Protein AF-A0A6H1ZRU1-F1 (afdb_monomer)

Foldseek 3Di:
DDDDDDDDDDDDDDDDDPPPDDDDDDDDPDPDDDPCLDLVNLLPPLVPDDPVSLVVSLVSLVVCCPPVPDDNVSSLVSNLSSVVSCVVVVHDDDDDDVSSVSSVVVDDDDDDDDDDPDDPDQFAAADADDDELQFEDQDLVSCCVRQCCPPPVPFWKKKFFAFQAFKWKWWAAQLDTFTAGNPPRDTQCQQEVLLSVLLNPWPANTWIWIFGKFFDDPNATDGHVVNCCSVPNDHHDDHQMATATEFTQDGHSDGCQAFFRLVRVVVVVNGHDPDRRHYHHTDMDIDDDPVVSVVVQVVSCPPHRGQTMKMATRGDGNDSVNYDSRIHTHGHKDFWKWFFADKDFDADPPPRDGDPQKIKTFTWAAAPVRHTATAGIAHIDSADDDGGWIFGWIFSAKAFDADPVRPGTNHIYGHHTYTDHTDPPDPHTDHPVRCVVGYDDPPVNPPFWWKKWWQAFAAPAPFADPFHDAFGWIWTDTDHAIEIEFDAQVSQVVCVVVVHQEYEFFKQDRSGHNSQQAHDEHEYEYAPLRCVSCVNGHYNHYDHDDAQDWDDDDQKIWHWAWAQADPNMTGTWIFIDGDPATETEEQGHPDGPDLVSLARHAEYEYHAAALPQFPWDDDPPGIHHGDHPLVVLVVNVVSVHQEYEYGRHHDVCRVPVVVSVVVSVVSHDQRHHYHYHTNRDMDISVVVVVPPPVRQWKWFWKWKFAFFDIWIKIWTDDPFWIKIKTWQFFPPPTHPGTDADQVSVVVLLPDCNGTQAPQQARFGDADPVRHGDWIFMDIDDTHGPVVVVDADWADAPDDSYHVVGIIGMDTDKMDGKDWADDDPFKTWIADDIPRNGAIKMKGWDWPPPDDDDPPDDDDDGDTTITIGDDPDRPGPLLAVVCLVVLNDDAQQDQSDDPVVQVVQDPCLRLNHDDDSVSSSVSSVVSSVVVVVVVVVVVVVVVVVVVVVVVVVD

Solvent-accessible surface area (backbone atoms only — not comparable to full-atom values): 52661 Å² total; per-residue (Å²): 134,88,80,88,85,90,87,87,84,86,80,90,84,90,84,85,81,95,76,86,82,85,84,86,88,78,94,70,88,78,78,84,76,61,88,85,77,42,77,75,62,67,66,52,64,64,96,77,57,54,75,67,58,51,50,50,51,51,53,48,52,63,71,44,62,87,42,91,83,60,64,61,66,62,52,37,56,47,46,42,56,51,50,49,54,34,52,79,67,71,50,93,79,79,85,80,55,70,62,47,60,62,41,48,79,78,69,86,84,84,88,86,80,85,92,68,79,75,81,83,71,77,74,56,72,70,36,48,39,87,40,81,74,57,28,37,22,67,43,69,68,57,38,44,61,58,31,39,57,68,76,35,68,92,46,43,31,35,39,29,48,26,65,48,43,45,55,32,37,40,36,36,52,60,86,49,60,42,33,27,34,66,91,80,63,45,72,42,35,83,32,34,58,64,37,45,61,34,56,62,67,34,63,56,57,25,35,33,38,35,25,35,37,39,43,38,56,98,87,40,50,47,52,52,80,75,44,42,51,76,81,70,50,88,60,65,65,81,78,54,46,34,32,34,32,75,49,39,42,34,49,64,95,39,79,36,34,84,40,31,38,60,58,30,50,55,53,45,58,62,28,50,64,96,82,47,85,12,47,37,74,50,68,71,46,80,37,79,48,72,71,57,42,54,55,47,48,56,60,31,27,69,38,84,46,28,47,11,30,33,38,33,44,42,65,46,53,60,52,72,87,21,60,38,82,58,27,34,36,34,39,49,52,45,81,41,41,31,28,26,65,39,74,40,72,36,61,37,87,87,78,69,41,70,44,86,72,34,34,25,34,38,28,27,40,34,44,95,88,63,51,80,29,47,33,42,66,40,47,77,34,71,74,87,74,52,62,75,40,34,31,34,30,36,21,56,46,38,38,62,38,60,38,97,84,66,81,47,75,60,30,41,40,54,40,75,30,38,73,76,46,77,41,86,86,57,92,70,48,52,49,44,70,61,50,58,75,64,29,50,67,61,73,95,71,50,79,67,53,47,33,42,31,25,65,10,20,16,35,93,52,90,70,62,41,100,52,33,69,27,18,23,20,38,37,39,34,44,80,95,46,32,41,27,40,30,34,1,46,78,28,44,72,59,50,65,71,65,59,56,60,30,38,40,39,47,32,58,44,59,29,27,39,44,29,41,60,85,37,46,75,48,46,35,37,28,36,66,70,33,46,66,76,44,66,89,32,56,55,73,34,71,42,77,47,51,73,75,46,71,47,77,56,91,74,35,40,38,29,34,37,59,35,42,22,40,87,91,38,64,31,37,26,41,31,36,37,43,90,98,44,26,38,33,42,37,54,69,33,53,42,63,81,62,62,74,66,52,58,85,36,57,37,37,34,32,26,30,52,25,66,78,55,64,51,73,45,74,63,86,94,47,67,30,42,34,30,7,37,54,59,49,52,57,53,34,53,77,58,69,36,42,34,37,36,33,30,22,36,18,56,70,44,64,77,40,46,68,65,48,50,54,60,48,60,73,72,57,62,89,74,55,47,81,45,74,61,33,44,70,36,72,47,43,63,64,54,60,72,62,55,74,64,74,69,64,34,40,34,38,32,30,40,44,26,43,24,35,45,58,34,34,36,42,37,35,52,51,98,84,36,24,46,35,34,41,30,54,35,54,59,55,95,54,47,96,59,66,31,64,45,68,67,55,45,52,55,57,69,65,43,67,80,43,41,37,50,38,69,88,77,42,32,39,42,68,39,99,84,77,44,67,45,68,26,49,42,44,80,46,73,82,35,66,62,65,66,79,75,62,64,49,72,37,58,49,68,38,96,74,26,36,82,86,27,23,12,24,35,44,80,78,40,48,36,31,48,46,64,33,47,77,52,104,49,33,44,30,38,35,34,55,33,84,45,49,66,47,43,35,37,38,37,52,44,67,62,84,77,75,75,62,65,93,93,53,77,81,76,74,85,47,76,45,36,30,40,48,43,56,90,73,62,70,48,63,66,58,32,72,65,22,57,76,68,70,60,72,70,59,79,76,37,74,33,51,55,66,81,60,53,74,72,49,56,80,91,39,49,38,22,52,86,68,57,70,66,62,24,49,51,23,41,52,54,46,29,51,52,56,47,53,53,50,51,53,54,48,53,51,47,53,52,52,51,52,51,52,51,60,75,75,105

Organism: NCBI:txid1070528

Secondary structure (DSSP, 8-state):
-----------------S-SSS--S---------GGG-HHHHTTTGGGS-HHHHHHHHHHHHHHTTSTTS-HHHHHHHHHHHHHHHHHTT------SHHHHHHHTT---PPPPS-SS------PPPEEPP-BTTTEESSHHHHIIIIIHHH-SSS-EEEEEEESSEEEEEEEETTEEEEEETTT--B-GGG-HHHHHHHHTSS-SEEEEEEEEEEEETTEEPPTTTTHHHHH-SSPPPSEEEEEEEEEEEETTEE-TTS-HHHHHHHHHHHS-TT-SSEEEPP-EEE-SHHHHHHHHHHHHSSTTEEEEEEEETT----TTSEESSEEEEEP-EEEEEEEEEEEEEEPTTT-SEEEEEEEEEEEEE-TT--EEEEEEPPPBS----TT-EEEEEESEEEEEE-TTSSSEEEEEEES-EEEEEESS-SSPPPHHHHHHHEE--GGGS----EEEEEE-B-S-S--BTTB-SBSEEEEEETTEEEEE---GGGHHHHHHH--SEEE---S-HHHHGGGGG-EEEEEEEEHHHHHHTTTS-EEEEEEE-TT--EEETTEEEEEEEEBS-SSS-EEEEEEEETTEEEEEESS-SB-S-GGGGTT-SEEEEE-S-SSS-EEEEETTEEEEE--HHHHHHHHHHTT--EEEEESB-HHHHHSHHHHHHHHHTTPPTT-EEEE--TT-EEEHHHHTT-------EEEEEEEEEBTEEEEEEEEE-SSSEEEEEEE-B-SSS-SS-B-SHHHHHHHHH-GGGBSEETTTTEEPBPTTSSB-PEEEEEPPPB-GGGGT--EEEPTTSBTB-SSS-EEEEEEEEEEEEEEEEETTEEEEEEEESS-EEEEEEEEEE-TT-PPPTTSPPPP--EEEEEE--S--S-GGGSHHHHHTT--PPTT---S-HHHHTTS-GGG-TTSS--HHHHHHHHHHHHHHHHHHHHHHHHHHHHHHHHHHHHH-

pLDDT: mean 82.7, std 15.83, range [25.5, 97.94]

Nearest PDB structures (foldseek):
  7kr3-assembly1_A  TM=7.336E-01  e=1.449E-17  Homo sapiens
  7l35-assembly1_A  TM=7.286E-01  e=9.911E-18  Homo sapiens
  3l2p-assembly1_A  TM=5.658E-01  e=3.940E-18  Homo sapiens
  3w5o-assembly1_A  TM=4.422E-01  e=9.975E-16  Homo sapiens
  3w5o-assembly2_B  TM=4.416E-01  e=3.581E-14  Homo sapiens

Mean predicted aligned error: 22.1 Å

InterPro domains:
  IPR001279 Metallo-beta-lactamase [PF12706] (481-649)
  IPR001279 Metallo-beta-lactamase [SM00849] (470-626)
  IPR012310 DNA ligase, ATP-dependent, central [PF01068] (153-331)
  IPR012310 DNA ligase, ATP-dependent, central [PS50160] (243-334)
  IPR036866 Ribonuclease Z/Hydroxyacylglutathione hydrolase-like [G3DSA:3.60.15.10] (449-684)
  IPR036866 Ribonuclease Z/Hydroxyacylglutathione hydrolase-like [SSF56281] (451-660)
  IPR050191 ATP-dependent DNA ligase [PTHR45674] (150-334)

Sequence (953 aa):
QWLYDDEYLGPFTDYIPLYDRLYEKQDFQVIEMSEEDKLESIIKNLGKISNEELKKRHGWLHSIYDVKVYPKDDIVDAHIKIWGEMQDRNLPHPMKDDLDKKSRFTIQEYPPPPEMFAEIKVPIFLKPRQGYEKFEFADPHTLWKNWKLKYAPQHSIYIEPKWDGFAFGLSKDGNKIKLITEDRRRDRAHILPQVVASAKKLDANQCILFGEMLWFENTRAKEREEGMAIIAGKSPIPGDVRLYVFDITYYNGKSLVELPFSERLKYLKRVLPKDLKSVKTTPMKLVSESKEFLNTYKKFSEVEGSEGIMCKREDFKYELDGRTFLMSKVKKSYDIEVEVEKRNPKIATETKKPIPGQYLYDVIVRDLKGKPIPIGRTFSTAIKANPGEILTVRTARIRGFYTPDKKAIARFSMMWPKVLKKRTDVKKPISYKEIMKIAWVPEELQQAEVKIKFLGTRGEVEEHNPRHFFHSGVLLTYKNRKLLLDCGENLVNKFRKADPDAIAITHSHSDHLHGLAQGFSRPVFMTAHTARKAENYPLEDLRIINEGKTFGWEDFEITPFRMVHSIKAPAVALKIKVGNKVILYAPDMISIPNKVAYKDVDVYIGDGSSPVKDLIRRKGEQIFGHSSMITQIKACEKQGINHIIFTHFGKQLIEDEESMKKRILTEVPAGMVIEFANDDSVFSLEEIENIEFEKKLGFIWQYHFRGKSCHGDLRFERNDHLEGWTLDDLIKEEIPEAVTTIEQAKKEVADPTNWKIDWNTGKTKMLPTGKPQKILTQEKARQPKHWLTFRGVIPPGRVGATRFYPGVIVEKDRGWYETGTRKPYMYEYFLHGGKLKGRYIFRKLPTAGFRPRPGKEPFKLQMVWFFWRPDEQLPYILTRRAVKTGTLPPVRESWIPKEIEQKIPENLQYWKPGKRLDRFDKLKETVELFRKKKLEENYLKEKIEFLKEMDNA

Radius of gyration: 41.94 Å; Cα contacts (8 Å, |Δi|>4): 1905; chains: 1; bounding box: 101×112×131 Å

Structure (mmCIF, N/CA/C/O backbone):
data_AF-A0A6H1ZRU1-F1
#
_entry.id   AF-A0A6H1ZRU1-F1
#
loop_
_atom_site.group_PDB
_atom_site.id
_atom_site.type_symbol
_atom_site.label_atom_id
_atom_site.label_alt_id
_atom_site.label_comp_id
_atom_site.label_asym_id
_atom_site.label_entity_id
_atom_site.label_seq_id
_atom_site.pdbx_PDB_ins_code
_atom_site.Cartn_x
_atom_site.Cartn_y
_atom_site.Cartn_z
_atom_site.occupancy
_atom_site.B_iso_or_equiv
_atom_site.auth_seq_id
_atom_site.auth_comp_id
_atom_site.auth_asym_id
_atom_site.auth_atom_id
_atom_site.pdbx_PDB_model_num
ATOM 1 N N . GLN A 1 1 ? 9.598 -35.900 31.941 1.00 28.38 1 GLN A N 1
ATOM 2 C CA . GLN A 1 1 ? 9.818 -34.477 32.274 1.00 28.38 1 GLN A CA 1
ATOM 3 C C . GLN A 1 1 ? 11.302 -34.185 32.127 1.00 28.38 1 GLN A C 1
ATOM 5 O O . GLN A 1 1 ? 12.097 -35.093 32.303 1.00 28.38 1 GLN A O 1
ATOM 10 N N . TRP A 1 2 ? 11.611 -32.969 31.684 1.00 34.25 2 TRP A N 1
ATOM 11 C CA . TRP A 1 2 ? 12.932 -32.397 31.402 1.00 34.25 2 TRP A CA 1
ATOM 12 C C . TRP A 1 2 ? 13.923 -32.516 32.574 1.00 34.25 2 TRP A C 1
ATOM 14 O O . TRP A 1 2 ? 13.454 -32.667 33.698 1.00 34.25 2 TRP A O 1
ATOM 24 N N . LEU A 1 3 ? 15.226 -32.275 32.344 1.00 25.50 3 LEU A N 1
ATOM 25 C CA . LEU A 1 3 ? 15.904 -31.060 32.849 1.00 25.50 3 LEU A CA 1
ATOM 26 C C . LEU A 1 3 ? 17.411 -30.993 32.528 1.00 25.50 3 LEU A C 1
ATOM 28 O O . LEU A 1 3 ? 18.107 -31.999 32.470 1.00 25.50 3 LEU A O 1
ATOM 32 N N . TYR A 1 4 ? 17.841 -29.747 32.316 1.00 31.66 4 TYR A N 1
ATOM 33 C CA . TYR A 1 4 ? 19.147 -29.172 32.652 1.00 31.66 4 TYR A CA 1
ATOM 34 C C . TYR A 1 4 ? 19.787 -29.768 33.917 1.00 31.66 4 TYR A C 1
ATOM 36 O O . TYR A 1 4 ? 19.067 -30.016 34.881 1.00 31.66 4 TYR A O 1
ATOM 44 N N . ASP A 1 5 ? 21.122 -29.784 33.969 1.00 27.92 5 ASP A N 1
ATOM 45 C CA . ASP A 1 5 ? 21.826 -29.185 35.110 1.00 27.92 5 ASP A CA 1
ATOM 46 C C . ASP A 1 5 ? 23.197 -28.625 34.687 1.00 27.92 5 ASP A C 1
ATOM 48 O O . ASP A 1 5 ? 23.929 -29.254 33.919 1.00 27.92 5 ASP A O 1
ATOM 52 N N . ASP A 1 6 ? 23.486 -27.417 35.168 1.00 29.95 6 ASP A N 1
ATOM 53 C CA . ASP A 1 6 ? 24.727 -26.657 35.027 1.00 29.95 6 ASP A CA 1
ATOM 54 C C . ASP A 1 6 ? 25.452 -26.759 36.373 1.00 29.95 6 ASP A C 1
ATOM 56 O O . ASP A 1 6 ? 25.013 -26.110 37.311 1.00 29.95 6 ASP A O 1
ATOM 60 N N . GLU A 1 7 ? 26.536 -27.537 36.472 1.00 29.02 7 GLU A N 1
ATOM 61 C CA . GLU A 1 7 ? 27.686 -27.313 37.375 1.00 29.02 7 GLU A CA 1
ATOM 62 C C . GLU A 1 7 ? 28.553 -28.585 37.447 1.00 29.02 7 GLU A C 1
ATOM 64 O O . GLU A 1 7 ? 28.167 -29.578 38.051 1.00 29.02 7 GLU A O 1
ATOM 69 N N . TYR A 1 8 ? 29.725 -28.572 36.798 1.00 30.69 8 TYR A N 1
ATOM 70 C CA . TYR A 1 8 ? 31.049 -28.814 37.407 1.00 30.69 8 TYR A CA 1
ATOM 71 C C . TYR A 1 8 ? 32.134 -29.092 36.345 1.00 30.69 8 TYR A C 1
ATOM 73 O O . TYR A 1 8 ? 31.948 -29.804 35.362 1.00 30.69 8 TYR A O 1
ATOM 81 N N . LEU A 1 9 ? 33.281 -28.449 36.568 1.00 32.81 9 LEU A N 1
ATOM 82 C CA . LEU A 1 9 ? 34.463 -28.317 35.714 1.00 32.81 9 LEU A CA 1
ATOM 83 C C . LEU A 1 9 ? 35.474 -29.485 35.858 1.00 32.81 9 LEU A C 1
ATOM 85 O O . LEU A 1 9 ? 35.960 -29.693 36.962 1.00 32.81 9 LEU A O 1
ATOM 89 N N . GLY A 1 10 ? 35.890 -30.092 34.727 1.00 27.23 10 GLY A N 1
ATOM 90 C CA . GLY A 1 10 ? 37.205 -30.742 34.430 1.00 27.23 10 GLY A CA 1
ATOM 91 C C . GLY A 1 10 ? 37.663 -31.985 35.239 1.00 27.23 10 GLY A C 1
ATOM 92 O O . GLY A 1 10 ? 37.033 -32.296 36.243 1.00 27.23 10 GLY A O 1
ATOM 93 N N . PRO A 1 11 ? 38.785 -32.682 34.881 1.00 33.03 11 PRO A N 1
ATOM 94 C CA . PRO A 1 11 ? 39.707 -32.541 33.733 1.00 33.03 11 PRO A CA 1
ATOM 95 C C . PRO A 1 11 ? 39.954 -33.843 32.894 1.00 33.03 11 PRO A C 1
ATOM 97 O O . PRO A 1 11 ? 39.440 -34.913 33.191 1.00 33.03 11 PRO A O 1
ATOM 100 N N . PHE A 1 12 ? 40.752 -33.700 31.823 1.00 31.08 12 PHE A N 1
ATOM 101 C CA . PHE A 1 12 ? 41.232 -34.666 30.804 1.00 31.08 12 PHE A CA 1
ATOM 102 C C . PHE A 1 12 ? 41.620 -36.095 31.264 1.00 31.08 12 PHE A C 1
ATOM 104 O O . PHE A 1 12 ? 42.279 -36.230 32.290 1.00 31.08 12 PHE A O 1
ATOM 111 N N . THR A 1 13 ? 41.384 -37.126 30.422 1.00 27.75 13 THR A N 1
ATOM 112 C CA . THR A 1 13 ? 42.421 -37.908 29.670 1.00 27.75 13 THR A CA 1
ATOM 113 C C . THR A 1 13 ? 41.865 -39.143 28.908 1.00 27.75 13 THR A C 1
ATOM 115 O O . THR A 1 13 ? 41.029 -39.878 29.415 1.00 27.75 13 THR A O 1
ATOM 118 N N . ASP A 1 14 ? 42.359 -39.302 27.670 1.00 28.25 14 ASP A N 1
ATOM 119 C CA . ASP A 1 14 ? 42.680 -40.503 26.863 1.00 28.25 14 ASP A CA 1
ATOM 120 C C . ASP A 1 14 ? 41.667 -41.649 26.578 1.00 28.25 14 ASP A C 1
ATOM 122 O O . ASP A 1 14 ? 41.363 -42.458 27.444 1.00 28.25 14 ASP A O 1
ATOM 126 N N . TYR A 1 15 ? 41.257 -41.841 25.307 1.00 28.98 15 TYR A N 1
ATOM 127 C CA . TYR A 1 15 ? 41.850 -42.834 24.371 1.00 28.98 15 TYR A CA 1
ATOM 128 C C . TYR A 1 15 ? 41.081 -42.982 23.027 1.00 28.98 15 TYR A C 1
ATOM 130 O O . TYR A 1 15 ? 39.858 -43.057 22.958 1.00 28.98 15 TYR A O 1
ATOM 138 N N . ILE A 1 16 ? 41.917 -43.017 21.988 1.00 29.78 16 ILE A N 1
ATOM 139 C CA . ILE A 1 16 ? 41.891 -43.373 20.552 1.00 29.78 16 ILE A CA 1
ATOM 140 C C . ILE A 1 16 ? 40.670 -44.147 19.959 1.00 29.78 16 ILE A C 1
ATOM 142 O O . ILE A 1 16 ? 40.102 -45.012 20.624 1.00 29.78 16 ILE A O 1
ATOM 146 N N . PRO A 1 17 ? 40.291 -43.894 18.675 1.00 34.59 17 PRO A N 1
ATOM 147 C CA . PRO A 1 17 ? 39.064 -44.393 18.043 1.00 34.59 17 PRO A CA 1
ATOM 148 C C . PRO A 1 17 ? 39.073 -45.875 17.645 1.00 34.59 17 PRO A C 1
ATOM 150 O O . PRO A 1 17 ? 40.062 -46.426 17.172 1.00 34.59 17 PRO A O 1
ATOM 153 N N . LEU A 1 18 ? 37.877 -46.458 17.722 1.00 30.95 18 LEU A N 1
ATOM 154 C CA . LEU A 1 18 ? 37.468 -47.811 17.343 1.00 30.95 18 LEU A CA 1
ATOM 155 C C . LEU A 1 18 ? 37.489 -48.050 15.810 1.00 30.95 18 LEU A C 1
ATOM 157 O O . LEU A 1 18 ? 36.480 -48.457 15.239 1.00 30.95 18 LEU A O 1
ATOM 161 N N . TYR A 1 19 ? 38.603 -47.752 15.132 1.00 33.72 19 TYR A N 1
ATOM 162 C CA . TYR A 1 19 ? 38.769 -47.993 13.688 1.00 33.72 19 TYR A CA 1
ATOM 163 C C . TYR A 1 19 ? 39.476 -49.332 13.369 1.00 33.72 19 TYR A C 1
ATOM 165 O O . TYR A 1 19 ? 39.404 -49.803 12.240 1.00 33.72 19 TYR A O 1
ATOM 173 N N . ASP A 1 20 ? 40.041 -50.019 14.374 1.00 36.34 20 ASP A N 1
ATOM 174 C CA . ASP A 1 20 ? 40.938 -51.178 14.182 1.00 36.34 20 ASP A CA 1
ATOM 175 C C . ASP A 1 20 ? 40.348 -52.556 14.564 1.00 36.34 20 ASP A C 1
ATOM 177 O O . ASP A 1 20 ? 41.067 -53.436 15.030 1.00 36.34 20 ASP A O 1
ATOM 181 N N . ARG A 1 21 ? 39.037 -52.804 14.406 1.00 36.31 21 ARG A N 1
ATOM 182 C CA . ARG A 1 21 ? 38.459 -54.141 14.717 1.00 36.31 21 ARG A CA 1
ATOM 183 C C . ARG A 1 21 ? 37.527 -54.769 13.685 1.00 36.31 21 ARG A C 1
ATOM 185 O O . ARG A 1 21 ? 36.882 -55.763 14.003 1.00 36.31 21 ARG A O 1
ATOM 192 N N . LEU A 1 22 ? 37.447 -54.251 12.461 1.00 34.34 22 LEU A N 1
ATOM 193 C CA . LEU A 1 22 ? 36.490 -54.782 11.476 1.00 34.34 22 LEU A CA 1
ATOM 194 C C . LEU A 1 22 ? 37.061 -55.191 10.111 1.00 34.34 22 LEU A C 1
ATOM 196 O O . LEU A 1 22 ? 36.276 -55.426 9.201 1.00 34.34 22 LEU A O 1
ATOM 200 N N . TYR A 1 23 ? 38.377 -55.373 9.965 1.00 33.88 23 TYR A N 1
ATOM 201 C CA . TYR A 1 23 ? 38.954 -55.882 8.708 1.00 33.88 23 TYR A CA 1
ATOM 202 C C . TYR A 1 23 ? 40.101 -56.887 8.899 1.00 33.88 23 TYR A C 1
ATOM 204 O O . TYR A 1 23 ? 41.160 -56.762 8.297 1.00 33.88 23 TYR A O 1
ATOM 212 N N . GLU A 1 24 ? 39.873 -57.943 9.682 1.00 38.91 24 GLU A N 1
ATOM 213 C CA . GLU A 1 24 ? 40.652 -59.178 9.533 1.00 38.91 24 GLU A CA 1
ATOM 214 C C . GLU A 1 24 ? 39.784 -60.276 8.909 1.00 38.91 24 GLU A C 1
ATOM 216 O O . GLU A 1 24 ? 38.745 -60.650 9.453 1.00 38.91 24 GLU A O 1
ATOM 221 N N . LYS A 1 25 ? 40.289 -60.812 7.789 1.00 42.19 25 LYS A N 1
ATOM 222 C CA . LYS A 1 25 ? 39.828 -61.973 7.004 1.00 42.19 25 LYS A CA 1
ATOM 223 C C . LYS A 1 25 ? 38.785 -61.731 5.913 1.00 42.19 25 LYS A C 1
ATOM 225 O O . LYS A 1 25 ? 37.700 -62.299 5.958 1.00 42.19 25 LYS A O 1
ATOM 230 N N . GLN A 1 26 ? 39.204 -61.050 4.847 1.00 35.91 26 GLN A N 1
ATOM 231 C CA . GLN A 1 26 ? 39.015 -61.574 3.488 1.00 35.91 26 GLN A CA 1
ATOM 232 C C . GLN A 1 26 ? 40.268 -61.252 2.666 1.00 35.91 26 GLN A C 1
ATOM 234 O O . GLN A 1 26 ? 40.547 -60.088 2.389 1.00 35.91 26 GLN A O 1
ATOM 239 N N . ASP A 1 27 ? 41.037 -62.284 2.315 1.00 34.94 27 ASP A N 1
ATOM 240 C CA . ASP A 1 27 ? 42.131 -62.182 1.351 1.00 34.94 27 ASP A CA 1
ATOM 241 C C . ASP A 1 27 ? 41.546 -61.861 -0.029 1.00 34.94 27 ASP A C 1
ATOM 243 O O . ASP A 1 27 ? 40.996 -62.731 -0.705 1.00 34.94 27 ASP A O 1
ATOM 247 N N . PHE A 1 28 ? 41.667 -60.607 -0.459 1.00 33.94 28 PHE A N 1
ATOM 248 C CA . PHE A 1 28 ? 41.523 -60.240 -1.862 1.00 33.94 28 PHE A CA 1
ATOM 249 C C . PHE A 1 28 ? 42.913 -59.961 -2.421 1.00 33.94 28 PHE A C 1
ATOM 251 O O . PHE A 1 28 ? 43.614 -59.064 -1.954 1.00 33.94 28 PHE A O 1
ATOM 258 N N . GLN A 1 29 ? 43.309 -60.718 -3.445 1.00 32.41 29 GLN A N 1
ATOM 259 C CA . GLN A 1 29 ? 44.411 -60.313 -4.309 1.00 32.41 29 GLN A CA 1
ATOM 260 C C . GLN A 1 29 ? 44.026 -58.996 -4.986 1.00 32.41 29 GLN A C 1
ATOM 262 O O . GLN A 1 29 ? 43.203 -58.970 -5.902 1.00 32.41 29 GLN A O 1
ATOM 267 N N . VAL A 1 30 ? 44.613 -57.895 -4.524 1.00 32.59 30 VAL A N 1
ATOM 268 C CA . VAL A 1 30 ? 44.586 -56.626 -5.246 1.00 32.59 30 VAL A CA 1
ATOM 269 C C . VAL A 1 30 ? 45.606 -56.744 -6.370 1.00 32.59 30 VAL A C 1
ATOM 271 O O . VAL A 1 30 ? 46.811 -56.743 -6.135 1.00 32.59 30 VAL A O 1
ATOM 274 N N . ILE A 1 31 ? 45.117 -56.879 -7.599 1.00 38.34 31 ILE A N 1
ATOM 275 C CA . ILE A 1 31 ? 45.930 -56.600 -8.779 1.00 38.34 31 ILE A CA 1
ATOM 276 C C . ILE A 1 31 ? 45.984 -55.073 -8.874 1.00 38.34 31 ILE A C 1
ATOM 278 O O . ILE A 1 31 ? 44.981 -54.441 -9.205 1.00 38.34 31 ILE A O 1
ATOM 282 N N . GLU A 1 32 ? 47.115 -54.465 -8.519 1.00 34.75 32 GLU A N 1
ATOM 283 C CA . GLU A 1 32 ? 47.329 -53.038 -8.773 1.00 34.75 32 GLU A CA 1
ATOM 284 C C . GLU A 1 32 ? 47.309 -52.791 -10.287 1.00 34.75 32 GLU A C 1
ATOM 286 O O . GLU A 1 32 ? 48.152 -53.299 -11.026 1.00 34.75 32 GLU A O 1
ATOM 291 N N . MET A 1 33 ? 46.32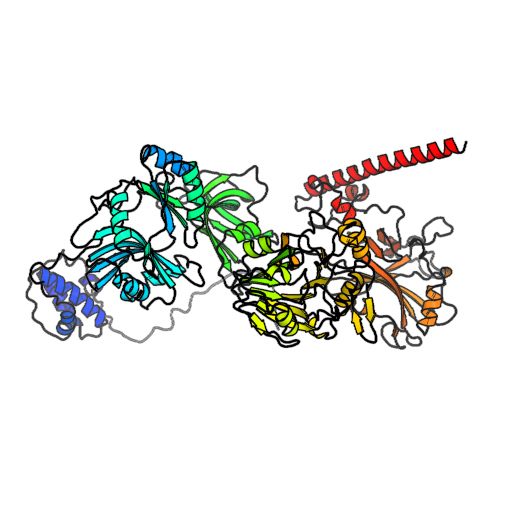7 -52.019 -10.759 1.00 41.22 33 MET A N 1
ATOM 292 C CA . MET A 1 33 ? 46.310 -51.505 -12.128 1.00 41.22 33 MET A CA 1
ATOM 293 C C . MET A 1 33 ? 47.111 -50.203 -12.186 1.00 41.22 33 MET A C 1
ATOM 295 O O . MET A 1 33 ? 46.955 -49.330 -11.329 1.00 41.22 33 MET A O 1
ATOM 299 N N . SER A 1 34 ? 47.966 -50.075 -13.198 1.00 50.88 34 SER A N 1
ATOM 300 C CA . SER A 1 34 ? 48.808 -48.895 -13.405 1.00 50.88 34 SER A CA 1
ATOM 301 C C . SER A 1 34 ? 47.964 -47.630 -13.659 1.00 50.88 34 SER A C 1
ATOM 303 O O . SER A 1 34 ? 46.829 -47.715 -14.131 1.00 50.88 34 SER A O 1
ATOM 305 N N . GLU A 1 35 ? 48.490 -46.426 -13.377 1.00 51.78 35 GLU A N 1
ATOM 306 C CA . GLU A 1 35 ? 47.781 -45.149 -13.638 1.00 51.78 35 GLU A CA 1
ATOM 307 C C . GLU A 1 35 ? 47.362 -44.951 -15.111 1.00 51.78 35 GLU A C 1
ATOM 309 O O . GLU A 1 35 ? 46.497 -44.119 -15.404 1.00 51.78 35 GLU A O 1
ATOM 314 N N . GLU A 1 36 ? 47.936 -45.722 -16.032 1.00 51.28 36 GLU A N 1
ATOM 315 C CA . GLU A 1 36 ? 47.665 -45.662 -17.468 1.00 51.28 36 GLU A CA 1
ATOM 316 C C . GLU A 1 36 ? 46.342 -46.348 -17.868 1.00 51.28 36 GLU A C 1
ATOM 318 O O . GLU A 1 36 ? 45.856 -46.119 -18.974 1.00 51.28 36 GLU A O 1
ATOM 323 N N . ASP A 1 37 ? 45.685 -47.069 -16.951 1.00 52.66 37 ASP A N 1
ATOM 324 C CA . ASP A 1 37 ? 44.484 -47.876 -17.226 1.00 52.66 37 ASP A CA 1
ATOM 325 C C . ASP A 1 37 ? 43.152 -47.244 -16.749 1.00 52.66 37 ASP A C 1
ATOM 327 O O . ASP A 1 37 ? 42.139 -47.931 -16.597 1.00 52.66 37 ASP A O 1
ATOM 331 N N . LYS A 1 38 ? 43.110 -45.924 -16.508 1.00 66.12 38 LYS A N 1
ATOM 332 C CA . LYS A 1 38 ? 41.876 -45.193 -16.136 1.00 66.12 38 LYS A CA 1
ATOM 333 C C . LYS A 1 38 ? 41.179 -44.583 -17.362 1.00 66.12 38 LYS A C 1
ATOM 335 O O . LYS A 1 38 ? 41.797 -43.838 -18.125 1.00 66.12 38 LYS A O 1
ATOM 340 N N . LEU A 1 39 ? 39.861 -44.789 -17.484 1.00 68.19 39 LEU A N 1
ATOM 341 C CA . LEU A 1 39 ? 39.017 -44.331 -18.610 1.00 68.19 39 LEU A CA 1
ATOM 342 C C . LEU A 1 39 ? 39.189 -42.829 -18.951 1.00 68.19 39 LEU A C 1
ATOM 344 O O . LEU A 1 39 ? 39.255 -42.444 -20.119 1.00 68.19 39 LEU A O 1
ATOM 348 N N . GLU A 1 40 ? 39.325 -41.973 -17.934 1.00 70.38 40 GLU A N 1
ATOM 349 C CA . GLU A 1 40 ? 39.498 -40.518 -18.091 1.00 70.38 40 GLU A CA 1
ATOM 350 C C . GLU A 1 40 ? 40.854 -40.118 -18.698 1.00 70.38 40 GLU A C 1
ATOM 352 O O . GLU A 1 40 ? 40.954 -39.102 -19.391 1.00 70.38 40 GLU A O 1
ATOM 357 N N . SER A 1 41 ? 41.902 -40.913 -18.461 1.00 70.94 41 SER A N 1
ATOM 358 C CA . SER A 1 41 ? 43.246 -40.670 -19.003 1.00 70.94 41 SER A CA 1
ATOM 359 C C . SER A 1 41 ? 43.277 -40.898 -20.518 1.00 70.94 41 SER A C 1
ATOM 361 O O . SER A 1 41 ? 43.892 -40.146 -21.280 1.00 70.94 41 SER A O 1
ATOM 363 N N . ILE A 1 42 ? 42.515 -41.891 -20.973 1.00 71.94 42 ILE A N 1
ATOM 364 C CA . ILE A 1 42 ? 42.522 -42.383 -22.350 1.00 71.94 42 ILE A CA 1
ATOM 365 C C . ILE A 1 42 ? 41.852 -41.409 -23.330 1.00 71.94 42 ILE A C 1
ATOM 367 O O . ILE A 1 42 ? 42.317 -41.263 -24.461 1.00 71.94 42 ILE A O 1
ATOM 371 N N . ILE A 1 43 ? 40.854 -40.639 -22.890 1.00 76.94 43 ILE A N 1
ATOM 372 C CA . ILE A 1 43 ? 40.192 -39.608 -23.715 1.00 76.94 43 ILE A CA 1
ATOM 373 C C . ILE A 1 43 ? 40.891 -38.238 -23.686 1.00 76.94 43 ILE A C 1
ATOM 375 O O . ILE A 1 43 ? 40.417 -37.275 -24.296 1.00 76.94 43 ILE A O 1
ATOM 379 N N . LYS A 1 44 ? 42.009 -38.105 -22.963 1.00 77.44 44 LYS A N 1
ATOM 380 C CA . LYS A 1 44 ? 42.707 -36.828 -22.790 1.00 77.44 44 LYS A CA 1
ATOM 381 C C . LYS A 1 44 ? 43.716 -36.591 -23.914 1.00 77.44 44 LYS A C 1
ATOM 383 O O . LYS A 1 44 ? 44.493 -37.475 -24.268 1.00 77.44 44 LYS A O 1
ATOM 388 N N . ASN A 1 45 ? 43.750 -35.354 -24.418 1.00 76.81 45 ASN A N 1
ATOM 389 C CA . ASN A 1 45 ? 44.699 -34.875 -25.432 1.00 76.81 45 ASN A CA 1
ATOM 390 C C . ASN A 1 45 ? 44.684 -35.657 -26.766 1.00 76.81 45 ASN A C 1
ATOM 392 O O . ASN A 1 45 ? 45.727 -35.760 -27.409 1.00 76.81 45 ASN A O 1
ATOM 396 N N . LEU A 1 46 ? 43.522 -36.163 -27.207 1.00 78.62 46 LEU A N 1
ATOM 397 C CA . LEU A 1 46 ? 43.397 -36.981 -28.426 1.00 78.62 46 LEU A CA 1
ATOM 398 C C . LEU A 1 46 ? 44.025 -36.324 -29.669 1.00 78.62 46 LEU A C 1
ATOM 400 O O . LEU A 1 46 ? 44.818 -36.960 -30.354 1.00 78.62 46 LEU A O 1
ATOM 404 N N . GLY A 1 47 ? 43.826 -35.020 -29.874 1.00 74.69 47 GLY A N 1
ATOM 405 C CA . GLY A 1 47 ? 44.441 -34.260 -30.975 1.00 74.69 47 GLY A CA 1
ATOM 406 C C . GLY A 1 47 ? 45.977 -34.140 -30.952 1.00 74.69 47 GLY A C 1
ATOM 407 O O . GLY A 1 47 ? 46.555 -33.588 -31.882 1.00 74.69 47 GLY A O 1
ATOM 408 N N . LYS A 1 48 ? 46.659 -34.608 -29.893 1.00 76.38 48 LYS A N 1
ATOM 409 C CA . LYS A 1 48 ? 48.124 -34.499 -29.716 1.00 76.38 48 LYS A CA 1
ATOM 410 C C . LYS A 1 48 ? 48.854 -35.844 -29.642 1.00 76.38 48 LYS A C 1
ATOM 412 O O . LYS A 1 48 ? 50.079 -35.847 -29.566 1.00 76.38 48 LYS A O 1
ATOM 417 N N . ILE A 1 49 ? 48.134 -36.966 -29.628 1.00 82.12 49 ILE A N 1
ATOM 418 C CA . ILE A 1 49 ? 48.733 -38.312 -29.584 1.00 82.12 49 ILE A CA 1
ATOM 419 C C . ILE A 1 49 ? 48.974 -38.866 -30.993 1.00 82.12 49 ILE A C 1
ATOM 421 O O . ILE A 1 49 ? 48.366 -38.401 -31.957 1.00 82.12 49 ILE A O 1
ATOM 425 N N . SER A 1 50 ? 49.866 -39.852 -31.128 1.00 87.12 50 SER A N 1
ATOM 426 C CA . SER A 1 50 ? 50.158 -40.496 -32.415 1.00 87.12 50 SER A CA 1
ATOM 427 C C . SER A 1 50 ? 48.997 -41.382 -32.886 1.00 87.12 50 SER A C 1
ATOM 429 O O . SER A 1 50 ? 48.150 -41.803 -32.098 1.00 87.12 50 SER A O 1
ATOM 431 N N . ASN A 1 51 ? 48.962 -41.700 -34.183 1.00 86.56 51 ASN A N 1
ATOM 432 C CA . ASN A 1 51 ? 47.939 -42.591 -34.745 1.00 86.56 51 ASN A CA 1
ATOM 433 C C . ASN A 1 51 ? 48.027 -44.019 -34.179 1.00 86.56 51 ASN A C 1
ATOM 435 O O . ASN A 1 51 ? 47.004 -44.692 -34.073 1.00 86.56 51 ASN A O 1
ATOM 439 N N . GLU A 1 52 ? 49.224 -44.482 -33.807 1.00 83.62 52 GLU A N 1
ATOM 440 C CA . GLU A 1 52 ? 49.418 -45.783 -33.152 1.00 83.62 52 GLU A CA 1
ATOM 441 C C . GLU A 1 52 ? 48.841 -45.792 -31.736 1.00 83.62 52 GLU A C 1
ATOM 443 O O . GLU A 1 52 ? 48.098 -46.704 -31.378 1.00 83.62 52 GLU A O 1
ATOM 448 N N . GLU A 1 53 ? 49.103 -44.741 -30.959 1.00 81.88 53 GLU A N 1
ATOM 449 C CA . GLU A 1 53 ? 48.584 -44.606 -29.598 1.00 81.88 53 GLU A CA 1
ATOM 450 C C . GLU A 1 53 ? 47.056 -44.443 -29.592 1.00 81.88 53 GLU A C 1
ATOM 452 O O . GLU A 1 53 ? 46.360 -45.041 -28.772 1.00 81.88 53 GLU A O 1
ATOM 457 N N . LEU A 1 54 ? 46.508 -43.707 -30.563 1.00 84.12 54 LEU A N 1
ATOM 458 C CA . LEU A 1 54 ? 45.063 -43.568 -30.747 1.00 84.12 54 LEU A CA 1
ATOM 459 C C . LEU A 1 54 ? 44.400 -44.925 -31.047 1.00 84.12 54 LEU A C 1
ATOM 461 O O . LEU A 1 54 ? 43.387 -45.254 -30.434 1.00 84.12 54 LEU A O 1
ATOM 465 N N . LYS A 1 55 ? 45.007 -45.754 -31.911 1.00 84.62 55 LYS A N 1
ATOM 466 C CA . LYS A 1 55 ? 44.543 -47.127 -32.194 1.00 84.62 55 LYS A CA 1
ATOM 467 C C . LYS A 1 55 ? 44.669 -48.057 -30.985 1.00 84.62 55 LYS A C 1
ATOM 469 O O . LYS A 1 55 ? 43.799 -48.903 -30.782 1.00 84.62 55 LYS A O 1
ATOM 474 N N . LYS A 1 56 ? 45.724 -47.908 -30.178 1.00 84.12 56 LYS A N 1
ATOM 475 C CA . LYS A 1 56 ? 45.931 -48.691 -28.950 1.00 84.12 56 LYS A CA 1
ATOM 476 C C . LYS A 1 56 ? 44.832 -48.404 -27.924 1.00 84.12 56 LYS A C 1
ATOM 478 O O . LYS A 1 56 ? 44.197 -49.330 -27.429 1.00 84.12 56 LYS A O 1
ATOM 483 N N . ARG A 1 57 ? 44.551 -47.123 -27.678 1.00 88.12 57 ARG A N 1
ATOM 484 C CA . ARG A 1 57 ? 43.467 -46.648 -26.800 1.00 88.12 57 ARG A CA 1
ATOM 485 C C . ARG A 1 57 ? 42.093 -47.095 -27.271 1.00 88.12 57 ARG A C 1
ATOM 487 O O . ARG A 1 57 ? 41.282 -47.570 -26.483 1.00 88.12 57 ARG A O 1
ATOM 494 N N . HIS A 1 58 ? 41.867 -46.979 -28.572 1.00 85.81 58 HIS A N 1
ATOM 495 C CA . HIS A 1 58 ? 40.671 -47.467 -29.228 1.00 85.81 58 HIS A CA 1
ATOM 496 C C . HIS A 1 58 ? 40.479 -48.981 -29.002 1.00 85.81 58 HIS A C 1
ATOM 498 O O . HIS A 1 58 ? 39.441 -49.413 -28.511 1.00 85.81 58 HIS A O 1
ATOM 504 N N . GLY A 1 59 ? 41.510 -49.795 -29.264 1.00 82.62 59 GLY A N 1
ATOM 505 C CA . GLY A 1 59 ? 41.475 -51.244 -29.036 1.00 82.62 59 GLY A CA 1
ATOM 506 C C . GLY A 1 59 ? 41.280 -51.643 -27.568 1.00 82.62 59 GLY A C 1
ATOM 507 O O . GLY A 1 59 ? 40.595 -52.627 -27.289 1.00 82.62 59 GLY A O 1
ATOM 508 N N . TRP A 1 60 ? 41.829 -50.865 -26.634 1.00 84.19 60 TRP A N 1
ATOM 509 C CA . TRP A 1 60 ? 41.644 -51.083 -25.201 1.00 84.19 60 TRP A CA 1
ATOM 510 C C . TRP A 1 60 ? 40.177 -50.928 -24.777 1.00 84.19 60 TRP A C 1
ATOM 512 O O . TRP A 1 60 ? 39.678 -51.793 -24.059 1.00 84.19 60 TRP A O 1
ATOM 522 N N . LEU A 1 61 ? 39.451 -49.921 -25.289 1.00 83.94 61 LEU A N 1
ATOM 523 C CA . LEU A 1 61 ? 38.024 -49.726 -24.986 1.00 83.94 61 LEU A CA 1
ATOM 524 C C . LEU A 1 61 ? 37.171 -50.931 -25.402 1.00 83.94 61 LEU A C 1
ATOM 526 O O . LEU A 1 61 ? 36.294 -51.345 -24.647 1.00 83.94 61 LEU A O 1
ATOM 530 N N . HIS A 1 62 ? 37.474 -51.548 -26.547 1.00 84.44 62 HIS A N 1
ATOM 531 C CA . HIS A 1 62 ? 36.831 -52.805 -26.943 1.00 84.44 62 HIS A CA 1
ATOM 532 C C . HIS A 1 62 ? 37.164 -53.950 -25.986 1.00 84.44 62 HIS A C 1
ATOM 534 O O . HIS A 1 62 ? 36.291 -54.741 -25.642 1.00 84.44 62 HIS A O 1
ATOM 540 N N . SER A 1 63 ? 38.415 -54.040 -25.524 1.00 81.88 63 SER A N 1
ATOM 541 C CA . SER A 1 63 ? 38.836 -55.121 -24.625 1.00 81.88 63 SER A CA 1
ATOM 542 C C . SER A 1 63 ? 38.149 -55.072 -23.257 1.00 81.88 63 SER A C 1
ATOM 544 O O . SER A 1 63 ? 37.950 -56.116 -22.641 1.00 81.88 63 SER A O 1
ATOM 546 N N . ILE A 1 64 ? 37.745 -53.879 -22.805 1.00 80.38 64 ILE A N 1
ATOM 547 C CA . ILE A 1 64 ? 37.077 -53.688 -21.512 1.00 80.38 64 ILE A CA 1
ATOM 548 C C . ILE A 1 64 ? 35.550 -53.591 -21.617 1.00 80.38 64 ILE A C 1
ATOM 550 O O . ILE A 1 64 ? 34.885 -53.595 -20.588 1.00 80.38 64 ILE A O 1
ATOM 554 N N . TYR A 1 65 ? 34.969 -53.523 -22.822 1.00 78.06 65 TYR A N 1
ATOM 555 C CA . TYR A 1 65 ? 33.533 -53.265 -23.003 1.00 78.06 65 TYR A CA 1
ATOM 556 C C . TYR A 1 65 ? 32.619 -54.335 -22.381 1.00 78.06 65 TYR A C 1
ATOM 558 O O . TYR A 1 65 ? 31.538 -54.028 -21.866 1.00 78.06 65 TYR A O 1
ATOM 566 N N . ASP A 1 66 ? 33.058 -55.594 -22.402 1.00 69.88 66 ASP A N 1
ATOM 567 C CA . ASP A 1 66 ? 32.321 -56.724 -21.824 1.00 69.88 66 ASP A CA 1
ATOM 568 C C . ASP A 1 66 ? 32.845 -57.171 -20.456 1.00 69.88 66 ASP A C 1
ATOM 570 O O . ASP A 1 66 ? 32.241 -58.024 -19.801 1.00 69.88 66 ASP A O 1
ATOM 574 N N . VAL A 1 67 ? 33.915 -56.542 -19.970 1.00 67.06 67 VAL A N 1
ATOM 575 C CA . VAL A 1 67 ? 34.441 -56.766 -18.626 1.00 67.06 67 VAL A CA 1
ATOM 576 C C . VAL A 1 67 ? 33.780 -55.733 -17.708 1.00 67.06 67 VAL A C 1
ATOM 578 O O . VAL A 1 67 ? 33.830 -54.540 -17.984 1.00 67.06 67 VAL A O 1
ATOM 581 N N . LYS A 1 68 ? 33.118 -56.152 -16.617 1.00 56.84 68 LYS A N 1
ATOM 582 C CA . LYS A 1 68 ? 32.357 -55.263 -15.700 1.00 56.84 68 LYS A CA 1
ATOM 583 C C . LYS A 1 68 ? 33.247 -54.331 -14.845 1.00 56.84 68 LYS A C 1
ATOM 585 O O . LYS A 1 68 ? 33.003 -54.171 -13.654 1.00 56.84 68 LYS A O 1
ATOM 590 N N . VAL A 1 69 ? 34.288 -53.744 -15.429 1.00 63.41 69 VAL A N 1
ATOM 591 C CA . VAL A 1 69 ? 35.210 -52.816 -14.759 1.00 63.41 69 VAL A CA 1
ATOM 592 C C . VAL A 1 69 ? 34.639 -51.395 -14.751 1.00 63.41 69 VAL A C 1
ATOM 594 O O . VAL A 1 69 ? 34.755 -50.703 -13.745 1.00 63.41 69 VAL A O 1
ATOM 597 N N . TYR A 1 70 ? 33.959 -50.982 -15.830 1.00 66.19 70 TYR A N 1
ATOM 598 C CA . TYR A 1 70 ? 33.350 -49.653 -15.969 1.00 66.19 70 TYR A CA 1
ATOM 599 C C . TYR A 1 70 ? 31.896 -49.727 -16.478 1.00 66.19 70 TYR A C 1
ATOM 601 O O . TYR A 1 70 ? 31.529 -50.702 -17.143 1.00 66.19 70 TYR A O 1
ATOM 609 N N . PRO A 1 71 ? 31.044 -48.720 -16.188 1.00 74.81 71 PRO A N 1
ATOM 610 C CA . PRO A 1 71 ? 29.711 -48.622 -16.779 1.00 74.81 71 PRO A CA 1
ATOM 611 C C . PRO A 1 71 ? 29.780 -48.585 -18.312 1.00 74.81 71 PRO A C 1
ATOM 613 O O . PRO A 1 71 ? 30.574 -47.845 -18.889 1.00 74.81 71 PRO A O 1
ATOM 616 N N . LYS A 1 72 ? 28.926 -49.368 -18.988 1.00 76.19 72 LYS A N 1
ATOM 617 C CA . LYS A 1 72 ? 28.967 -49.507 -20.457 1.00 76.19 72 LYS A CA 1
ATOM 618 C C . LYS A 1 72 ? 28.754 -48.183 -21.199 1.00 76.19 72 LYS A C 1
ATOM 620 O O . LYS A 1 72 ? 29.350 -48.003 -22.256 1.00 76.19 72 LYS A O 1
ATOM 625 N N . ASP A 1 73 ? 27.951 -47.274 -20.651 1.00 68.88 73 ASP A N 1
ATOM 626 C CA . ASP A 1 73 ? 27.669 -45.972 -21.271 1.00 68.88 73 ASP A CA 1
ATOM 627 C C . ASP A 1 73 ? 28.907 -45.060 -21.278 1.00 68.88 73 ASP A C 1
ATOM 629 O O . ASP A 1 73 ? 29.189 -44.417 -22.288 1.00 68.88 73 ASP A O 1
ATOM 633 N N . ASP A 1 74 ? 29.721 -45.091 -20.219 1.00 74.19 74 ASP A N 1
ATOM 634 C CA . ASP A 1 74 ? 30.959 -44.303 -20.151 1.00 74.19 74 ASP A CA 1
ATOM 635 C C . ASP A 1 74 ? 31.994 -44.800 -21.177 1.00 74.19 74 ASP A C 1
ATOM 637 O O . ASP A 1 74 ? 32.715 -44.008 -21.791 1.00 74.19 74 ASP A O 1
ATOM 641 N N . ILE A 1 75 ? 32.038 -46.118 -21.416 1.00 79.19 75 ILE A N 1
ATOM 642 C CA . ILE A 1 75 ? 32.882 -46.726 -22.455 1.00 79.19 75 ILE A CA 1
ATOM 643 C C . ILE A 1 75 ? 32.385 -46.319 -23.855 1.00 79.19 75 ILE A C 1
ATOM 645 O O . ILE A 1 75 ? 33.205 -45.992 -24.713 1.00 79.19 75 ILE A O 1
ATOM 649 N N . VAL A 1 76 ? 31.063 -46.273 -24.085 1.00 76.25 76 VAL A N 1
ATOM 650 C CA . VAL A 1 76 ? 30.451 -45.824 -25.356 1.00 76.25 76 VAL A CA 1
ATOM 651 C C . VAL A 1 76 ? 30.787 -44.363 -25.654 1.00 76.25 76 VAL A C 1
ATOM 653 O O . VAL A 1 76 ? 31.178 -44.043 -26.778 1.00 76.25 76 VAL A O 1
ATOM 656 N N . ASP A 1 77 ? 30.708 -43.485 -24.657 1.00 69.75 77 ASP A N 1
ATOM 657 C CA . ASP A 1 77 ? 31.028 -42.065 -24.814 1.00 69.75 77 ASP A CA 1
ATOM 658 C C . ASP A 1 77 ? 32.524 -41.824 -25.062 1.00 69.75 77 ASP A C 1
ATOM 660 O O . ASP A 1 77 ? 32.903 -40.978 -25.883 1.00 69.75 77 ASP A O 1
ATOM 664 N N . ALA A 1 78 ? 33.394 -42.577 -24.382 1.00 79.75 78 ALA A N 1
ATOM 665 C CA . ALA A 1 78 ? 34.832 -42.548 -24.637 1.00 79.75 78 ALA A CA 1
ATOM 666 C C . ALA A 1 78 ? 35.165 -43.047 -26.053 1.00 79.75 78 ALA A C 1
ATOM 668 O O . ALA A 1 78 ? 35.979 -42.436 -26.754 1.00 79.75 78 ALA A O 1
ATOM 669 N N . HIS A 1 79 ? 34.482 -44.105 -26.494 1.00 87.31 79 HIS A N 1
ATOM 670 C CA . HIS A 1 79 ? 34.634 -44.696 -27.818 1.00 87.31 79 HIS A CA 1
ATOM 671 C C . HIS A 1 79 ? 34.192 -43.740 -28.936 1.00 87.31 79 HIS A C 1
ATOM 673 O O . HIS A 1 79 ? 34.935 -43.569 -29.897 1.00 87.31 79 HIS A O 1
ATOM 679 N N . ILE A 1 80 ? 33.074 -43.012 -28.783 1.00 75.88 80 ILE A N 1
ATOM 680 C CA . ILE A 1 80 ? 32.623 -41.996 -29.760 1.00 75.88 80 ILE A CA 1
ATOM 681 C C . ILE A 1 80 ? 33.690 -40.913 -29.979 1.00 75.88 80 ILE A C 1
ATOM 683 O O . ILE A 1 80 ? 33.943 -40.514 -31.115 1.00 75.88 80 ILE A O 1
ATOM 687 N N . LYS A 1 81 ? 34.342 -40.441 -28.909 1.00 79.69 81 LYS A N 1
ATOM 688 C CA . LYS A 1 81 ? 35.364 -39.383 -29.005 1.00 79.69 81 LYS A CA 1
ATOM 689 C C . LYS A 1 81 ? 36.628 -39.856 -29.716 1.00 79.69 81 LYS A C 1
ATOM 691 O O . LYS A 1 81 ? 37.178 -39.120 -30.531 1.00 79.69 81 LYS A O 1
ATOM 696 N N . ILE A 1 82 ? 37.084 -41.070 -29.412 1.00 82.75 82 ILE A N 1
ATOM 697 C CA . ILE A 1 82 ? 38.258 -41.654 -30.068 1.00 82.75 82 ILE A CA 1
ATOM 698 C C . ILE A 1 82 ? 37.941 -42.014 -31.522 1.00 82.75 82 ILE A C 1
ATOM 700 O O . ILE A 1 82 ? 38.757 -41.739 -32.398 1.00 82.75 82 ILE A O 1
ATOM 704 N N . TRP A 1 83 ? 36.748 -42.547 -31.799 1.00 81.69 83 TRP A N 1
ATOM 705 C CA . TRP A 1 83 ? 36.308 -42.866 -33.155 1.00 81.69 83 TRP A CA 1
ATOM 706 C C . TRP A 1 83 ? 36.172 -41.602 -34.020 1.00 81.69 83 TRP A C 1
ATOM 708 O O . TRP A 1 83 ? 36.659 -41.593 -35.148 1.00 81.69 83 TRP A O 1
ATOM 718 N N . GLY A 1 84 ? 35.625 -40.505 -33.483 1.00 74.25 84 GLY A N 1
ATOM 719 C CA . GLY A 1 84 ? 35.595 -39.209 -34.172 1.00 74.25 84 GLY A CA 1
ATOM 720 C C . GLY A 1 84 ? 36.993 -38.704 -34.547 1.00 74.25 84 GLY A C 1
ATOM 721 O O . GLY A 1 84 ? 37.239 -38.377 -35.702 1.00 74.25 84 GLY A O 1
ATOM 722 N N . GLU A 1 85 ? 37.953 -38.753 -33.617 1.00 81.88 85 GLU A N 1
ATOM 723 C CA . GLU A 1 85 ? 39.346 -38.374 -33.906 1.00 81.88 85 GLU A CA 1
ATOM 724 C C . GLU A 1 85 ? 40.004 -39.314 -34.939 1.00 81.88 85 GLU A C 1
ATOM 726 O O . GLU A 1 85 ? 40.778 -38.874 -35.787 1.00 81.88 85 GLU A O 1
ATOM 731 N N . MET A 1 86 ? 39.700 -40.617 -34.909 1.00 82.44 86 MET A N 1
ATOM 732 C CA . MET A 1 86 ? 40.180 -41.559 -35.926 1.00 82.44 86 MET A CA 1
ATOM 733 C C . MET A 1 86 ? 39.589 -41.259 -37.312 1.00 82.44 86 MET A C 1
ATOM 735 O O . MET A 1 86 ? 40.316 -41.370 -38.301 1.00 82.44 86 MET A O 1
ATOM 739 N N . GLN A 1 87 ? 38.319 -40.845 -37.389 1.00 74.06 87 GLN A N 1
ATOM 740 C CA . GLN A 1 87 ? 37.666 -40.414 -38.631 1.00 74.06 87 GLN A CA 1
ATOM 741 C C . GLN A 1 87 ? 38.271 -39.116 -39.171 1.00 74.06 87 GLN A C 1
ATOM 743 O O . GLN A 1 87 ? 38.613 -39.064 -40.351 1.00 74.06 87 GLN A O 1
ATOM 748 N N . ASP A 1 88 ? 38.495 -38.119 -38.313 1.00 75.44 88 ASP A N 1
ATOM 749 C CA . ASP A 1 88 ? 39.136 -36.851 -38.691 1.00 75.44 88 ASP A CA 1
ATOM 750 C C . ASP A 1 88 ? 40.552 -37.069 -39.252 1.00 75.44 88 ASP A C 1
ATOM 752 O O . ASP A 1 88 ? 41.019 -36.330 -40.120 1.00 75.44 88 ASP A O 1
ATOM 756 N N . ARG A 1 89 ? 41.232 -38.131 -38.802 1.00 80.50 89 ARG A N 1
ATOM 757 C CA . ARG A 1 89 ? 42.556 -38.554 -39.291 1.00 80.50 89 ARG A CA 1
ATOM 758 C C . ARG A 1 89 ? 42.516 -39.577 -40.423 1.00 80.50 89 ARG A C 1
ATOM 760 O O . ARG A 1 89 ? 43.568 -40.083 -40.818 1.00 80.50 89 ARG A O 1
ATOM 767 N N . ASN A 1 90 ? 41.329 -39.886 -40.938 1.00 79.06 90 ASN A N 1
ATOM 768 C CA . ASN A 1 90 ? 41.105 -40.833 -42.026 1.00 79.06 90 ASN A CA 1
ATOM 769 C C . ASN A 1 90 ? 41.680 -42.242 -41.746 1.00 79.06 90 ASN A C 1
ATOM 771 O O . ASN A 1 90 ? 42.178 -42.926 -42.643 1.00 79.06 90 ASN A O 1
ATOM 775 N N . LEU A 1 91 ? 41.653 -42.676 -40.481 1.00 77.75 91 LEU A N 1
ATOM 776 C CA . LEU A 1 91 ? 42.131 -43.992 -40.062 1.00 77.75 91 LEU A CA 1
ATOM 777 C C . LEU A 1 91 ? 41.044 -45.060 -40.275 1.00 77.75 91 LEU A C 1
ATOM 779 O O . LEU A 1 91 ? 39.879 -44.824 -39.954 1.00 77.75 91 LEU A O 1
ATOM 783 N N . PRO A 1 92 ? 41.402 -46.260 -40.773 1.00 73.25 92 PRO A N 1
ATOM 784 C CA . PRO A 1 92 ? 40.436 -47.329 -40.988 1.00 73.25 92 PRO A CA 1
ATOM 785 C C . PRO A 1 92 ? 39.920 -47.865 -39.651 1.00 73.25 92 PRO A C 1
ATOM 787 O O . PRO A 1 92 ? 40.709 -48.201 -38.765 1.00 73.25 92 PRO A O 1
ATOM 790 N N . HIS A 1 93 ? 38.599 -47.985 -39.543 1.00 71.50 93 HIS A N 1
ATOM 791 C CA . HIS A 1 93 ? 37.916 -48.510 -38.365 1.00 71.50 93 HIS A CA 1
ATOM 792 C C . HIS A 1 93 ? 36.794 -49.480 -38.773 1.00 71.50 93 HIS A C 1
ATOM 794 O O . HIS A 1 93 ? 35.687 -49.048 -39.109 1.00 71.50 93 HIS A O 1
ATOM 800 N N . PRO A 1 94 ? 37.080 -50.790 -38.842 1.00 71.44 94 PRO A N 1
ATOM 801 C CA . PRO A 1 94 ? 36.072 -51.796 -39.149 1.00 71.44 94 PRO A CA 1
ATOM 802 C C . PRO A 1 94 ? 35.182 -52.055 -37.925 1.00 71.44 94 PRO A C 1
ATOM 804 O O . PRO A 1 94 ? 35.691 -52.229 -36.823 1.00 71.44 94 PRO A O 1
ATOM 807 N N . MET A 1 95 ? 33.860 -52.139 -38.122 1.00 73.50 95 MET A N 1
ATOM 808 C CA . MET A 1 95 ? 32.934 -52.491 -37.036 1.00 73.50 95 MET A CA 1
ATOM 809 C C . MET A 1 95 ? 33.221 -53.908 -36.533 1.00 73.50 95 MET A C 1
ATOM 811 O O . MET A 1 95 ? 33.126 -54.871 -37.296 1.00 73.50 95 MET A O 1
ATOM 815 N N . LYS A 1 96 ? 33.550 -54.024 -35.252 1.00 74.12 96 LYS A N 1
ATOM 816 C CA . LYS A 1 96 ? 34.040 -55.232 -34.599 1.00 74.12 96 LYS A CA 1
ATOM 817 C C . LYS A 1 96 ? 33.021 -55.833 -33.631 1.00 74.12 96 LYS A C 1
ATOM 819 O O . LYS A 1 96 ? 32.875 -57.053 -33.616 1.00 74.12 96 LYS A O 1
ATOM 824 N N . ASP A 1 97 ? 32.299 -55.021 -32.858 1.00 78.25 97 ASP A N 1
ATOM 825 C CA . ASP A 1 97 ? 31.408 -55.515 -31.792 1.00 78.25 97 ASP A CA 1
ATOM 826 C C . ASP A 1 97 ? 30.182 -54.606 -31.507 1.00 78.25 97 ASP A C 1
ATOM 828 O O . ASP A 1 97 ? 29.784 -53.771 -32.324 1.00 78.25 97 ASP A O 1
ATOM 832 N N . ASP A 1 98 ? 29.489 -54.840 -30.385 1.00 77.25 98 ASP A N 1
ATOM 833 C CA . ASP A 1 98 ? 28.283 -54.092 -29.991 1.00 77.25 98 ASP A CA 1
ATOM 834 C C . ASP A 1 98 ? 28.584 -52.640 -29.565 1.00 77.25 98 ASP A C 1
ATOM 836 O O . ASP A 1 98 ? 27.714 -51.774 -29.691 1.00 77.25 98 ASP A O 1
ATOM 840 N N . LEU A 1 99 ? 29.821 -52.348 -29.138 1.00 81.00 99 LEU A N 1
ATOM 841 C CA . LEU A 1 99 ? 30.279 -50.988 -28.847 1.00 81.00 99 LEU A CA 1
ATOM 842 C C . LEU A 1 99 ? 30.287 -50.151 -30.133 1.00 81.00 99 LEU A C 1
ATOM 844 O O . LEU A 1 99 ? 29.715 -49.060 -30.160 1.00 81.00 99 LEU A O 1
ATOM 848 N N . ASP A 1 100 ? 30.796 -50.704 -31.237 1.00 79.56 100 ASP A N 1
ATOM 849 C CA . ASP A 1 100 ? 30.747 -50.052 -32.553 1.00 79.56 100 ASP A CA 1
ATOM 850 C C . ASP A 1 100 ? 29.326 -49.806 -33.042 1.00 79.56 100 ASP A C 1
ATOM 852 O O . ASP A 1 100 ? 29.008 -48.746 -33.588 1.00 79.56 100 ASP A O 1
ATOM 856 N N . LYS A 1 101 ? 28.440 -50.788 -32.856 1.00 75.12 101 LYS A N 1
ATOM 857 C CA . LYS A 1 101 ? 27.037 -50.651 -33.261 1.00 75.12 101 LYS A CA 1
ATOM 858 C C . LYS A 1 101 ? 26.366 -49.510 -32.512 1.00 75.12 101 LYS A C 1
ATOM 860 O O . LYS A 1 101 ? 25.670 -48.716 -33.141 1.00 75.12 101 LYS A O 1
ATOM 865 N N . LYS A 1 102 ? 26.603 -49.398 -31.204 1.00 70.19 102 LYS A N 1
ATOM 866 C CA . LYS A 1 102 ? 26.021 -48.346 -30.363 1.00 70.19 102 LYS A CA 1
ATOM 867 C C . LYS A 1 102 ? 26.604 -46.970 -30.653 1.00 70.19 102 LYS A C 1
ATOM 869 O O . LYS A 1 102 ? 25.840 -46.017 -30.777 1.00 70.19 102 LYS A O 1
ATOM 874 N N . SER A 1 103 ? 27.916 -46.861 -30.843 1.00 71.62 103 SER A N 1
ATOM 875 C CA . SER A 1 103 ? 28.558 -45.579 -31.156 1.00 71.62 103 SER A CA 1
ATOM 876 C C . SER A 1 103 ? 28.230 -45.063 -32.569 1.00 71.62 103 SER A C 1
ATOM 878 O O . SER A 1 103 ? 28.239 -43.853 -32.789 1.00 71.62 103 SER A O 1
ATOM 880 N N . ARG A 1 104 ? 27.873 -45.944 -33.518 1.00 54.19 104 ARG A N 1
ATOM 881 C CA . ARG A 1 104 ? 27.550 -45.583 -34.914 1.00 54.19 104 ARG A CA 1
ATOM 882 C C . ARG A 1 104 ? 26.258 -44.775 -35.087 1.00 54.19 104 ARG A C 1
ATOM 884 O O . ARG A 1 104 ? 26.190 -43.957 -36.000 1.00 54.19 104 ARG A O 1
ATOM 891 N N . PHE A 1 105 ? 25.233 -44.975 -34.254 1.00 43.31 105 PHE A N 1
ATOM 892 C CA . PHE A 1 105 ? 23.931 -44.299 -34.424 1.00 43.31 105 PHE A CA 1
ATOM 893 C C . PHE A 1 105 ? 23.966 -42.786 -34.149 1.00 43.31 105 PHE A C 1
ATOM 895 O O . PHE A 1 105 ? 23.000 -42.088 -34.453 1.00 43.31 105 PHE A O 1
ATOM 902 N N . THR A 1 106 ? 25.077 -42.270 -33.625 1.00 40.91 106 THR A N 1
ATOM 903 C CA . THR A 1 106 ? 25.260 -40.846 -33.314 1.00 40.91 106 THR A CA 1
ATOM 904 C C . THR A 1 106 ? 25.902 -40.061 -34.474 1.00 40.91 106 THR A C 1
ATOM 906 O O . THR A 1 106 ? 25.917 -38.835 -34.433 1.00 40.91 106 THR A O 1
ATOM 909 N N . ILE A 1 107 ? 26.399 -40.728 -35.530 1.00 39.75 107 ILE A N 1
ATOM 910 C CA . ILE A 1 107 ? 27.132 -40.097 -36.646 1.00 39.75 107 ILE A CA 1
ATOM 911 C C . ILE A 1 107 ? 26.468 -40.441 -37.993 1.00 39.75 107 ILE A C 1
ATOM 913 O O . ILE A 1 107 ? 26.872 -41.382 -38.674 1.00 39.75 107 ILE A O 1
ATOM 917 N N . GLN A 1 108 ? 25.448 -39.678 -38.406 1.00 31.86 108 GLN A N 1
ATOM 918 C CA . GLN A 1 108 ? 25.034 -39.609 -39.817 1.00 31.86 108 GLN A CA 1
ATOM 919 C C . GLN A 1 108 ? 24.255 -38.308 -40.118 1.00 31.86 108 GLN A C 1
ATOM 921 O O . GLN A 1 108 ? 23.055 -38.228 -39.872 1.00 31.86 108 GLN A O 1
ATOM 926 N N . GLU A 1 109 ? 24.917 -37.296 -40.693 1.00 31.53 109 GLU A N 1
ATOM 927 C CA . GLU A 1 109 ? 24.280 -36.150 -41.376 1.00 31.53 109 GLU A CA 1
ATOM 928 C C . GLU A 1 109 ? 24.741 -36.110 -42.853 1.00 31.53 109 GLU A C 1
ATOM 930 O O . GLU A 1 109 ? 25.925 -36.269 -43.142 1.00 31.53 109 GLU A O 1
ATOM 935 N N . TYR A 1 110 ? 23.796 -35.943 -43.792 1.00 28.16 110 TYR A N 1
ATOM 936 C CA . TYR A 1 110 ? 24.005 -35.821 -45.253 1.00 28.16 110 TYR A CA 1
ATOM 937 C C . TYR A 1 110 ? 24.223 -34.346 -45.687 1.00 28.16 110 TYR A C 1
ATOM 939 O O . TYR A 1 110 ? 23.746 -33.445 -44.994 1.00 28.16 110 TYR A O 1
ATOM 947 N N . PRO A 1 111 ? 24.855 -34.064 -46.852 1.00 33.22 111 PRO A N 1
ATOM 948 C CA . PRO A 1 111 ? 25.045 -32.700 -47.369 1.00 33.22 111 PRO A CA 1
ATOM 949 C C . PRO A 1 111 ? 23.797 -32.134 -48.101 1.00 33.22 111 PRO A C 1
ATOM 951 O O . PRO A 1 111 ? 22.936 -32.909 -48.526 1.00 33.22 111 PRO A O 1
ATOM 954 N N . PRO A 1 112 ? 23.672 -30.795 -48.270 1.00 29.50 112 PRO A N 1
ATOM 955 C CA . PRO A 1 112 ? 22.459 -30.136 -48.780 1.00 29.50 112 PRO A CA 1
ATOM 956 C C . PRO A 1 112 ? 22.374 -30.003 -50.325 1.00 29.50 112 PRO A C 1
ATOM 958 O O . PRO A 1 112 ? 23.407 -30.028 -50.996 1.00 29.50 112 PRO A O 1
ATOM 961 N N . PRO A 1 113 ? 21.157 -29.804 -50.893 1.00 28.81 113 PRO A N 1
ATOM 962 C CA . PRO A 1 113 ? 20.912 -29.534 -52.319 1.00 28.81 113 PRO A CA 1
ATOM 963 C C . PRO A 1 113 ? 21.094 -28.040 -52.704 1.00 28.81 113 PRO A C 1
ATOM 965 O O . PRO A 1 113 ? 21.238 -27.198 -51.814 1.00 28.81 113 PRO A O 1
ATOM 968 N N . PRO A 1 114 ? 21.092 -27.694 -54.014 1.00 35.94 114 PRO A N 1
ATOM 969 C CA . PRO A 1 114 ? 21.537 -26.396 -54.536 1.00 35.94 114 PRO A CA 1
ATOM 970 C C . PRO A 1 114 ? 20.633 -25.224 -54.128 1.00 35.94 114 PRO A C 1
ATOM 972 O O . PRO A 1 114 ? 19.413 -25.361 -54.085 1.00 35.94 114 PRO A O 1
ATOM 975 N N . GLU A 1 115 ? 21.278 -24.085 -53.852 1.00 47.00 115 GLU A N 1
ATOM 976 C CA . GLU A 1 115 ? 20.773 -22.743 -53.507 1.00 47.00 115 GLU A CA 1
ATOM 977 C C . GLU A 1 115 ? 19.242 -22.547 -53.457 1.00 47.00 115 GLU A C 1
ATOM 979 O O . GLU A 1 115 ? 18.624 -21.950 -54.336 1.00 47.00 115 GLU A O 1
ATOM 984 N N . MET A 1 116 ? 18.632 -22.942 -52.336 1.00 41.56 116 MET A N 1
ATOM 985 C CA . MET A 1 116 ? 17.420 -22.296 -51.827 1.00 41.56 116 MET A CA 1
ATOM 986 C C . MET A 1 116 ? 17.832 -21.351 -50.703 1.00 41.56 116 MET A C 1
ATOM 988 O O . MET A 1 116 ? 18.450 -21.810 -49.748 1.00 41.56 116 MET A O 1
ATOM 992 N N . PHE A 1 117 ? 17.523 -20.056 -50.864 1.00 46.50 117 PHE A N 1
ATOM 993 C CA . PHE A 1 117 ? 17.708 -18.941 -49.920 1.00 46.50 117 PHE A CA 1
ATOM 994 C C . PHE A 1 117 ? 18.559 -19.290 -48.693 1.00 46.50 117 PHE A C 1
ATOM 996 O O . PHE A 1 117 ? 18.053 -19.901 -47.752 1.00 46.50 117 PHE A O 1
ATOM 1003 N N . ALA A 1 118 ? 19.842 -18.901 -48.725 1.00 49.47 118 ALA A N 1
ATOM 1004 C CA . ALA A 1 118 ? 20.801 -19.124 -47.645 1.00 49.47 118 ALA A CA 1
ATOM 1005 C C . ALA A 1 118 ? 20.127 -18.998 -46.271 1.00 49.47 118 ALA A C 1
ATOM 1007 O O . ALA A 1 118 ? 19.440 -18.004 -46.017 1.00 49.47 118 ALA A O 1
ATOM 1008 N N . GLU A 1 119 ? 20.300 -20.014 -45.414 1.00 55.28 119 GLU A N 1
ATOM 1009 C CA . GLU A 1 119 ? 19.626 -20.080 -44.118 1.00 55.28 119 GLU A CA 1
ATOM 1010 C C . GLU A 1 119 ? 19.744 -18.729 -43.402 1.00 55.28 119 GLU A C 1
ATOM 1012 O O . GLU A 1 119 ? 20.847 -18.244 -43.128 1.00 55.28 119 GLU A O 1
ATOM 1017 N N . ILE A 1 120 ? 18.597 -18.097 -43.137 1.00 66.06 120 ILE A N 1
ATOM 1018 C CA . ILE A 1 120 ? 18.532 -16.751 -42.574 1.00 66.06 120 ILE A CA 1
ATOM 1019 C C . ILE A 1 120 ? 19.047 -16.805 -41.130 1.00 66.06 120 ILE A C 1
ATOM 1021 O O . ILE A 1 120 ? 18.309 -17.070 -40.173 1.00 66.06 120 ILE A O 1
ATOM 1025 N N . LYS A 1 121 ? 20.351 -16.569 -40.966 1.00 78.06 121 LYS A N 1
ATOM 1026 C CA . LYS A 1 121 ? 21.007 -16.497 -39.662 1.00 78.06 121 LYS A CA 1
ATOM 1027 C C . LYS A 1 121 ? 20.624 -15.187 -38.987 1.00 78.06 121 LYS A C 1
ATOM 1029 O O . LYS A 1 121 ? 20.946 -14.103 -39.465 1.00 78.06 121 LYS A O 1
ATOM 1034 N N . VAL A 1 122 ? 19.970 -15.290 -37.832 1.00 85.94 122 VAL A N 1
ATOM 1035 C CA . VAL A 1 122 ? 19.746 -14.142 -36.941 1.00 85.94 122 VAL A CA 1
ATOM 1036 C C . VAL A 1 122 ? 21.115 -13.515 -36.626 1.00 85.94 122 VAL A C 1
ATOM 1038 O O . VAL A 1 122 ? 21.999 -14.252 -36.189 1.00 85.94 122 VAL A O 1
ATOM 1041 N N . PRO A 1 123 ? 21.354 -12.210 -36.827 1.00 89.00 123 PRO A N 1
ATOM 1042 C CA . PRO A 1 123 ? 22.646 -11.613 -36.493 1.00 89.00 123 PRO A CA 1
ATOM 1043 C C . PRO A 1 123 ? 22.908 -11.609 -34.974 1.00 89.00 123 PRO A C 1
ATOM 1045 O O . PRO A 1 123 ? 22.109 -12.101 -34.168 1.00 89.00 123 PRO A O 1
ATOM 1048 N N . ILE A 1 124 ? 24.078 -11.130 -34.556 1.00 89.62 124 ILE A N 1
ATOM 1049 C CA . ILE A 1 124 ? 24.357 -10.891 -33.133 1.00 89.62 124 ILE A CA 1
ATOM 1050 C C . ILE A 1 124 ? 23.464 -9.743 -32.654 1.00 89.62 124 ILE A C 1
ATOM 1052 O O . ILE A 1 124 ? 23.237 -8.787 -33.387 1.00 89.62 124 ILE A O 1
ATOM 1056 N N . PHE A 1 125 ? 22.947 -9.846 -31.431 1.00 91.62 125 PHE A N 1
ATOM 1057 C CA . PHE A 1 125 ? 22.113 -8.806 -30.842 1.00 91.62 125 PHE A CA 1
ATOM 1058 C C . PHE A 1 125 ? 22.928 -7.535 -30.629 1.00 91.62 125 PHE A C 1
ATOM 1060 O O . PHE A 1 125 ? 23.939 -7.547 -29.923 1.00 91.62 125 PHE A O 1
ATOM 1067 N N . LEU A 1 126 ? 22.455 -6.432 -31.200 1.00 92.94 126 LEU A N 1
ATOM 1068 C CA . LEU A 1 126 ? 23.078 -5.133 -31.018 1.00 92.94 126 LEU A CA 1
ATOM 1069 C C . LEU A 1 126 ? 22.717 -4.525 -29.658 1.00 92.94 126 LEU A C 1
ATOM 1071 O O . LEU A 1 126 ? 21.551 -4.291 -29.337 1.00 92.94 126 LEU A O 1
ATOM 1075 N N . LYS A 1 127 ? 23.745 -4.237 -28.859 1.00 91.31 127 LYS A N 1
ATOM 1076 C CA . LYS A 1 127 ? 23.635 -3.626 -27.531 1.00 91.31 127 LYS A CA 1
ATOM 1077 C C . LYS A 1 127 ? 24.377 -2.294 -27.468 1.00 91.31 127 LYS A C 1
ATOM 1079 O O . LYS A 1 127 ? 25.350 -2.097 -28.193 1.00 91.31 127 LYS A O 1
ATOM 1084 N N . PRO A 1 128 ? 24.026 -1.414 -26.515 1.00 91.75 128 PRO A N 1
ATOM 1085 C CA . PRO A 1 128 ? 24.919 -0.327 -26.140 1.00 91.75 128 PRO A CA 1
ATOM 1086 C C . PRO A 1 128 ? 26.267 -0.880 -25.651 1.00 91.75 128 PRO A C 1
ATOM 1088 O O . PRO A 1 128 ? 26.332 -1.944 -25.013 1.00 91.75 128 PRO A O 1
ATOM 1091 N N . ARG A 1 129 ? 27.353 -0.145 -25.906 1.00 90.00 129 ARG A N 1
ATOM 1092 C CA . ARG A 1 129 ? 28.657 -0.392 -25.272 1.00 90.00 129 ARG A CA 1
ATOM 1093 C C . ARG A 1 129 ? 28.540 -0.355 -23.745 1.00 90.00 129 ARG A C 1
ATOM 1095 O O . ARG A 1 129 ? 27.623 0.237 -23.186 1.00 90.00 129 ARG A O 1
ATOM 1102 N N . GLN A 1 130 ? 29.458 -1.026 -23.055 1.00 82.62 130 GLN A N 1
ATOM 1103 C CA . GLN A 1 130 ? 29.489 -1.011 -21.591 1.00 82.62 130 GLN A CA 1
ATOM 1104 C C . GLN A 1 130 ? 30.195 0.245 -21.073 1.00 82.62 130 GLN A C 1
ATOM 1106 O O . GLN A 1 130 ? 31.121 0.766 -21.696 1.00 82.62 130 GLN A O 1
ATOM 1111 N N . GLY A 1 131 ? 29.752 0.730 -19.917 1.00 75.06 131 GLY A N 1
ATOM 1112 C CA . GLY A 1 131 ? 30.346 1.881 -19.246 1.00 75.06 131 GLY A CA 1
ATOM 1113 C C . GLY A 1 131 ? 29.322 2.580 -18.368 1.00 75.06 131 GLY A C 1
ATOM 1114 O O . GLY A 1 131 ? 28.421 3.255 -18.873 1.00 75.06 131 GLY A O 1
ATOM 1115 N N . TYR A 1 132 ? 29.462 2.416 -17.055 1.00 71.88 132 TYR A N 1
ATOM 1116 C CA . TYR A 1 132 ? 28.617 3.104 -16.084 1.00 71.88 132 TYR A CA 1
ATOM 1117 C C . TYR A 1 132 ? 28.802 4.625 -16.212 1.00 71.88 132 TYR A C 1
ATOM 1119 O O . TYR A 1 132 ? 29.927 5.099 -16.346 1.00 71.88 132 TYR A O 1
ATOM 1127 N N . GLU A 1 133 ? 27.693 5.365 -16.241 1.00 75.31 133 GLU A N 1
ATOM 1128 C CA . GLU A 1 133 ? 27.610 6.811 -16.515 1.00 75.31 133 GLU A CA 1
ATOM 1129 C C . GLU A 1 133 ? 28.197 7.257 -17.869 1.00 75.31 133 GLU A C 1
ATOM 1131 O O . GLU A 1 133 ? 28.423 8.447 -18.104 1.00 75.31 133 GLU A O 1
ATOM 1136 N N . LYS A 1 134 ? 28.389 6.305 -18.791 1.00 82.31 134 LYS A N 1
ATOM 1137 C CA . LYS A 1 134 ? 28.858 6.548 -20.164 1.00 82.31 134 LYS A CA 1
ATOM 1138 C C . LYS A 1 134 ? 27.856 6.059 -21.214 1.00 82.31 134 LYS A C 1
ATOM 1140 O O . LYS A 1 134 ? 27.553 6.787 -22.153 1.00 82.31 134 LYS A O 1
ATOM 1145 N N . PHE A 1 135 ? 27.321 4.855 -21.013 1.00 89.06 135 PHE A N 1
ATOM 1146 C CA . PHE A 1 135 ? 26.282 4.214 -21.836 1.00 89.06 135 PHE A CA 1
ATOM 1147 C C . PHE A 1 135 ? 25.214 3.503 -20.983 1.00 89.06 135 PHE A C 1
ATOM 1149 O O . PHE A 1 135 ? 24.175 3.085 -21.492 1.00 89.06 135 PHE A O 1
ATOM 1156 N N . GLU A 1 136 ? 25.462 3.357 -19.676 1.00 88.31 136 GLU A N 1
ATOM 1157 C CA . GLU A 1 136 ? 24.497 2.854 -18.699 1.00 88.31 136 GLU A CA 1
ATOM 1158 C C . GLU A 1 136 ? 24.324 3.880 -17.582 1.00 88.31 136 GLU A C 1
ATOM 1160 O O . GLU A 1 136 ? 25.279 4.198 -16.876 1.00 88.31 136 GLU A O 1
ATOM 1165 N N . PHE A 1 137 ? 23.113 4.394 -17.415 1.00 86.50 137 PHE A N 1
ATOM 1166 C CA . PHE A 1 137 ? 22.821 5.493 -16.507 1.00 86.50 137 PHE A CA 1
ATOM 1167 C C . PHE A 1 137 ? 21.785 5.088 -15.462 1.00 86.50 137 PHE A C 1
ATOM 1169 O O . PHE A 1 137 ? 20.931 4.235 -15.695 1.00 86.50 137 PHE A O 1
ATOM 1176 N N . ALA A 1 138 ? 21.879 5.722 -14.303 1.00 78.56 138 ALA A N 1
ATOM 1177 C CA . ALA A 1 138 ? 20.916 5.609 -13.210 1.00 78.56 138 ALA A CA 1
ATOM 1178 C C . ALA A 1 138 ? 19.982 6.827 -13.124 1.00 78.56 138 ALA A C 1
ATOM 1180 O O . ALA A 1 138 ? 18.970 6.788 -12.436 1.00 78.56 138 ALA A O 1
ATOM 1181 N N . ASP A 1 139 ? 20.350 7.908 -13.812 1.00 79.81 139 ASP A N 1
ATOM 1182 C CA . ASP A 1 139 ? 19.669 9.192 -13.780 1.00 79.81 139 ASP A CA 1
ATOM 1183 C C . ASP A 1 139 ? 19.488 9.711 -15.221 1.00 79.81 139 ASP A C 1
ATOM 1185 O O . ASP A 1 139 ? 20.462 9.740 -15.990 1.00 79.81 139 ASP A O 1
ATOM 1189 N N . PRO A 1 140 ? 18.264 10.110 -15.613 1.00 87.94 140 PRO A N 1
ATOM 1190 C CA . PRO A 1 140 ? 17.984 10.606 -16.957 1.00 87.94 140 PRO A CA 1
ATOM 1191 C C . PRO A 1 140 ? 18.716 11.919 -17.273 1.00 87.94 140 PRO A C 1
ATOM 1193 O O . PRO A 1 140 ? 19.143 12.106 -18.413 1.00 87.94 140 PRO A O 1
ATOM 1196 N N . HIS A 1 141 ? 18.929 12.809 -16.296 1.00 86.44 141 HIS A N 1
ATOM 1197 C CA . HIS A 1 141 ? 19.640 14.073 -16.535 1.00 86.44 141 HIS A CA 1
ATOM 1198 C C . HIS A 1 141 ? 21.103 13.832 -16.922 1.00 86.44 141 HIS A C 1
ATOM 1200 O O . HIS A 1 141 ? 21.626 14.445 -17.857 1.00 86.44 141 HIS A O 1
ATOM 1206 N N . THR A 1 142 ? 21.749 12.884 -16.248 1.00 85.75 142 THR A N 1
ATOM 1207 C CA . THR A 1 142 ? 23.122 12.465 -16.520 1.00 85.75 142 THR A CA 1
ATOM 1208 C C . THR A 1 142 ? 23.228 11.802 -17.890 1.00 85.75 142 THR A C 1
ATOM 1210 O O . THR A 1 142 ? 24.168 12.104 -18.624 1.00 85.75 142 THR A O 1
ATOM 1213 N N . LEU A 1 143 ? 22.255 10.969 -18.290 1.00 92.38 143 LEU A N 1
ATOM 1214 C CA . LEU A 1 143 ? 22.214 10.423 -19.655 1.00 92.38 143 LEU A CA 1
ATOM 1215 C C . LEU A 1 143 ? 22.122 11.546 -20.688 1.00 92.38 143 LEU A C 1
ATOM 1217 O O . LEU A 1 143 ? 22.890 11.556 -21.653 1.00 92.38 143 LEU A O 1
ATOM 1221 N N . TRP A 1 144 ? 21.211 12.500 -20.488 1.00 91.44 144 TRP A N 1
ATOM 1222 C CA . TRP A 1 144 ? 21.042 13.618 -21.413 1.00 91.44 144 TRP A CA 1
ATOM 1223 C C . TRP A 1 144 ? 22.352 14.391 -21.596 1.00 91.44 144 TRP A C 1
ATOM 1225 O O . TRP A 1 144 ? 22.820 14.587 -22.719 1.00 91.44 144 TRP A O 1
ATOM 1235 N N . LYS A 1 145 ? 22.991 14.761 -20.482 1.00 90.94 145 LYS A N 1
ATOM 1236 C CA . LYS A 1 145 ? 24.237 15.531 -20.482 1.00 90.94 145 LYS A CA 1
ATOM 1237 C C . LYS A 1 145 ? 25.415 14.756 -21.077 1.00 90.94 145 LYS A C 1
ATOM 1239 O O . LYS A 1 145 ? 26.126 15.284 -21.926 1.00 90.94 145 LYS A O 1
ATOM 1244 N N . ASN A 1 146 ? 25.636 13.521 -20.631 1.00 90.25 146 ASN A N 1
ATOM 1245 C CA . ASN A 1 146 ? 26.880 12.797 -20.908 1.00 90.25 146 ASN A CA 1
ATOM 1246 C C . ASN A 1 146 ? 26.804 11.918 -22.159 1.00 90.25 146 ASN A C 1
ATOM 1248 O O . ASN A 1 146 ? 27.847 11.583 -22.726 1.00 90.25 146 ASN A O 1
ATOM 1252 N N . TRP A 1 147 ? 25.597 11.534 -22.584 1.00 94.62 147 TRP A N 1
ATOM 1253 C CA . TRP A 1 147 ? 25.390 10.709 -23.768 1.00 94.62 147 TRP A CA 1
ATOM 1254 C C . TRP A 1 147 ? 24.670 11.455 -24.895 1.00 94.62 147 TRP A C 1
ATOM 1256 O O . TRP A 1 147 ? 25.258 11.586 -25.967 1.00 94.62 147 TRP A O 1
ATOM 1266 N N . LYS A 1 148 ? 23.461 12.004 -24.677 1.00 93.69 148 LYS A N 1
ATOM 1267 C CA . LYS A 1 148 ? 22.702 12.662 -25.766 1.00 93.69 148 LYS A CA 1
ATOM 1268 C C . LYS A 1 148 ? 23.488 13.829 -26.351 1.00 93.69 148 LYS A C 1
ATOM 1270 O O . LYS A 1 148 ? 23.745 13.836 -27.548 1.00 93.69 148 LYS A O 1
ATOM 1275 N N . LEU A 1 149 ? 23.916 14.788 -25.527 1.00 91.88 149 LEU A N 1
ATOM 1276 C CA . LEU A 1 149 ? 24.641 15.970 -26.019 1.00 91.88 149 LEU A CA 1
ATOM 1277 C C . LEU A 1 149 ? 25.991 15.630 -26.665 1.00 91.88 149 LEU A C 1
ATOM 1279 O O . LEU A 1 149 ? 26.480 16.397 -27.485 1.00 91.88 149 LEU A O 1
ATOM 1283 N N . LYS A 1 150 ? 26.590 14.487 -26.318 1.00 92.19 150 LYS A N 1
ATOM 1284 C CA . LYS A 1 150 ? 27.901 14.079 -26.829 1.00 92.19 150 LYS A CA 1
ATOM 1285 C C . LYS A 1 150 ? 27.821 13.261 -28.119 1.00 92.19 150 LYS A C 1
ATOM 1287 O O . LYS A 1 150 ? 28.607 13.495 -29.028 1.00 92.19 150 LYS A O 1
ATOM 1292 N N . TYR A 1 151 ? 26.911 12.292 -28.190 1.00 90.69 151 TYR A N 1
ATOM 1293 C CA . TYR A 1 151 ? 26.845 11.315 -29.288 1.00 90.69 151 TYR A CA 1
ATOM 1294 C C . TYR A 1 151 ? 25.641 11.526 -30.226 1.00 90.69 151 TYR A C 1
ATOM 1296 O O . TYR A 1 151 ? 25.598 10.947 -31.313 1.00 90.69 151 TYR A O 1
ATOM 1304 N N . ALA A 1 152 ? 24.685 12.372 -29.831 1.00 89.75 152 ALA A N 1
ATOM 1305 C CA . ALA A 1 152 ? 23.523 12.785 -30.620 1.00 89.75 152 ALA A CA 1
ATOM 1306 C C . ALA A 1 152 ? 23.208 14.297 -30.456 1.00 89.75 152 ALA A C 1
ATOM 1308 O O . ALA A 1 152 ? 22.065 14.656 -30.159 1.00 89.75 152 ALA A O 1
ATOM 1309 N N . PRO A 1 153 ? 24.189 15.217 -30.603 1.00 87.88 153 PRO A N 1
ATOM 1310 C CA . PRO A 1 153 ? 23.955 16.649 -30.390 1.00 87.88 153 PRO A CA 1
ATOM 1311 C C . PRO A 1 153 ? 22.887 17.217 -31.334 1.00 87.88 153 PRO A C 1
ATOM 1313 O O . PRO A 1 153 ? 21.991 17.923 -30.872 1.00 87.88 153 PRO A O 1
ATOM 1316 N N . GLN A 1 154 ? 22.963 16.850 -32.618 1.00 89.12 154 GLN A N 1
ATOM 1317 C CA . GLN A 1 154 ? 22.093 17.329 -33.702 1.00 89.12 154 GLN A CA 1
ATOM 1318 C C . GLN A 1 154 ? 21.034 16.305 -34.141 1.00 89.12 154 GLN A C 1
ATOM 1320 O O . GLN A 1 154 ? 20.241 16.589 -35.028 1.00 89.12 154 GLN A O 1
ATOM 1325 N N . HIS A 1 155 ? 21.024 15.117 -33.534 1.00 91.50 155 HIS A N 1
ATOM 1326 C CA . HIS A 1 155 ? 20.105 14.041 -33.899 1.00 91.50 155 HIS A CA 1
ATOM 1327 C C . HIS A 1 155 ? 19.005 13.889 -32.859 1.00 91.50 155 HIS A C 1
ATOM 1329 O O . HIS A 1 155 ? 19.234 14.041 -31.652 1.00 91.50 155 HIS A O 1
ATOM 1335 N N . SER A 1 156 ? 17.825 13.514 -33.334 1.00 94.50 156 SER A N 1
ATOM 1336 C CA . SER A 1 156 ? 16.748 13.059 -32.469 1.00 94.50 156 SER A CA 1
ATOM 1337 C C . SER A 1 156 ? 17.041 11.641 -31.976 1.00 94.50 156 SER A C 1
ATOM 1339 O O . SER A 1 156 ? 17.795 10.871 -32.585 1.00 94.50 156 SER A O 1
ATOM 1341 N N . ILE A 1 157 ? 16.461 11.289 -30.833 1.00 96.69 157 ILE A N 1
ATOM 1342 C CA . ILE A 1 157 ? 16.613 9.966 -30.230 1.00 96.69 157 ILE A CA 1
ATOM 1343 C C . ILE A 1 157 ? 15.246 9.327 -30.021 1.00 96.69 157 ILE A C 1
ATOM 1345 O O . ILE A 1 157 ? 14.299 9.973 -29.578 1.00 96.69 157 ILE A O 1
ATOM 1349 N N . TYR A 1 158 ? 15.147 8.039 -30.318 1.00 97.44 158 TYR A N 1
ATOM 1350 C CA . TYR A 1 158 ? 14.014 7.224 -29.918 1.00 97.44 158 TYR A CA 1
ATOM 1351 C C . TYR A 1 158 ? 14.198 6.785 -28.471 1.00 97.44 158 TYR A C 1
ATOM 1353 O O . TYR A 1 158 ? 15.250 6.259 -28.096 1.00 97.44 158 TYR A O 1
ATOM 1361 N N . ILE A 1 159 ? 13.159 6.992 -27.670 1.00 97.31 159 ILE A N 1
ATOM 1362 C CA . ILE A 1 159 ? 13.032 6.427 -26.332 1.00 97.31 159 ILE A CA 1
ATOM 1363 C C . ILE A 1 159 ? 12.054 5.263 -26.401 1.00 97.31 159 ILE A C 1
ATOM 1365 O O . ILE A 1 159 ? 10.987 5.379 -27.004 1.00 97.31 159 ILE A O 1
ATOM 1369 N N . GLU A 1 160 ? 12.406 4.168 -25.742 1.00 96.75 160 GLU A N 1
ATOM 1370 C CA . GLU A 1 160 ? 11.588 2.966 -25.583 1.00 96.75 160 GLU A CA 1
ATOM 1371 C C . GLU A 1 160 ? 11.599 2.539 -24.111 1.00 96.75 160 GLU A C 1
ATOM 1373 O O . GLU A 1 160 ? 12.598 2.791 -23.424 1.00 96.75 160 GLU A O 1
ATOM 1378 N N . PRO A 1 161 ? 10.555 1.858 -23.606 1.00 96.19 161 PRO A N 1
ATOM 1379 C CA . PRO A 1 161 ? 10.660 1.131 -22.350 1.00 96.19 161 PRO A CA 1
ATOM 1380 C C . PRO A 1 161 ? 11.830 0.150 -22.409 1.00 96.19 161 PRO A C 1
ATOM 1382 O O . PRO A 1 161 ? 12.012 -0.569 -23.395 1.00 96.19 161 PRO A O 1
ATOM 1385 N N . LYS A 1 162 ? 12.629 0.107 -21.345 1.00 94.44 162 LYS A N 1
ATOM 1386 C CA . LYS A 1 162 ? 13.613 -0.957 -21.175 1.00 94.44 162 LYS A CA 1
ATOM 1387 C C . LYS A 1 162 ? 12.898 -2.129 -20.531 1.00 94.44 162 LYS A C 1
ATOM 1389 O O . LYS A 1 162 ? 12.781 -2.173 -19.315 1.00 94.44 162 LYS A O 1
ATOM 1394 N N . TRP A 1 163 ? 12.387 -3.031 -21.350 1.00 94.12 163 TRP A N 1
ATOM 1395 C CA . TRP A 1 163 ? 11.699 -4.223 -20.874 1.00 94.12 163 TRP A CA 1
ATOM 1396 C C . TRP A 1 163 ? 12.620 -5.113 -20.025 1.00 94.12 163 TRP A C 1
ATOM 1398 O O . TRP A 1 163 ? 13.760 -5.367 -20.411 1.00 94.12 163 TRP A O 1
ATOM 1408 N N . ASP A 1 164 ? 12.113 -5.584 -18.886 1.00 89.25 164 ASP A N 1
ATOM 1409 C CA . ASP A 1 164 ? 12.789 -6.490 -17.945 1.00 89.25 164 ASP A CA 1
ATOM 1410 C C . ASP A 1 164 ? 12.458 -7.952 -18.283 1.00 89.25 164 ASP A C 1
ATOM 1412 O O . ASP A 1 164 ? 11.813 -8.676 -17.525 1.00 89.25 164 ASP A O 1
ATOM 1416 N N . GLY A 1 165 ? 12.800 -8.350 -19.506 1.00 91.31 165 GLY A N 1
ATOM 1417 C CA . GLY A 1 165 ? 12.424 -9.639 -20.078 1.00 91.31 165 GLY A CA 1
ATOM 1418 C C . GLY A 1 165 ? 13.636 -10.455 -20.488 1.00 91.31 165 GLY A C 1
ATOM 1419 O O . GLY A 1 165 ? 14.678 -10.406 -19.838 1.00 91.31 165 GLY A O 1
ATOM 1420 N N . PHE A 1 166 ? 13.498 -11.226 -21.564 1.00 93.50 166 PHE A N 1
ATOM 1421 C CA . PHE A 1 166 ? 14.615 -11.898 -22.223 1.00 93.50 166 PHE A CA 1
ATOM 1422 C C . PHE A 1 166 ? 14.694 -11.505 -23.694 1.00 93.50 166 PHE A C 1
ATOM 1424 O O . PHE A 1 166 ? 13.700 -11.612 -24.408 1.00 93.50 166 PHE A O 1
ATOM 1431 N N . ALA A 1 167 ? 15.873 -11.124 -24.173 1.00 94.19 167 ALA A N 1
ATOM 1432 C CA . ALA A 1 167 ? 16.079 -10.777 -25.572 1.00 94.19 167 ALA A CA 1
ATOM 1433 C C . ALA A 1 167 ? 15.953 -12.007 -26.493 1.00 94.19 167 ALA A C 1
ATOM 1435 O O . ALA A 1 167 ? 16.613 -13.037 -26.298 1.00 94.19 167 ALA A O 1
ATOM 1436 N N . PHE A 1 168 ? 15.116 -11.872 -27.524 1.00 96.56 168 PHE A N 1
ATOM 1437 C CA . PHE A 1 168 ? 14.859 -12.881 -28.546 1.00 96.56 168 PHE A CA 1
ATOM 1438 C C . PHE A 1 168 ? 14.961 -12.308 -29.959 1.00 96.56 168 PHE A C 1
ATOM 1440 O O . PHE A 1 168 ? 14.501 -11.205 -30.255 1.00 96.56 168 PHE A O 1
ATOM 1447 N N . GLY A 1 169 ? 15.541 -13.116 -30.841 1.00 96.50 169 GLY A N 1
ATOM 1448 C CA . GLY A 1 169 ? 15.544 -12.922 -32.277 1.00 96.50 169 GLY A CA 1
ATOM 1449 C C . GLY A 1 169 ? 14.515 -13.865 -32.874 1.00 96.50 169 GLY A C 1
ATOM 1450 O O . GLY A 1 169 ? 14.662 -15.084 -32.782 1.00 96.50 169 GLY A O 1
ATOM 1451 N N . LEU A 1 170 ? 13.460 -13.312 -33.453 1.00 96.94 170 LEU A N 1
ATOM 1452 C CA . LEU A 1 170 ? 12.435 -14.066 -34.158 1.00 96.94 170 LEU A CA 1
ATOM 1453 C C . LEU A 1 170 ? 12.839 -14.143 -35.625 1.00 96.94 170 LEU A C 1
ATOM 1455 O O . LEU A 1 170 ? 12.889 -13.118 -36.300 1.00 96.94 170 LEU A O 1
ATOM 1459 N N . SER A 1 171 ? 13.112 -15.352 -36.109 1.00 95.56 171 SER A N 1
ATOM 1460 C CA . SER A 1 171 ? 13.301 -15.628 -37.534 1.00 95.56 171 SER A CA 1
ATOM 1461 C C . SER A 1 171 ? 12.052 -16.309 -38.076 1.00 95.56 171 SER A C 1
ATOM 1463 O O . SER A 1 171 ? 11.627 -17.342 -37.550 1.00 95.56 171 SER A O 1
ATOM 1465 N N . LYS A 1 172 ? 11.448 -15.706 -39.099 1.00 94.00 172 LYS A N 1
ATOM 1466 C CA . LYS A 1 172 ? 10.343 -16.275 -39.869 1.00 94.00 172 LYS A CA 1
ATOM 1467 C C . LYS A 1 172 ? 10.857 -16.618 -41.259 1.00 94.00 172 LYS A C 1
ATOM 1469 O O . LYS A 1 172 ? 11.414 -15.746 -41.922 1.00 94.00 172 LYS A O 1
ATOM 1474 N N . ASP A 1 173 ? 10.611 -17.850 -41.686 1.00 91.38 173 ASP A N 1
ATOM 1475 C CA . ASP A 1 173 ? 10.810 -18.323 -43.054 1.00 91.38 173 ASP A CA 1
ATOM 1476 C C . ASP A 1 173 ? 9.605 -19.183 -43.467 1.00 91.38 173 ASP A C 1
ATOM 1478 O O . ASP A 1 173 ? 9.445 -20.338 -43.057 1.00 91.38 173 ASP A O 1
ATOM 1482 N N . GLY A 1 174 ? 8.661 -18.557 -44.171 1.00 88.38 174 GLY A N 1
ATOM 1483 C CA . GLY A 1 174 ? 7.333 -19.105 -44.423 1.00 88.38 174 GLY A CA 1
ATOM 1484 C C . GLY A 1 174 ? 6.610 -19.443 -43.114 1.00 88.38 174 GLY A C 1
ATOM 1485 O O . GLY A 1 174 ? 6.339 -18.574 -42.283 1.00 88.38 174 GLY A O 1
ATOM 1486 N N . ASN A 1 175 ? 6.309 -20.729 -42.921 1.00 87.25 175 ASN A N 1
ATOM 1487 C CA . ASN A 1 175 ? 5.664 -21.249 -41.709 1.00 87.25 175 ASN A CA 1
ATOM 1488 C C . ASN A 1 175 ? 6.652 -21.701 -40.621 1.00 87.25 175 ASN A C 1
ATOM 1490 O O . ASN A 1 175 ? 6.215 -22.067 -39.522 1.00 87.25 175 ASN A O 1
ATOM 1494 N N . LYS A 1 176 ? 7.961 -21.692 -40.907 1.00 91.88 176 LYS A N 1
ATOM 1495 C CA . LYS A 1 176 ? 9.008 -22.040 -39.944 1.00 91.88 176 LYS A CA 1
ATOM 1496 C C . LYS A 1 176 ? 9.334 -20.807 -39.106 1.00 91.88 176 LYS A C 1
ATOM 1498 O O . LYS A 1 176 ? 9.776 -19.788 -39.631 1.00 91.88 176 LYS A O 1
ATOM 1503 N N . ILE A 1 177 ? 9.101 -20.908 -37.799 1.00 95.62 177 ILE A N 1
ATOM 1504 C CA . ILE A 1 177 ? 9.403 -19.853 -36.829 1.00 95.62 177 ILE A CA 1
ATOM 1505 C C . ILE A 1 177 ? 10.487 -20.368 -35.892 1.00 95.62 177 ILE A C 1
ATOM 1507 O O . ILE A 1 177 ? 10.283 -21.390 -35.239 1.00 95.62 177 ILE A O 1
ATOM 1511 N N . LYS A 1 178 ? 11.598 -19.638 -35.796 1.00 95.50 178 LYS A N 1
ATOM 1512 C CA . LYS A 1 178 ? 12.635 -19.853 -34.780 1.00 95.50 178 LYS A CA 1
ATOM 1513 C C . LYS A 1 178 ? 12.631 -18.677 -33.805 1.00 95.50 178 LYS A C 1
ATOM 1515 O O . LYS A 1 178 ? 12.554 -17.522 -34.225 1.00 95.50 178 LYS A O 1
ATOM 1520 N N . LEU A 1 179 ? 12.735 -18.962 -32.510 1.00 95.31 179 LEU A N 1
ATOM 1521 C CA . LEU A 1 179 ? 12.871 -17.956 -31.451 1.00 95.31 179 LEU A CA 1
ATOM 1522 C C . LEU A 1 179 ? 14.230 -18.142 -30.785 1.00 95.31 179 LEU A C 1
ATOM 1524 O O . LEU A 1 179 ? 14.387 -18.965 -29.886 1.00 95.31 179 LEU A O 1
ATOM 1528 N N . ILE A 1 180 ? 15.216 -17.382 -31.249 1.00 95.00 180 ILE A N 1
ATOM 1529 C CA . ILE A 1 180 ? 16.618 -17.528 -30.868 1.00 95.00 180 ILE A CA 1
ATOM 1530 C C . ILE A 1 180 ? 16.921 -16.663 -29.647 1.00 95.00 180 ILE A C 1
ATOM 1532 O O . ILE A 1 180 ? 16.783 -15.442 -29.700 1.00 95.00 180 ILE A O 1
ATOM 1536 N N . THR A 1 181 ? 17.365 -17.283 -28.553 1.00 93.25 181 THR A N 1
ATOM 1537 C CA . THR A 1 181 ? 17.824 -16.558 -27.357 1.00 93.25 181 THR A CA 1
ATOM 1538 C C . THR A 1 181 ? 19.106 -15.790 -27.643 1.00 93.25 181 THR A C 1
ATOM 1540 O O . THR A 1 181 ? 19.994 -16.319 -28.310 1.00 93.25 181 THR A O 1
ATOM 1543 N N . GLU A 1 182 ? 19.282 -14.640 -27.013 1.00 90.38 182 GLU A N 1
ATOM 1544 C CA . GLU A 1 182 ? 20.522 -13.871 -27.084 1.00 90.38 182 GLU A CA 1
ATOM 1545 C C . GLU A 1 182 ? 21.787 -14.625 -26.634 1.00 90.38 182 GLU A C 1
ATOM 1547 O O . GLU A 1 182 ? 22.746 -14.716 -27.397 1.00 90.38 182 GLU A O 1
ATOM 1552 N N . ASP A 1 183 ? 21.793 -15.183 -25.419 1.00 78.62 183 ASP A N 1
ATOM 1553 C CA . ASP A 1 183 ? 23.038 -15.623 -24.770 1.00 78.62 183 ASP A CA 1
ATOM 1554 C C . ASP A 1 183 ? 23.634 -16.890 -25.396 1.00 78.62 183 ASP A C 1
ATOM 1556 O O . ASP A 1 183 ? 24.811 -16.947 -25.739 1.00 78.62 183 ASP A O 1
ATOM 1560 N N . ARG A 1 184 ? 22.812 -17.941 -25.514 1.00 85.25 184 ARG A N 1
ATOM 1561 C CA . ARG A 1 184 ? 23.243 -19.274 -25.975 1.00 85.25 184 ARG A CA 1
ATOM 1562 C C . ARG A 1 184 ? 22.777 -19.601 -27.390 1.00 85.25 184 ARG A C 1
ATOM 1564 O O . ARG A 1 184 ? 22.943 -20.736 -27.820 1.00 85.25 184 ARG A O 1
ATOM 1571 N N . ARG A 1 185 ? 22.133 -18.648 -28.075 1.00 89.19 185 ARG A N 1
ATOM 1572 C CA . ARG A 1 185 ? 21.601 -18.816 -29.439 1.00 89.19 185 ARG A CA 1
ATOM 1573 C C . ARG A 1 185 ? 20.737 -20.073 -29.631 1.00 89.19 185 ARG A C 1
ATOM 1575 O O . ARG A 1 185 ? 20.734 -20.674 -30.698 1.00 89.19 185 ARG A O 1
ATOM 1582 N N . ARG A 1 186 ? 19.989 -20.460 -28.591 1.00 90.69 186 ARG A N 1
ATOM 1583 C CA . ARG A 1 186 ? 19.101 -21.630 -28.591 1.00 90.69 186 ARG A CA 1
ATOM 1584 C C . ARG A 1 186 ? 17.742 -21.267 -29.169 1.00 90.69 186 ARG A C 1
ATOM 1586 O O . ARG A 1 186 ? 17.212 -20.210 -28.832 1.00 90.69 186 ARG A O 1
ATOM 1593 N N . ASP A 1 187 ? 17.167 -22.165 -29.962 1.00 93.50 187 ASP A N 1
ATOM 1594 C CA . ASP A 1 187 ? 15.783 -22.045 -30.415 1.00 93.50 187 ASP A CA 1
ATOM 1595 C C . ASP A 1 187 ? 14.804 -22.502 -29.324 1.00 93.50 187 ASP A C 1
ATOM 1597 O O . ASP A 1 187 ? 14.930 -23.584 -28.741 1.00 93.50 187 ASP A O 1
ATOM 1601 N N . ARG A 1 188 ? 13.824 -21.650 -29.030 1.00 94.56 188 ARG A N 1
ATOM 1602 C CA . ARG A 1 188 ? 12.800 -21.847 -28.000 1.00 94.56 188 ARG A CA 1
ATOM 1603 C C . ARG A 1 188 ? 11.385 -21.843 -28.571 1.00 94.56 188 ARG A C 1
ATOM 1605 O O . ARG A 1 188 ? 10.437 -21.774 -27.801 1.00 94.56 188 ARG A O 1
ATOM 1612 N N . ALA A 1 189 ? 11.211 -21.948 -29.889 1.00 94.12 189 ALA A N 1
ATOM 1613 C CA . ALA A 1 189 ? 9.886 -21.956 -30.511 1.00 94.12 189 ALA A CA 1
ATOM 1614 C C . ALA A 1 189 ? 8.938 -23.019 -29.911 1.00 94.12 189 ALA A C 1
ATOM 1616 O O . ALA A 1 189 ? 7.773 -22.728 -29.650 1.00 94.12 189 ALA A O 1
ATOM 1617 N N . HIS A 1 190 ? 9.452 -24.217 -29.609 1.00 92.12 190 HIS A N 1
ATOM 1618 C CA . HIS A 1 190 ? 8.679 -25.347 -29.072 1.00 92.12 190 HIS A CA 1
ATOM 1619 C C . HIS A 1 190 ? 8.019 -25.086 -27.707 1.00 92.12 190 HIS A C 1
ATOM 1621 O O . HIS A 1 190 ? 6.941 -25.614 -27.447 1.00 92.12 190 HIS A O 1
ATOM 1627 N N . ILE A 1 191 ? 8.622 -24.262 -26.841 1.00 92.94 191 ILE A N 1
ATOM 1628 C CA . ILE A 1 191 ? 8.035 -23.924 -25.533 1.00 92.94 191 ILE A CA 1
ATOM 1629 C C . ILE A 1 191 ? 7.157 -22.661 -25.564 1.00 92.94 191 ILE A C 1
ATOM 1631 O O . ILE A 1 191 ? 6.565 -22.308 -24.547 1.00 92.94 191 ILE A O 1
ATOM 1635 N N . LEU A 1 192 ? 7.074 -21.966 -26.704 1.00 94.44 192 LEU A N 1
ATOM 1636 C CA . LEU A 1 192 ? 6.374 -20.684 -26.860 1.00 94.44 192 LEU A CA 1
ATOM 1637 C C . LEU A 1 192 ? 5.327 -20.725 -27.996 1.00 94.44 192 LEU A C 1
ATOM 1639 O O . LEU A 1 192 ? 5.354 -19.875 -28.899 1.00 94.44 192 LEU A O 1
ATOM 1643 N N . PRO A 1 193 ? 4.389 -21.693 -27.988 1.00 93.44 193 PRO A N 1
ATOM 1644 C CA . PRO A 1 193 ? 3.433 -21.891 -29.080 1.00 93.44 193 PRO A CA 1
ATOM 1645 C C . PRO A 1 193 ? 2.555 -20.661 -29.369 1.00 93.44 193 PRO A C 1
ATOM 1647 O O . PRO A 1 193 ? 2.232 -20.393 -30.525 1.00 93.44 193 PRO A O 1
ATOM 1650 N N . GLN A 1 194 ? 2.213 -19.864 -28.353 1.00 93.62 194 GLN A N 1
ATOM 1651 C CA . GLN A 1 194 ? 1.432 -18.629 -28.480 1.00 93.62 194 GLN A CA 1
ATOM 1652 C C . GLN A 1 194 ? 2.168 -17.533 -29.270 1.00 93.62 194 GLN A C 1
ATOM 1654 O O . GLN A 1 194 ? 1.567 -16.834 -30.098 1.00 93.62 194 GLN A O 1
ATOM 1659 N N . VAL A 1 195 ? 3.487 -17.420 -29.074 1.00 95.31 195 VAL A N 1
ATOM 1660 C CA . VAL A 1 195 ? 4.331 -16.475 -29.817 1.00 95.31 195 VAL A CA 1
ATOM 1661 C C . VAL A 1 195 ? 4.502 -16.965 -31.249 1.00 95.31 195 VAL A C 1
ATOM 1663 O O . VAL A 1 195 ? 4.334 -16.177 -32.174 1.00 95.31 195 VAL A O 1
ATOM 1666 N N . VAL A 1 196 ? 4.736 -18.267 -31.446 1.00 95.69 196 VAL A N 1
ATOM 1667 C CA . VAL A 1 196 ? 4.815 -18.890 -32.779 1.00 95.69 196 VAL A CA 1
ATOM 1668 C C . VAL A 1 196 ? 3.522 -18.671 -33.570 1.00 95.69 196 VAL A C 1
ATOM 1670 O O . VAL A 1 196 ? 3.572 -18.281 -34.735 1.00 95.69 196 VAL A O 1
ATOM 1673 N N . ALA A 1 197 ? 2.359 -18.855 -32.942 1.00 93.62 197 ALA A N 1
ATOM 1674 C CA . ALA A 1 197 ? 1.063 -18.627 -33.578 1.00 93.62 197 ALA A CA 1
ATOM 1675 C C . ALA A 1 197 ? 0.868 -17.163 -34.007 1.00 93.62 197 ALA A C 1
ATOM 1677 O O . ALA A 1 197 ? 0.338 -16.907 -35.088 1.00 93.62 197 ALA A O 1
ATOM 1678 N N . SER A 1 198 ? 1.322 -16.201 -33.196 1.00 94.81 198 SER A N 1
ATOM 1679 C CA . SER A 1 198 ? 1.300 -14.778 -33.566 1.00 94.81 198 SER A CA 1
ATOM 1680 C C . SER A 1 198 ? 2.322 -14.455 -34.664 1.00 94.81 198 SER A C 1
ATOM 1682 O O . SER A 1 198 ? 2.001 -13.728 -35.598 1.00 94.81 198 SER A O 1
ATOM 1684 N N . ALA A 1 199 ? 3.520 -15.041 -34.606 1.00 94.75 199 ALA A N 1
ATOM 1685 C CA . ALA A 1 199 ? 4.592 -14.846 -35.581 1.00 94.75 199 ALA A CA 1
ATOM 1686 C C . ALA A 1 199 ? 4.218 -15.338 -36.990 1.00 94.75 199 ALA A C 1
ATOM 1688 O O . ALA A 1 199 ? 4.572 -14.713 -37.987 1.00 94.75 199 ALA A O 1
ATOM 1689 N N . LYS A 1 200 ? 3.447 -16.429 -37.092 1.00 93.94 200 LYS A N 1
ATOM 1690 C CA . LYS A 1 200 ? 2.936 -16.929 -38.381 1.00 93.94 200 LYS A CA 1
ATOM 1691 C C . LYS A 1 200 ? 2.050 -15.908 -39.106 1.00 93.94 200 LYS A C 1
ATOM 1693 O O . LYS A 1 200 ? 2.042 -15.889 -40.332 1.00 93.94 200 LYS A O 1
ATOM 1698 N N . LYS A 1 201 ? 1.368 -15.030 -38.361 1.00 93.88 201 LYS A N 1
ATOM 1699 C CA . LYS A 1 201 ? 0.465 -13.989 -38.884 1.00 93.88 201 LYS A CA 1
ATOM 1700 C C . LYS A 1 201 ? 1.170 -12.685 -39.286 1.00 93.88 201 LYS A C 1
ATOM 1702 O O . LYS A 1 201 ? 0.492 -11.739 -39.666 1.00 93.88 201 LYS A O 1
ATOM 1707 N N . LEU A 1 202 ? 2.499 -12.603 -39.167 1.00 93.44 202 LEU A N 1
ATOM 1708 C CA . LEU A 1 202 ? 3.264 -11.434 -39.615 1.00 93.44 202 LEU A CA 1
ATOM 1709 C C . LEU A 1 202 ? 3.186 -11.281 -41.138 1.00 93.44 202 LEU A C 1
ATOM 1711 O O . LEU A 1 202 ? 3.290 -12.283 -41.852 1.00 93.44 202 LEU A O 1
ATOM 1715 N N . ASP A 1 203 ? 3.087 -10.042 -41.617 1.00 91.31 203 ASP A N 1
ATOM 1716 C CA . ASP A 1 203 ? 2.972 -9.697 -43.041 1.00 91.31 203 ASP A CA 1
ATOM 1717 C C . ASP A 1 203 ? 4.351 -9.664 -43.734 1.00 91.31 203 ASP A C 1
ATOM 1719 O O . ASP A 1 203 ? 4.887 -8.629 -44.138 1.00 91.31 203 ASP A O 1
ATOM 1723 N N . ALA A 1 204 ? 4.999 -10.830 -43.760 1.00 88.94 204 ALA A N 1
ATOM 1724 C CA . ALA A 1 204 ? 6.277 -11.087 -44.421 1.00 88.94 204 ALA A CA 1
ATOM 1725 C C . ALA A 1 204 ? 6.434 -12.589 -44.681 1.00 88.94 204 ALA A C 1
ATOM 1727 O O . ALA A 1 204 ? 6.158 -13.387 -43.787 1.00 88.94 204 ALA A O 1
ATOM 1728 N N . ASN A 1 205 ? 6.938 -12.997 -45.844 1.00 85.81 205 ASN A N 1
ATOM 1729 C CA . ASN A 1 205 ? 7.325 -14.393 -46.071 1.00 85.81 205 ASN A CA 1
ATOM 1730 C C . ASN A 1 205 ? 8.607 -14.727 -45.306 1.00 85.81 205 ASN A C 1
ATOM 1732 O O . ASN A 1 205 ? 8.698 -15.791 -44.700 1.00 85.81 205 ASN A O 1
ATOM 1736 N N . GLN A 1 206 ? 9.561 -13.795 -45.281 1.00 90.44 206 GLN A N 1
ATOM 1737 C CA . GLN A 1 206 ? 10.807 -13.925 -44.536 1.00 90.44 206 GLN A CA 1
ATOM 1738 C C . GLN A 1 206 ? 11.092 -12.656 -43.735 1.00 90.44 206 GLN A C 1
ATOM 1740 O O . GLN A 1 206 ? 11.076 -11.559 -44.290 1.00 90.44 206 GLN A O 1
ATOM 1745 N N . CYS A 1 207 ? 11.384 -12.769 -42.441 1.00 94.56 207 CYS A N 1
ATOM 1746 C CA . CYS A 1 207 ? 11.842 -11.620 -41.657 1.00 94.56 207 CYS A CA 1
ATOM 1747 C C . CYS A 1 207 ? 12.655 -12.022 -40.425 1.00 94.56 207 CYS A C 1
ATOM 1749 O O . CYS A 1 207 ? 12.426 -13.083 -39.844 1.00 94.56 207 CYS A O 1
ATOM 1751 N N . ILE A 1 208 ? 13.544 -11.125 -39.986 1.00 96.31 208 ILE A N 1
ATOM 1752 C CA . ILE A 1 208 ? 14.219 -11.223 -38.685 1.00 96.31 208 ILE A CA 1
ATOM 1753 C C . ILE A 1 208 ? 13.838 -10.020 -37.828 1.00 96.31 208 ILE A C 1
ATOM 1755 O O . ILE A 1 208 ? 14.194 -8.888 -38.160 1.00 96.31 208 ILE A O 1
ATOM 1759 N N . LEU A 1 209 ? 13.155 -10.279 -36.715 1.00 97.00 209 LEU A N 1
ATOM 1760 C CA . LEU A 1 209 ? 12.765 -9.277 -35.726 1.00 97.00 209 LEU A CA 1
ATOM 1761 C C . LEU A 1 209 ? 13.568 -9.455 -34.439 1.00 97.00 209 LEU A C 1
ATOM 1763 O O . LEU A 1 209 ? 13.837 -10.580 -34.020 1.00 97.00 209 LEU A O 1
ATOM 1767 N N . PHE A 1 210 ? 13.879 -8.348 -33.775 1.00 96.94 210 PHE A N 1
ATOM 1768 C CA . PHE A 1 210 ? 14.487 -8.341 -32.447 1.00 96.94 210 PHE A CA 1
ATOM 1769 C C . PHE A 1 210 ? 13.504 -7.781 -31.435 1.00 96.94 210 PHE A C 1
ATOM 1771 O O . PHE A 1 210 ? 12.891 -6.742 -31.683 1.00 96.94 210 PHE A O 1
ATOM 1778 N N . GLY A 1 211 ? 13.349 -8.460 -30.303 1.00 96.38 211 GLY A N 1
ATOM 1779 C CA . GLY A 1 211 ? 12.425 -8.048 -29.257 1.00 96.38 211 GLY A CA 1
ATOM 1780 C C . GLY A 1 211 ? 12.785 -8.579 -27.881 1.00 96.38 211 GLY A C 1
ATOM 1781 O O . GLY A 1 211 ? 13.623 -9.468 -27.745 1.00 96.38 211 GLY A O 1
ATOM 1782 N N . GLU A 1 212 ? 12.105 -8.049 -26.869 1.00 96.38 212 GLU A N 1
ATOM 1783 C CA . GLU A 1 212 ? 12.194 -8.546 -25.498 1.00 96.38 212 GLU A CA 1
ATOM 1784 C C . GLU A 1 212 ? 10.943 -9.366 -25.160 1.00 96.38 212 GLU A C 1
ATOM 1786 O O . GLU A 1 212 ? 9.813 -8.921 -25.372 1.00 96.38 212 GLU A O 1
ATOM 1791 N N . MET A 1 213 ? 11.140 -10.580 -24.657 1.00 95.56 213 MET A N 1
ATOM 1792 C CA . MET A 1 213 ? 10.081 -11.494 -24.248 1.00 95.56 213 MET A CA 1
ATOM 1793 C C . MET A 1 213 ? 9.716 -11.273 -22.783 1.00 95.56 213 MET A C 1
ATOM 1795 O O . MET A 1 213 ? 10.584 -11.363 -21.916 1.00 95.56 213 MET A O 1
ATOM 1799 N N . LEU A 1 214 ? 8.431 -11.066 -22.511 1.00 93.75 214 LEU A N 1
ATOM 1800 C CA . LEU A 1 214 ? 7.870 -10.921 -21.171 1.00 93.75 214 LEU A CA 1
ATOM 1801 C C . LEU A 1 214 ? 6.750 -11.936 -20.961 1.00 93.75 214 LEU A C 1
ATOM 1803 O O . LEU A 1 214 ? 5.975 -12.230 -21.874 1.00 93.75 214 LEU A O 1
ATOM 1807 N N . TRP A 1 215 ? 6.651 -12.443 -19.738 1.00 92.12 215 TRP A N 1
ATOM 1808 C CA . TRP A 1 215 ? 5.571 -13.320 -19.302 1.00 92.12 215 TRP A CA 1
ATOM 1809 C C . TRP A 1 215 ? 4.671 -12.553 -18.344 1.00 92.12 215 TRP A C 1
ATOM 1811 O O . TRP A 1 215 ? 5.173 -11.982 -17.385 1.00 92.12 215 TRP A O 1
ATOM 1821 N N . PHE A 1 216 ? 3.370 -12.520 -18.606 1.00 87.62 216 PHE A N 1
ATOM 1822 C CA . PHE A 1 216 ? 2.381 -11.826 -17.796 1.00 87.62 216 PHE A CA 1
ATOM 1823 C C . PHE A 1 216 ? 1.487 -12.796 -17.020 1.00 87.62 216 PHE A C 1
ATOM 1825 O O . PHE A 1 216 ? 1.076 -13.840 -17.529 1.00 87.62 216 PHE A O 1
ATOM 1832 N N . GLU A 1 217 ? 1.131 -12.383 -15.808 1.00 80.88 217 GLU A N 1
ATOM 1833 C CA . GLU A 1 217 ? 0.134 -13.003 -14.937 1.00 80.88 217 GLU A CA 1
ATOM 1834 C C . GLU A 1 217 ? -0.765 -11.884 -14.398 1.00 80.88 217 GLU A C 1
ATOM 1836 O O . GLU A 1 217 ? -0.264 -10.876 -13.908 1.00 80.88 217 GLU A O 1
ATOM 1841 N N . ASN A 1 218 ? -2.085 -11.987 -14.592 1.00 71.56 218 ASN A N 1
ATOM 1842 C CA . ASN A 1 218 ? -3.066 -10.979 -14.150 1.00 71.56 218 ASN A CA 1
ATOM 1843 C C . ASN A 1 218 ? -2.684 -9.521 -14.478 1.00 71.56 218 ASN A C 1
ATOM 1845 O O . ASN A 1 218 ? -2.859 -8.627 -13.658 1.00 71.56 218 ASN A O 1
ATOM 1849 N N . THR A 1 219 ? -2.178 -9.273 -15.694 1.00 72.94 219 THR A N 1
ATOM 1850 C CA . THR A 1 219 ? -1.682 -7.976 -16.217 1.00 72.94 219 THR A CA 1
ATOM 1851 C C . THR A 1 219 ? -0.308 -7.503 -15.728 1.00 72.94 219 THR A C 1
ATOM 1853 O O . THR A 1 219 ? 0.223 -6.560 -16.315 1.00 72.94 219 THR A O 1
ATOM 1856 N N . ARG A 1 220 ? 0.320 -8.189 -14.768 1.00 79.19 220 ARG A N 1
ATOM 1857 C CA . ARG A 1 220 ? 1.664 -7.884 -14.258 1.00 79.19 220 ARG A CA 1
ATOM 1858 C C . ARG A 1 220 ? 2.735 -8.707 -14.964 1.00 79.19 220 ARG A C 1
ATOM 1860 O O . ARG A 1 220 ? 2.516 -9.884 -15.241 1.00 79.19 220 ARG A O 1
ATOM 1867 N N . ALA A 1 221 ? 3.888 -8.114 -15.261 1.00 84.31 221 ALA A N 1
ATOM 1868 C CA . ALA A 1 221 ? 5.005 -8.862 -15.830 1.00 84.31 221 ALA A CA 1
ATOM 1869 C C . ALA A 1 221 ? 5.725 -9.659 -14.728 1.00 84.31 221 ALA A C 1
ATOM 1871 O O . ALA A 1 221 ? 6.099 -9.101 -13.695 1.00 84.31 221 ALA A O 1
ATOM 1872 N N . LYS A 1 222 ? 5.945 -10.957 -14.956 1.00 83.25 222 LYS A N 1
ATOM 1873 C CA . LYS A 1 222 ? 6.812 -11.784 -14.113 1.00 83.25 222 LYS A CA 1
ATOM 1874 C C . LYS A 1 222 ? 8.238 -11.268 -14.190 1.00 83.25 222 LYS A C 1
ATOM 1876 O O . LYS A 1 222 ? 8.723 -10.917 -15.268 1.00 83.25 222 LYS A O 1
ATOM 1881 N N . GLU A 1 223 ? 8.915 -11.264 -13.048 1.00 73.81 223 GLU A N 1
ATOM 1882 C CA . GLU A 1 223 ? 10.323 -10.888 -13.006 1.00 73.81 223 GLU A CA 1
ATOM 1883 C C . GLU A 1 223 ? 11.180 -11.909 -13.761 1.00 73.81 223 GLU A C 1
ATOM 1885 O O . GLU A 1 223 ? 10.834 -13.089 -13.888 1.00 73.81 223 GLU A O 1
ATOM 1890 N N . ARG A 1 224 ? 12.349 -11.460 -14.224 1.00 75.75 224 ARG A N 1
ATOM 1891 C CA . ARG A 1 224 ? 13.296 -12.281 -14.983 1.00 75.75 224 ARG A CA 1
ATOM 1892 C C . ARG A 1 224 ? 13.617 -13.617 -14.297 1.00 75.75 224 ARG A C 1
ATOM 1894 O O . ARG A 1 224 ? 13.707 -14.635 -14.975 1.00 75.75 224 ARG A O 1
ATOM 1901 N N . GLU A 1 225 ? 13.751 -13.651 -12.972 1.00 72.38 225 GLU A N 1
ATOM 1902 C CA . GLU A 1 225 ? 14.014 -14.874 -12.203 1.00 72.38 225 GLU A CA 1
ATOM 1903 C C . GLU A 1 225 ? 12.883 -15.909 -12.308 1.00 72.38 225 GLU A C 1
ATOM 1905 O O . GLU A 1 225 ? 13.144 -17.099 -12.485 1.00 72.38 225 GLU A O 1
ATOM 1910 N N . GLU A 1 226 ? 11.631 -15.465 -12.235 1.00 74.19 226 GLU A N 1
ATOM 1911 C CA . GLU A 1 226 ? 10.443 -16.321 -12.360 1.00 74.19 226 GLU A CA 1
ATOM 1912 C C . GLU A 1 226 ? 10.208 -16.726 -13.820 1.00 74.19 226 GLU A C 1
ATOM 1914 O O . GLU A 1 226 ? 9.755 -17.832 -14.119 1.00 74.19 226 GLU A O 1
ATOM 1919 N N . GLY A 1 227 ? 10.612 -15.857 -14.749 1.00 79.56 227 GLY A N 1
ATOM 1920 C CA . GLY A 1 227 ? 10.611 -16.103 -16.183 1.00 79.56 227 GLY A CA 1
ATOM 1921 C C . GLY A 1 227 ? 11.713 -17.041 -16.682 1.00 79.56 227 GLY A C 1
ATOM 1922 O O . GLY A 1 227 ? 11.726 -17.360 -17.870 1.00 79.56 227 GLY A O 1
ATOM 1923 N N . MET A 1 228 ? 12.621 -17.533 -15.825 1.00 84.00 228 MET A N 1
ATOM 1924 C CA . MET A 1 228 ? 13.742 -18.398 -16.235 1.00 84.00 228 MET A CA 1
ATOM 1925 C C . MET A 1 228 ? 13.308 -19.669 -16.977 1.00 84.00 228 MET A C 1
ATOM 1927 O O . MET A 1 228 ? 14.073 -20.204 -17.787 1.00 84.00 228 MET A O 1
ATOM 1931 N N . ALA A 1 229 ? 12.070 -20.124 -16.769 1.00 84.69 229 ALA A N 1
ATOM 1932 C CA . ALA A 1 229 ? 11.471 -21.213 -17.534 1.00 84.69 229 ALA A CA 1
ATOM 1933 C C . ALA A 1 229 ? 11.462 -20.941 -19.056 1.00 84.69 229 ALA A C 1
ATOM 1935 O O . ALA A 1 229 ? 11.658 -21.868 -19.841 1.00 84.69 229 ALA A O 1
ATOM 1936 N N . ILE A 1 230 ? 11.362 -19.680 -19.494 1.00 86.00 230 ILE A N 1
ATOM 1937 C CA . ILE A 1 230 ? 11.463 -19.297 -20.913 1.00 86.00 230 ILE A CA 1
ATOM 1938 C C . ILE A 1 230 ? 12.839 -19.670 -21.486 1.00 86.00 230 ILE A C 1
ATOM 1940 O O . ILE A 1 230 ? 12.948 -20.147 -22.615 1.00 86.00 230 ILE A O 1
ATOM 1944 N N . ILE A 1 231 ? 13.913 -19.534 -20.711 1.00 86.06 231 ILE A N 1
ATOM 1945 C CA . ILE A 1 231 ? 15.274 -19.820 -21.189 1.00 86.06 231 ILE A CA 1
ATOM 1946 C C . ILE A 1 231 ? 15.690 -21.276 -20.961 1.00 86.06 231 ILE A C 1
ATOM 1948 O O . ILE A 1 231 ? 16.390 -21.850 -21.798 1.00 86.06 231 ILE A O 1
ATOM 1952 N N . ALA A 1 232 ? 15.297 -21.872 -19.834 1.00 83.75 232 ALA A N 1
ATOM 1953 C CA . ALA A 1 232 ? 15.804 -23.173 -19.392 1.00 83.75 232 ALA A CA 1
ATOM 1954 C C . ALA A 1 232 ? 14.758 -24.300 -19.377 1.00 83.75 232 ALA A C 1
ATOM 1956 O O . ALA A 1 232 ? 15.135 -25.469 -19.339 1.00 83.75 232 ALA A O 1
ATOM 1957 N N . GLY A 1 233 ? 13.465 -23.973 -19.419 1.00 83.12 233 GLY A N 1
ATOM 1958 C CA . GLY A 1 233 ? 12.377 -24.947 -19.357 1.00 83.12 233 GLY A CA 1
ATOM 1959 C C . GLY A 1 233 ? 12.339 -25.897 -20.555 1.00 83.12 233 GLY A C 1
ATOM 1960 O O . GLY A 1 233 ? 12.871 -25.605 -21.627 1.00 83.12 233 GLY A O 1
ATOM 1961 N N . LYS A 1 234 ? 11.698 -27.049 -20.377 1.00 82.06 234 LYS A N 1
ATOM 1962 C CA . LYS A 1 234 ? 11.482 -28.030 -21.453 1.00 82.06 234 LYS A CA 1
ATOM 1963 C C . LYS A 1 234 ? 10.017 -28.121 -21.890 1.00 82.06 234 LYS A C 1
ATOM 1965 O O . LYS A 1 234 ? 9.745 -28.615 -22.976 1.00 82.06 234 LYS A O 1
ATOM 1970 N N . SER A 1 235 ? 9.097 -27.612 -21.073 1.00 87.00 235 SER A N 1
ATOM 1971 C CA . SER A 1 235 ? 7.654 -27.670 -21.319 1.00 87.00 235 SER A CA 1
ATOM 1972 C C . SER A 1 235 ? 7.115 -26.342 -21.862 1.00 87.00 235 SER A C 1
ATOM 1974 O O . SER A 1 235 ? 7.691 -25.292 -21.554 1.00 87.00 235 SER A O 1
ATOM 1976 N N . PRO A 1 236 ? 6.009 -26.363 -22.632 1.00 88.56 236 PRO A N 1
ATOM 1977 C CA . PRO A 1 236 ? 5.324 -25.152 -23.069 1.00 88.56 236 PRO A CA 1
ATOM 1978 C C . PRO A 1 236 ? 4.952 -24.233 -21.906 1.00 88.56 236 PRO A C 1
ATOM 1980 O O . PRO A 1 236 ? 4.437 -24.689 -20.885 1.00 88.56 236 PRO A O 1
ATOM 1983 N N . ILE A 1 237 ? 5.207 -22.935 -22.070 1.00 87.06 237 ILE A N 1
ATOM 1984 C CA . ILE A 1 237 ? 4.910 -21.925 -21.054 1.00 87.06 237 ILE A CA 1
ATOM 1985 C C . ILE A 1 237 ? 3.417 -21.567 -21.116 1.00 87.06 237 ILE A C 1
ATOM 1987 O O . ILE A 1 237 ? 2.963 -21.084 -22.161 1.00 87.06 237 ILE A O 1
ATOM 1991 N N . PRO A 1 238 ? 2.649 -21.774 -20.029 1.00 79.38 238 PRO A N 1
ATOM 1992 C CA . PRO A 1 238 ? 1.239 -21.409 -19.981 1.00 79.38 238 PRO A CA 1
ATOM 1993 C C . PRO A 1 238 ? 1.054 -19.895 -19.791 1.00 79.38 238 PRO A C 1
ATOM 1995 O O . PRO A 1 238 ? 1.916 -19.200 -19.254 1.00 79.38 238 PRO A O 1
ATOM 1998 N N . GLY A 1 239 ? -0.112 -19.383 -20.185 1.00 80.44 239 GLY A N 1
ATOM 1999 C CA . GLY A 1 239 ? -0.496 -17.990 -19.948 1.00 80.44 239 GLY A CA 1
ATOM 2000 C C . GLY A 1 239 ? -0.013 -16.996 -21.010 1.00 80.44 239 GLY A C 1
ATOM 2001 O O . GLY A 1 239 ? 0.308 -17.350 -22.149 1.00 80.44 239 GLY A O 1
ATOM 2002 N N . ASP A 1 240 ? -0.027 -15.717 -20.639 1.00 90.06 240 ASP A N 1
ATOM 2003 C CA . ASP A 1 240 ? 0.161 -14.593 -21.555 1.00 90.06 240 ASP A CA 1
ATOM 2004 C C . ASP A 1 240 ? 1.646 -14.256 -21.725 1.00 90.06 240 ASP A C 1
ATOM 2006 O O . ASP A 1 240 ? 2.256 -13.597 -20.888 1.00 90.06 240 ASP A O 1
ATOM 2010 N N . VAL A 1 241 ? 2.242 -14.722 -22.820 1.00 93.44 241 VAL A N 1
ATOM 2011 C CA . VAL A 1 241 ? 3.631 -14.417 -23.174 1.00 93.44 241 VAL A CA 1
ATOM 2012 C C . VAL A 1 241 ? 3.651 -13.498 -24.387 1.00 93.44 241 VAL A C 1
ATOM 2014 O O . VAL A 1 241 ? 2.988 -13.768 -25.397 1.00 93.44 241 VAL A O 1
ATOM 2017 N N . ARG A 1 242 ? 4.416 -12.407 -24.285 1.00 94.50 242 ARG A N 1
ATOM 2018 C CA . ARG A 1 242 ? 4.475 -11.338 -25.284 1.00 94.50 242 ARG A CA 1
ATOM 2019 C C . ARG A 1 242 ? 5.923 -11.010 -25.640 1.00 94.50 242 ARG A C 1
ATOM 2021 O O . ARG A 1 242 ? 6.727 -10.715 -24.763 1.00 94.50 242 ARG A O 1
ATOM 2028 N N . LEU A 1 243 ? 6.229 -11.004 -26.931 1.00 96.62 243 LEU A N 1
ATOM 2029 C CA . LEU A 1 243 ? 7.467 -10.504 -27.514 1.00 96.62 243 LEU A CA 1
ATOM 2030 C C . LEU A 1 243 ? 7.254 -9.055 -27.966 1.00 96.62 243 LEU A C 1
ATOM 2032 O O . LEU A 1 243 ? 6.548 -8.817 -28.949 1.00 96.62 243 LEU A O 1
ATOM 2036 N N . TYR A 1 244 ? 7.869 -8.100 -27.271 1.00 96.56 244 TYR A N 1
ATOM 2037 C CA . TYR A 1 244 ? 7.876 -6.695 -27.675 1.00 96.56 244 TYR A CA 1
ATOM 2038 C C . TYR A 1 244 ? 9.041 -6.428 -28.627 1.00 96.56 244 TYR A C 1
ATOM 2040 O O . TYR A 1 244 ? 10.181 -6.249 -28.199 1.00 96.56 244 TYR A O 1
ATOM 2048 N N . VAL A 1 245 ? 8.758 -6.423 -29.928 1.00 96.88 245 VAL A N 1
ATOM 2049 C CA . VAL A 1 245 ? 9.749 -6.194 -30.981 1.00 96.88 245 VAL A CA 1
ATOM 2050 C C . VAL A 1 245 ? 10.108 -4.716 -31.102 1.00 96.88 245 VAL A C 1
ATOM 2052 O O . VAL A 1 245 ? 9.242 -3.841 -31.084 1.00 96.88 245 VAL A O 1
ATOM 2055 N N . PHE A 1 246 ? 11.403 -4.444 -31.216 1.00 95.88 246 PHE A N 1
ATOM 2056 C CA . PHE A 1 246 ? 11.986 -3.105 -31.207 1.00 95.88 246 PHE A CA 1
ATOM 2057 C C . PHE A 1 246 ? 12.913 -2.818 -32.396 1.00 95.88 246 PHE A C 1
ATOM 2059 O O . PHE A 1 246 ? 13.372 -1.686 -32.534 1.00 95.88 246 PHE A O 1
ATOM 2066 N N . ASP A 1 247 ? 13.227 -3.815 -33.232 1.00 96.44 247 ASP A N 1
ATOM 2067 C CA . ASP A 1 247 ? 14.015 -3.643 -34.461 1.00 96.44 247 ASP A CA 1
ATOM 2068 C C . ASP A 1 247 ? 13.737 -4.771 -35.476 1.00 96.44 247 ASP A C 1
ATOM 2070 O O . ASP A 1 247 ? 13.192 -5.822 -35.123 1.00 96.44 247 ASP A O 1
ATOM 2074 N N . ILE A 1 248 ? 14.140 -4.560 -36.730 1.00 96.62 248 ILE A N 1
ATOM 2075 C CA . ILE A 1 248 ? 14.063 -5.516 -37.845 1.00 96.62 248 ILE A CA 1
ATOM 2076 C C . ILE A 1 248 ? 15.335 -5.422 -38.691 1.00 96.62 248 ILE A C 1
ATOM 2078 O O . ILE A 1 248 ? 15.742 -4.331 -39.078 1.00 96.62 248 ILE A O 1
ATOM 2082 N N . THR A 1 249 ? 15.957 -6.555 -39.019 1.00 95.94 249 THR A N 1
ATOM 2083 C CA . THR A 1 249 ? 17.211 -6.575 -39.804 1.00 95.94 249 THR A CA 1
ATOM 2084 C C . THR A 1 249 ? 17.088 -7.257 -41.158 1.00 95.94 249 THR A C 1
ATOM 2086 O O . THR A 1 249 ? 18.003 -7.154 -41.972 1.00 95.94 249 THR A O 1
ATOM 2089 N N . TYR A 1 250 ? 15.974 -7.936 -41.420 1.00 94.31 250 TYR A N 1
ATOM 2090 C CA . TYR A 1 250 ? 15.750 -8.656 -42.667 1.00 94.31 250 TYR A CA 1
ATOM 2091 C C . TYR A 1 250 ? 14.265 -8.677 -43.014 1.00 94.31 250 TYR A C 1
ATOM 2093 O O . TYR A 1 250 ? 13.434 -8.874 -42.124 1.00 94.31 250 TYR A O 1
ATOM 2101 N N . TYR A 1 251 ? 13.942 -8.497 -44.293 1.00 92.75 251 TYR A N 1
ATOM 2102 C CA . TYR A 1 251 ? 12.577 -8.539 -44.814 1.00 92.75 251 TYR A CA 1
ATOM 2103 C C . TYR A 1 251 ? 12.573 -9.040 -46.267 1.00 92.75 251 TYR A C 1
ATOM 2105 O O . TYR A 1 251 ? 13.160 -8.392 -47.128 1.00 92.75 251 TYR A O 1
ATOM 2113 N N . ASN A 1 252 ? 11.909 -10.170 -46.532 1.00 86.12 252 ASN A N 1
ATOM 2114 C CA . ASN A 1 252 ? 11.653 -10.768 -47.851 1.00 86.12 252 ASN A CA 1
ATOM 2115 C C . ASN A 1 252 ? 12.853 -10.700 -48.814 1.00 86.12 252 ASN A C 1
ATOM 2117 O O . ASN A 1 252 ? 12.828 -9.950 -49.787 1.00 86.12 252 ASN A O 1
ATOM 2121 N N . GLY A 1 253 ? 13.928 -11.442 -48.538 1.00 78.94 253 GLY A N 1
ATOM 2122 C CA . GLY A 1 253 ? 15.122 -11.436 -49.393 1.00 78.94 253 GLY A CA 1
ATOM 2123 C C . GLY A 1 253 ? 16.106 -10.291 -49.119 1.00 78.94 253 GLY A C 1
ATOM 2124 O O . GLY A 1 253 ? 17.274 -10.386 -49.489 1.00 78.94 253 GLY A O 1
ATOM 2125 N N . LYS A 1 254 ? 15.674 -9.209 -48.455 1.00 85.75 254 LYS A N 1
ATOM 2126 C CA . LYS A 1 254 ? 16.458 -7.976 -48.299 1.00 85.75 254 LYS A CA 1
ATOM 2127 C C . LYS A 1 254 ? 17.034 -7.819 -46.893 1.00 85.75 254 LYS A C 1
ATOM 2129 O O . LYS A 1 254 ? 16.298 -7.745 -45.906 1.00 85.75 254 LYS A O 1
ATOM 2134 N N . SER A 1 255 ? 18.355 -7.657 -46.819 1.00 90.69 255 SER A N 1
ATOM 2135 C CA . SER A 1 255 ? 19.039 -7.205 -45.603 1.00 90.69 255 SER A CA 1
ATOM 2136 C C . SER A 1 255 ? 18.773 -5.718 -45.349 1.00 90.69 255 SER A C 1
ATOM 2138 O O . SER A 1 255 ? 18.872 -4.891 -46.257 1.00 90.69 255 SER A O 1
ATOM 2140 N N . LEU A 1 256 ? 18.435 -5.376 -44.107 1.00 94.00 256 LEU A N 1
ATOM 2141 C CA . LEU A 1 256 ? 18.152 -4.009 -43.658 1.00 94.00 256 LEU A CA 1
ATOM 2142 C C . LEU A 1 256 ? 19.241 -3.461 -42.722 1.00 94.00 256 LEU A C 1
ATOM 2144 O O . LEU A 1 256 ? 19.095 -2.349 -42.227 1.00 94.00 256 LEU A O 1
ATOM 2148 N N . VAL A 1 257 ? 20.317 -4.215 -42.463 1.00 93.62 257 VAL A N 1
ATOM 2149 C CA . VAL A 1 257 ? 21.347 -3.861 -41.462 1.00 93.62 257 VAL A CA 1
ATOM 2150 C C . VAL A 1 257 ? 22.050 -2.532 -41.759 1.00 93.62 257 VAL A C 1
ATOM 2152 O O . VAL A 1 257 ? 22.352 -1.775 -40.839 1.00 93.62 257 VAL A O 1
ATOM 2155 N N . GLU A 1 258 ? 22.217 -2.207 -43.042 1.00 93.50 258 GLU A N 1
ATOM 2156 C CA . GLU A 1 258 ? 22.832 -0.958 -43.504 1.00 93.50 258 GLU A CA 1
ATOM 2157 C C . GLU A 1 258 ? 21.885 0.248 -43.470 1.00 93.50 258 GLU A C 1
ATOM 2159 O O . GLU A 1 258 ? 22.335 1.386 -43.623 1.00 93.50 258 GLU A O 1
ATOM 2164 N N . LEU A 1 259 ? 20.579 0.027 -43.278 1.00 95.44 259 LEU A N 1
ATOM 2165 C CA . LEU A 1 259 ? 19.610 1.116 -43.215 1.00 95.44 259 LEU A CA 1
ATOM 2166 C C . LEU A 1 259 ? 19.667 1.825 -41.854 1.00 95.44 259 LEU A C 1
ATOM 2168 O O . LEU A 1 259 ? 19.815 1.157 -40.824 1.00 95.44 259 LEU A O 1
ATOM 2172 N N . PRO A 1 260 ? 19.455 3.154 -41.822 1.00 95.75 260 PRO A N 1
ATOM 2173 C CA . PRO A 1 260 ? 19.242 3.897 -40.585 1.00 95.75 260 PRO A CA 1
ATOM 2174 C C . PRO A 1 260 ? 18.080 3.318 -39.768 1.00 95.75 260 PRO A C 1
ATOM 2176 O O . PRO A 1 260 ? 17.099 2.823 -40.330 1.00 95.75 260 PRO A O 1
ATOM 2179 N N . PHE A 1 261 ? 18.156 3.403 -38.439 1.00 96.44 261 PHE A N 1
ATOM 2180 C CA . PHE A 1 261 ? 17.127 2.855 -37.550 1.00 96.44 261 PHE A CA 1
ATOM 2181 C C . PHE A 1 261 ? 15.718 3.375 -37.857 1.00 96.44 261 PHE A C 1
ATOM 2183 O O . PHE A 1 261 ? 14.776 2.588 -37.929 1.00 96.44 261 PHE A O 1
ATOM 2190 N N . SER A 1 262 ? 15.577 4.673 -38.124 1.00 95.19 262 SER A N 1
ATOM 2191 C CA . SER A 1 262 ? 14.317 5.300 -38.537 1.00 95.19 262 SER A CA 1
ATOM 2192 C C . SER A 1 262 ? 13.685 4.639 -39.771 1.00 95.19 262 SER A C 1
ATOM 2194 O O . SER A 1 262 ? 12.465 4.465 -39.813 1.00 95.19 262 SER A O 1
ATOM 2196 N N . GLU A 1 263 ? 14.492 4.203 -40.743 1.00 96.06 263 GLU A N 1
ATOM 2197 C CA . GLU A 1 263 ? 14.023 3.473 -41.924 1.00 96.06 263 GLU A CA 1
ATOM 2198 C C . GLU A 1 263 ? 13.647 2.030 -41.583 1.00 96.06 263 GLU A C 1
ATOM 2200 O O . GLU A 1 263 ? 12.599 1.554 -42.027 1.00 96.06 263 GLU A O 1
ATOM 2205 N N . ARG A 1 264 ? 14.429 1.342 -40.737 1.00 96.50 264 ARG A N 1
ATOM 2206 C CA . ARG A 1 264 ? 14.095 -0.020 -40.273 1.00 96.50 264 ARG A CA 1
ATOM 2207 C C . ARG A 1 264 ? 12.749 -0.048 -39.546 1.00 96.50 264 ARG A C 1
ATOM 2209 O O . ARG A 1 264 ? 11.933 -0.933 -39.798 1.00 96.50 264 ARG A O 1
ATOM 2216 N N . LEU A 1 265 ? 12.433 0.977 -38.752 1.00 95.19 265 LEU A N 1
ATOM 2217 C CA . LEU A 1 265 ? 11.129 1.100 -38.090 1.00 95.19 265 LEU A CA 1
ATOM 2218 C C . LEU A 1 265 ? 9.946 1.189 -39.066 1.00 95.19 265 LEU A C 1
ATOM 2220 O O . LEU A 1 265 ? 8.848 0.741 -38.728 1.00 95.19 265 LEU A O 1
ATOM 2224 N N . LYS A 1 266 ? 10.136 1.720 -40.281 1.00 94.44 266 LYS A N 1
ATOM 2225 C CA . LYS A 1 266 ? 9.082 1.712 -41.311 1.00 94.44 266 LYS A CA 1
ATOM 2226 C C . LYS A 1 266 ? 8.787 0.291 -41.786 1.00 94.44 266 LYS A C 1
ATOM 2228 O O . LYS A 1 266 ? 7.619 -0.049 -41.951 1.00 94.44 266 LYS A O 1
ATOM 2233 N N . TYR A 1 267 ? 9.812 -0.549 -41.952 1.00 94.88 267 TYR A N 1
ATOM 2234 C CA . TYR A 1 267 ? 9.622 -1.971 -42.258 1.00 94.88 267 TYR A CA 1
ATOM 2235 C C . TYR A 1 267 ? 8.971 -2.707 -41.087 1.00 94.88 267 TYR A C 1
ATOM 2237 O O . TYR A 1 267 ? 8.024 -3.455 -41.302 1.00 94.88 267 TYR A O 1
ATOM 2245 N N . LEU A 1 268 ? 9.390 -2.431 -39.847 1.00 94.56 268 LEU A N 1
ATOM 2246 C CA . LEU A 1 268 ? 8.790 -3.045 -38.659 1.00 94.56 268 LEU A CA 1
ATOM 2247 C C . LEU A 1 268 ? 7.279 -2.770 -38.586 1.00 94.56 268 LEU A C 1
ATOM 2249 O O . LEU A 1 268 ? 6.493 -3.686 -38.366 1.00 94.56 268 LEU A O 1
ATOM 2253 N N . LYS A 1 269 ? 6.859 -1.525 -38.849 1.00 91.38 269 LYS A N 1
ATOM 2254 C CA . LYS A 1 269 ? 5.438 -1.142 -38.904 1.00 91.38 269 LYS A CA 1
ATOM 2255 C C . LYS A 1 269 ? 4.655 -1.834 -40.024 1.00 91.38 269 LYS A C 1
ATOM 2257 O O . LYS A 1 269 ? 3.461 -2.038 -39.854 1.00 91.38 269 LYS A O 1
ATOM 2262 N N . ARG A 1 270 ? 5.295 -2.167 -41.150 1.00 90.06 270 ARG A N 1
ATOM 2263 C CA . ARG A 1 270 ? 4.661 -2.905 -42.259 1.00 90.06 270 ARG A CA 1
ATOM 2264 C C . ARG A 1 270 ? 4.445 -4.377 -41.908 1.00 90.06 270 ARG A C 1
ATOM 2266 O O . ARG A 1 270 ? 3.415 -4.929 -42.247 1.00 90.06 270 ARG A O 1
ATOM 2273 N N . VAL A 1 271 ? 5.400 -4.987 -41.203 1.00 92.00 271 VAL A N 1
ATOM 2274 C CA . VAL A 1 271 ? 5.387 -6.425 -40.883 1.00 92.00 271 VAL A CA 1
ATOM 2275 C C . VAL A 1 271 ? 4.377 -6.789 -39.791 1.00 92.00 271 VAL A C 1
ATOM 2277 O O . VAL A 1 271 ? 3.918 -7.931 -39.749 1.00 92.00 271 VAL A O 1
ATOM 2280 N N . LEU A 1 272 ? 4.044 -5.861 -38.886 1.00 89.56 272 LEU A N 1
ATOM 2281 C CA . LEU A 1 272 ? 3.167 -6.125 -37.742 1.00 89.56 272 LEU A CA 1
ATOM 2282 C C . LEU A 1 272 ? 1.730 -5.614 -37.969 1.00 89.56 272 LEU A C 1
ATOM 2284 O O . LEU A 1 272 ? 1.503 -4.403 -37.925 1.00 89.56 272 LEU A O 1
ATOM 2288 N N . PRO A 1 273 ? 0.737 -6.516 -38.104 1.00 83.81 273 PRO A N 1
ATOM 2289 C CA . PRO A 1 273 ? -0.678 -6.170 -38.004 1.00 83.81 273 PRO A CA 1
ATOM 2290 C C . PRO A 1 273 ? -1.030 -5.557 -36.640 1.00 83.81 273 PRO A C 1
ATOM 2292 O O . PRO A 1 273 ? -0.393 -5.857 -35.628 1.00 83.81 273 PRO A O 1
ATOM 2295 N N . LYS A 1 274 ? -2.092 -4.740 -36.590 1.00 70.75 274 LYS A N 1
ATOM 2296 C CA . LYS A 1 274 ? -2.472 -3.975 -35.386 1.00 70.75 274 LYS A CA 1
ATOM 2297 C C . LYS A 1 274 ? -2.939 -4.834 -34.194 1.00 70.75 274 LYS A C 1
ATOM 2299 O O . LYS A 1 274 ? -2.800 -4.380 -33.063 1.00 70.75 274 LYS A O 1
ATOM 2304 N N . ASP A 1 275 ? -3.381 -6.078 -34.419 1.00 76.75 275 ASP A N 1
ATOM 2305 C CA . ASP A 1 275 ? -4.116 -6.876 -33.415 1.00 76.75 275 ASP A CA 1
ATOM 2306 C C . ASP A 1 275 ? -3.427 -8.191 -32.990 1.00 76.75 275 ASP A C 1
ATOM 2308 O O . ASP A 1 275 ? -4.073 -9.157 -32.568 1.00 76.75 275 ASP A O 1
ATOM 2312 N N . LEU A 1 276 ? -2.097 -8.274 -33.090 1.00 88.25 276 LEU A N 1
ATOM 2313 C CA . LEU A 1 276 ? -1.371 -9.459 -32.623 1.00 88.25 276 LEU A CA 1
ATOM 2314 C C . LEU A 1 276 ? -1.318 -9.535 -31.086 1.00 88.25 276 LEU A C 1
ATOM 2316 O O . LEU A 1 276 ? -0.912 -8.600 -30.394 1.00 88.25 276 LEU A O 1
ATOM 2320 N N . LYS A 1 277 ? -1.687 -10.702 -30.538 1.00 87.38 277 LYS A N 1
ATOM 2321 C CA . LYS A 1 277 ? -1.713 -10.937 -29.084 1.00 87.38 277 LYS A CA 1
ATOM 2322 C C . LYS A 1 277 ? -0.313 -11.066 -28.476 1.00 87.38 277 LYS A C 1
ATOM 2324 O O . LYS A 1 277 ? -0.048 -10.414 -27.469 1.00 87.38 277 LYS A O 1
ATOM 2329 N N . SER A 1 278 ? 0.574 -11.862 -29.081 1.00 93.25 278 SER A N 1
ATOM 2330 C CA . SER A 1 278 ? 1.867 -12.231 -28.472 1.00 93.25 278 SER A CA 1
ATOM 2331 C C . SER A 1 278 ? 3.104 -11.652 -29.157 1.00 93.25 278 SER A C 1
ATOM 2333 O O . SER A 1 278 ? 4.185 -11.773 -28.602 1.00 93.25 278 SER A O 1
ATOM 2335 N N . VAL A 1 279 ? 3.000 -11.025 -30.329 1.00 95.44 279 VAL A N 1
ATOM 2336 C CA . VAL A 1 279 ? 4.125 -10.312 -30.966 1.00 95.44 279 VAL A CA 1
ATOM 2337 C C . VAL A 1 279 ? 3.678 -8.875 -31.175 1.00 95.44 279 VAL A C 1
ATOM 2339 O O . VAL A 1 279 ? 2.775 -8.631 -31.966 1.00 95.44 279 VAL A O 1
ATOM 2342 N N . LYS A 1 280 ? 4.252 -7.936 -30.423 1.00 93.62 280 LYS A N 1
ATOM 2343 C CA . LYS A 1 280 ? 3.804 -6.539 -30.365 1.00 93.62 280 LYS A CA 1
ATOM 2344 C C . LYS A 1 280 ? 4.960 -5.597 -30.628 1.00 93.62 280 LYS A C 1
ATOM 2346 O O . LYS A 1 280 ? 6.071 -5.869 -30.198 1.00 93.62 280 LYS A O 1
ATOM 2351 N N . THR A 1 281 ? 4.711 -4.457 -31.254 1.00 93.00 281 THR A N 1
ATOM 2352 C CA . THR A 1 281 ? 5.730 -3.406 -31.340 1.00 93.00 281 THR A CA 1
ATOM 2353 C C . THR A 1 281 ? 5.942 -2.787 -29.961 1.00 93.00 281 THR A C 1
ATOM 2355 O O . THR A 1 281 ? 4.977 -2.473 -29.261 1.00 93.00 281 THR A O 1
ATOM 2358 N N . THR A 1 282 ? 7.199 -2.589 -29.566 1.00 94.62 282 THR A N 1
ATOM 2359 C CA . THR A 1 282 ? 7.523 -1.771 -28.395 1.00 94.62 282 THR A CA 1
ATOM 2360 C C . THR A 1 282 ? 6.995 -0.343 -28.616 1.00 94.62 282 THR A C 1
ATOM 2362 O O . THR A 1 282 ? 7.115 0.178 -29.728 1.00 94.62 282 THR A O 1
ATOM 2365 N N . PRO A 1 283 ? 6.381 0.324 -27.624 1.00 93.75 283 PRO A N 1
ATOM 2366 C CA . PRO A 1 283 ? 6.024 1.725 -27.773 1.00 93.75 283 PRO A CA 1
ATOM 2367 C C . PRO A 1 283 ? 7.305 2.561 -27.841 1.00 93.75 283 PRO A C 1
ATOM 2369 O O . PRO A 1 283 ? 8.253 2.347 -27.087 1.00 93.75 283 PRO A O 1
ATOM 2372 N N . MET A 1 284 ? 7.329 3.520 -28.761 1.00 94.75 284 MET A N 1
ATOM 2373 C CA . MET A 1 284 ? 8.507 4.338 -29.042 1.00 94.75 284 MET A CA 1
ATOM 2374 C C . MET A 1 284 ? 8.088 5.789 -29.177 1.00 94.75 284 MET A C 1
ATOM 2376 O O . MET A 1 284 ? 6.999 6.080 -29.680 1.00 94.75 284 MET A O 1
ATOM 2380 N N . LYS A 1 285 ? 8.967 6.705 -28.782 1.00 96.19 285 LYS A N 1
ATOM 2381 C CA . LYS A 1 285 ? 8.767 8.131 -29.016 1.00 96.19 285 LYS A CA 1
ATOM 2382 C C . LYS A 1 285 ? 10.072 8.782 -29.446 1.00 96.19 285 LYS A C 1
ATOM 2384 O O . LYS A 1 285 ? 11.086 8.617 -28.773 1.00 96.19 285 LYS A O 1
ATOM 2389 N N . LEU A 1 286 ? 10.024 9.498 -30.565 1.00 96.56 286 LEU A N 1
ATOM 2390 C CA . LEU A 1 286 ? 11.123 10.330 -31.037 1.00 96.56 286 LEU A CA 1
ATOM 2391 C C . LEU A 1 286 ? 11.136 11.625 -30.224 1.00 96.56 286 LEU A C 1
ATOM 2393 O O . LEU A 1 286 ? 10.086 12.242 -30.061 1.00 96.56 286 LEU A O 1
ATOM 2397 N N . VAL A 1 287 ? 12.298 12.002 -29.701 1.00 95.06 287 VAL A N 1
ATOM 2398 C CA . VAL A 1 287 ? 12.477 13.240 -28.941 1.00 95.06 287 VAL A CA 1
ATOM 2399 C C . VAL A 1 287 ? 13.755 13.952 -29.363 1.00 95.06 287 VAL A C 1
ATOM 2401 O O . VAL A 1 287 ? 14.774 13.317 -29.652 1.00 95.06 287 VAL A O 1
ATOM 2404 N N . SER A 1 288 ? 13.719 15.279 -29.321 1.00 91.31 288 SER A N 1
ATOM 2405 C CA . SER A 1 288 ? 14.878 16.132 -29.634 1.00 91.31 288 SER A CA 1
ATOM 2406 C C . SER A 1 288 ? 15.223 17.077 -28.475 1.00 91.31 288 SER A C 1
ATOM 2408 O O . SER A 1 288 ? 16.381 17.483 -28.327 1.00 91.31 288 SER A O 1
ATOM 2410 N N . GLU A 1 289 ? 14.252 17.354 -27.597 1.00 90.88 289 GLU A N 1
ATOM 2411 C CA . GLU A 1 289 ? 14.354 18.301 -26.483 1.00 90.88 289 GLU A CA 1
ATOM 2412 C C . GLU A 1 289 ? 14.400 17.635 -25.100 1.00 90.88 289 GLU A C 1
ATOM 2414 O O . GLU A 1 289 ? 13.770 16.607 -24.843 1.00 90.88 289 GLU A O 1
ATOM 2419 N N . SER A 1 290 ? 15.100 18.280 -24.159 1.00 91.12 290 SER A N 1
ATOM 2420 C CA . SER A 1 290 ? 15.322 17.758 -22.800 1.00 91.12 290 SER A CA 1
ATOM 2421 C C . SER A 1 290 ? 14.024 17.608 -22.000 1.00 91.12 290 SER A C 1
ATOM 2423 O O . SER A 1 290 ? 13.806 16.606 -21.318 1.00 91.12 290 SER A O 1
ATOM 2425 N N . LYS A 1 291 ? 13.117 18.587 -22.108 1.00 90.31 291 LYS A N 1
ATOM 2426 C CA . LYS A 1 291 ? 11.834 18.569 -21.392 1.00 90.31 291 LYS A CA 1
ATOM 2427 C C . LYS A 1 291 ? 10.968 17.394 -21.843 1.00 90.31 291 LYS A C 1
ATOM 2429 O O . LYS A 1 291 ? 10.399 16.679 -21.018 1.00 90.31 291 LYS A O 1
ATOM 2434 N N . GLU A 1 292 ? 10.905 17.168 -23.151 1.00 93.69 292 GLU A N 1
ATOM 2435 C CA . GLU A 1 292 ? 10.172 16.049 -23.728 1.00 93.69 292 GLU A CA 1
ATOM 2436 C C . GLU A 1 292 ? 10.813 14.702 -23.375 1.00 93.69 292 GLU A C 1
ATOM 2438 O O . GLU A 1 292 ? 10.101 13.752 -23.035 1.00 93.69 292 GLU A O 1
ATOM 2443 N N . PHE A 1 293 ? 12.145 14.632 -23.381 1.00 94.56 293 PHE A N 1
ATOM 2444 C CA . PHE A 1 293 ? 12.895 13.464 -22.936 1.00 94.56 293 PHE A CA 1
ATOM 2445 C C . PHE A 1 293 ? 12.539 13.071 -21.496 1.00 94.56 293 PHE A C 1
ATOM 2447 O O . PHE A 1 293 ? 12.203 11.914 -21.252 1.00 94.56 293 PHE A O 1
ATOM 2454 N N . LEU A 1 294 ? 12.520 14.021 -20.555 1.00 91.31 294 LEU A N 1
ATOM 2455 C CA . LEU A 1 294 ? 12.181 13.745 -19.152 1.00 91.31 294 LEU A CA 1
ATOM 2456 C C . LEU A 1 294 ? 10.729 13.282 -18.974 1.00 91.31 294 LEU A C 1
ATOM 2458 O O . LEU A 1 294 ? 10.467 12.348 -18.215 1.00 91.31 294 LEU A O 1
ATOM 2462 N N . ASN A 1 295 ? 9.784 13.893 -19.694 1.00 90.19 295 ASN A N 1
ATOM 2463 C CA . ASN A 1 295 ? 8.380 13.472 -19.665 1.00 90.19 295 ASN A CA 1
ATOM 2464 C C . ASN A 1 295 ? 8.205 12.052 -20.218 1.00 90.19 295 ASN A C 1
ATOM 2466 O O . ASN A 1 295 ? 7.460 11.242 -19.665 1.00 90.19 295 ASN A O 1
ATOM 2470 N N . THR A 1 296 ? 8.921 11.739 -21.296 1.00 92.69 296 THR A N 1
ATOM 2471 C CA . THR A 1 296 ? 8.883 10.420 -21.932 1.00 92.69 296 THR A CA 1
ATOM 2472 C C . THR A 1 296 ? 9.567 9.367 -21.066 1.00 92.69 296 THR A C 1
ATOM 2474 O O . THR A 1 296 ? 9.040 8.266 -20.935 1.00 92.69 296 THR A O 1
ATOM 2477 N N . TYR A 1 297 ? 10.677 9.712 -20.406 1.00 92.06 297 TYR A N 1
ATOM 2478 C CA . TYR A 1 297 ? 11.325 8.866 -19.407 1.00 92.06 297 TYR A CA 1
ATOM 2479 C C . TYR A 1 297 ? 10.356 8.470 -18.292 1.00 92.06 297 TYR A C 1
ATOM 2481 O O . TYR A 1 297 ? 10.214 7.279 -18.026 1.00 92.06 297 TYR A O 1
ATOM 2489 N N . LYS A 1 298 ? 9.651 9.433 -17.676 1.00 87.56 298 LYS A N 1
ATOM 2490 C CA . LYS A 1 298 ? 8.656 9.136 -16.629 1.00 87.56 298 LYS A CA 1
ATOM 2491 C C . LYS A 1 298 ? 7.596 8.168 -17.150 1.00 87.56 298 LYS A C 1
ATOM 2493 O O . LYS A 1 298 ? 7.437 7.083 -16.607 1.00 87.56 298 LYS A O 1
ATOM 2498 N N . LYS A 1 299 ? 6.994 8.496 -18.298 1.00 92.19 299 LYS A N 1
ATOM 2499 C CA . LYS A 1 299 ? 5.953 7.671 -18.921 1.00 92.19 299 LYS A CA 1
ATOM 2500 C C . LYS A 1 299 ? 6.414 6.241 -19.226 1.00 92.19 299 LYS A C 1
ATOM 2502 O O . LYS A 1 299 ? 5.693 5.306 -18.916 1.00 92.19 299 LYS A O 1
ATOM 2507 N N . PHE A 1 300 ? 7.564 6.060 -19.881 1.00 94.44 300 PHE A N 1
ATOM 2508 C CA . PHE A 1 300 ? 8.018 4.746 -20.365 1.00 94.44 300 PHE A CA 1
ATOM 2509 C C . PHE A 1 300 ? 8.754 3.920 -19.316 1.00 94.44 300 PHE A C 1
ATOM 2511 O O . PHE A 1 300 ? 8.730 2.691 -19.387 1.00 94.44 300 PHE A O 1
ATOM 2518 N N . SER A 1 301 ? 9.373 4.565 -18.327 1.00 87.31 301 SER A N 1
ATOM 2519 C CA . SER A 1 301 ? 9.899 3.839 -17.176 1.00 87.31 301 SER A CA 1
ATOM 2520 C C . SER A 1 301 ? 8.757 3.274 -16.331 1.00 87.31 301 SER A C 1
ATOM 2522 O O . SER A 1 301 ? 8.868 2.143 -15.892 1.00 87.31 301 SER A O 1
ATOM 2524 N N . GLU A 1 302 ? 7.632 3.967 -16.153 1.00 84.31 302 GLU A N 1
ATOM 2525 C CA . GLU A 1 302 ? 6.498 3.497 -15.331 1.00 84.31 302 GLU A CA 1
ATOM 2526 C C . GLU A 1 302 ? 5.627 2.408 -15.983 1.00 84.31 302 GLU A C 1
ATOM 2528 O O . GLU A 1 302 ? 4.760 1.848 -15.318 1.00 84.31 302 GLU A O 1
ATOM 2533 N N . VAL A 1 303 ? 5.863 2.064 -17.254 1.00 88.25 303 VAL A N 1
ATOM 2534 C CA . VAL A 1 303 ? 5.134 0.975 -17.927 1.00 88.25 303 VAL A CA 1
ATOM 2535 C C . VAL A 1 303 ? 5.406 -0.363 -17.229 1.00 88.25 303 VAL A C 1
ATOM 2537 O O . VAL A 1 303 ? 6.550 -0.687 -16.911 1.00 88.25 303 VAL A O 1
ATOM 2540 N N . GLU A 1 304 ? 4.357 -1.158 -17.021 1.00 86.50 304 GLU A N 1
ATOM 2541 C CA . GLU A 1 304 ? 4.445 -2.479 -16.391 1.00 86.50 304 GLU A CA 1
ATOM 2542 C C . GLU A 1 304 ? 5.387 -3.414 -17.166 1.00 86.50 304 GLU A C 1
ATOM 2544 O O . GLU A 1 304 ? 5.240 -3.579 -18.375 1.00 86.50 304 GLU A O 1
ATOM 2549 N N . GLY A 1 305 ? 6.360 -4.018 -16.478 1.00 87.00 305 GLY A N 1
ATOM 2550 C CA . GLY A 1 305 ? 7.443 -4.798 -17.093 1.00 87.00 305 GLY A CA 1
ATOM 2551 C C . GLY A 1 305 ? 8.646 -3.981 -17.583 1.00 87.00 305 GLY A C 1
ATOM 2552 O O . GLY A 1 305 ? 9.570 -4.552 -18.158 1.00 87.00 305 GLY A O 1
ATOM 2553 N N . SER A 1 306 ? 8.670 -2.661 -17.369 1.00 90.88 306 SER A N 1
ATOM 2554 C CA . SER A 1 306 ? 9.807 -1.792 -17.698 1.00 90.88 306 SER A CA 1
ATOM 2555 C C . SER A 1 306 ? 10.743 -1.578 -16.497 1.00 90.88 306 SER A C 1
ATOM 2557 O O . SER A 1 306 ? 10.338 -1.080 -15.440 1.00 90.88 306 SER A O 1
ATOM 2559 N N . GLU A 1 307 ? 12.032 -1.874 -16.671 1.00 88.19 307 GLU A N 1
ATOM 2560 C CA . GLU A 1 307 ? 13.117 -1.562 -15.726 1.00 88.19 307 GLU A CA 1
ATOM 2561 C C . GLU A 1 307 ? 13.786 -0.204 -16.013 1.00 88.19 307 GLU A C 1
ATOM 2563 O O . GLU A 1 307 ? 14.782 0.142 -15.377 1.00 88.19 307 GLU A O 1
ATOM 2568 N N . GLY A 1 308 ? 13.273 0.592 -16.957 1.00 91.25 308 GLY A N 1
ATOM 2569 C CA . GLY A 1 308 ? 13.831 1.905 -17.289 1.00 91.25 308 GLY A CA 1
ATOM 2570 C C . GLY A 1 308 ? 13.545 2.335 -18.723 1.00 91.25 308 GLY A C 1
ATOM 2571 O O . GLY A 1 308 ? 12.453 2.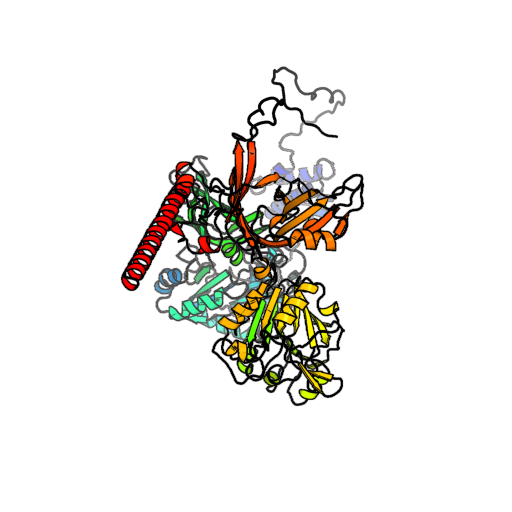113 -19.232 1.00 91.25 308 GLY A O 1
ATOM 2572 N N . ILE A 1 309 ? 14.518 2.954 -19.392 1.00 95.88 309 ILE A N 1
ATOM 2573 C CA . ILE A 1 309 ? 14.393 3.306 -20.813 1.00 95.88 309 ILE A CA 1
ATOM 2574 C C . ILE A 1 309 ? 15.625 2.910 -21.619 1.00 95.88 309 ILE A C 1
ATOM 2576 O O . ILE A 1 309 ? 16.758 2.973 -21.136 1.00 95.88 309 ILE A O 1
ATOM 2580 N N . MET A 1 310 ? 15.391 2.546 -22.874 1.00 97.06 310 MET A N 1
ATOM 2581 C CA . MET A 1 310 ? 16.411 2.468 -23.913 1.00 97.06 310 MET A CA 1
ATOM 2582 C C . MET A 1 310 ? 16.363 3.753 -24.736 1.00 97.06 310 MET A C 1
ATOM 2584 O O . MET A 1 310 ? 15.288 4.245 -25.067 1.00 97.06 310 MET A O 1
ATOM 2588 N N . CYS A 1 311 ? 17.531 4.304 -25.049 1.00 96.75 311 CYS A N 1
ATOM 2589 C CA . CYS A 1 311 ? 17.699 5.460 -25.922 1.00 96.75 311 CYS A CA 1
ATOM 2590 C C . CYS A 1 311 ? 18.500 5.028 -27.143 1.00 96.75 311 CYS A C 1
ATOM 2592 O O . CYS A 1 311 ? 19.577 4.444 -26.996 1.00 96.75 311 CYS A O 1
ATOM 2594 N N . LYS A 1 312 ? 17.995 5.327 -28.336 1.00 96.81 312 LYS A N 1
ATOM 2595 C CA . LYS A 1 312 ? 18.648 4.971 -29.595 1.00 96.81 312 LYS A CA 1
ATOM 2596 C C . LYS A 1 312 ? 18.666 6.179 -30.521 1.00 96.81 312 LYS A C 1
ATOM 2598 O O . LYS A 1 312 ? 17.648 6.857 -30.646 1.00 96.81 312 LYS A O 1
ATOM 2603 N N . ARG A 1 313 ? 19.803 6.475 -31.153 1.00 96.38 313 ARG A N 1
ATOM 2604 C CA . ARG A 1 313 ? 19.876 7.558 -32.150 1.00 96.38 313 ARG A CA 1
ATOM 2605 C C . ARG A 1 313 ? 18.975 7.228 -33.347 1.00 96.38 313 ARG A C 1
ATOM 2607 O O . ARG A 1 313 ? 18.724 6.064 -33.624 1.00 96.38 313 ARG A O 1
ATOM 2614 N N . GLU A 1 314 ? 18.424 8.208 -34.045 1.00 95.44 314 GLU A N 1
ATOM 2615 C CA . GLU A 1 314 ? 17.493 7.900 -35.144 1.00 95.44 314 GLU A CA 1
ATOM 2616 C C . GLU A 1 314 ? 18.153 7.268 -36.382 1.00 95.44 314 GLU A C 1
ATOM 2618 O O . GLU A 1 314 ? 17.486 6.587 -37.157 1.00 95.44 314 GLU A O 1
ATOM 2623 N N . ASP A 1 315 ? 19.459 7.449 -36.554 1.00 95.06 315 ASP A N 1
ATOM 2624 C CA . ASP A 1 315 ? 20.200 7.140 -37.777 1.00 95.06 315 ASP A CA 1
ATOM 2625 C C . ASP A 1 315 ? 21.212 5.985 -37.634 1.00 95.06 315 ASP A C 1
ATOM 2627 O O . ASP A 1 315 ? 21.952 5.705 -38.576 1.00 95.06 315 ASP A O 1
ATOM 2631 N N . PHE A 1 316 ? 21.272 5.290 -36.487 1.00 94.62 316 PHE A N 1
ATOM 2632 C CA . PHE A 1 316 ? 22.268 4.222 -36.309 1.00 94.62 316 PHE A CA 1
ATOM 2633 C C . PHE A 1 316 ? 21.990 3.023 -37.230 1.00 94.62 316 PHE A C 1
ATOM 2635 O O . PHE A 1 316 ? 20.845 2.581 -37.390 1.00 94.62 316 PHE A O 1
ATOM 2642 N N . LYS A 1 317 ? 23.059 2.464 -37.801 1.00 94.50 317 LYS A N 1
ATOM 2643 C CA . LYS A 1 317 ? 23.041 1.201 -38.552 1.00 94.50 317 LYS A CA 1
ATOM 2644 C C . LYS A 1 317 ? 23.096 0.005 -37.607 1.00 94.50 317 LYS A C 1
ATOM 2646 O O . LYS A 1 317 ? 23.608 0.117 -36.497 1.00 94.50 317 LYS A O 1
ATOM 2651 N N . TYR A 1 318 ? 22.595 -1.148 -38.036 1.00 94.81 318 TYR A N 1
ATOM 2652 C CA . TYR A 1 318 ? 22.668 -2.358 -37.224 1.00 94.81 318 TYR A CA 1
ATOM 2653 C C . TYR A 1 318 ? 24.074 -2.978 -37.315 1.00 94.81 318 TYR A C 1
ATOM 2655 O O . TYR A 1 318 ? 24.353 -3.793 -38.192 1.00 94.81 318 TYR A O 1
ATOM 2663 N N . GLU A 1 319 ? 24.969 -2.572 -36.414 1.00 92.38 319 GLU A N 1
ATOM 2664 C CA . GLU A 1 319 ? 26.347 -3.069 -36.330 1.00 92.38 319 GLU A CA 1
ATOM 2665 C C . GLU A 1 319 ? 26.384 -4.570 -35.973 1.00 92.38 319 GLU A C 1
ATOM 2667 O O . GLU A 1 319 ? 25.836 -5.011 -34.960 1.00 92.38 319 GLU A O 1
ATOM 2672 N N . LEU A 1 320 ? 27.044 -5.374 -36.812 1.00 88.62 320 LEU A N 1
ATOM 2673 C CA . LEU A 1 320 ? 27.103 -6.836 -36.661 1.00 88.62 320 LEU A CA 1
ATOM 2674 C C . LEU A 1 320 ? 28.094 -7.310 -35.584 1.00 88.62 320 LEU A C 1
ATOM 2676 O O . LEU A 1 320 ? 28.060 -8.478 -35.201 1.00 88.62 320 LEU A O 1
ATOM 2680 N N . ASP A 1 321 ? 28.937 -6.413 -35.066 1.00 86.88 321 ASP A N 1
ATOM 2681 C CA . ASP A 1 321 ? 29.828 -6.670 -33.926 1.00 86.88 321 ASP A CA 1
ATOM 2682 C C . ASP A 1 321 ? 29.072 -6.740 -32.580 1.00 86.88 321 ASP A C 1
ATOM 2684 O O . ASP A 1 321 ? 29.626 -7.138 -31.551 1.00 86.88 321 ASP A O 1
ATOM 2688 N N . GLY A 1 322 ? 27.786 -6.370 -32.588 1.00 86.88 322 GLY A N 1
ATOM 2689 C CA . GLY A 1 322 ? 26.887 -6.419 -31.446 1.00 86.88 322 GLY A CA 1
ATOM 2690 C C . GLY A 1 322 ? 27.026 -5.259 -30.455 1.00 86.88 322 GLY A C 1
ATOM 2691 O O . GLY A 1 322 ? 26.352 -5.297 -29.419 1.00 86.88 322 GLY A O 1
ATOM 2692 N N . ARG A 1 323 ? 27.861 -4.229 -30.694 1.00 90.88 323 ARG A N 1
ATOM 2693 C CA . ARG A 1 323 ? 28.107 -3.154 -29.706 1.00 90.88 323 ARG A CA 1
ATOM 2694 C C . ARG A 1 323 ? 28.280 -1.749 -30.292 1.00 90.88 323 ARG A C 1
ATOM 2696 O O . ARG A 1 323 ? 29.397 -1.296 -30.529 1.00 90.88 323 ARG A O 1
ATOM 2703 N N . THR A 1 324 ? 27.220 -0.950 -30.208 1.00 93.50 324 THR A N 1
ATOM 2704 C CA . THR A 1 324 ? 27.241 0.452 -30.650 1.00 93.50 324 THR A CA 1
ATOM 2705 C C . THR A 1 324 ? 27.354 1.464 -29.502 1.00 93.50 324 THR A C 1
ATOM 2707 O O . THR A 1 324 ? 26.886 1.249 -28.380 1.00 93.50 324 THR A O 1
ATOM 2710 N N . PHE A 1 325 ? 27.972 2.614 -29.774 1.00 93.50 325 PHE A N 1
ATOM 2711 C CA . PHE A 1 325 ? 27.951 3.793 -28.894 1.00 93.50 325 PHE A CA 1
ATOM 2712 C C . PHE A 1 325 ? 26.711 4.678 -29.124 1.00 93.50 325 PHE A C 1
ATOM 2714 O O . PHE A 1 325 ? 26.449 5.585 -28.331 1.00 93.50 325 PHE A O 1
ATOM 2721 N N . LEU A 1 326 ? 25.938 4.394 -30.180 1.00 95.19 326 LEU A N 1
ATOM 2722 C CA . LEU A 1 326 ? 24.729 5.118 -30.594 1.00 95.19 326 LEU A CA 1
ATOM 2723 C C . LEU A 1 326 ? 23.452 4.640 -29.890 1.00 95.19 326 LEU A C 1
ATOM 2725 O O . LEU A 1 326 ? 22.348 5.102 -30.192 1.00 95.19 326 LEU A O 1
ATOM 2729 N N . MET A 1 327 ? 23.617 3.783 -28.884 1.00 95.94 327 MET A N 1
ATOM 2730 C CA . MET A 1 327 ? 22.578 3.389 -27.946 1.00 95.94 327 MET A CA 1
ATOM 2731 C C . MET A 1 327 ? 23.033 3.660 -26.513 1.00 95.94 327 MET A C 1
ATOM 2733 O O . MET A 1 327 ? 24.218 3.582 -26.183 1.00 95.94 327 MET A O 1
ATOM 2737 N N . SER A 1 328 ? 22.066 3.922 -25.645 1.00 95.94 328 SER A N 1
ATOM 2738 C CA . SER A 1 328 ? 22.266 4.070 -24.208 1.00 95.94 328 SER A CA 1
ATOM 2739 C C . SER A 1 328 ? 21.029 3.599 -23.456 1.00 95.94 328 SER A C 1
ATOM 2741 O O . SER A 1 328 ? 19.978 3.349 -24.047 1.00 95.94 328 SER A O 1
ATOM 2743 N N . LYS A 1 329 ? 21.149 3.441 -22.143 1.00 94.19 329 LYS A N 1
ATOM 2744 C CA . LYS A 1 329 ? 20.047 3.005 -21.289 1.00 94.19 329 LYS A CA 1
ATOM 2745 C C . LYS A 1 329 ? 20.056 3.723 -19.952 1.00 94.19 329 LYS A C 1
ATOM 2747 O O . LYS A 1 329 ? 21.121 3.910 -19.364 1.00 94.19 329 LYS A O 1
ATOM 2752 N N . VAL A 1 330 ? 18.868 4.053 -19.454 1.00 91.00 330 VAL A N 1
ATOM 2753 C CA . VAL A 1 330 ? 18.655 4.388 -18.041 1.00 91.00 330 VAL A CA 1
ATOM 2754 C C . VAL A 1 330 ? 17.992 3.190 -17.391 1.00 91.00 330 VAL A C 1
ATOM 2756 O O . VAL A 1 330 ? 16.985 2.707 -17.902 1.00 91.00 330 VAL A O 1
ATOM 2759 N N . LYS A 1 331 ? 18.537 2.715 -16.277 1.00 85.69 331 LYS A N 1
ATOM 2760 C CA . LYS A 1 331 ? 17.849 1.751 -15.417 1.00 85.69 331 LYS A CA 1
ATOM 2761 C C . LYS A 1 331 ? 17.227 2.500 -14.251 1.00 85.69 331 LYS A C 1
ATOM 2763 O O . LYS A 1 331 ? 17.853 3.416 -13.713 1.00 85.69 331 LYS A O 1
ATOM 2768 N N . LYS A 1 332 ? 16.028 2.088 -13.844 1.00 77.50 332 LYS A N 1
ATOM 2769 C CA . LYS A 1 332 ? 15.462 2.490 -12.562 1.00 77.50 332 LYS A CA 1
ATOM 2770 C C . LYS A 1 332 ? 16.472 2.151 -11.478 1.00 77.50 332 LYS A C 1
ATOM 2772 O O . LYS A 1 332 ? 17.061 1.070 -11.458 1.00 77.50 332 LYS A O 1
ATOM 2777 N N . SER A 1 333 ? 16.699 3.113 -10.607 1.00 77.44 333 SER A N 1
ATOM 2778 C CA . SER A 1 333 ? 17.489 2.902 -9.414 1.00 77.44 333 SER A CA 1
ATOM 2779 C C . SER A 1 333 ? 16.923 3.756 -8.300 1.00 77.44 333 SER A C 1
ATOM 2781 O O . SER A 1 333 ? 16.320 4.801 -8.541 1.00 77.44 333 SER A O 1
ATOM 2783 N N . TYR A 1 334 ? 17.094 3.267 -7.087 1.00 81.31 334 TYR A N 1
ATOM 2784 C CA . TYR A 1 334 ? 16.644 3.899 -5.869 1.00 81.31 334 TYR A CA 1
ATOM 2785 C C . TYR A 1 334 ? 17.880 4.328 -5.103 1.00 81.31 334 TYR A C 1
ATOM 2787 O O . TYR A 1 334 ? 18.756 3.501 -4.833 1.00 81.31 334 TYR A O 1
ATOM 2795 N N . ASP A 1 335 ? 17.937 5.607 -4.757 1.00 88.94 335 ASP A N 1
ATOM 2796 C CA . ASP A 1 335 ? 18.873 6.105 -3.763 1.00 88.94 335 ASP A CA 1
ATOM 2797 C C . ASP A 1 335 ? 18.185 5.978 -2.412 1.00 88.94 335 ASP A C 1
ATOM 2799 O O . ASP A 1 335 ? 17.203 6.665 -2.150 1.00 88.94 335 ASP A O 1
ATOM 2803 N N . ILE A 1 336 ? 18.672 5.054 -1.590 1.00 91.31 336 ILE A N 1
ATOM 2804 C CA . ILE A 1 336 ? 18.099 4.771 -0.278 1.00 91.31 336 ILE A CA 1
ATOM 2805 C C . ILE A 1 336 ? 19.118 5.046 0.820 1.00 91.31 336 ILE A C 1
ATOM 2807 O O . ILE A 1 336 ? 20.309 4.749 0.693 1.00 91.31 336 ILE A O 1
ATOM 2811 N N . GLU A 1 337 ? 18.653 5.612 1.921 1.00 94.25 337 GLU A N 1
ATOM 2812 C CA . GLU A 1 337 ? 19.433 5.767 3.137 1.00 94.25 337 GLU A CA 1
ATOM 2813 C C . GLU A 1 337 ? 19.395 4.469 3.945 1.00 94.25 337 GLU A C 1
ATOM 2815 O O . GLU A 1 337 ? 18.347 4.064 4.432 1.00 94.25 337 GLU A O 1
ATOM 2820 N N . VAL A 1 338 ? 20.537 3.809 4.121 1.00 94.25 338 VAL A N 1
ATOM 2821 C CA . VAL A 1 338 ? 20.645 2.557 4.887 1.00 94.25 338 VAL A CA 1
ATOM 2822 C C . VAL A 1 338 ? 21.627 2.711 6.039 1.00 94.25 338 VAL A C 1
ATOM 2824 O O . VAL A 1 338 ? 22.599 3.463 5.945 1.00 94.25 338 VAL A O 1
ATOM 2827 N N . GLU A 1 339 ? 21.372 2.005 7.137 1.00 95.56 339 GLU A N 1
ATOM 2828 C CA . GLU A 1 339 ? 22.223 2.030 8.327 1.00 95.56 339 GLU A CA 1
ATOM 2829 C C . GLU A 1 339 ? 23.309 0.955 8.203 1.00 95.56 339 GLU A C 1
ATOM 2831 O O . GLU A 1 339 ? 23.035 -0.189 7.833 1.00 95.56 339 GLU A O 1
ATOM 2836 N N . VAL A 1 340 ? 24.557 1.322 8.497 1.00 95.94 340 VAL A N 1
ATOM 2837 C CA . VAL A 1 340 ? 25.679 0.379 8.524 1.00 95.94 340 VAL A CA 1
ATOM 2838 C C . VAL A 1 340 ? 25.568 -0.490 9.769 1.00 95.94 340 VAL A C 1
ATOM 2840 O O . VAL A 1 340 ? 25.666 0.005 10.885 1.00 95.94 340 VAL A O 1
ATOM 2843 N N . GLU A 1 341 ? 25.438 -1.799 9.593 1.00 95.38 341 GLU A N 1
ATOM 2844 C CA . GLU A 1 341 ? 25.530 -2.759 10.694 1.00 95.38 341 GLU A CA 1
ATOM 2845 C C . GLU A 1 341 ? 26.989 -3.143 10.944 1.00 95.38 341 GLU A C 1
ATOM 2847 O O . GLU A 1 341 ? 27.473 -3.115 12.075 1.00 95.38 341 GLU A O 1
ATOM 2852 N N . LYS A 1 342 ? 27.724 -3.456 9.871 1.00 95.31 342 LYS A N 1
ATOM 2853 C CA . LYS A 1 342 ? 29.107 -3.926 9.968 1.00 95.31 342 LYS A CA 1
ATOM 2854 C C . LYS A 1 342 ? 29.958 -3.418 8.814 1.00 95.31 342 LYS A C 1
ATOM 2856 O O . LYS A 1 342 ? 29.560 -3.478 7.654 1.00 95.31 342 LYS A O 1
ATOM 2861 N N . ARG A 1 343 ? 31.178 -2.972 9.127 1.00 94.44 343 ARG A N 1
ATOM 2862 C CA . ARG A 1 343 ? 32.224 -2.700 8.130 1.00 94.44 343 ARG A CA 1
ATOM 2863 C C . ARG A 1 343 ? 33.098 -3.935 7.944 1.00 94.44 343 ARG A C 1
ATOM 2865 O O . ARG A 1 343 ? 33.657 -4.448 8.909 1.00 94.44 343 ARG A O 1
ATOM 2872 N N . ASN A 1 344 ? 33.276 -4.346 6.697 1.00 91.00 344 ASN A N 1
ATOM 2873 C CA . ASN A 1 344 ? 34.117 -5.461 6.286 1.00 91.00 344 ASN A CA 1
ATOM 2874 C C . ASN A 1 344 ? 35.257 -4.955 5.377 1.00 91.00 344 ASN A C 1
ATOM 2876 O O . ASN A 1 344 ? 35.024 -4.091 4.524 1.00 91.00 344 ASN A O 1
ATOM 2880 N N . PRO A 1 345 ? 36.492 -5.466 5.522 1.00 88.50 345 PRO A N 1
ATOM 2881 C CA . PRO A 1 345 ? 37.575 -5.144 4.598 1.00 88.50 345 PRO A CA 1
ATOM 2882 C C . PRO A 1 345 ? 37.331 -5.790 3.229 1.00 88.50 345 PRO A C 1
ATOM 2884 O O . PRO A 1 345 ? 36.864 -6.929 3.145 1.00 88.50 345 PRO A O 1
ATOM 2887 N N . LYS A 1 346 ? 37.687 -5.101 2.138 1.00 88.25 346 LYS A N 1
ATOM 2888 C CA . LYS A 1 346 ? 37.774 -5.756 0.828 1.00 88.25 346 LYS A CA 1
ATOM 2889 C C . LYS A 1 346 ? 39.034 -6.616 0.797 1.00 88.25 346 LYS A C 1
ATOM 2891 O O . LYS A 1 346 ? 40.131 -6.089 0.913 1.00 88.25 346 LYS A O 1
ATOM 2896 N N . ILE A 1 347 ? 38.881 -7.924 0.633 1.00 87.94 347 ILE A N 1
ATOM 2897 C CA . ILE A 1 347 ? 40.010 -8.852 0.518 1.00 87.94 347 ILE A CA 1
ATOM 2898 C C . ILE A 1 347 ? 40.407 -8.978 -0.957 1.00 87.94 347 ILE A C 1
ATOM 2900 O O . ILE A 1 347 ? 39.538 -9.156 -1.817 1.00 87.94 347 ILE A O 1
ATOM 2904 N N . ALA A 1 348 ? 41.702 -8.857 -1.249 1.00 84.88 348 ALA A N 1
ATOM 2905 C CA . ALA A 1 348 ? 42.252 -9.099 -2.579 1.00 84.88 348 ALA A CA 1
ATOM 2906 C C . ALA A 1 348 ? 42.191 -10.592 -2.926 1.00 84.88 348 ALA A C 1
ATOM 2908 O O . ALA A 1 348 ? 42.531 -11.444 -2.103 1.00 84.88 348 ALA A O 1
ATOM 2909 N N . THR A 1 349 ? 41.766 -10.915 -4.149 1.00 80.81 349 THR A N 1
ATOM 2910 C CA . THR A 1 349 ? 41.582 -12.308 -4.584 1.00 80.81 349 THR A CA 1
ATOM 2911 C C . THR A 1 349 ? 42.897 -13.088 -4.583 1.00 80.81 349 THR A C 1
ATOM 2913 O O . THR A 1 349 ? 42.905 -14.232 -4.127 1.00 80.81 349 THR A O 1
ATOM 2916 N N . GLU A 1 350 ? 43.978 -12.448 -5.035 1.00 82.25 350 GLU A N 1
ATOM 2917 C CA . GLU A 1 350 ? 45.315 -13.035 -5.190 1.00 82.25 350 GLU A CA 1
ATOM 2918 C C . GLU A 1 350 ? 46.058 -13.145 -3.856 1.00 82.25 350 GLU A C 1
ATOM 2920 O O . GLU A 1 350 ? 46.470 -14.227 -3.458 1.00 82.25 350 GLU A O 1
ATOM 2925 N N . THR A 1 351 ? 46.187 -12.039 -3.118 1.00 83.44 351 THR A N 1
ATOM 2926 C CA . THR A 1 351 ? 47.027 -11.996 -1.909 1.00 83.44 351 THR A CA 1
ATOM 2927 C C . THR A 1 351 ? 46.299 -12.412 -0.634 1.00 83.44 351 THR A C 1
ATOM 2929 O O . THR A 1 351 ? 46.931 -12.522 0.414 1.00 83.44 351 THR A O 1
ATOM 2932 N N . LYS A 1 352 ? 44.967 -12.581 -0.686 1.00 86.69 352 LYS A N 1
ATOM 2933 C CA . LYS A 1 352 ? 44.079 -12.842 0.467 1.00 86.69 352 LYS A CA 1
ATOM 2934 C C . LYS A 1 352 ? 44.205 -11.830 1.616 1.00 86.69 352 LYS A C 1
ATOM 2936 O O . LYS A 1 352 ? 43.672 -12.056 2.700 1.00 86.69 352 LYS A O 1
ATOM 2941 N N . LYS A 1 353 ? 44.848 -10.683 1.381 1.00 85.44 353 LYS A N 1
ATOM 2942 C CA . LYS A 1 353 ? 45.019 -9.602 2.358 1.00 85.44 353 LYS A CA 1
ATOM 2943 C C . LYS A 1 353 ? 43.969 -8.499 2.156 1.00 85.44 353 LYS A C 1
ATOM 2945 O O . LYS A 1 353 ? 43.461 -8.331 1.041 1.00 85.44 353 LYS A O 1
ATOM 2950 N N . PRO A 1 354 ? 43.624 -7.736 3.210 1.00 85.88 354 PRO A N 1
ATOM 2951 C CA . PRO A 1 354 ? 42.809 -6.531 3.086 1.00 85.88 354 PRO A CA 1
ATOM 2952 C C . PRO A 1 354 ? 43.443 -5.514 2.132 1.00 85.88 354 PRO A C 1
ATOM 2954 O O . PRO A 1 354 ? 44.623 -5.203 2.260 1.00 85.88 354 PRO A O 1
ATOM 2957 N N . ILE A 1 355 ? 42.650 -4.964 1.215 1.00 87.88 355 ILE A N 1
ATOM 2958 C CA . ILE A 1 355 ? 43.042 -3.847 0.355 1.00 87.88 355 ILE A CA 1
ATOM 2959 C C . ILE A 1 355 ? 42.879 -2.552 1.163 1.00 87.88 355 ILE A C 1
ATOM 2961 O O . ILE A 1 355 ? 41.750 -2.219 1.552 1.00 87.88 355 ILE A O 1
ATOM 2965 N N . PRO A 1 356 ? 43.967 -1.806 1.433 1.00 85.50 356 PRO A N 1
ATOM 2966 C CA . PRO A 1 356 ? 43.886 -0.552 2.170 1.00 85.50 356 PRO A CA 1
ATOM 2967 C C . PRO A 1 356 ? 42.950 0.452 1.485 1.00 85.50 356 PRO A C 1
ATOM 2969 O O . PRO A 1 356 ? 42.954 0.600 0.266 1.00 85.50 356 PRO A O 1
ATOM 2972 N N . GLY A 1 357 ? 42.125 1.141 2.278 1.00 86.25 357 GLY A N 1
ATOM 2973 C CA . GLY A 1 357 ? 41.219 2.182 1.783 1.00 86.25 357 GLY A CA 1
ATOM 2974 C C . GLY A 1 357 ? 39.985 1.688 1.017 1.00 86.25 357 GLY A C 1
ATOM 2975 O O . GLY A 1 357 ? 39.269 2.518 0.472 1.00 86.25 357 GLY A O 1
ATOM 2976 N N . GLN A 1 358 ? 39.707 0.378 0.973 1.00 91.31 358 GLN A N 1
ATOM 2977 C CA . GLN A 1 358 ? 38.512 -0.184 0.327 1.00 91.31 358 GLN A CA 1
ATOM 2978 C C . GLN A 1 358 ? 37.631 -0.938 1.330 1.00 91.31 358 GLN A C 1
ATOM 2980 O O . GLN A 1 358 ? 38.065 -1.889 1.987 1.00 91.31 358 GLN A O 1
ATOM 2985 N N . TYR A 1 359 ? 36.363 -0.537 1.418 1.00 92.00 359 TYR A N 1
ATOM 2986 C CA . TYR A 1 359 ? 35.418 -1.010 2.432 1.00 92.00 359 TYR A CA 1
ATOM 2987 C C . TYR A 1 359 ? 34.153 -1.602 1.814 1.00 92.00 359 TYR A C 1
ATOM 2989 O O . TYR A 1 359 ? 33.627 -1.070 0.841 1.00 92.00 359 TYR A O 1
ATOM 2997 N N . LEU A 1 360 ? 33.646 -2.675 2.417 1.00 94.06 360 LEU A N 1
ATOM 2998 C CA . LEU A 1 360 ? 32.337 -3.279 2.154 1.00 94.06 360 LEU A CA 1
ATOM 2999 C C . LEU A 1 360 ? 31.472 -3.110 3.408 1.00 94.06 360 LEU A C 1
ATOM 3001 O O . LEU A 1 360 ? 31.988 -3.249 4.517 1.00 94.06 360 LEU A O 1
ATOM 3005 N N . TYR A 1 361 ? 30.172 -2.870 3.267 1.00 96.38 361 TYR A N 1
ATOM 3006 C CA . TYR A 1 361 ? 29.280 -2.694 4.417 1.00 96.38 361 TYR A CA 1
ATOM 3007 C C . TYR A 1 361 ? 28.143 -3.704 4.388 1.00 96.38 361 TYR A C 1
ATOM 3009 O O . TYR A 1 361 ? 27.465 -3.817 3.371 1.00 96.38 361 TYR A O 1
ATOM 3017 N N . ASP A 1 362 ? 27.929 -4.414 5.494 1.00 96.06 362 ASP A N 1
ATOM 3018 C CA . ASP A 1 362 ? 26.640 -5.054 5.756 1.00 96.06 362 ASP A CA 1
ATOM 3019 C C . ASP A 1 362 ? 25.708 -3.971 6.287 1.00 96.06 362 ASP A C 1
ATOM 3021 O O . ASP A 1 362 ? 26.065 -3.229 7.211 1.00 96.06 362 ASP A O 1
ATOM 3025 N N . VAL A 1 363 ? 24.556 -3.829 5.645 1.00 96.19 363 VAL A N 1
ATOM 3026 C CA . VAL A 1 363 ? 23.605 -2.758 5.920 1.00 96.19 363 VAL A CA 1
ATOM 3027 C C . VAL A 1 363 ? 22.244 -3.325 6.289 1.00 96.19 363 VAL A C 1
ATOM 3029 O O . VAL A 1 363 ? 21.840 -4.403 5.835 1.00 96.19 363 VAL A O 1
ATOM 3032 N N . ILE A 1 364 ? 21.530 -2.559 7.106 1.00 95.69 364 ILE A N 1
ATOM 3033 C CA . ILE A 1 364 ? 20.218 -2.898 7.646 1.00 95.69 364 ILE A CA 1
ATOM 3034 C C . ILE A 1 364 ? 19.218 -1.768 7.392 1.00 95.69 364 ILE A C 1
ATOM 3036 O O . ILE A 1 364 ? 19.569 -0.595 7.235 1.00 95.69 364 ILE A O 1
ATOM 3040 N N . VAL A 1 365 ? 17.946 -2.146 7.405 1.00 92.62 365 VAL A N 1
ATOM 3041 C CA . VAL A 1 365 ? 16.812 -1.255 7.671 1.00 92.62 365 VAL A CA 1
ATOM 3042 C C . VAL A 1 365 ? 16.136 -1.707 8.960 1.00 92.62 365 VAL A C 1
ATOM 3044 O O . VAL A 1 365 ? 16.531 -2.712 9.547 1.00 92.62 365 VAL A O 1
ATOM 3047 N N . ARG A 1 366 ? 15.130 -0.981 9.440 1.00 88.19 366 ARG A N 1
ATOM 3048 C CA . ARG A 1 366 ? 14.401 -1.357 10.658 1.00 88.19 366 ARG A CA 1
ATOM 3049 C C . ARG A 1 366 ? 12.924 -1.540 10.354 1.00 88.19 366 ARG A C 1
ATOM 3051 O O . ARG A 1 366 ? 12.379 -0.764 9.576 1.00 88.19 366 ARG A O 1
ATOM 3058 N N . ASP A 1 367 ? 12.300 -2.553 10.950 1.00 80.25 367 ASP A N 1
ATOM 3059 C CA . ASP A 1 367 ? 10.854 -2.784 10.853 1.00 80.25 367 ASP A CA 1
ATOM 3060 C C . ASP A 1 367 ? 10.038 -1.739 11.639 1.00 80.25 367 ASP A C 1
ATOM 3062 O O . ASP A 1 367 ? 10.596 -0.870 12.314 1.00 80.25 367 ASP A O 1
ATOM 3066 N N . LEU A 1 368 ? 8.701 -1.826 11.584 1.00 71.38 368 LEU A N 1
ATOM 3067 C CA . LEU A 1 368 ? 7.803 -0.924 12.327 1.00 71.38 368 LEU A CA 1
ATOM 3068 C C . LEU A 1 368 ? 8.025 -0.964 13.851 1.00 71.38 368 LEU A C 1
ATOM 3070 O O . LEU A 1 368 ? 7.764 0.020 14.541 1.00 71.38 368 LEU A O 1
ATOM 3074 N N . LYS A 1 369 ? 8.540 -2.078 14.385 1.00 71.25 369 LYS A N 1
ATOM 3075 C CA . LYS A 1 369 ? 8.845 -2.264 15.812 1.00 71.25 369 LYS A CA 1
ATOM 3076 C C . LYS A 1 369 ? 10.264 -1.788 16.168 1.00 71.25 369 LYS A C 1
ATOM 3078 O O . LYS A 1 369 ? 10.585 -1.656 17.351 1.00 71.25 369 LYS A O 1
ATOM 3083 N N . GLY A 1 370 ? 11.085 -1.448 15.172 1.00 78.56 370 GLY A N 1
ATOM 3084 C CA . GLY A 1 370 ? 12.472 -0.996 15.298 1.00 78.56 370 GLY A CA 1
ATOM 3085 C C . GLY A 1 370 ? 13.520 -2.116 15.229 1.00 78.56 370 GLY A C 1
ATOM 3086 O O . GLY A 1 370 ? 14.712 -1.838 15.415 1.00 78.56 370 GLY A O 1
ATOM 3087 N N . LYS A 1 371 ? 13.108 -3.362 14.968 1.00 84.69 371 LYS A N 1
ATOM 3088 C CA . LYS A 1 371 ? 14.002 -4.516 14.829 1.00 84.69 371 LYS A CA 1
ATOM 3089 C C . LYS A 1 371 ? 14.827 -4.376 13.543 1.00 84.69 371 LYS A C 1
ATOM 3091 O O . LYS A 1 371 ? 14.250 -4.055 12.503 1.00 84.69 371 LYS A O 1
ATOM 3096 N N . PRO A 1 372 ? 16.152 -4.604 13.583 1.00 90.50 372 PRO A N 1
ATOM 3097 C CA . PRO A 1 372 ? 16.975 -4.572 12.382 1.00 90.50 372 PRO A CA 1
ATOM 3098 C C . PRO A 1 372 ? 16.596 -5.723 11.439 1.00 90.50 372 PRO A C 1
ATOM 3100 O O . PRO A 1 372 ? 16.470 -6.873 11.861 1.00 90.50 372 PRO A O 1
ATOM 3103 N N . ILE A 1 373 ? 16.425 -5.396 10.163 1.00 91.81 373 ILE A N 1
ATOM 3104 C CA . ILE A 1 373 ? 16.239 -6.326 9.055 1.00 91.81 373 ILE A CA 1
ATOM 3105 C C . ILE A 1 373 ? 17.427 -6.135 8.100 1.00 91.81 373 ILE A C 1
ATOM 3107 O O . ILE A 1 373 ? 17.606 -5.032 7.571 1.00 91.81 373 ILE A O 1
ATOM 3111 N N . PRO A 1 374 ? 18.227 -7.181 7.835 1.00 94.00 374 PRO A N 1
ATOM 3112 C CA . PRO A 1 374 ? 19.307 -7.119 6.855 1.00 94.00 374 PRO A CA 1
ATOM 3113 C C . PRO A 1 374 ? 18.777 -6.767 5.466 1.00 94.00 374 PRO A C 1
ATOM 3115 O O . PRO A 1 374 ? 17.821 -7.388 5.002 1.00 94.00 374 PRO A O 1
ATOM 3118 N N . ILE A 1 375 ? 19.406 -5.802 4.791 1.00 93.12 375 ILE A N 1
ATOM 3119 C CA . ILE A 1 375 ? 19.070 -5.423 3.405 1.00 93.12 375 ILE A CA 1
ATOM 3120 C C . ILE A 1 375 ? 20.162 -5.817 2.398 1.00 93.12 375 ILE A C 1
ATOM 3122 O O . ILE A 1 375 ? 19.913 -5.904 1.194 1.00 93.12 375 ILE A O 1
ATOM 3126 N N . GLY A 1 376 ? 21.356 -6.164 2.883 1.00 91.75 376 GLY A N 1
ATOM 3127 C CA . GLY A 1 376 ? 22.400 -6.819 2.096 1.00 91.75 376 GLY A CA 1
ATOM 3128 C C . GLY A 1 376 ? 23.786 -6.233 2.336 1.00 91.75 376 GLY A C 1
ATOM 3129 O O . GLY A 1 376 ? 24.000 -5.464 3.270 1.00 91.75 376 GLY A O 1
ATOM 3130 N N . ARG A 1 377 ? 24.732 -6.599 1.467 1.00 94.50 377 ARG A N 1
ATOM 3131 C CA . ARG A 1 377 ? 26.112 -6.101 1.487 1.00 94.50 377 ARG A CA 1
ATOM 3132 C C . ARG A 1 377 ? 26.360 -5.144 0.326 1.00 94.50 377 ARG A C 1
ATOM 3134 O O . ARG A 1 377 ? 26.024 -5.472 -0.808 1.00 94.50 377 ARG A O 1
ATOM 3141 N N . THR A 1 378 ? 26.978 -3.996 0.589 1.00 95.19 378 THR A N 1
ATOM 3142 C CA . THR A 1 378 ? 27.330 -3.007 -0.442 1.00 95.19 378 THR A CA 1
ATOM 3143 C C . THR A 1 378 ? 28.504 -3.462 -1.310 1.00 95.19 378 THR A C 1
ATOM 3145 O O . THR A 1 378 ? 29.301 -4.316 -0.918 1.00 95.19 378 THR A O 1
ATOM 3148 N N . PHE A 1 379 ? 28.675 -2.829 -2.470 1.00 92.62 379 PHE A N 1
ATOM 3149 C CA . PHE A 1 379 ? 29.932 -2.872 -3.217 1.00 92.62 379 PHE A CA 1
ATOM 3150 C C . PHE A 1 379 ? 31.060 -2.130 -2.492 1.00 92.62 379 PHE A C 1
ATOM 3152 O O . PHE A 1 379 ? 30.816 -1.363 -1.555 1.00 92.62 379 PHE A O 1
ATOM 3159 N N . SER A 1 380 ? 32.301 -2.395 -2.916 1.00 90.88 380 SER A N 1
ATOM 3160 C CA . SER A 1 380 ? 33.483 -1.777 -2.320 1.00 90.88 380 SER A CA 1
ATOM 3161 C C . SER A 1 380 ? 33.510 -0.276 -2.586 1.00 90.88 380 SER A C 1
ATOM 3163 O O . SER A 1 380 ? 33.193 0.168 -3.690 1.00 90.88 380 SER A O 1
ATOM 3165 N N . THR A 1 381 ? 33.905 0.501 -1.586 1.00 92.19 381 THR A N 1
ATOM 3166 C CA . THR A 1 381 ? 34.004 1.956 -1.689 1.00 92.19 381 THR A CA 1
ATOM 3167 C C . THR A 1 381 ? 35.190 2.495 -0.895 1.00 92.19 381 THR A C 1
ATOM 3169 O O . THR A 1 381 ? 35.588 1.907 0.112 1.00 92.19 381 THR A O 1
ATOM 3172 N N . ALA A 1 382 ? 35.716 3.644 -1.323 1.00 91.31 382 ALA A N 1
ATOM 3173 C CA . ALA A 1 382 ? 36.696 4.421 -0.564 1.00 91.31 382 ALA A CA 1
ATOM 3174 C C . ALA A 1 382 ? 36.059 5.238 0.576 1.00 91.31 382 ALA A C 1
ATOM 3176 O O . ALA A 1 382 ? 36.752 5.743 1.459 1.00 91.31 382 ALA A O 1
ATOM 3177 N N . ILE A 1 383 ? 34.728 5.366 0.583 1.00 92.56 383 ILE A N 1
ATOM 3178 C CA . ILE A 1 383 ? 33.999 6.112 1.609 1.00 92.56 383 ILE A CA 1
ATOM 3179 C C . ILE A 1 383 ? 34.045 5.327 2.917 1.00 92.56 383 ILE A C 1
ATOM 3181 O O . ILE A 1 383 ? 33.486 4.232 3.023 1.00 92.56 383 ILE A O 1
ATOM 3185 N N . LYS A 1 384 ? 34.695 5.905 3.930 1.00 92.62 384 LYS A N 1
ATOM 3186 C CA . LYS A 1 384 ? 34.804 5.323 5.268 1.00 92.62 384 LYS A CA 1
ATOM 3187 C C . LYS A 1 384 ? 33.577 5.669 6.117 1.00 92.62 384 LYS A C 1
ATOM 3189 O O . LYS A 1 384 ? 33.306 6.840 6.386 1.00 92.62 384 LYS A O 1
ATOM 3194 N N . ALA A 1 385 ? 32.890 4.634 6.582 1.00 92.06 385 ALA A N 1
ATOM 3195 C CA . ALA A 1 385 ? 31.796 4.701 7.537 1.00 92.06 385 ALA A CA 1
ATOM 3196 C C . ALA A 1 385 ? 32.001 3.691 8.678 1.00 92.06 385 ALA A C 1
ATOM 3198 O O . ALA A 1 385 ? 32.785 2.741 8.564 1.00 92.06 385 ALA A O 1
ATOM 3199 N N . ASN A 1 386 ? 31.328 3.920 9.797 1.00 92.81 386 ASN A N 1
ATOM 3200 C CA . ASN A 1 386 ? 31.324 3.081 10.988 1.00 92.81 386 ASN A CA 1
ATOM 3201 C C . ASN A 1 386 ? 29.914 2.507 11.232 1.00 92.81 386 ASN A C 1
ATOM 3203 O O . ASN A 1 386 ? 28.938 3.084 10.752 1.00 92.81 386 ASN A O 1
ATOM 3207 N N . PRO A 1 387 ? 29.788 1.396 11.982 1.00 93.56 387 PRO A N 1
ATOM 3208 C CA . PRO A 1 387 ? 28.490 0.889 12.426 1.00 93.56 387 PRO A CA 1
ATOM 3209 C C . PRO A 1 387 ? 27.607 1.976 13.060 1.00 93.56 387 PRO A C 1
ATOM 3211 O O . PRO A 1 387 ? 28.093 2.791 13.845 1.00 93.56 387 PRO A O 1
ATOM 3214 N N . GLY A 1 388 ? 26.324 1.990 12.704 1.00 89.00 388 GLY A N 1
ATOM 3215 C CA . GLY A 1 388 ? 25.327 2.987 13.098 1.00 89.00 388 GLY A CA 1
ATOM 3216 C C . GLY A 1 388 ? 25.302 4.260 12.241 1.00 89.00 388 GLY A C 1
ATOM 3217 O O . GLY A 1 388 ? 24.346 5.027 12.338 1.00 89.00 388 GLY A O 1
ATOM 3218 N N . GLU A 1 389 ? 26.308 4.508 11.394 1.00 93.44 389 GLU A N 1
ATOM 3219 C CA . GLU A 1 389 ? 26.265 5.623 10.438 1.00 93.44 389 GLU A CA 1
ATOM 3220 C C . GLU A 1 389 ? 25.377 5.288 9.230 1.00 93.44 389 GLU A C 1
ATOM 3222 O O . GLU A 1 389 ? 25.175 4.123 8.879 1.00 93.44 389 GLU A O 1
ATOM 3227 N N . ILE A 1 390 ? 24.859 6.327 8.571 1.00 95.06 390 ILE A N 1
ATOM 3228 C CA . ILE A 1 390 ? 23.943 6.190 7.438 1.00 95.06 390 ILE A CA 1
ATOM 3229 C C . ILE A 1 390 ? 24.687 6.433 6.124 1.00 95.06 390 ILE A C 1
ATOM 3231 O O . ILE A 1 390 ? 25.410 7.421 5.949 1.00 95.06 390 ILE A O 1
ATOM 3235 N N . LEU A 1 391 ? 24.480 5.529 5.173 1.00 95.19 391 LEU A N 1
ATOM 3236 C CA . LEU A 1 391 ? 24.981 5.629 3.809 1.00 95.19 391 LEU A CA 1
ATOM 3237 C C . LEU A 1 391 ? 23.817 5.851 2.849 1.00 95.19 391 LEU A C 1
ATOM 3239 O O . LEU A 1 391 ? 22.789 5.191 2.958 1.00 95.19 391 LEU A O 1
ATOM 3243 N N . THR A 1 392 ? 24.006 6.720 1.857 1.00 94.12 392 THR A N 1
ATOM 3244 C CA . THR A 1 392 ? 23.164 6.686 0.659 1.00 94.12 392 THR A CA 1
ATOM 3245 C C . THR A 1 392 ? 23.704 5.599 -0.261 1.00 94.12 392 THR A C 1
ATOM 3247 O O . THR A 1 392 ? 24.834 5.695 -0.758 1.00 94.12 392 THR A O 1
ATOM 3250 N N . VAL A 1 393 ? 22.894 4.568 -0.477 1.00 92.06 393 VAL A N 1
ATOM 3251 C CA . VAL A 1 393 ? 23.187 3.441 -1.359 1.00 92.06 393 VAL A CA 1
ATOM 3252 C C . VAL A 1 393 ? 22.230 3.483 -2.537 1.00 92.06 393 VAL A C 1
ATOM 3254 O O . VAL A 1 393 ? 21.016 3.491 -2.363 1.00 92.06 393 VAL A O 1
ATOM 3257 N N . ARG A 1 394 ? 22.792 3.490 -3.742 1.00 89.06 394 ARG A N 1
ATOM 3258 C CA . ARG A 1 394 ? 22.045 3.328 -4.983 1.00 89.06 394 ARG A CA 1
ATOM 3259 C C . ARG A 1 394 ? 21.874 1.849 -5.281 1.00 89.06 394 ARG A C 1
ATOM 3261 O O . ARG A 1 394 ? 22.865 1.122 -5.308 1.00 89.06 394 ARG A O 1
ATOM 3268 N N . THR A 1 395 ? 20.651 1.414 -5.542 1.00 86.06 395 THR A N 1
ATOM 3269 C CA . THR A 1 395 ? 20.328 0.026 -5.899 1.00 86.06 395 THR A CA 1
ATOM 3270 C C . THR A 1 395 ? 19.335 -0.008 -7.053 1.00 86.06 395 THR A C 1
ATOM 3272 O O . THR A 1 395 ? 18.455 0.841 -7.132 1.00 86.06 395 THR A O 1
ATOM 3275 N N . ALA A 1 396 ? 19.461 -0.971 -7.964 1.00 75.19 396 ALA A N 1
ATOM 3276 C CA . ALA A 1 396 ? 18.537 -1.110 -9.093 1.00 75.19 396 ALA A CA 1
ATOM 3277 C C . ALA A 1 396 ? 17.191 -1.725 -8.672 1.00 75.19 396 ALA A C 1
ATOM 3279 O O . ALA A 1 396 ? 16.140 -1.333 -9.167 1.00 75.19 396 ALA A O 1
ATOM 3280 N N . ARG A 1 397 ? 17.225 -2.674 -7.729 1.00 76.50 397 ARG A N 1
ATOM 3281 C CA . ARG A 1 397 ? 16.045 -3.395 -7.228 1.00 76.50 397 ARG A CA 1
ATOM 3282 C C . ARG A 1 397 ? 16.209 -3.713 -5.745 1.00 76.50 397 ARG A C 1
ATOM 3284 O O . ARG A 1 397 ? 17.337 -3.864 -5.265 1.00 76.50 397 ARG A O 1
ATOM 3291 N N . ILE A 1 398 ? 15.090 -3.835 -5.037 1.00 85.75 398 ILE A N 1
ATOM 3292 C CA . ILE A 1 398 ? 15.022 -4.357 -3.670 1.00 85.75 398 ILE A CA 1
ATOM 3293 C C . ILE A 1 398 ? 14.012 -5.506 -3.654 1.00 85.75 398 ILE A C 1
ATOM 3295 O O . ILE A 1 398 ? 12.917 -5.360 -4.184 1.00 85.75 398 ILE A O 1
ATOM 3299 N N . ARG A 1 399 ? 14.363 -6.646 -3.055 1.00 83.56 399 ARG A N 1
ATOM 3300 C CA . ARG A 1 399 ? 13.481 -7.819 -2.934 1.00 83.56 399 ARG A CA 1
ATOM 3301 C C . ARG A 1 399 ? 13.294 -8.211 -1.475 1.00 83.56 399 ARG A C 1
ATOM 3303 O O . ARG A 1 399 ? 14.288 -8.335 -0.760 1.00 83.56 399 ARG A O 1
ATOM 3310 N N . GLY A 1 400 ? 12.050 -8.426 -1.047 1.00 84.25 400 GLY A N 1
ATOM 3311 C CA . GLY A 1 400 ? 11.726 -8.955 0.281 1.00 84.25 400 GLY A CA 1
ATOM 3312 C C . GLY A 1 400 ? 11.716 -10.487 0.312 1.00 84.25 400 GLY A C 1
ATOM 3313 O O . GLY A 1 400 ? 11.178 -11.129 -0.587 1.00 84.25 400 GLY A O 1
ATOM 3314 N N . PHE A 1 401 ? 12.299 -11.077 1.355 1.00 81.62 401 PHE A N 1
ATOM 3315 C CA . PHE A 1 401 ? 12.247 -12.510 1.649 1.00 81.62 401 PHE A CA 1
ATOM 3316 C C . PHE A 1 401 ? 11.521 -12.727 2.972 1.00 81.62 401 PHE A C 1
ATOM 3318 O O . PHE A 1 401 ? 11.866 -12.105 3.978 1.00 81.62 401 PHE A O 1
ATOM 3325 N N . TYR A 1 402 ? 10.537 -13.619 2.970 1.00 79.12 402 TYR A N 1
ATOM 3326 C CA . TYR A 1 402 ? 9.631 -13.842 4.093 1.00 79.12 402 TYR A CA 1
ATOM 3327 C C . TYR A 1 402 ? 10.091 -14.991 4.991 1.00 79.12 402 TYR A C 1
ATOM 3329 O O . TYR A 1 402 ? 10.854 -15.862 4.573 1.00 79.12 402 TYR A O 1
ATOM 3337 N N . THR A 1 403 ? 9.628 -14.979 6.237 1.00 75.12 403 THR A N 1
ATOM 3338 C CA . THR A 1 403 ? 9.724 -16.122 7.148 1.00 75.12 403 THR A CA 1
ATOM 3339 C C . THR A 1 403 ? 8.936 -17.324 6.598 1.00 75.12 403 THR A C 1
ATOM 3341 O O . THR A 1 403 ? 8.020 -17.129 5.796 1.00 75.12 403 THR A O 1
ATOM 3344 N N . PRO A 1 404 ? 9.253 -18.573 7.000 1.00 70.00 404 PRO A N 1
ATOM 3345 C CA . PRO A 1 404 ? 8.576 -19.772 6.485 1.00 70.00 404 PRO A CA 1
ATOM 3346 C C . PRO A 1 404 ? 7.049 -19.773 6.657 1.00 70.00 404 PRO A C 1
ATOM 3348 O O . PRO A 1 404 ? 6.337 -20.327 5.829 1.00 70.00 404 PRO A O 1
ATOM 3351 N N . ASP A 1 405 ? 6.541 -19.114 7.700 1.00 64.31 405 ASP A N 1
ATOM 3352 C CA . ASP A 1 405 ? 5.109 -18.939 7.972 1.00 64.31 405 ASP A CA 1
ATOM 3353 C C . ASP A 1 405 ? 4.457 -17.796 7.167 1.00 64.31 405 ASP A C 1
ATOM 3355 O O . ASP A 1 405 ? 3.276 -17.513 7.353 1.00 64.31 405 ASP A O 1
ATOM 3359 N N . LYS A 1 406 ? 5.222 -17.123 6.294 1.00 59.00 406 LYS A N 1
ATOM 3360 C CA . LYS A 1 406 ? 4.827 -15.970 5.468 1.00 59.00 406 LYS A CA 1
ATOM 3361 C C . LYS A 1 406 ? 4.254 -14.768 6.251 1.00 59.00 406 LYS A C 1
ATOM 3363 O O . LYS A 1 406 ? 3.666 -13.878 5.645 1.00 59.00 406 LYS A O 1
ATOM 3368 N N . LYS A 1 407 ? 4.452 -14.683 7.576 1.00 57.31 407 LYS A N 1
ATOM 3369 C CA . LYS A 1 407 ? 3.890 -13.600 8.416 1.00 57.31 407 LYS A CA 1
ATOM 3370 C C . LYS A 1 407 ? 4.756 -12.342 8.508 1.00 57.31 407 LYS A C 1
ATOM 3372 O O . LYS A 1 407 ? 4.241 -11.286 8.867 1.00 57.31 407 LYS A O 1
ATOM 3377 N N . ALA A 1 408 ? 6.059 -12.428 8.234 1.00 68.00 408 ALA A N 1
ATOM 3378 C CA . ALA A 1 408 ? 6.974 -11.290 8.340 1.00 68.00 408 ALA A CA 1
ATOM 3379 C C . ALA A 1 408 ? 8.122 -11.362 7.324 1.00 68.00 408 ALA A C 1
ATOM 3381 O O . ALA A 1 408 ? 8.474 -12.434 6.835 1.00 68.00 408 ALA A O 1
ATOM 3382 N N . ILE A 1 409 ? 8.750 -10.218 7.035 1.00 77.44 409 ILE A N 1
ATOM 3383 C CA . ILE A 1 409 ? 9.976 -10.171 6.230 1.00 77.44 409 ILE A CA 1
ATOM 3384 C C . ILE A 1 409 ? 11.172 -10.554 7.102 1.00 77.44 409 ILE A C 1
ATOM 3386 O O . ILE A 1 409 ? 11.473 -9.898 8.097 1.00 77.44 409 ILE A O 1
ATOM 3390 N N . ALA A 1 410 ? 11.872 -11.611 6.700 1.00 84.12 410 ALA A N 1
ATOM 3391 C CA . ALA A 1 410 ? 13.103 -12.070 7.329 1.00 84.12 410 ALA A CA 1
ATOM 3392 C C . ALA A 1 410 ? 14.312 -11.221 6.905 1.00 84.12 410 ALA A C 1
ATOM 3394 O O . ALA A 1 410 ? 15.168 -10.903 7.728 1.00 84.12 410 ALA A O 1
ATOM 3395 N N . ARG A 1 411 ? 14.392 -10.856 5.618 1.00 89.31 411 ARG A N 1
ATOM 3396 C CA . ARG A 1 411 ? 15.451 -9.999 5.064 1.00 89.31 411 ARG A CA 1
ATOM 3397 C C . ARG A 1 411 ? 15.020 -9.339 3.762 1.00 89.31 411 ARG A C 1
ATOM 3399 O O . ARG A 1 411 ? 14.179 -9.868 3.040 1.00 89.31 411 ARG A O 1
ATOM 3406 N N . PHE A 1 412 ? 15.683 -8.249 3.415 1.00 90.38 412 PHE A N 1
ATOM 3407 C CA . PHE A 1 412 ? 15.684 -7.702 2.067 1.00 90.38 412 PHE A CA 1
ATOM 3408 C C . PHE A 1 412 ? 16.974 -8.088 1.326 1.00 90.38 412 PHE A C 1
ATOM 3410 O O . PHE A 1 412 ? 17.933 -8.612 1.900 1.00 90.38 412 PHE A O 1
ATOM 3417 N N . SER A 1 413 ? 16.997 -7.850 0.020 1.00 88.62 413 SER A N 1
ATOM 3418 C CA . SER A 1 413 ? 18.192 -7.955 -0.813 1.00 88.62 413 SER A CA 1
ATOM 3419 C C . SER A 1 413 ? 18.212 -6.833 -1.839 1.00 88.62 413 SER A C 1
ATOM 3421 O O . SER A 1 413 ? 17.181 -6.532 -2.437 1.00 88.62 413 SER A O 1
ATOM 3423 N N . MET A 1 414 ? 19.385 -6.235 -2.045 1.00 90.25 414 MET A N 1
ATOM 3424 C CA . MET A 1 414 ? 19.624 -5.197 -3.047 1.00 90.25 414 MET A CA 1
ATOM 3425 C C . MET A 1 414 ? 20.353 -5.739 -4.271 1.00 90.25 414 MET A C 1
ATOM 3427 O O . MET A 1 414 ? 21.320 -6.493 -4.143 1.00 90.25 414 MET A O 1
ATOM 3431 N N . MET A 1 415 ? 19.961 -5.259 -5.450 1.00 82.62 415 MET A N 1
ATOM 3432 C CA . MET A 1 415 ? 20.683 -5.493 -6.698 1.00 82.62 415 MET A CA 1
ATOM 3433 C C . MET A 1 415 ? 21.608 -4.312 -7.023 1.00 82.62 415 MET A C 1
ATOM 3435 O O . MET A 1 415 ? 21.160 -3.184 -7.205 1.00 82.62 415 MET A O 1
ATOM 3439 N N . TRP A 1 416 ? 22.908 -4.590 -7.143 1.00 83.44 416 TRP A N 1
ATOM 3440 C CA . TRP A 1 416 ? 23.973 -3.600 -7.393 1.00 83.44 416 TRP A CA 1
ATOM 3441 C C . TRP A 1 416 ? 24.047 -2.438 -6.376 1.00 83.44 416 TRP A C 1
ATOM 3443 O O . TRP A 1 416 ? 24.001 -1.275 -6.774 1.00 83.44 416 TRP A O 1
ATOM 3453 N N . PRO A 1 417 ? 24.204 -2.727 -5.069 1.00 90.62 417 PRO A N 1
ATOM 3454 C CA . PRO A 1 417 ? 24.206 -1.720 -4.005 1.00 90.62 417 PRO A CA 1
ATOM 3455 C C . PRO A 1 417 ? 25.492 -0.873 -3.984 1.00 90.62 417 PRO A C 1
ATOM 3457 O O . PRO A 1 417 ? 26.473 -1.204 -3.308 1.00 90.62 417 PRO A O 1
ATOM 3460 N N . LYS A 1 418 ? 25.500 0.246 -4.713 1.00 89.38 418 LYS A N 1
ATOM 3461 C CA . LYS A 1 418 ? 26.632 1.180 -4.807 1.00 89.38 418 LYS A CA 1
ATOM 3462 C C . LYS A 1 418 ? 26.537 2.272 -3.741 1.00 89.38 418 LYS A C 1
ATOM 3464 O O . LYS A 1 418 ? 25.562 3.013 -3.696 1.00 89.38 418 LYS A O 1
ATOM 3469 N N . VAL A 1 419 ? 27.581 2.437 -2.930 1.00 92.50 419 VAL A N 1
ATOM 3470 C CA . VAL A 1 419 ? 27.665 3.548 -1.966 1.00 92.50 419 VAL A CA 1
ATOM 3471 C C . VAL A 1 419 ? 27.964 4.850 -2.708 1.00 92.50 419 VAL A C 1
ATOM 3473 O O . VAL A 1 419 ? 28.989 4.944 -3.383 1.00 92.50 419 VAL A O 1
ATOM 3476 N N . LEU A 1 420 ? 27.088 5.848 -2.575 1.00 88.75 420 LEU A N 1
ATOM 3477 C CA . LEU A 1 420 ? 27.272 7.168 -3.187 1.00 88.75 420 LEU A CA 1
ATOM 3478 C C . LEU A 1 420 ? 27.959 8.147 -2.238 1.00 88.75 420 LEU A C 1
ATOM 3480 O O . LEU A 1 420 ? 28.917 8.813 -2.616 1.00 88.75 420 LEU A O 1
ATOM 3484 N N . LYS A 1 421 ? 27.453 8.249 -1.007 1.00 91.94 421 LYS A N 1
ATOM 3485 C CA . LYS A 1 421 ? 27.966 9.174 0.008 1.00 91.94 421 LYS A CA 1
ATOM 3486 C C . LYS A 1 421 ? 27.587 8.724 1.411 1.00 91.94 421 LYS A C 1
ATOM 3488 O O . LYS A 1 421 ? 26.587 8.032 1.604 1.00 91.94 421 LYS A O 1
ATOM 3493 N N . LYS A 1 422 ? 28.375 9.164 2.390 1.00 92.94 422 LYS A N 1
ATOM 3494 C CA . LYS A 1 422 ? 27.994 9.115 3.801 1.00 92.94 422 LYS A CA 1
ATOM 3495 C C . LYS A 1 422 ? 27.068 10.291 4.107 1.00 92.94 422 LYS A C 1
ATOM 3497 O O . LYS A 1 422 ? 27.372 11.412 3.705 1.00 92.94 422 LYS A O 1
ATOM 3502 N N . ARG A 1 423 ? 25.950 10.042 4.790 1.00 85.69 423 ARG A N 1
ATOM 3503 C CA . ARG A 1 423 ? 24.999 11.085 5.197 1.00 85.69 423 ARG A CA 1
ATOM 3504 C C . ARG A 1 423 ? 25.237 11.442 6.653 1.00 85.69 423 ARG A C 1
ATOM 3506 O O . ARG A 1 423 ? 25.011 10.628 7.540 1.00 85.69 423 ARG A O 1
ATOM 3513 N N . THR A 1 424 ? 25.705 12.660 6.884 1.00 79.56 424 THR A N 1
ATOM 3514 C CA . THR A 1 424 ? 25.855 13.245 8.226 1.00 79.56 424 THR A CA 1
ATOM 3515 C C . THR A 1 424 ? 24.672 14.142 8.596 1.00 79.56 424 THR A C 1
ATOM 3517 O O . THR A 1 424 ? 24.475 14.457 9.763 1.00 79.56 424 THR A O 1
ATOM 3520 N N . ASP A 1 425 ? 23.888 14.547 7.599 1.00 78.12 425 ASP A N 1
ATOM 3521 C CA . ASP A 1 425 ? 22.696 15.393 7.681 1.00 78.12 425 ASP A CA 1
ATOM 3522 C C . ASP A 1 425 ? 21.414 14.602 7.996 1.00 78.12 425 ASP A C 1
ATOM 3524 O O . ASP A 1 425 ? 20.457 15.145 8.547 1.00 78.12 425 ASP A O 1
ATOM 3528 N N . VAL A 1 426 ? 21.397 13.304 7.685 1.00 74.19 426 VAL A N 1
ATOM 3529 C CA . VAL A 1 426 ? 20.241 12.429 7.906 1.00 74.19 426 VAL A CA 1
ATOM 3530 C C . VAL A 1 426 ? 20.382 11.694 9.229 1.00 74.19 426 VAL A C 1
ATOM 3532 O O . VAL A 1 426 ? 21.378 11.020 9.469 1.00 74.19 426 VAL A O 1
ATOM 3535 N N . LYS A 1 427 ? 19.355 11.794 10.082 1.00 69.94 427 LYS A N 1
ATOM 3536 C CA . LYS A 1 427 ? 19.336 11.152 11.409 1.00 69.94 427 LYS A CA 1
ATOM 3537 C C . LYS A 1 427 ? 18.731 9.744 11.418 1.00 69.94 427 LYS A C 1
ATOM 3539 O O . LYS A 1 427 ? 18.869 9.054 12.424 1.00 69.94 427 LYS A O 1
ATOM 3544 N N . LYS A 1 428 ? 18.022 9.330 10.359 1.00 78.06 428 LYS A N 1
ATOM 3545 C CA . LYS A 1 428 ? 17.349 8.021 10.273 1.00 78.06 428 LYS A CA 1
ATOM 3546 C C . LYS A 1 428 ? 17.456 7.423 8.864 1.00 78.06 428 LYS A C 1
ATOM 3548 O O . LYS A 1 428 ? 17.290 8.176 7.909 1.00 78.06 428 LYS A O 1
ATOM 3553 N N . PRO A 1 429 ? 17.711 6.109 8.727 1.00 86.38 429 PRO A N 1
ATOM 3554 C CA . PRO A 1 429 ? 17.645 5.432 7.434 1.00 86.38 429 PRO A CA 1
ATOM 3555 C C . PRO A 1 429 ? 16.201 5.414 6.900 1.00 86.38 429 PRO A C 1
ATOM 3557 O O . PRO A 1 429 ? 15.264 5.764 7.625 1.00 86.38 429 PRO A O 1
ATOM 3560 N N . ILE A 1 430 ? 16.030 4.978 5.651 1.00 89.06 430 ILE A N 1
ATOM 3561 C CA . ILE A 1 430 ? 14.734 4.778 4.995 1.00 89.06 430 ILE A CA 1
ATOM 3562 C C . ILE A 1 430 ? 13.782 3.982 5.896 1.00 89.06 430 ILE A C 1
ATOM 3564 O O . ILE A 1 430 ? 14.177 3.006 6.547 1.00 89.06 430 ILE A O 1
ATOM 3568 N N . SER A 1 431 ? 12.520 4.407 5.964 1.00 84.88 431 SER A N 1
ATOM 3569 C CA . SER A 1 431 ? 11.537 3.750 6.825 1.00 84.88 431 SER A CA 1
ATOM 3570 C C . SER A 1 431 ? 11.069 2.408 6.255 1.00 84.88 431 SER A C 1
ATOM 3572 O O . SER A 1 431 ? 11.070 2.193 5.042 1.00 84.88 431 SER A O 1
ATOM 3574 N N . TYR A 1 432 ? 10.579 1.515 7.128 1.00 78.19 432 TYR A N 1
ATOM 3575 C CA . TYR A 1 432 ? 9.978 0.244 6.706 1.00 78.19 432 TYR A CA 1
ATOM 3576 C C . TYR A 1 432 ? 8.833 0.437 5.695 1.00 78.19 432 TYR A C 1
ATOM 3578 O O . TYR A 1 432 ? 8.710 -0.313 4.734 1.00 78.19 432 TYR A O 1
ATOM 3586 N N . LYS A 1 433 ? 7.998 1.468 5.880 1.00 73.62 433 LYS A N 1
ATOM 3587 C CA . LYS A 1 433 ? 6.888 1.752 4.958 1.00 73.62 433 LYS A CA 1
ATOM 3588 C C . LYS A 1 433 ? 7.396 2.169 3.579 1.00 73.62 433 LYS A C 1
ATOM 3590 O O . LYS A 1 433 ? 6.849 1.737 2.573 1.00 73.62 433 LYS A O 1
ATOM 3595 N N . GLU A 1 434 ? 8.435 2.997 3.523 1.00 77.50 434 GLU A N 1
ATOM 3596 C CA . GLU A 1 434 ? 9.011 3.460 2.258 1.00 77.50 434 GLU A CA 1
ATOM 3597 C C . GLU A 1 434 ? 9.734 2.340 1.520 1.00 77.50 434 GLU A C 1
ATOM 3599 O O . GLU A 1 434 ? 9.529 2.192 0.318 1.00 77.50 434 GLU A O 1
ATOM 3604 N N . ILE A 1 435 ? 10.504 1.500 2.224 1.00 83.06 435 ILE A N 1
ATOM 3605 C CA . ILE A 1 435 ? 11.150 0.354 1.579 1.00 83.06 435 ILE A CA 1
ATOM 3606 C C . ILE A 1 435 ? 10.123 -0.652 1.049 1.00 83.06 435 ILE A C 1
ATOM 3608 O O . ILE A 1 435 ? 10.314 -1.178 -0.040 1.00 83.06 435 ILE A O 1
ATOM 3612 N N . MET A 1 436 ? 9.003 -0.868 1.745 1.00 74.75 436 MET A N 1
ATOM 3613 C CA . MET A 1 436 ? 7.931 -1.754 1.275 1.00 74.75 436 MET A CA 1
ATOM 3614 C C . MET A 1 436 ? 7.228 -1.251 0.010 1.00 74.75 436 MET A C 1
ATOM 3616 O O . MET A 1 436 ? 6.721 -2.063 -0.756 1.00 74.75 436 MET A O 1
ATOM 3620 N N . LYS A 1 437 ? 7.225 0.064 -0.249 1.00 70.38 437 LYS A N 1
ATOM 3621 C CA . LYS A 1 437 ? 6.671 0.636 -1.491 1.00 70.38 437 LYS A CA 1
ATOM 3622 C C . LYS A 1 437 ? 7.548 0.366 -2.715 1.00 70.38 437 LYS A C 1
ATOM 3624 O O . LYS A 1 437 ? 7.038 0.351 -3.829 1.00 70.38 437 LYS A O 1
ATOM 3629 N N . ILE A 1 438 ? 8.856 0.209 -2.515 1.00 75.31 438 ILE A N 1
ATOM 3630 C CA . ILE A 1 438 ? 9.837 0.026 -3.598 1.00 75.31 438 ILE A CA 1
ATOM 3631 C C . ILE A 1 438 ? 10.364 -1.410 -3.690 1.00 75.31 438 ILE A C 1
ATOM 3633 O O . ILE A 1 438 ? 10.926 -1.791 -4.715 1.00 75.31 438 ILE A O 1
ATOM 3637 N N . ALA A 1 439 ? 10.214 -2.204 -2.629 1.00 76.81 439 ALA A N 1
ATOM 3638 C CA . ALA A 1 439 ? 10.603 -3.601 -2.616 1.00 76.81 439 ALA A CA 1
ATOM 3639 C C . ALA A 1 439 ? 9.576 -4.452 -3.364 1.00 76.81 439 ALA A C 1
ATOM 3641 O O . ALA A 1 439 ? 8.369 -4.316 -3.177 1.00 76.81 439 ALA A O 1
ATOM 3642 N N . TRP A 1 440 ? 10.063 -5.384 -4.176 1.00 66.56 440 TRP A N 1
ATOM 3643 C CA . TRP A 1 440 ? 9.211 -6.403 -4.764 1.00 66.56 440 TRP A CA 1
ATOM 3644 C C . TRP A 1 440 ? 8.735 -7.390 -3.688 1.00 66.56 440 TRP A C 1
ATOM 3646 O O . TRP A 1 440 ? 9.527 -7.874 -2.867 1.00 66.56 440 TRP A O 1
ATOM 3656 N N . VAL A 1 441 ? 7.433 -7.680 -3.717 1.00 58.78 441 VAL A N 1
ATOM 3657 C CA . VAL A 1 441 ? 6.694 -8.543 -2.788 1.00 58.78 441 VAL A CA 1
ATOM 3658 C C . VAL A 1 441 ? 5.774 -9.458 -3.613 1.00 58.78 441 VAL A C 1
ATOM 3660 O O . VAL A 1 441 ? 5.083 -8.924 -4.486 1.00 58.78 441 VAL A O 1
ATOM 3663 N N . PRO A 1 442 ? 5.737 -10.785 -3.354 1.00 53.69 442 PRO A N 1
ATOM 3664 C CA . PRO A 1 442 ? 4.802 -11.701 -4.011 1.00 53.69 442 PRO A CA 1
ATOM 3665 C C . PRO A 1 442 ? 3.349 -11.234 -3.865 1.00 53.69 442 PRO A C 1
ATOM 3667 O O . PRO A 1 442 ? 2.965 -10.768 -2.795 1.00 53.69 442 PRO A O 1
ATOM 3670 N N . GLU A 1 443 ? 2.541 -11.385 -4.915 1.00 45.59 443 GLU A N 1
ATOM 3671 C CA . GLU A 1 443 ? 1.149 -10.903 -4.985 1.00 45.59 443 GLU A CA 1
ATOM 3672 C C . GLU A 1 443 ? 0.264 -11.467 -3.859 1.00 45.59 443 GLU A C 1
ATOM 3674 O O . GLU A 1 443 ? -0.512 -10.739 -3.253 1.00 45.59 443 GLU A O 1
ATOM 3679 N N . GLU A 1 444 ? 0.485 -12.728 -3.478 1.00 44.81 444 GLU A N 1
ATOM 3680 C CA . GLU A 1 444 ? -0.158 -13.409 -2.339 1.00 44.81 444 GLU A CA 1
ATOM 3681 C C . GLU A 1 444 ? 0.059 -12.710 -0.983 1.00 44.81 444 GLU A C 1
ATOM 3683 O O . GLU A 1 444 ? -0.676 -12.949 -0.028 1.00 44.81 444 GLU A O 1
ATOM 3688 N N . LEU A 1 445 ? 1.117 -11.899 -0.885 1.00 46.47 445 LEU A N 1
ATOM 3689 C CA . LEU A 1 445 ? 1.566 -11.205 0.324 1.00 46.47 445 LEU A CA 1
ATOM 3690 C C . LEU A 1 445 ? 1.480 -9.684 0.187 1.00 46.47 445 LEU A C 1
ATOM 3692 O O . LEU A 1 445 ? 1.778 -8.964 1.142 1.00 46.47 445 LEU A O 1
ATOM 3696 N N . GLN A 1 446 ? 1.056 -9.183 -0.976 1.00 49.88 446 GLN A N 1
ATOM 3697 C CA . GLN A 1 446 ? 0.541 -7.831 -1.066 1.00 49.88 446 GLN A CA 1
ATOM 3698 C C . GLN A 1 446 ? -0.785 -7.837 -0.307 1.00 49.88 446 GLN A C 1
ATOM 3700 O O . GLN A 1 446 ? -1.766 -8.413 -0.767 1.00 49.88 446 GLN A O 1
ATOM 3705 N N . GLN A 1 447 ? -0.821 -7.229 0.880 1.00 51.31 447 GLN A N 1
ATOM 3706 C CA . GLN A 1 447 ? -2.098 -6.877 1.495 1.00 51.31 447 GLN A CA 1
ATOM 3707 C C . GLN A 1 447 ? -2.809 -5.944 0.510 1.00 51.31 447 GLN A C 1
ATOM 3709 O O . GLN A 1 447 ? -2.456 -4.771 0.397 1.00 51.31 447 GLN A O 1
ATOM 3714 N N . ALA A 1 448 ? -3.731 -6.492 -0.286 1.00 58.41 448 ALA A N 1
ATOM 3715 C CA . ALA A 1 448 ? -4.603 -5.696 -1.124 1.00 58.41 448 ALA A CA 1
ATOM 3716 C C . ALA A 1 448 ? -5.456 -4.860 -0.175 1.00 58.41 448 ALA A C 1
ATOM 3718 O O . ALA A 1 448 ? -6.272 -5.389 0.567 1.00 58.41 448 ALA A O 1
ATOM 3719 N N . GLU A 1 449 ? -5.168 -3.570 -0.156 1.00 73.25 449 GLU A N 1
ATOM 3720 C CA . GLU A 1 449 ? -5.795 -2.610 0.734 1.00 73.25 449 GLU A CA 1
ATOM 3721 C C . GLU A 1 449 ? -7.218 -2.322 0.245 1.00 73.25 449 GLU A C 1
ATOM 3723 O O . GLU A 1 449 ? -7.409 -2.014 -0.939 1.00 73.25 449 GLU A O 1
ATOM 3728 N N . VAL A 1 450 ? -8.215 -2.422 1.123 1.00 86.00 450 VAL A N 1
ATOM 3729 C CA . VAL A 1 450 ? -9.571 -1.965 0.811 1.00 86.00 450 VAL A CA 1
ATOM 3730 C C . VAL A 1 450 ? -9.609 -0.455 1.018 1.00 86.00 450 VAL A C 1
ATOM 3732 O O . VAL A 1 450 ? -9.589 0.050 2.143 1.00 86.00 450 VAL A O 1
ATOM 3735 N N . LYS A 1 451 ? -9.681 0.284 -0.091 1.00 91.19 451 LYS A N 1
ATOM 3736 C CA . LYS A 1 451 ? -9.776 1.747 -0.083 1.00 91.19 451 LYS A CA 1
ATOM 3737 C C . LYS A 1 451 ? -11.218 2.192 -0.233 1.00 91.19 451 LYS A C 1
ATOM 3739 O O . LYS A 1 451 ? -11.905 1.772 -1.161 1.00 91.19 451 LYS A O 1
ATOM 3744 N N . ILE A 1 452 ? -11.635 3.104 0.633 1.00 95.12 452 ILE A N 1
ATOM 3745 C CA . ILE A 1 452 ? -12.944 3.751 0.614 1.00 95.12 452 ILE A CA 1
ATOM 3746 C C . ILE A 1 452 ? -12.721 5.214 0.259 1.00 95.12 452 ILE A C 1
ATOM 3748 O O . ILE A 1 452 ? -12.148 5.963 1.046 1.00 95.12 452 ILE A O 1
ATOM 3752 N N . LYS A 1 453 ? -13.157 5.639 -0.926 1.00 96.38 453 LYS A N 1
ATOM 3753 C CA . LYS A 1 453 ? -13.105 7.043 -1.335 1.00 96.38 453 LYS A CA 1
ATOM 3754 C C . LYS A 1 453 ? -14.509 7.631 -1.393 1.00 96.38 453 LYS A C 1
ATOM 3756 O O . LYS A 1 453 ? -15.331 7.173 -2.176 1.00 96.38 453 LYS A O 1
ATOM 3761 N N . PHE A 1 454 ? -14.761 8.701 -0.653 1.00 97.25 454 PHE A N 1
ATOM 3762 C CA . PHE A 1 454 ? -16.023 9.433 -0.725 1.00 97.25 454 PHE A CA 1
ATOM 3763 C C . PHE A 1 454 ? -15.947 10.443 -1.869 1.00 97.25 454 PHE A C 1
ATOM 3765 O O . PHE A 1 454 ? -15.243 11.442 -1.778 1.00 97.25 454 PHE A O 1
ATOM 3772 N N . LEU A 1 455 ? -16.612 10.172 -2.991 1.00 96.06 455 LEU A N 1
ATOM 3773 C CA . LEU A 1 455 ? -16.671 11.111 -4.116 1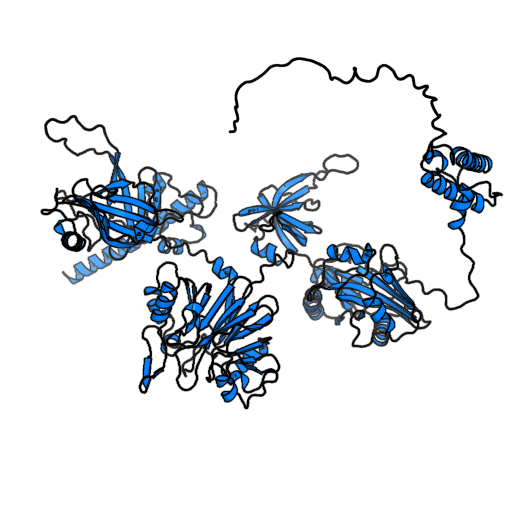.00 96.06 455 LEU A CA 1
ATOM 3774 C C . LEU A 1 455 ? -17.583 12.300 -3.795 1.00 96.06 455 LEU A C 1
ATOM 3776 O O . LEU A 1 455 ? -17.265 13.423 -4.202 1.00 96.06 455 LEU A O 1
ATOM 3780 N N . GLY A 1 456 ? -18.653 12.035 -3.044 1.00 94.81 456 GLY A N 1
ATOM 3781 C CA . GLY A 1 456 ? -19.567 13.024 -2.496 1.00 94.81 456 GLY A CA 1
ATOM 3782 C C . GLY A 1 456 ? -20.201 12.550 -1.191 1.00 94.81 456 GLY A C 1
ATOM 3783 O O . GLY A 1 456 ? -20.342 11.347 -0.951 1.00 94.81 456 GLY A O 1
ATOM 3784 N N . THR A 1 457 ? -20.511 13.506 -0.323 1.00 96.06 457 THR A N 1
ATOM 3785 C CA . THR A 1 457 ? -20.929 13.277 1.067 1.00 96.06 457 THR A CA 1
ATOM 3786 C C . THR A 1 457 ? -22.199 14.023 1.463 1.00 96.06 457 THR A C 1
ATOM 3788 O O . THR A 1 457 ? -22.618 13.911 2.610 1.00 96.06 457 THR A O 1
ATOM 3791 N N . ARG A 1 458 ? -22.807 14.794 0.561 1.00 95.19 458 ARG A N 1
ATOM 3792 C CA . ARG A 1 458 ? -23.987 15.622 0.833 1.00 95.19 458 ARG A CA 1
ATOM 3793 C C . ARG A 1 458 ? -25.283 14.838 0.598 1.00 95.19 458 ARG A C 1
ATOM 3795 O O . ARG A 1 458 ? -25.377 14.126 -0.398 1.00 95.19 458 ARG A O 1
ATOM 3802 N N . GLY A 1 459 ? -26.270 15.003 1.476 1.00 91.38 459 GLY A N 1
ATOM 3803 C CA . GLY A 1 459 ? -27.642 14.550 1.216 1.00 91.38 459 GLY A CA 1
ATOM 3804 C C . GLY A 1 459 ? -28.441 15.512 0.332 1.00 91.38 459 GLY A C 1
ATOM 3805 O O . GLY A 1 459 ? -27.903 16.505 -0.162 1.00 91.38 459 GLY A O 1
ATOM 3806 N N . GLU A 1 460 ? -29.740 15.267 0.179 1.00 90.75 460 GLU A N 1
ATOM 3807 C CA . GLU A 1 460 ? -30.671 16.175 -0.505 1.00 90.75 460 GLU A CA 1
ATOM 3808 C C . GLU A 1 460 ? -30.972 17.430 0.344 1.00 90.75 460 GLU A C 1
ATOM 3810 O O . GLU A 1 460 ? -32.017 17.563 0.983 1.00 90.75 460 GLU A O 1
ATOM 3815 N N . VAL A 1 461 ? -30.022 18.367 0.370 1.00 90.94 461 VAL A N 1
ATOM 3816 C CA . VAL A 1 461 ? -30.146 19.685 1.012 1.00 90.94 461 VAL A CA 1
ATOM 3817 C C . VAL A 1 461 ? -29.572 20.785 0.117 1.00 90.94 461 VAL A C 1
ATOM 3819 O O . VAL A 1 461 ? -28.647 20.554 -0.666 1.00 90.94 461 VAL A O 1
ATOM 3822 N N . GLU A 1 462 ? -30.122 21.997 0.223 1.00 88.75 462 GLU A N 1
ATOM 3823 C CA . GLU A 1 462 ? -29.668 23.151 -0.569 1.00 88.75 462 GLU A CA 1
ATOM 3824 C C . GLU A 1 462 ? -28.295 23.651 -0.095 1.00 88.75 462 GLU A C 1
ATOM 3826 O O . GLU A 1 462 ? -27.436 24.040 -0.901 1.00 88.75 462 GLU A O 1
ATOM 3831 N N . GLU A 1 463 ? -28.062 23.595 1.218 1.00 92.81 463 GLU A N 1
ATOM 3832 C CA . GLU A 1 463 ? -26.825 24.034 1.845 1.00 92.81 463 GLU A CA 1
ATOM 3833 C C . GLU A 1 463 ? -25.641 23.189 1.379 1.00 92.81 463 GLU A C 1
ATOM 3835 O O . GLU A 1 463 ? -25.696 21.965 1.275 1.00 92.81 463 GLU A O 1
ATOM 3840 N N . HIS A 1 464 ? -24.530 23.856 1.102 1.00 92.00 464 HIS A N 1
ATOM 3841 C CA . HIS A 1 464 ? -23.278 23.216 0.738 1.00 92.00 464 HIS A CA 1
ATOM 3842 C C . HIS A 1 464 ? -22.112 24.067 1.203 1.00 92.00 464 HIS A C 1
ATOM 3844 O O . HIS A 1 464 ? -22.222 25.277 1.400 1.00 92.00 464 HIS A O 1
ATOM 3850 N N . ASN A 1 465 ? -20.964 23.422 1.339 1.00 89.81 465 ASN A N 1
ATOM 3851 C CA . ASN A 1 465 ? -19.698 24.091 1.574 1.00 89.81 465 ASN A CA 1
ATOM 3852 C C . ASN A 1 465 ? -18.598 23.367 0.768 1.00 89.81 465 ASN A C 1
ATOM 3854 O O . ASN A 1 465 ? -18.856 22.299 0.207 1.00 89.81 465 ASN A O 1
ATOM 3858 N N . PRO A 1 466 ? -17.366 23.900 0.681 1.00 88.94 466 PRO A N 1
ATOM 3859 C CA . PRO A 1 466 ? -16.302 23.274 -0.110 1.00 88.94 466 PRO A CA 1
ATOM 3860 C C . PRO A 1 466 ? -15.925 21.839 0.301 1.00 88.94 466 PRO A C 1
ATOM 3862 O O . PRO A 1 466 ? -15.256 21.153 -0.468 1.00 88.94 466 PRO A O 1
ATOM 3865 N N . ARG A 1 467 ? -16.315 21.388 1.503 1.00 90.12 467 ARG A N 1
ATOM 3866 C CA . ARG A 1 467 ? -16.065 20.029 2.014 1.00 90.12 467 ARG A CA 1
ATOM 3867 C C . ARG A 1 467 ? -17.205 19.057 1.700 1.00 90.12 467 ARG A C 1
ATOM 3869 O O . ARG A 1 467 ? -16.948 17.857 1.630 1.00 90.12 467 ARG A O 1
ATOM 3876 N N . HIS A 1 468 ? -18.419 19.576 1.506 1.00 93.50 468 HIS A N 1
ATOM 3877 C CA . HIS A 1 468 ? -19.655 18.831 1.254 1.00 93.50 468 HIS A CA 1
ATOM 3878 C C . HIS A 1 468 ? -20.450 19.511 0.130 1.00 93.50 468 HIS A C 1
ATOM 3880 O O . HIS A 1 468 ? -21.431 20.218 0.366 1.00 93.50 468 HIS A O 1
ATOM 3886 N N . PHE A 1 469 ? -19.988 19.337 -1.103 1.00 92.81 469 PHE A N 1
ATOM 3887 C CA . PHE A 1 469 ? -20.595 19.909 -2.303 1.00 92.81 469 PHE A CA 1
ATOM 3888 C C . PHE A 1 469 ? -21.341 18.851 -3.120 1.00 92.81 469 PHE A C 1
ATOM 3890 O O . PHE A 1 469 ? -22.419 19.100 -3.661 1.00 92.81 469 PHE A O 1
ATOM 3897 N N . PHE A 1 470 ? -20.765 17.657 -3.226 1.00 95.44 470 PHE A N 1
ATOM 3898 C CA . PHE A 1 470 ? -21.279 16.586 -4.068 1.00 95.44 470 PHE A CA 1
ATOM 3899 C C . PHE A 1 470 ? -22.241 15.682 -3.298 1.00 95.44 470 PHE A C 1
ATOM 3901 O O . PHE A 1 470 ? -21.990 15.337 -2.145 1.00 95.44 470 PHE A O 1
ATOM 3908 N N . HIS A 1 471 ? -23.323 15.279 -3.961 1.00 96.06 471 HIS A N 1
ATOM 3909 C CA . HIS A 1 471 ? -24.267 14.283 -3.472 1.00 96.06 471 HIS A CA 1
ATOM 3910 C C . HIS A 1 471 ? -23.604 12.916 -3.278 1.00 96.06 471 HIS A C 1
ATOM 3912 O O . HIS A 1 471 ? -22.538 12.650 -3.841 1.00 96.06 471 HIS A O 1
ATOM 3918 N N . SER A 1 472 ? -24.246 12.062 -2.482 1.00 93.62 472 SER A N 1
ATOM 3919 C CA . SER A 1 472 ? -23.746 10.752 -2.068 1.00 93.62 472 SER A CA 1
ATOM 3920 C C . SER A 1 472 ? -23.105 9.939 -3.202 1.00 93.62 472 SER A C 1
ATOM 3922 O O . SER A 1 472 ? -23.670 9.731 -4.281 1.00 93.62 472 SER A O 1
ATOM 3924 N N . GLY A 1 473 ? -21.891 9.459 -2.927 1.00 96.38 473 GLY A N 1
ATOM 3925 C CA . GLY A 1 473 ? -21.196 8.487 -3.763 1.00 96.38 473 GLY A CA 1
ATOM 3926 C C . GLY A 1 473 ? -19.911 7.992 -3.110 1.00 96.38 473 GLY A C 1
ATOM 3927 O O . GLY A 1 473 ? -19.014 8.783 -2.805 1.00 96.38 473 GLY A O 1
ATOM 3928 N N . VAL A 1 474 ? -19.798 6.679 -2.915 1.00 97.94 474 VAL A N 1
ATOM 3929 C CA . VAL A 1 474 ? -18.675 6.033 -2.219 1.00 97.94 474 VAL A CA 1
ATOM 3930 C C . VAL A 1 474 ? -18.014 5.009 -3.132 1.00 97.94 474 VAL A C 1
ATOM 3932 O O . VAL A 1 474 ? -18.603 3.998 -3.490 1.00 97.94 474 VAL A O 1
ATOM 3935 N N . LEU A 1 475 ? -16.765 5.251 -3.515 1.00 97.25 475 LEU A N 1
ATOM 3936 C CA . LEU A 1 475 ? -15.980 4.364 -4.362 1.00 97.25 475 LEU A CA 1
ATOM 3937 C C . LEU A 1 475 ? -15.145 3.410 -3.503 1.00 97.25 475 LEU A C 1
ATOM 3939 O O . LEU A 1 475 ? -14.160 3.818 -2.884 1.00 97.25 475 LEU A O 1
ATOM 3943 N N . LEU A 1 476 ? -15.505 2.131 -3.516 1.00 96.38 476 LEU A N 1
ATOM 3944 C CA . LEU A 1 476 ? -14.691 1.053 -2.968 1.00 96.38 476 LEU A CA 1
ATOM 3945 C C . LEU A 1 476 ? -13.686 0.587 -4.018 1.00 96.38 476 LEU A C 1
ATOM 3947 O O . LEU A 1 476 ? -14.058 0.280 -5.148 1.00 96.38 476 LEU A O 1
ATOM 3951 N N . THR A 1 477 ? -12.409 0.524 -3.653 1.00 92.75 477 THR A N 1
ATOM 3952 C CA . THR A 1 477 ? -11.348 -0.031 -4.500 1.00 92.75 477 THR A CA 1
ATOM 3953 C C . THR A 1 477 ? -10.657 -1.168 -3.768 1.00 92.75 477 THR A C 1
ATOM 3955 O O . THR A 1 477 ? -10.170 -0.981 -2.656 1.00 92.75 477 THR A O 1
ATOM 3958 N N . TYR A 1 478 ? -10.590 -2.330 -4.407 1.00 89.25 478 TYR A N 1
ATOM 3959 C CA . TYR A 1 478 ? -9.862 -3.490 -3.906 1.00 89.25 478 TYR A CA 1
ATOM 3960 C C . TYR A 1 478 ? -9.125 -4.154 -5.066 1.00 89.25 478 TYR A C 1
ATOM 3962 O O . TYR A 1 478 ? -9.712 -4.403 -6.123 1.00 89.25 478 TYR A O 1
ATOM 3970 N N . LYS A 1 479 ? -7.817 -4.391 -4.894 1.00 81.81 479 LYS A N 1
ATOM 3971 C CA . LYS A 1 479 ? -6.904 -4.766 -5.988 1.00 81.81 479 LYS A CA 1
ATOM 3972 C C . LYS A 1 479 ? -7.027 -3.757 -7.147 1.00 81.81 479 LYS A C 1
ATOM 3974 O O . LYS A 1 479 ? -6.742 -2.579 -6.959 1.00 81.81 479 LYS A O 1
ATOM 3979 N N . ASN A 1 480 ? -7.500 -4.204 -8.311 1.00 78.88 480 ASN A N 1
ATOM 3980 C CA . ASN A 1 480 ? -7.728 -3.381 -9.501 1.00 78.88 480 ASN A CA 1
ATOM 3981 C C . ASN A 1 480 ? -9.221 -3.201 -9.831 1.00 78.88 480 ASN A C 1
ATOM 3983 O O . ASN A 1 480 ? -9.540 -2.796 -10.944 1.00 78.88 480 ASN A O 1
ATOM 3987 N N . ARG A 1 481 ? -10.131 -3.528 -8.903 1.00 89.56 481 ARG A N 1
ATOM 3988 C CA . ARG A 1 481 ? -11.583 -3.425 -9.098 1.00 89.56 481 ARG A CA 1
ATOM 3989 C C . ARG A 1 481 ? -12.162 -2.249 -8.325 1.00 89.56 481 ARG A C 1
ATOM 3991 O O . ARG A 1 481 ? -11.804 -2.031 -7.165 1.00 89.56 481 ARG A O 1
ATOM 3998 N N . LYS A 1 482 ? -13.078 -1.522 -8.960 1.00 95.50 482 LYS A N 1
ATOM 3999 C CA . LYS A 1 482 ? -13.767 -0.358 -8.401 1.00 95.50 482 LYS A CA 1
ATOM 4000 C C . LYS A 1 482 ? -15.280 -0.562 -8.394 1.00 95.50 482 LYS A C 1
ATOM 4002 O O . LYS A 1 482 ? -15.895 -0.650 -9.455 1.00 95.50 482 LYS A O 1
ATOM 4007 N N . LEU A 1 483 ? -15.875 -0.559 -7.207 1.00 97.25 483 LEU A N 1
ATOM 4008 C CA . LEU A 1 483 ? -17.322 -0.584 -7.006 1.00 97.25 483 LEU A CA 1
ATOM 4009 C C . LEU A 1 483 ? -17.777 0.778 -6.481 1.00 97.25 483 LEU A C 1
ATOM 4011 O O . LEU A 1 483 ? -17.341 1.201 -5.413 1.00 97.25 483 LEU A O 1
ATOM 4015 N N . LEU A 1 484 ? -18.647 1.464 -7.216 1.00 97.81 484 LEU A N 1
ATOM 4016 C CA . LEU A 1 484 ? -19.271 2.699 -6.745 1.00 97.81 484 LEU A CA 1
ATOM 4017 C C . LEU A 1 484 ? -20.592 2.380 -6.035 1.00 97.81 484 LEU A C 1
ATOM 4019 O O . LEU A 1 484 ? -21.448 1.704 -6.599 1.00 97.81 484 LEU A O 1
ATOM 4023 N N . LEU A 1 485 ? -20.759 2.873 -4.814 1.00 97.50 485 LEU A N 1
ATOM 4024 C CA . LEU A 1 485 ? -22.008 2.831 -4.062 1.00 97.50 485 LEU A CA 1
ATOM 4025 C C . LEU A 1 485 ? -22.677 4.194 -4.171 1.00 97.50 485 LEU A C 1
ATOM 4027 O O . LEU A 1 485 ? -22.087 5.185 -3.740 1.00 97.50 485 LEU A O 1
ATOM 4031 N N . ASP A 1 486 ? -23.882 4.212 -4.730 1.00 97.44 486 ASP A N 1
ATOM 4032 C CA . ASP A 1 486 ? -24.660 5.410 -5.044 1.00 97.44 486 ASP A CA 1
ATOM 4033 C C . ASP A 1 486 ? -23.960 6.417 -5.983 1.00 97.44 486 ASP A C 1
ATOM 4035 O O . ASP A 1 486 ? -22.738 6.528 -6.091 1.00 97.44 486 ASP A O 1
ATOM 4039 N N . CYS A 1 487 ? -24.770 7.128 -6.758 1.00 96.00 487 CYS A N 1
ATOM 4040 C CA . CYS A 1 487 ? -24.338 8.104 -7.745 1.00 96.00 487 CYS A CA 1
ATOM 4041 C C . CYS A 1 487 ? -25.347 9.258 -7.819 1.00 96.00 487 CYS A C 1
ATOM 4043 O O . CYS A 1 487 ? -26.202 9.304 -8.709 1.00 96.00 487 CYS A O 1
ATOM 4045 N N . GLY A 1 488 ? -25.241 10.199 -6.882 1.00 94.56 488 GLY A N 1
ATOM 4046 C CA . GLY A 1 488 ? -26.115 11.369 -6.829 1.00 94.56 488 GLY A CA 1
ATOM 4047 C C . GLY A 1 488 ? -26.016 12.314 -8.030 1.00 94.56 488 GLY A C 1
ATOM 4048 O O . GLY A 1 488 ? -25.049 12.299 -8.794 1.00 94.56 488 GLY A O 1
ATOM 4049 N N . GLU A 1 489 ? -27.039 13.155 -8.192 1.00 92.94 489 GLU A N 1
ATOM 4050 C CA . GLU A 1 489 ? -27.264 14.015 -9.365 1.00 92.94 489 GLU A CA 1
ATOM 4051 C C . GLU A 1 489 ? -26.038 14.816 -9.831 1.00 92.94 489 GLU A C 1
ATOM 4053 O O . GLU A 1 489 ? -25.684 14.789 -11.008 1.00 92.94 489 GLU A O 1
ATOM 4058 N N . ASN A 1 490 ? -25.344 15.503 -8.922 1.00 92.38 490 ASN A N 1
ATOM 4059 C CA . ASN A 1 490 ? -24.215 16.366 -9.275 1.00 92.38 490 ASN A CA 1
ATOM 4060 C C . ASN A 1 490 ? -22.859 15.626 -9.315 1.00 92.38 490 ASN A C 1
ATOM 4062 O O . ASN A 1 490 ? -21.812 16.259 -9.470 1.00 92.38 490 ASN A O 1
ATOM 4066 N N . LEU A 1 491 ? -22.850 14.289 -9.225 1.00 91.88 491 LEU A N 1
ATOM 4067 C CA . LEU A 1 491 ? -21.631 13.473 -9.207 1.00 91.88 491 LEU A CA 1
ATOM 4068 C C . LEU A 1 491 ? -21.090 13.135 -10.609 1.00 91.88 491 LEU A C 1
ATOM 4070 O O . LEU A 1 491 ? -20.017 12.538 -10.718 1.00 91.88 491 LEU A O 1
ATOM 4074 N N . VAL A 1 492 ? -21.788 13.524 -11.686 1.00 88.75 492 VAL A N 1
ATOM 4075 C CA . VAL A 1 492 ? -21.540 13.054 -13.066 1.00 88.75 492 VAL A CA 1
ATOM 4076 C C . VAL A 1 492 ? -20.065 13.094 -13.474 1.00 88.75 492 VAL A C 1
ATOM 4078 O O . VAL A 1 492 ? -19.467 12.080 -13.840 1.00 88.75 492 VAL A O 1
ATOM 4081 N N . ASN A 1 493 ? -19.439 14.262 -13.342 1.00 87.69 493 ASN A N 1
ATOM 4082 C CA . ASN A 1 493 ? -18.043 14.453 -13.735 1.00 87.69 493 ASN A CA 1
ATOM 4083 C C . ASN A 1 493 ? -17.071 13.653 -12.855 1.00 87.69 493 ASN A C 1
ATOM 4085 O O . ASN A 1 493 ? -16.053 13.151 -13.339 1.00 87.69 493 ASN A O 1
ATOM 4089 N N . LYS A 1 494 ? -17.380 13.514 -11.560 1.00 90.12 494 LYS A N 1
ATOM 4090 C CA . LYS A 1 494 ? -16.544 12.774 -10.612 1.00 90.12 494 LYS A CA 1
ATOM 4091 C C . LYS A 1 494 ? -16.618 11.274 -10.852 1.00 90.12 494 LYS A C 1
ATOM 4093 O O . LYS A 1 494 ? -15.562 10.643 -10.895 1.00 90.12 494 LYS A O 1
ATOM 4098 N N . PHE A 1 495 ? -17.809 10.708 -11.053 1.00 90.38 495 PHE A N 1
ATOM 4099 C CA . PHE A 1 495 ? -17.930 9.270 -11.296 1.00 90.38 495 PHE A CA 1
ATOM 4100 C C . PHE A 1 495 ? -17.321 8.882 -12.651 1.00 90.38 495 PHE A C 1
ATOM 4102 O O . PHE A 1 495 ? -16.591 7.897 -12.724 1.00 90.38 495 PHE A O 1
ATOM 4109 N N . ARG A 1 496 ? -17.516 9.692 -13.706 1.00 90.69 496 ARG A N 1
ATOM 4110 C CA . ARG A 1 496 ? -16.895 9.464 -15.027 1.00 90.69 496 ARG A CA 1
ATOM 4111 C C . ARG A 1 496 ? -15.369 9.449 -14.937 1.00 90.69 496 ARG A C 1
ATOM 4113 O O . ARG A 1 496 ? -14.725 8.598 -15.538 1.00 90.69 496 ARG A O 1
ATOM 4120 N N . LYS A 1 497 ? -14.789 10.361 -14.149 1.00 90.56 497 LYS A N 1
ATOM 4121 C CA . LYS A 1 497 ? -13.342 10.401 -13.889 1.00 90.56 497 LYS A CA 1
ATOM 4122 C C . LYS A 1 497 ? -12.866 9.239 -13.012 1.00 90.56 497 LYS A C 1
ATOM 4124 O O . LYS A 1 497 ? -11.741 8.776 -13.180 1.00 90.56 497 LYS A O 1
ATOM 4129 N N . ALA A 1 498 ? -13.684 8.805 -12.054 1.00 89.81 498 ALA A N 1
ATOM 4130 C CA . ALA A 1 498 ? -13.379 7.663 -11.196 1.00 89.81 498 ALA A CA 1
ATOM 4131 C C . ALA A 1 498 ? -13.359 6.340 -11.979 1.00 89.81 498 ALA A C 1
ATOM 4133 O O . ALA A 1 498 ? -12.583 5.450 -11.619 1.00 89.81 498 ALA A O 1
ATOM 4134 N N . ASP A 1 499 ? -14.153 6.260 -13.053 1.00 93.88 499 ASP A N 1
ATOM 4135 C CA . ASP A 1 499 ? -14.271 5.121 -13.968 1.00 93.88 499 ASP A CA 1
ATOM 4136 C C . ASP A 1 499 ? -14.539 3.802 -13.214 1.00 93.88 499 ASP A C 1
ATOM 4138 O O . ASP A 1 499 ? -13.669 2.928 -13.185 1.00 93.88 499 ASP A O 1
ATOM 4142 N N . PRO A 1 500 ? -15.685 3.678 -12.509 1.00 96.12 500 PRO A N 1
ATOM 4143 C CA . PRO A 1 500 ? -16.012 2.477 -11.742 1.00 96.12 500 PRO A CA 1
ATOM 4144 C C . PRO A 1 500 ? -16.289 1.282 -12.661 1.00 96.12 500 PRO A C 1
ATOM 4146 O O . PRO A 1 500 ? -16.859 1.440 -13.739 1.00 96.12 500 PRO A O 1
ATOM 4149 N N . ASP A 1 501 ? -15.920 0.076 -12.235 1.00 96.56 501 ASP A N 1
ATOM 4150 C CA . ASP A 1 501 ? -16.176 -1.157 -12.991 1.00 96.56 501 ASP A CA 1
ATOM 4151 C C . ASP A 1 501 ? -17.625 -1.639 -12.830 1.00 96.56 501 ASP A C 1
ATOM 4153 O O . ASP A 1 501 ? -18.164 -2.267 -13.738 1.00 96.56 501 ASP A O 1
ATOM 4157 N N . ALA A 1 502 ? -18.257 -1.328 -11.695 1.00 97.44 502 ALA A N 1
ATOM 4158 C CA . ALA A 1 502 ? -19.678 -1.545 -11.442 1.00 97.44 502 ALA A CA 1
ATOM 4159 C C . ALA A 1 502 ? -20.235 -0.521 -10.445 1.00 97.44 502 ALA A C 1
ATOM 4161 O O . ALA A 1 502 ? -19.483 0.148 -9.727 1.00 97.44 502 ALA A O 1
ATOM 4162 N N . ILE A 1 503 ? -21.564 -0.419 -10.392 1.00 97.81 503 ILE A N 1
ATOM 4163 C CA . ILE A 1 503 ? -22.288 0.502 -9.511 1.00 97.81 503 ILE A CA 1
ATOM 4164 C C . ILE A 1 503 ? -23.365 -0.263 -8.740 1.00 97.81 503 ILE A C 1
ATOM 4166 O O . ILE A 1 503 ? -24.075 -1.074 -9.325 1.00 97.81 503 ILE A O 1
ATOM 4170 N N . ALA A 1 504 ? -23.521 -0.006 -7.443 1.00 97.44 504 ALA A N 1
ATOM 4171 C CA . ALA A 1 504 ? -24.632 -0.502 -6.637 1.00 97.44 504 ALA A CA 1
ATOM 4172 C C . ALA A 1 504 ? -25.430 0.677 -6.069 1.00 97.44 504 ALA A C 1
ATOM 4174 O O . ALA A 1 504 ? -24.859 1.551 -5.421 1.00 97.44 504 ALA A O 1
ATOM 4175 N N . ILE A 1 505 ? -26.740 0.697 -6.318 1.00 97.50 505 ILE A N 1
ATOM 4176 C CA . ILE A 1 505 ? -27.639 1.774 -5.893 1.00 97.50 505 ILE A CA 1
ATOM 4177 C C . ILE A 1 505 ? -28.520 1.297 -4.739 1.00 97.50 505 ILE A C 1
ATOM 4179 O O . ILE A 1 505 ? -29.192 0.265 -4.838 1.00 97.50 505 ILE A O 1
ATOM 4183 N N . THR A 1 506 ? -28.545 2.072 -3.657 1.00 95.75 506 THR A N 1
ATOM 4184 C CA . THR A 1 506 ? -29.326 1.790 -2.448 1.00 95.75 506 THR A CA 1
ATOM 4185 C C . THR A 1 506 ? -30.814 2.046 -2.659 1.00 95.75 506 THR A C 1
ATOM 4187 O O . THR A 1 506 ? -31.636 1.224 -2.244 1.00 95.75 506 THR A O 1
ATOM 4190 N N . HIS A 1 507 ? -31.184 3.157 -3.308 1.00 93.19 507 HIS A N 1
ATOM 4191 C CA . HIS A 1 507 ? -32.578 3.530 -3.554 1.00 93.19 507 HIS A CA 1
ATOM 4192 C C . HIS A 1 507 ? -32.756 4.628 -4.615 1.00 93.19 507 HIS A C 1
ATOM 4194 O O . HIS A 1 507 ? -31.796 5.194 -5.129 1.00 93.19 507 HIS A O 1
ATOM 4200 N N . SER A 1 508 ? -34.009 4.895 -4.993 1.00 91.00 508 SER A N 1
ATOM 4201 C CA . SER A 1 508 ? -34.366 5.827 -6.070 1.00 91.00 508 SER A CA 1
ATOM 4202 C C . SER A 1 508 ? -34.602 7.251 -5.556 1.00 91.00 508 SER A C 1
ATOM 4204 O O . SER A 1 508 ? -35.754 7.693 -5.486 1.00 91.00 508 SER A O 1
ATOM 4206 N N . HIS A 1 509 ? -33.525 7.942 -5.189 1.00 89.50 509 HIS A N 1
ATOM 4207 C CA . HIS A 1 509 ? -33.547 9.345 -4.769 1.00 89.50 509 HIS A CA 1
ATOM 4208 C C . HIS A 1 509 ? -32.515 10.182 -5.539 1.00 89.50 509 HIS A C 1
ATOM 4210 O O . HIS A 1 509 ? -31.593 9.628 -6.152 1.00 89.50 509 HIS A O 1
ATOM 4216 N N . SER A 1 510 ? -32.696 11.504 -5.568 1.00 88.94 510 SER A N 1
ATOM 4217 C CA . SER A 1 510 ? -31.942 12.419 -6.440 1.00 88.94 510 SER A CA 1
ATOM 4218 C C . SER A 1 510 ? -30.438 12.417 -6.134 1.00 88.94 510 SER A C 1
ATOM 4220 O O . SER A 1 510 ? -29.592 12.308 -7.027 1.00 88.94 510 SER A O 1
ATOM 4222 N N . ASP A 1 511 ? -30.099 12.417 -4.857 1.00 87.81 511 ASP A N 1
ATOM 4223 C CA . ASP A 1 511 ? -28.762 12.349 -4.279 1.00 87.81 511 ASP A CA 1
ATOM 4224 C C . ASP A 1 511 ? -28.143 10.940 -4.268 1.00 87.81 511 ASP A C 1
ATOM 4226 O O . ASP A 1 511 ? -26.971 10.813 -3.925 1.00 87.81 511 ASP A O 1
ATOM 4230 N N . HIS A 1 512 ? -28.849 9.909 -4.756 1.00 92.38 512 HIS A N 1
ATOM 4231 C CA . HIS A 1 512 ? -28.340 8.529 -4.838 1.00 92.38 512 HIS A CA 1
ATOM 4232 C C . HIS A 1 512 ? -28.325 7.915 -6.242 1.00 92.38 512 HIS A C 1
ATOM 4234 O O . HIS A 1 512 ? -27.506 7.039 -6.505 1.00 92.38 512 HIS A O 1
ATOM 4240 N N . LEU A 1 513 ? -29.212 8.325 -7.151 1.00 94.94 513 LEU A N 1
ATOM 4241 C CA . LEU A 1 513 ? -29.410 7.647 -8.443 1.00 94.94 513 LEU A CA 1
ATOM 4242 C C . LEU A 1 513 ? -29.218 8.567 -9.656 1.00 94.94 513 LEU A C 1
ATOM 4244 O O . LEU A 1 513 ? -28.784 8.108 -10.715 1.00 94.94 513 LEU A O 1
ATOM 4248 N N . HIS A 1 514 ? -29.579 9.849 -9.556 1.00 94.00 514 HIS A N 1
ATOM 4249 C CA . HIS A 1 514 ? -29.767 10.694 -10.743 1.00 94.00 514 HIS A CA 1
ATOM 4250 C C . HIS A 1 514 ? -28.479 11.012 -11.512 1.00 94.00 514 HIS A C 1
ATOM 4252 O O . HIS A 1 514 ? -28.556 11.367 -12.687 1.00 94.00 514 HIS A O 1
ATOM 4258 N N . GLY A 1 515 ? -27.295 10.803 -10.930 1.00 92.38 515 GLY A N 1
ATOM 4259 C CA . GLY A 1 515 ? -26.038 10.912 -11.673 1.00 92.38 515 GLY A CA 1
ATOM 4260 C C . GLY A 1 515 ? -25.948 9.915 -12.840 1.00 92.38 515 GLY A C 1
ATOM 4261 O O . GLY A 1 515 ? -25.214 10.152 -13.797 1.00 92.38 515 GLY A O 1
ATOM 4262 N N . LEU A 1 516 ? -26.746 8.839 -12.818 1.00 94.12 516 LEU A N 1
ATOM 4263 C CA . LEU A 1 516 ? -26.840 7.854 -13.899 1.00 94.12 516 LEU A CA 1
ATOM 4264 C C . LEU A 1 516 ? -27.791 8.238 -15.041 1.00 94.12 516 LEU A C 1
ATOM 4266 O O . LEU A 1 516 ? -27.904 7.474 -15.998 1.00 94.12 516 LEU A O 1
ATOM 4270 N N . ALA A 1 517 ? -28.438 9.408 -15.004 1.00 91.62 517 ALA A N 1
ATOM 4271 C CA . ALA A 1 517 ? -29.368 9.831 -16.058 1.00 91.62 517 ALA A CA 1
ATOM 4272 C C . ALA A 1 517 ? -28.714 9.901 -17.457 1.00 91.62 517 ALA A C 1
ATOM 4274 O O . ALA A 1 517 ? -29.380 9.706 -18.468 1.00 91.62 517 ALA A O 1
ATOM 4275 N N . GLN A 1 518 ? -27.395 10.124 -17.523 1.00 88.75 518 GLN A N 1
ATOM 4276 C CA . GLN A 1 518 ? -26.613 10.133 -18.771 1.00 88.75 518 GLN A CA 1
ATOM 4277 C C . GLN A 1 518 ? -26.123 8.740 -19.216 1.00 88.75 518 GLN A C 1
ATOM 4279 O O . GLN A 1 518 ? -25.336 8.634 -20.160 1.00 88.75 518 GLN A O 1
ATOM 4284 N N . GLY A 1 519 ? -26.539 7.682 -18.521 1.00 91.56 519 GLY A N 1
ATOM 4285 C CA . GLY A 1 519 ? -26.237 6.294 -18.847 1.00 91.56 519 GLY A CA 1
ATOM 4286 C C . GLY A 1 519 ? -24.904 5.761 -18.337 1.00 91.56 519 GLY A C 1
ATOM 4287 O O . GLY A 1 519 ? -23.992 6.508 -17.961 1.00 91.56 519 GLY A O 1
ATOM 4288 N N . PHE A 1 520 ? -24.813 4.431 -18.342 1.00 96.00 520 PHE A N 1
ATOM 4289 C CA . PHE A 1 520 ? -23.648 3.658 -17.923 1.00 96.00 520 PHE A CA 1
ATOM 4290 C C . PHE A 1 520 ? -23.682 2.257 -18.554 1.00 96.00 520 PHE A C 1
ATOM 4292 O O . PHE A 1 520 ? -24.718 1.593 -18.547 1.00 96.00 520 PHE A O 1
ATOM 4299 N N . SER A 1 521 ? -22.551 1.809 -19.103 1.00 93.75 521 SER A N 1
ATOM 4300 C CA . SER A 1 521 ? -22.477 0.579 -19.907 1.00 93.75 521 SER A CA 1
ATOM 4301 C C . SER A 1 521 ? -22.050 -0.678 -19.138 1.00 93.75 521 SER A C 1
ATOM 4303 O O . SER A 1 521 ? -22.131 -1.782 -19.666 1.00 93.75 521 SER A O 1
ATOM 4305 N N . ARG A 1 522 ? -21.563 -0.538 -17.898 1.00 96.62 522 ARG A N 1
ATOM 4306 C CA . ARG A 1 522 ? -21.100 -1.663 -17.061 1.00 96.62 522 ARG A CA 1
ATOM 4307 C C . ARG A 1 522 ? -22.169 -2.041 -16.013 1.00 96.62 522 ARG A C 1
ATOM 4309 O O . ARG A 1 522 ? -23.157 -1.315 -15.900 1.00 96.62 522 ARG A O 1
ATOM 4316 N N . PRO A 1 523 ? -22.002 -3.134 -15.238 1.00 97.75 523 PRO A N 1
ATOM 4317 C CA . PRO A 1 523 ? -23.030 -3.609 -14.314 1.00 97.75 523 PRO A CA 1
ATOM 4318 C C . PRO A 1 523 ? -23.539 -2.537 -13.342 1.00 97.75 523 PRO A C 1
ATOM 4320 O O . PRO A 1 523 ? -22.751 -1.908 -12.628 1.00 97.75 523 PRO A O 1
ATOM 4323 N N . VAL A 1 524 ? -24.864 -2.393 -13.260 1.00 97.62 524 VAL A N 1
ATOM 4324 C CA . VAL A 1 524 ? -25.559 -1.581 -12.255 1.00 97.62 524 VAL A CA 1
ATOM 4325 C C . VAL A 1 524 ? -26.501 -2.466 -11.451 1.00 97.62 524 VAL A C 1
ATOM 4327 O O . VAL A 1 524 ? -27.458 -3.021 -11.985 1.00 97.62 524 VAL A O 1
ATOM 4330 N N . PHE A 1 525 ? -26.249 -2.585 -10.153 1.00 97.69 525 PHE A N 1
ATOM 4331 C CA . PHE A 1 525 ? -27.028 -3.387 -9.219 1.00 97.69 525 PHE A CA 1
ATOM 4332 C C . PHE A 1 525 ? -28.046 -2.519 -8.480 1.00 97.69 525 PHE A C 1
ATOM 4334 O O . PHE A 1 525 ? -27.666 -1.569 -7.798 1.00 97.69 525 PHE A O 1
ATOM 4341 N N . MET A 1 526 ? -29.334 -2.848 -8.568 1.00 96.88 526 MET A N 1
ATOM 4342 C CA . MET A 1 526 ? -30.380 -2.150 -7.808 1.00 96.88 526 MET A CA 1
ATOM 4343 C C . MET A 1 526 ? -31.625 -3.019 -7.610 1.00 96.88 526 MET A C 1
ATOM 4345 O O . MET A 1 526 ? -31.813 -4.028 -8.292 1.00 96.88 526 MET A O 1
ATOM 4349 N N . THR A 1 527 ? -32.477 -2.670 -6.647 1.00 95.69 527 THR A N 1
ATOM 4350 C CA . THR A 1 527 ? -33.722 -3.423 -6.420 1.00 95.69 527 THR A CA 1
ATOM 4351 C C . THR A 1 527 ? -34.699 -3.245 -7.585 1.00 95.69 527 THR A C 1
ATOM 4353 O O . THR A 1 527 ? -34.640 -2.255 -8.316 1.00 95.69 527 THR A O 1
ATOM 4356 N N . ALA A 1 528 ? -35.659 -4.164 -7.732 1.00 93.25 528 ALA A N 1
ATOM 4357 C CA . ALA A 1 528 ? -36.702 -4.051 -8.756 1.00 93.25 528 ALA A CA 1
ATOM 4358 C C . ALA A 1 528 ? -37.515 -2.746 -8.645 1.00 93.25 528 ALA A C 1
ATOM 4360 O O . ALA A 1 528 ? -37.943 -2.197 -9.658 1.00 93.25 528 ALA A O 1
ATOM 4361 N N . HIS A 1 529 ? -37.716 -2.230 -7.426 1.00 92.12 529 HIS A N 1
ATOM 4362 C CA . HIS A 1 529 ? -38.404 -0.954 -7.216 1.00 92.12 529 HIS A CA 1
ATOM 4363 C C . HIS A 1 529 ? -37.579 0.224 -7.737 1.00 92.12 529 HIS A C 1
ATOM 4365 O O . HIS A 1 529 ? -38.101 1.060 -8.471 1.00 92.12 529 HIS A O 1
ATOM 4371 N N . THR A 1 530 ? -36.286 0.260 -7.406 1.00 93.50 530 THR A N 1
ATOM 4372 C CA . THR A 1 530 ? -35.356 1.291 -7.887 1.00 93.50 530 THR A CA 1
ATOM 4373 C C . THR A 1 530 ? -35.229 1.258 -9.410 1.00 93.50 530 THR A C 1
ATOM 4375 O O . THR A 1 530 ? -35.301 2.304 -10.048 1.00 93.50 530 THR A O 1
ATOM 4378 N N . ALA A 1 531 ? -35.145 0.063 -10.002 1.00 93.62 531 ALA A N 1
ATOM 4379 C CA . ALA A 1 531 ? -35.062 -0.132 -11.449 1.00 93.62 531 ALA A CA 1
ATOM 4380 C C . ALA A 1 531 ? -36.256 0.464 -12.206 1.00 93.62 531 ALA A C 1
ATOM 4382 O O . ALA A 1 531 ? -36.062 1.123 -13.220 1.00 93.62 531 ALA A O 1
ATOM 4383 N N . ARG A 1 532 ? -37.484 0.321 -11.683 1.00 92.94 532 ARG A N 1
ATOM 4384 C CA . ARG A 1 532 ? -38.680 0.949 -12.281 1.00 92.94 532 ARG A CA 1
ATOM 4385 C C . ARG A 1 532 ? -38.591 2.474 -12.314 1.00 92.94 532 ARG A C 1
ATOM 4387 O O . ARG A 1 532 ? -39.134 3.101 -13.209 1.00 92.94 532 ARG A O 1
ATOM 4394 N N . LYS A 1 533 ? -37.919 3.089 -11.337 1.00 91.19 533 LYS A N 1
ATOM 4395 C CA . LYS A 1 533 ? -37.698 4.544 -11.312 1.00 91.19 533 LYS A CA 1
ATOM 4396 C C . LYS A 1 533 ? -36.573 4.997 -12.245 1.00 91.19 533 LYS A C 1
ATOM 4398 O O . LYS A 1 533 ? -36.537 6.169 -12.595 1.00 91.19 533 LYS A O 1
ATOM 4403 N N . ALA A 1 534 ? -35.703 4.078 -12.656 1.00 90.50 534 ALA A N 1
ATOM 4404 C CA . ALA A 1 534 ? -34.608 4.306 -13.593 1.00 90.50 534 ALA A CA 1
ATOM 4405 C C . ALA A 1 534 ? -34.912 3.781 -15.010 1.00 90.50 534 ALA A C 1
ATOM 4407 O O . ALA A 1 534 ? -33.992 3.656 -15.810 1.00 90.50 534 ALA A O 1
ATOM 4408 N N . GLU A 1 535 ? -36.170 3.457 -15.339 1.00 90.81 535 GLU A N 1
ATOM 4409 C CA . GLU A 1 535 ? -36.534 2.786 -16.603 1.00 90.81 535 GLU A CA 1
ATOM 4410 C C . GLU A 1 535 ? -36.116 3.565 -17.860 1.00 90.81 535 GLU A C 1
ATOM 4412 O O . GLU A 1 535 ? -35.798 2.970 -18.885 1.00 90.81 535 GLU A O 1
ATOM 4417 N N . ASN A 1 536 ? -36.061 4.896 -17.757 1.00 91.62 536 ASN A N 1
ATOM 4418 C CA . ASN A 1 536 ? -35.676 5.786 -18.850 1.00 91.62 536 ASN A CA 1
ATOM 4419 C C . ASN A 1 536 ? -34.164 6.062 -18.902 1.00 91.62 536 ASN A C 1
ATOM 4421 O O . ASN A 1 536 ? -33.717 6.854 -19.731 1.00 91.62 536 ASN A O 1
ATOM 4425 N N . TYR A 1 537 ? -33.366 5.480 -18.001 1.00 94.81 537 TYR A N 1
ATOM 4426 C CA . TYR A 1 537 ? -31.924 5.719 -17.965 1.00 94.81 537 TYR A CA 1
ATOM 4427 C C . TYR A 1 537 ? -31.226 4.747 -18.926 1.00 94.81 537 TYR A C 1
ATOM 4429 O O . TYR A 1 537 ? -31.550 3.557 -18.921 1.00 94.81 537 TYR A O 1
ATOM 4437 N N . PRO A 1 538 ? -30.242 5.198 -19.728 1.00 94.31 538 PRO A N 1
ATOM 4438 C CA . PRO A 1 538 ? -29.537 4.326 -20.663 1.00 94.31 538 PRO A CA 1
ATOM 4439 C C . PRO A 1 538 ? -28.524 3.425 -19.931 1.00 94.31 538 PRO A C 1
ATOM 4441 O O . PRO A 1 538 ? -27.325 3.708 -19.894 1.00 94.31 538 PRO A O 1
ATOM 4444 N N . LEU A 1 539 ? -29.018 2.356 -19.300 1.00 95.94 539 LEU A N 1
ATOM 4445 C CA . LEU A 1 539 ? -28.232 1.376 -18.542 1.00 95.94 539 LEU A CA 1
ATOM 4446 C C . LEU A 1 539 ? -28.126 0.061 -19.328 1.00 95.94 539 LEU A C 1
ATOM 4448 O O . LEU A 1 539 ? -29.119 -0.646 -19.477 1.00 95.94 539 LEU A O 1
ATOM 4452 N N . GLU A 1 540 ? -26.932 -0.274 -19.826 1.00 93.88 540 GLU A N 1
ATOM 4453 C CA . GLU A 1 540 ? -26.750 -1.439 -20.718 1.00 93.88 540 GLU A CA 1
ATOM 4454 C C . GLU A 1 540 ? -26.716 -2.786 -19.969 1.00 93.88 540 GLU A C 1
ATOM 4456 O O . GLU A 1 540 ? -27.166 -3.796 -20.504 1.00 93.88 540 GLU A O 1
ATOM 4461 N N . ASP A 1 541 ? -26.220 -2.810 -18.725 1.00 95.69 541 ASP A N 1
ATOM 4462 C CA . ASP A 1 541 ? -26.126 -4.013 -17.878 1.00 95.69 541 ASP A CA 1
ATOM 4463 C C . ASP A 1 541 ? -26.795 -3.766 -16.514 1.00 95.69 541 ASP A C 1
ATOM 4465 O O . ASP A 1 541 ? -26.148 -3.607 -15.477 1.00 95.69 541 ASP A O 1
ATOM 4469 N N . LEU A 1 542 ? -28.127 -3.681 -16.519 1.00 95.94 542 LEU A N 1
ATOM 4470 C CA . LEU A 1 542 ? -28.934 -3.547 -15.306 1.00 95.94 542 LEU A CA 1
ATOM 4471 C C . LEU A 1 542 ? -29.175 -4.916 -14.651 1.00 95.94 542 LEU A C 1
ATOM 4473 O O . LEU A 1 542 ? -29.769 -5.814 -15.249 1.00 95.94 542 LEU A O 1
ATOM 4477 N N . ARG A 1 543 ? -28.791 -5.060 -13.379 1.00 97.06 543 ARG A N 1
ATOM 4478 C CA . ARG A 1 543 ? -28.915 -6.303 -12.606 1.00 97.06 543 ARG A CA 1
ATOM 4479 C C . ARG A 1 543 ? -29.797 -6.109 -11.380 1.00 97.06 543 ARG A C 1
ATOM 4481 O O . ARG A 1 543 ? -29.486 -5.336 -10.474 1.00 97.06 543 ARG A O 1
ATOM 4488 N N . ILE A 1 544 ? -30.895 -6.859 -11.333 1.00 96.88 544 ILE A N 1
ATOM 4489 C CA . ILE A 1 544 ? -31.843 -6.799 -10.220 1.00 96.88 544 ILE A CA 1
ATOM 4490 C C . ILE A 1 544 ? -31.307 -7.571 -9.014 1.00 96.88 544 ILE A C 1
ATOM 4492 O O . ILE A 1 544 ? -30.999 -8.759 -9.108 1.00 96.88 544 ILE A O 1
ATOM 4496 N N . ILE A 1 545 ? -31.259 -6.903 -7.862 1.00 95.56 545 ILE A N 1
ATOM 4497 C CA . ILE A 1 545 ? -30.887 -7.500 -6.574 1.00 95.56 545 ILE A CA 1
ATOM 4498 C C . ILE A 1 545 ? -32.106 -7.642 -5.661 1.00 95.56 545 ILE A C 1
ATOM 4500 O O . ILE A 1 545 ? -33.065 -6.873 -5.743 1.00 95.56 545 ILE A O 1
ATOM 4504 N N . ASN A 1 546 ? -32.067 -8.644 -4.782 1.00 92.12 546 ASN A N 1
ATOM 4505 C CA . ASN A 1 546 ? -33.179 -9.000 -3.904 1.00 92.12 546 ASN A CA 1
ATOM 4506 C C . ASN A 1 546 ? -32.770 -8.886 -2.440 1.00 92.12 546 ASN A C 1
ATOM 4508 O O . ASN A 1 546 ? -31.720 -9.395 -2.052 1.00 92.12 546 ASN A O 1
ATOM 4512 N N . GLU A 1 547 ? -33.634 -8.281 -1.628 1.00 91.38 547 GLU A N 1
ATOM 4513 C CA . GLU A 1 547 ? -33.442 -8.144 -0.184 1.00 91.38 547 GLU A CA 1
ATOM 4514 C C . GLU A 1 547 ? -33.116 -9.496 0.477 1.00 91.38 547 GLU A C 1
ATOM 4516 O O . GLU A 1 547 ? -33.760 -10.514 0.219 1.00 91.38 547 GLU A O 1
ATOM 4521 N N . GLY A 1 548 ? -32.093 -9.510 1.330 1.00 88.75 548 GLY A N 1
ATOM 4522 C CA . GLY A 1 548 ? -31.631 -10.678 2.078 1.00 88.75 548 GLY A CA 1
ATOM 4523 C C . GLY A 1 548 ? -30.878 -11.733 1.260 1.00 88.75 548 GLY A C 1
ATOM 4524 O O . GLY A 1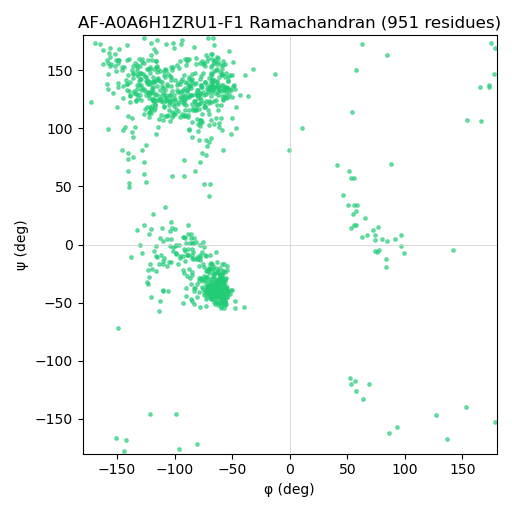 548 ? -30.360 -12.673 1.858 1.00 88.75 548 GLY A O 1
ATOM 4525 N N . LYS A 1 549 ? -30.784 -11.605 -0.073 1.00 93.44 549 LYS A N 1
ATOM 4526 C CA . LYS A 1 549 ? -30.052 -12.554 -0.926 1.00 93.44 549 LYS A CA 1
ATOM 4527 C C . LYS A 1 549 ? -28.658 -12.029 -1.256 1.00 93.44 549 LYS A C 1
ATOM 4529 O O . LYS A 1 549 ? -28.517 -11.016 -1.936 1.00 93.44 549 LYS A O 1
ATOM 4534 N N . THR A 1 550 ? -27.635 -12.747 -0.801 1.00 94.69 550 THR A N 1
ATOM 4535 C CA . THR A 1 550 ? -26.240 -12.463 -1.150 1.00 94.69 550 THR A CA 1
ATOM 4536 C C . THR A 1 550 ? -25.984 -12.760 -2.624 1.00 94.69 550 THR A C 1
ATOM 4538 O O . THR A 1 550 ? -26.405 -13.799 -3.132 1.00 94.69 550 THR A O 1
ATOM 4541 N N . PHE A 1 551 ? -25.262 -11.871 -3.299 1.00 94.56 551 PHE A N 1
ATOM 4542 C CA . PHE A 1 551 ? -24.746 -12.091 -4.645 1.00 94.56 551 PHE A CA 1
ATOM 4543 C C . PHE A 1 551 ? -23.255 -11.751 -4.700 1.00 94.56 551 PHE A C 1
ATOM 4545 O O . PHE A 1 551 ? -22.779 -10.874 -3.979 1.00 94.56 551 PHE A O 1
ATOM 4552 N N . GLY A 1 552 ? -22.519 -12.472 -5.544 1.00 90.44 552 GLY A N 1
ATOM 4553 C CA . GLY A 1 552 ? -21.107 -12.213 -5.803 1.00 90.44 552 GLY A CA 1
ATOM 4554 C C . GLY A 1 552 ? -20.922 -11.378 -7.066 1.00 90.44 552 GLY A C 1
ATOM 4555 O O . GLY A 1 552 ? -21.583 -11.618 -8.078 1.00 90.44 552 GLY A O 1
ATOM 4556 N N . TRP A 1 553 ? -19.999 -10.426 -7.019 1.00 92.00 553 TRP A N 1
ATOM 4557 C CA . TRP A 1 553 ? -19.469 -9.737 -8.186 1.00 92.00 553 TRP A CA 1
ATOM 4558 C C . TRP A 1 553 ? -17.954 -9.614 -8.030 1.00 92.00 553 TRP A C 1
ATOM 4560 O O . TRP A 1 553 ? -17.473 -8.855 -7.192 1.00 92.00 553 TRP A O 1
ATOM 4570 N N . GLU A 1 554 ? -17.206 -10.376 -8.832 1.00 90.00 554 GLU A N 1
ATOM 4571 C CA . GLU A 1 554 ? -15.738 -10.432 -8.764 1.00 90.00 554 GLU A CA 1
ATOM 4572 C C . GLU A 1 554 ? -15.247 -10.743 -7.328 1.00 90.00 554 GLU A C 1
ATOM 4574 O O . GLU A 1 554 ? -15.601 -11.782 -6.774 1.00 90.00 554 GLU A O 1
ATOM 4579 N N . ASP A 1 555 ? -14.458 -9.851 -6.716 1.00 87.88 555 ASP A N 1
ATOM 4580 C CA . ASP A 1 555 ? -13.934 -9.963 -5.344 1.00 87.88 555 ASP A CA 1
ATOM 4581 C C . ASP A 1 555 ? -14.924 -9.490 -4.245 1.00 87.88 555 ASP A C 1
ATOM 4583 O O . ASP A 1 555 ? -14.546 -9.413 -3.073 1.00 87.88 555 ASP A O 1
ATOM 4587 N N . PHE A 1 556 ? -16.166 -9.135 -4.599 1.00 94.56 556 PHE A N 1
ATOM 4588 C CA . PHE A 1 556 ? -17.163 -8.566 -3.685 1.00 94.56 556 PHE A CA 1
ATOM 4589 C C . PHE A 1 556 ? -18.345 -9.521 -3.467 1.00 94.56 556 PHE A C 1
ATOM 4591 O O . PHE A 1 556 ? -19.012 -9.934 -4.414 1.00 94.56 556 PHE A O 1
ATOM 4598 N N . GLU A 1 557 ? -18.670 -9.806 -2.207 1.00 96.50 557 GLU A N 1
ATOM 4599 C CA . GLU A 1 557 ? -19.913 -10.470 -1.796 1.00 96.50 557 GLU A CA 1
ATOM 4600 C C . GLU A 1 557 ? -20.855 -9.428 -1.180 1.00 96.50 557 GLU A C 1
ATOM 4602 O O . GLU A 1 557 ? -20.551 -8.846 -0.138 1.00 96.50 557 GLU A O 1
ATOM 4607 N N . ILE A 1 558 ? -22.005 -9.177 -1.806 1.00 97.69 558 ILE A N 1
ATOM 4608 C CA . ILE A 1 558 ? -22.910 -8.082 -1.434 1.00 97.69 558 ILE A CA 1
ATOM 4609 C C . ILE A 1 558 ? -24.264 -8.651 -1.017 1.00 97.69 558 ILE A C 1
ATOM 4611 O O . ILE A 1 558 ? -24.854 -9.473 -1.714 1.00 97.69 558 ILE A O 1
ATOM 4615 N N . THR A 1 559 ? -24.777 -8.203 0.127 1.00 97.44 559 THR A N 1
ATOM 4616 C CA . THR A 1 559 ? -26.098 -8.578 0.644 1.00 97.44 559 THR A CA 1
ATOM 4617 C C . THR A 1 559 ? -26.915 -7.321 0.945 1.00 97.44 559 THR A C 1
ATOM 4619 O O . THR A 1 559 ? -26.566 -6.587 1.874 1.00 97.44 559 THR A O 1
ATOM 4622 N N . PRO A 1 560 ? -27.994 -7.048 0.193 1.00 96.81 560 PRO A N 1
ATOM 4623 C CA . PRO A 1 560 ? -28.871 -5.916 0.461 1.00 96.81 560 PRO A CA 1
ATOM 4624 C C . PRO A 1 560 ? -29.843 -6.233 1.607 1.00 96.81 560 PRO A C 1
ATOM 4626 O O . PRO A 1 560 ? -30.496 -7.274 1.608 1.00 96.81 560 PRO A O 1
ATOM 4629 N N . PHE A 1 561 ? -29.991 -5.330 2.571 1.00 95.12 561 PHE A N 1
ATOM 4630 C CA . PHE A 1 561 ? -30.932 -5.445 3.686 1.00 95.12 561 PHE A CA 1
ATOM 4631 C C . PHE A 1 561 ? -31.908 -4.279 3.679 1.00 95.12 561 PHE A C 1
ATOM 4633 O O . PHE A 1 561 ? -31.493 -3.128 3.635 1.00 95.12 561 PHE A O 1
ATOM 4640 N N . ARG A 1 562 ? -33.206 -4.561 3.783 1.00 92.88 562 ARG A N 1
ATOM 4641 C CA . ARG A 1 562 ? -34.239 -3.523 3.824 1.00 92.88 562 ARG A CA 1
ATOM 4642 C C . ARG A 1 562 ? -34.012 -2.517 4.955 1.00 92.88 562 ARG A C 1
ATOM 4644 O O . ARG A 1 562 ? -33.796 -2.916 6.102 1.00 92.88 562 ARG A O 1
ATOM 4651 N N . MET A 1 563 ? -34.143 -1.232 4.635 1.00 91.88 563 MET A N 1
ATOM 4652 C CA . MET A 1 563 ? -34.114 -0.120 5.584 1.00 91.88 563 MET A CA 1
ATOM 4653 C C . MET A 1 563 ? -35.504 0.484 5.770 1.00 91.88 563 MET A C 1
ATOM 4655 O O . MET A 1 563 ? -36.343 0.487 4.867 1.00 91.88 563 MET A O 1
ATOM 4659 N N . VAL A 1 564 ? -35.739 1.028 6.960 1.00 87.56 564 VAL A N 1
ATOM 4660 C CA . VAL A 1 564 ? -36.846 1.950 7.213 1.00 87.56 564 VAL A CA 1
ATOM 4661 C C . VAL A 1 564 ? -36.314 3.359 6.967 1.00 87.56 564 VAL A C 1
ATOM 4663 O O . VAL A 1 564 ? -35.464 3.808 7.729 1.00 87.56 564 VAL A O 1
ATOM 4666 N N . HIS A 1 565 ? -36.780 4.023 5.910 1.00 83.75 565 HIS A N 1
ATOM 4667 C CA . HIS A 1 565 ? -36.342 5.372 5.528 1.00 83.75 565 HIS A CA 1
ATOM 4668 C C . HIS A 1 565 ? -37.479 6.152 4.841 1.00 83.75 565 HIS A C 1
ATOM 4670 O O . HIS A 1 565 ? -38.093 7.008 5.471 1.00 83.75 565 HIS A O 1
ATOM 4676 N N . SER A 1 566 ? -37.839 5.803 3.599 1.00 81.31 566 SER A N 1
ATOM 4677 C CA . SER A 1 566 ? -38.856 6.504 2.802 1.00 81.31 566 SER A CA 1
ATOM 4678 C C . SER A 1 566 ? -39.974 5.569 2.350 1.00 81.31 566 SER A C 1
ATOM 4680 O O . SER A 1 566 ? -39.745 4.426 1.958 1.00 81.31 566 SER A O 1
ATOM 4682 N N . ILE A 1 567 ? -41.209 6.082 2.376 1.00 78.12 567 ILE A N 1
ATOM 4683 C CA . ILE A 1 567 ? -42.395 5.386 1.847 1.00 78.12 567 ILE A CA 1
ATOM 4684 C C . ILE A 1 567 ? -42.398 5.422 0.308 1.00 78.12 567 ILE A C 1
ATOM 4686 O O . ILE A 1 567 ? -42.895 4.501 -0.334 1.00 78.12 567 ILE A O 1
ATOM 4690 N N . LYS A 1 568 ? -41.850 6.488 -0.297 1.00 80.12 568 LYS A N 1
ATOM 4691 C CA . LYS A 1 568 ? -41.846 6.692 -1.758 1.00 80.12 568 LYS A CA 1
ATOM 4692 C C . LYS A 1 568 ? -40.666 5.996 -2.445 1.00 80.12 568 LYS A C 1
ATOM 4694 O O . LYS A 1 568 ? -40.814 5.521 -3.573 1.00 80.12 568 LYS A O 1
ATOM 4699 N N . ALA A 1 569 ? -39.524 5.932 -1.764 1.00 82.06 569 ALA A N 1
ATOM 4700 C CA . ALA A 1 569 ? -38.288 5.329 -2.250 1.00 82.06 569 ALA A CA 1
ATOM 4701 C C . ALA A 1 569 ? -37.751 4.325 -1.207 1.00 82.06 569 ALA A C 1
ATOM 4703 O O . ALA A 1 569 ? -36.894 4.675 -0.398 1.00 82.06 569 ALA A O 1
ATOM 4704 N N . PRO A 1 570 ? -38.283 3.088 -1.176 1.00 86.75 570 PRO A N 1
ATOM 4705 C CA . PRO A 1 570 ? -37.755 2.008 -0.353 1.00 86.75 570 PRO A CA 1
ATOM 4706 C C . PRO A 1 570 ? -36.254 1.831 -0.576 1.00 86.75 570 PRO A C 1
ATOM 4708 O O . PRO A 1 570 ? -35.800 1.789 -1.721 1.00 86.75 570 PRO A O 1
ATOM 4711 N N . ALA A 1 571 ? -35.509 1.709 0.521 1.00 92.00 571 ALA A N 1
ATOM 4712 C CA . ALA A 1 571 ? -34.056 1.683 0.501 1.00 92.00 571 ALA A CA 1
ATOM 4713 C C . ALA A 1 571 ? -33.478 0.404 1.100 1.00 92.00 571 ALA A C 1
ATOM 4715 O O . ALA A 1 571 ? -34.089 -0.230 1.968 1.00 92.00 571 ALA A O 1
ATOM 4716 N N . VAL A 1 572 ? -32.280 0.041 0.638 1.00 95.19 572 VAL A N 1
ATOM 4717 C CA . VAL A 1 572 ? -31.505 -1.081 1.175 1.00 95.19 572 VAL A CA 1
ATOM 4718 C C . VAL A 1 572 ? -30.138 -0.629 1.680 1.00 95.19 572 VAL A C 1
ATOM 4720 O O . VAL A 1 572 ? -29.453 0.154 1.030 1.00 95.19 572 VAL A O 1
ATOM 4723 N N . ALA A 1 573 ? -29.729 -1.157 2.829 1.00 96.31 573 ALA A N 1
ATOM 4724 C CA . ALA A 1 573 ? -28.350 -1.132 3.285 1.00 96.31 573 ALA A CA 1
ATOM 4725 C C . ALA A 1 573 ? -27.573 -2.210 2.530 1.00 96.31 573 ALA A C 1
ATOM 4727 O O . ALA A 1 573 ? -28.093 -3.306 2.311 1.00 96.31 573 ALA A O 1
ATOM 4728 N N . LEU A 1 574 ? -26.324 -1.943 2.172 1.00 97.50 574 LEU A N 1
ATOM 4729 C CA . LEU A 1 574 ? -25.464 -2.901 1.486 1.00 97.50 574 LEU A CA 1
ATOM 4730 C C . LEU A 1 574 ? -24.422 -3.434 2.468 1.00 97.50 574 LEU A C 1
ATOM 4732 O O . LEU A 1 574 ? -23.526 -2.706 2.892 1.00 97.50 574 LEU A O 1
ATOM 4736 N N . LYS A 1 575 ? -24.529 -4.717 2.826 1.00 97.44 575 LYS A N 1
ATOM 4737 C CA . LYS A 1 575 ? -23.470 -5.434 3.542 1.00 97.44 575 LYS A CA 1
ATOM 4738 C C . LYS A 1 575 ? -22.509 -6.029 2.522 1.00 97.44 575 LYS A C 1
ATOM 4740 O O . LYS A 1 575 ? -22.913 -6.890 1.744 1.00 97.44 575 LYS A O 1
ATOM 4745 N N . ILE A 1 576 ? -21.268 -5.570 2.522 1.00 97.75 576 ILE A N 1
ATOM 4746 C CA . ILE A 1 576 ? -20.265 -5.860 1.500 1.00 97.75 576 ILE A CA 1
ATOM 4747 C C . ILE A 1 576 ? -19.084 -6.541 2.175 1.00 97.75 576 ILE A C 1
ATOM 4749 O O . ILE A 1 576 ? -18.415 -5.944 3.013 1.00 97.75 576 ILE A O 1
ATOM 4753 N N . LYS A 1 577 ? -18.817 -7.786 1.799 1.00 94.94 577 LYS A N 1
ATOM 4754 C CA . LYS A 1 577 ? -17.610 -8.506 2.186 1.00 94.94 577 LYS A CA 1
ATOM 4755 C C . LYS A 1 577 ? -16.621 -8.467 1.026 1.00 94.94 577 LYS A C 1
ATOM 4757 O O . LYS A 1 577 ? -16.958 -8.841 -0.095 1.00 94.94 577 LYS A O 1
ATOM 4762 N N . VAL A 1 578 ? -15.417 -7.975 1.301 1.00 91.81 578 VAL A N 1
ATOM 4763 C CA . VAL A 1 578 ? -14.341 -7.793 0.321 1.00 91.81 578 VAL A CA 1
ATOM 4764 C C . VAL A 1 578 ? -13.000 -8.059 1.000 1.00 91.81 578 VAL A C 1
ATOM 4766 O O . VAL A 1 578 ? -12.702 -7.511 2.062 1.00 91.81 578 VAL A O 1
ATOM 4769 N N . GLY A 1 579 ? -12.199 -8.957 0.426 1.00 83.25 579 GLY A N 1
ATOM 4770 C CA . GLY A 1 579 ? -11.002 -9.466 1.098 1.00 83.25 579 GLY A CA 1
ATOM 4771 C C . GLY A 1 579 ? -11.343 -10.109 2.451 1.00 83.25 579 GLY A C 1
ATOM 4772 O O . GLY A 1 579 ? -12.187 -11.000 2.530 1.00 83.25 579 GLY A O 1
ATOM 4773 N N . ASN A 1 580 ? -10.689 -9.652 3.521 1.00 79.31 580 ASN A N 1
ATOM 4774 C CA . ASN A 1 580 ? -10.975 -10.055 4.902 1.00 79.31 580 ASN A CA 1
ATOM 4775 C C . ASN A 1 580 ? -11.839 -9.038 5.671 1.00 79.31 580 ASN A C 1
ATOM 4777 O O . ASN A 1 580 ? -11.902 -9.133 6.893 1.00 79.31 580 ASN A O 1
ATOM 4781 N N . LYS A 1 581 ? -12.457 -8.071 4.981 1.00 87.88 581 LYS A N 1
ATOM 4782 C CA . LYS A 1 581 ? -13.217 -6.973 5.585 1.00 87.88 581 LYS A CA 1
ATOM 4783 C C . LYS A 1 581 ? -14.704 -7.078 5.278 1.00 87.88 581 LYS A C 1
ATOM 4785 O O . LYS A 1 581 ? -15.100 -7.530 4.201 1.00 87.88 581 LYS A O 1
ATOM 4790 N N . VAL A 1 582 ? -15.520 -6.587 6.201 1.00 94.19 582 VAL A N 1
ATOM 4791 C CA . VAL A 1 582 ? -16.973 -6.480 6.078 1.00 94.19 582 VAL A CA 1
ATOM 4792 C C . VAL A 1 582 ? -17.403 -5.039 6.343 1.00 94.19 582 VAL A C 1
ATOM 4794 O O . VAL A 1 582 ? -17.252 -4.511 7.443 1.00 94.19 582 VAL A O 1
ATOM 4797 N N . ILE A 1 583 ? -17.981 -4.410 5.323 1.00 96.56 583 ILE A N 1
ATOM 4798 C CA . ILE A 1 583 ? -18.495 -3.040 5.353 1.00 96.56 583 ILE A CA 1
ATOM 4799 C C . ILE A 1 583 ? -20.023 -3.095 5.372 1.00 96.56 583 ILE A C 1
ATOM 4801 O O . ILE A 1 583 ? -20.624 -3.842 4.600 1.00 96.56 583 ILE A O 1
ATOM 4805 N N . LEU A 1 584 ? -20.669 -2.288 6.210 1.00 97.31 584 LEU A N 1
ATOM 4806 C CA . LEU A 1 584 ? -22.115 -2.066 6.149 1.00 97.31 584 LEU A CA 1
ATOM 4807 C C . LEU A 1 584 ? -22.391 -0.618 5.741 1.00 97.31 584 LEU A C 1
ATOM 4809 O O . LEU A 1 584 ? -22.175 0.291 6.535 1.00 97.31 584 LEU A O 1
ATOM 4813 N N . TYR A 1 585 ? -22.868 -0.417 4.513 1.00 97.62 585 TYR A N 1
ATOM 4814 C CA . TYR A 1 585 ? -23.229 0.892 3.968 1.00 97.62 585 TYR A CA 1
ATOM 4815 C C . TYR A 1 585 ? -24.732 1.142 4.112 1.00 97.62 585 TYR A C 1
ATOM 4817 O O . TYR A 1 585 ? -25.540 0.428 3.518 1.00 97.62 585 TYR A O 1
ATOM 4825 N N . ALA A 1 586 ? -25.099 2.140 4.912 1.00 95.50 586 ALA A N 1
ATOM 4826 C CA . ALA A 1 586 ? -26.473 2.537 5.201 1.00 95.50 586 ALA A CA 1
ATOM 4827 C C . ALA A 1 586 ? -26.563 4.075 5.246 1.00 95.50 586 ALA A C 1
ATOM 4829 O O . ALA A 1 586 ? -26.631 4.660 6.329 1.00 95.50 586 ALA A O 1
ATOM 4830 N N . PRO A 1 587 ? -26.499 4.738 4.077 1.00 89.38 587 PRO A N 1
ATOM 4831 C CA . PRO A 1 587 ? -26.333 6.187 3.997 1.00 89.38 587 PRO A CA 1
ATOM 4832 C C . PRO A 1 587 ? -27.604 6.961 4.338 1.00 89.38 587 PRO A C 1
ATOM 4834 O O . PRO A 1 587 ? -27.505 8.146 4.613 1.00 89.38 587 PRO A O 1
ATOM 4837 N N . ASP A 1 588 ? -28.766 6.305 4.324 1.00 87.19 588 ASP A N 1
ATOM 4838 C CA . ASP A 1 588 ? -30.047 6.967 4.527 1.00 87.19 588 ASP A CA 1
ATOM 4839 C C . ASP A 1 588 ? -31.031 6.070 5.307 1.00 87.19 588 ASP A C 1
ATOM 4841 O O . ASP A 1 588 ? -31.610 5.127 4.752 1.00 87.19 588 ASP A O 1
ATOM 4845 N N . MET A 1 589 ? -31.165 6.276 6.630 1.00 86.50 589 MET A N 1
ATOM 4846 C CA . MET A 1 589 ? -31.954 5.358 7.466 1.00 86.50 589 MET A CA 1
ATOM 4847 C C . MET A 1 589 ? -32.492 5.884 8.805 1.00 86.50 589 MET A C 1
ATOM 4849 O O . MET A 1 589 ? -31.821 6.564 9.581 1.00 86.50 589 MET A O 1
ATOM 4853 N N . ILE A 1 590 ? -33.676 5.376 9.178 1.00 86.75 590 ILE A N 1
ATOM 4854 C CA . ILE A 1 590 ? -34.153 5.268 10.571 1.00 86.75 590 ILE A CA 1
ATOM 4855 C C . ILE A 1 590 ? -33.587 4.010 11.232 1.00 86.75 590 ILE A C 1
ATOM 4857 O O . ILE A 1 590 ? -33.089 4.050 12.354 1.00 86.75 590 ILE A O 1
ATOM 4861 N N . SER A 1 591 ? -33.737 2.851 10.585 1.00 88.12 591 SER A N 1
ATOM 4862 C CA . SER A 1 591 ? -33.287 1.577 11.154 1.00 88.12 591 SER A CA 1
ATOM 4863 C C . SER A 1 591 ? -33.156 0.476 10.108 1.00 88.12 591 SER A C 1
ATOM 4865 O O . SER A 1 591 ? -33.865 0.477 9.101 1.00 88.12 591 SER A O 1
ATOM 4867 N N . ILE A 1 592 ? -32.309 -0.512 10.409 1.00 91.31 592 ILE A N 1
ATOM 4868 C CA . ILE A 1 592 ? -32.283 -1.813 9.734 1.00 91.31 592 ILE A CA 1
ATOM 4869 C C . ILE A 1 592 ? -32.979 -2.829 10.662 1.00 91.31 592 ILE A C 1
ATOM 4871 O O . ILE A 1 592 ? -32.445 -3.144 11.743 1.00 91.31 592 ILE A O 1
ATOM 4875 N N . PRO A 1 593 ? -34.184 -3.324 10.306 1.00 87.12 593 PRO A N 1
ATOM 4876 C CA . PRO A 1 593 ? -34.925 -4.272 11.139 1.00 87.12 593 PRO A CA 1
ATOM 4877 C C . PRO A 1 593 ? -34.190 -5.603 11.311 1.00 87.12 593 PRO A C 1
ATOM 4879 O O . PRO A 1 593 ? -34.118 -6.136 12.418 1.00 87.12 593 PRO A O 1
ATOM 4882 N N . ASN A 1 594 ? -33.597 -6.121 10.231 1.00 88.75 594 ASN A N 1
ATOM 4883 C CA . ASN A 1 594 ? -32.876 -7.388 10.263 1.00 88.75 594 ASN A CA 1
ATOM 4884 C C . ASN A 1 594 ? -31.486 -7.214 10.896 1.00 88.75 594 ASN A C 1
ATOM 4886 O O . ASN A 1 594 ? -30.555 -6.717 10.263 1.00 88.75 594 ASN A O 1
ATOM 4890 N N . LYS A 1 595 ? -31.331 -7.665 12.146 1.00 87.88 595 LYS A N 1
ATOM 4891 C CA . LYS A 1 595 ? -30.082 -7.502 12.906 1.00 87.88 595 LYS A CA 1
ATOM 4892 C C . LYS A 1 595 ? -28.895 -8.298 12.364 1.00 87.88 595 LYS A C 1
ATOM 4894 O O . LYS A 1 595 ? -27.761 -7.936 12.656 1.00 87.88 595 LYS A O 1
ATOM 4899 N N . VAL A 1 596 ? -29.123 -9.297 11.507 1.00 88.56 596 VAL A N 1
ATOM 4900 C CA . VAL A 1 596 ? -28.046 -10.043 10.825 1.00 88.56 596 VAL A CA 1
ATOM 4901 C C . VAL A 1 596 ? -27.165 -9.121 9.968 1.00 88.56 596 VAL A C 1
ATOM 4903 O O . VAL A 1 596 ? -25.978 -9.405 9.775 1.00 88.56 596 VAL A O 1
ATOM 4906 N N . ALA A 1 597 ? -27.705 -7.983 9.516 1.00 91.06 597 ALA A N 1
ATOM 4907 C CA . ALA A 1 597 ? -26.951 -6.972 8.782 1.00 91.06 597 ALA A CA 1
ATOM 4908 C C . ALA A 1 597 ? -25.712 -6.478 9.551 1.00 91.06 597 ALA A C 1
ATOM 4910 O O . ALA A 1 597 ? -24.658 -6.310 8.948 1.00 91.06 597 ALA A O 1
ATOM 4911 N N . TYR A 1 598 ? -25.811 -6.332 10.877 1.00 91.94 598 TYR A N 1
ATOM 4912 C CA . TYR A 1 598 ? -24.750 -5.783 11.733 1.00 91.94 598 TYR A CA 1
ATOM 4913 C C . TYR A 1 598 ? -23.699 -6.810 12.177 1.00 91.94 598 TYR A C 1
ATOM 4915 O O . TYR A 1 598 ? -22.671 -6.438 12.734 1.00 91.94 598 TYR A O 1
ATOM 4923 N N . LYS A 1 599 ? -23.950 -8.106 11.966 1.00 88.56 599 LYS A N 1
ATOM 4924 C CA . LYS A 1 599 ? -23.061 -9.171 12.441 1.00 88.56 599 LYS A CA 1
ATOM 4925 C C . LYS A 1 599 ? -21.714 -9.131 11.709 1.00 88.56 599 LYS A C 1
ATOM 4927 O O . LYS A 1 599 ? -21.715 -9.086 10.480 1.00 88.56 599 LYS A O 1
ATOM 4932 N N . ASP A 1 600 ? -20.609 -9.236 12.444 1.00 87.88 600 ASP A N 1
ATOM 4933 C CA . ASP A 1 600 ? -19.241 -9.316 11.905 1.00 87.88 600 ASP A CA 1
ATOM 4934 C C . ASP A 1 600 ? -18.865 -8.117 11.014 1.00 87.88 600 ASP A C 1
ATOM 4936 O O . ASP A 1 600 ? -18.103 -8.271 10.069 1.00 87.88 600 ASP A O 1
ATOM 4940 N N . VAL A 1 601 ? -19.453 -6.941 11.259 1.00 93.00 601 VAL A N 1
ATOM 4941 C CA . VAL A 1 601 ? -19.147 -5.711 10.515 1.00 93.00 601 VAL A CA 1
ATOM 4942 C C . VAL A 1 601 ? -17.907 -5.052 11.111 1.00 93.00 601 VAL A C 1
ATOM 4944 O O . VAL A 1 601 ? -17.901 -4.704 12.292 1.00 93.00 601 VAL A O 1
ATOM 4947 N N . ASP A 1 602 ? -16.891 -4.839 10.277 1.00 90.19 602 ASP A N 1
ATOM 4948 C CA . ASP A 1 602 ? -15.665 -4.137 10.657 1.00 90.19 602 ASP A CA 1
ATOM 4949 C C . ASP A 1 602 ? -15.868 -2.619 10.625 1.00 90.19 602 ASP A C 1
ATOM 4951 O O . ASP A 1 602 ? -15.481 -1.924 11.563 1.00 90.19 602 ASP A O 1
ATOM 4955 N N . VAL A 1 603 ? -16.513 -2.111 9.565 1.00 93.69 603 VAL A N 1
ATOM 4956 C CA . VAL A 1 603 ? -16.774 -0.676 9.371 1.00 93.69 603 VAL A CA 1
ATOM 4957 C C . VAL A 1 603 ? -18.225 -0.432 8.985 1.00 93.69 603 VAL A C 1
ATOM 4959 O O . VAL A 1 603 ? -18.733 -0.978 8.003 1.00 93.69 603 VAL A O 1
ATOM 4962 N N . TYR A 1 604 ? -18.888 0.435 9.745 1.00 96.06 604 TYR A N 1
ATOM 4963 C CA . TYR A 1 604 ? -20.226 0.928 9.437 1.00 96.06 604 TYR A CA 1
ATOM 4964 C C . TYR A 1 604 ? -20.146 2.313 8.791 1.00 96.06 604 TYR A C 1
ATOM 4966 O O . TYR A 1 604 ? -19.552 3.228 9.354 1.00 96.06 604 TYR A O 1
ATOM 4974 N N . ILE A 1 605 ? -20.749 2.478 7.616 1.00 97.19 605 ILE A N 1
ATOM 4975 C CA . ILE A 1 605 ? -20.868 3.770 6.937 1.00 97.19 605 ILE A CA 1
ATOM 4976 C C . ILE A 1 605 ? -22.328 4.214 7.031 1.00 97.19 605 ILE A C 1
ATOM 4978 O O . ILE A 1 605 ? -23.194 3.584 6.422 1.00 97.19 605 ILE A O 1
ATOM 4982 N N . GLY A 1 606 ? -22.590 5.258 7.815 1.00 95.00 606 GLY A N 1
ATOM 4983 C CA . GLY A 1 606 ? -23.936 5.631 8.257 1.00 95.00 606 GLY A CA 1
ATOM 4984 C C . GLY A 1 606 ? -24.424 7.004 7.796 1.00 95.00 606 GLY A C 1
ATOM 4985 O O . GLY A 1 606 ? -23.643 7.840 7.335 1.00 95.00 606 GLY A O 1
ATOM 4986 N N . ASP A 1 607 ? -25.723 7.221 7.996 1.00 94.50 607 ASP A N 1
ATOM 4987 C CA . ASP A 1 607 ? -26.471 8.441 7.677 1.00 94.50 607 ASP A CA 1
ATOM 4988 C C . ASP A 1 607 ? -26.096 9.613 8.605 1.00 94.50 607 ASP A C 1
ATOM 4990 O O . ASP A 1 607 ? -26.195 9.520 9.831 1.00 94.50 607 ASP A O 1
ATOM 4994 N N . GLY A 1 608 ? -25.660 10.724 8.018 1.00 93.12 608 GLY A N 1
ATOM 4995 C CA . GLY A 1 608 ? -25.257 11.962 8.684 1.00 93.12 608 GLY A CA 1
ATOM 4996 C C . GLY A 1 608 ? -26.293 13.084 8.592 1.00 93.12 608 GLY A C 1
ATOM 4997 O O . GLY A 1 608 ? -25.982 14.229 8.934 1.00 93.12 608 GLY A O 1
ATOM 4998 N N . SER A 1 609 ? -27.517 12.789 8.149 1.00 90.94 609 SER A N 1
ATOM 4999 C CA . SER A 1 609 ? -28.569 13.780 7.890 1.00 90.94 609 SER A CA 1
ATOM 5000 C C . SER A 1 609 ? -28.997 14.546 9.139 1.00 90.94 609 SER A C 1
ATOM 5002 O O . SER A 1 609 ? -29.365 15.720 9.058 1.00 90.94 609 SER A O 1
ATOM 5004 N N . SER A 1 610 ? -28.919 13.911 10.314 1.00 91.81 610 SER A N 1
ATOM 5005 C CA . SER A 1 610 ? -29.224 14.553 11.592 1.00 91.81 610 SER A CA 1
ATOM 5006 C C . SER A 1 610 ? -28.168 14.269 12.665 1.00 91.81 610 SER A C 1
ATOM 5008 O O . SER A 1 610 ? -27.950 13.111 13.032 1.00 91.81 610 SER A O 1
ATOM 5010 N N . PRO A 1 611 ? -27.550 15.305 13.258 1.00 87.56 611 PRO A N 1
ATOM 5011 C CA . PRO A 1 611 ? -26.555 15.117 14.305 1.00 87.56 611 PRO A CA 1
ATOM 5012 C C . PRO A 1 611 ? -27.065 14.501 15.608 1.00 87.56 611 PRO A C 1
ATOM 5014 O O . PRO A 1 611 ? -26.487 13.538 16.110 1.00 87.56 611 PRO A O 1
ATOM 5017 N N . VAL A 1 612 ? -28.136 15.062 16.176 1.00 85.38 612 VAL A N 1
ATOM 5018 C CA . VAL A 1 612 ? -28.494 14.820 17.589 1.00 85.38 612 VAL A CA 1
ATOM 5019 C C . VAL A 1 612 ? -29.911 14.286 17.782 1.00 85.38 612 VAL A C 1
ATOM 5021 O O . VAL A 1 612 ? -30.151 13.549 18.734 1.00 85.38 612 VAL A O 1
ATOM 5024 N N . LYS A 1 613 ? -30.867 14.673 16.931 1.00 87.69 613 LYS A N 1
ATOM 5025 C CA . LYS A 1 613 ? -32.289 14.337 17.107 1.00 87.69 613 LYS A CA 1
ATOM 5026 C C . LYS A 1 613 ? -32.807 13.508 15.947 1.00 87.69 613 LYS A C 1
ATOM 5028 O O . LYS A 1 613 ? -32.564 13.848 14.797 1.00 87.69 613 LYS A O 1
ATOM 5033 N N . ASP A 1 614 ? -33.559 12.460 16.236 1.00 90.12 614 ASP A N 1
ATOM 5034 C CA . ASP A 1 614 ? -34.189 11.671 15.182 1.00 90.12 614 ASP A CA 1
ATOM 5035 C C . ASP A 1 614 ? -35.252 12.520 14.458 1.00 90.12 614 ASP A C 1
ATOM 5037 O O . ASP A 1 614 ? -36.043 13.226 15.088 1.00 90.12 614 ASP A O 1
ATOM 5041 N N . LEU A 1 615 ? -35.270 12.456 13.128 1.00 86.44 615 LEU A N 1
ATOM 5042 C CA . LEU A 1 615 ? -36.197 13.182 12.258 1.00 86.44 615 LEU A CA 1
ATOM 5043 C C . LEU A 1 615 ? -37.292 12.235 11.762 1.00 86.44 615 LEU A C 1
ATOM 5045 O O . LEU A 1 615 ? -37.435 12.015 10.563 1.00 86.44 615 LEU A O 1
ATOM 5049 N N . ILE A 1 616 ? -38.050 11.638 12.683 1.00 87.38 616 ILE A N 1
ATOM 5050 C CA . ILE A 1 616 ? -39.065 10.625 12.357 1.00 87.38 616 ILE A CA 1
ATOM 5051 C C . ILE A 1 616 ? -40.437 11.281 12.184 1.00 87.38 616 ILE A C 1
ATOM 5053 O O . ILE A 1 616 ? -40.935 11.971 13.073 1.00 87.38 616 ILE A O 1
ATOM 5057 N N . ARG A 1 617 ? -41.083 11.011 11.049 1.00 86.00 617 ARG A N 1
ATOM 5058 C CA . ARG A 1 617 ? -42.456 11.415 10.721 1.00 86.00 617 ARG A CA 1
ATOM 5059 C C . ARG A 1 617 ? -43.344 10.177 10.563 1.00 86.00 617 ARG A C 1
ATOM 5061 O O . ARG A 1 617 ? -42.852 9.074 10.325 1.00 86.00 617 ARG A O 1
ATOM 5068 N N . ARG A 1 618 ? -44.662 10.351 10.709 1.00 86.19 618 ARG A N 1
ATOM 5069 C CA . ARG A 1 618 ? -45.669 9.280 10.591 1.00 86.19 618 ARG A CA 1
ATOM 5070 C C . ARG A 1 618 ? -46.721 9.625 9.548 1.00 86.19 618 ARG A C 1
ATOM 5072 O O . ARG A 1 618 ? -47.192 10.758 9.500 1.00 86.19 618 ARG A O 1
ATOM 5079 N N . LYS A 1 619 ? -47.115 8.633 8.749 1.00 81.38 619 LYS A N 1
ATOM 5080 C CA . LYS A 1 619 ? -48.289 8.686 7.870 1.00 81.38 619 LYS A CA 1
ATOM 5081 C C . LYS A 1 619 ? -49.060 7.373 8.028 1.00 81.38 619 LYS A C 1
ATOM 5083 O O . LYS A 1 619 ? -48.653 6.348 7.490 1.00 81.38 619 LYS A O 1
ATOM 5088 N N . GLY A 1 620 ? -50.144 7.401 8.805 1.00 83.00 620 GLY A N 1
ATOM 5089 C CA . GLY A 1 620 ? -50.814 6.177 9.263 1.00 83.00 620 GLY A CA 1
ATOM 5090 C C . GLY A 1 620 ? -49.891 5.346 10.164 1.00 83.00 620 GLY A C 1
ATOM 5091 O O . GLY A 1 620 ? -49.235 5.896 11.048 1.00 83.00 620 GLY A O 1
ATOM 5092 N N . GLU A 1 621 ? -49.802 4.039 9.908 1.00 79.12 621 GLU A N 1
ATOM 5093 C CA . GLU A 1 621 ? -48.915 3.109 10.632 1.00 79.12 621 GLU A CA 1
ATOM 5094 C C . GLU A 1 621 ? -47.452 3.145 10.153 1.00 79.12 621 GLU A C 1
ATOM 5096 O O . GLU A 1 621 ? -46.566 2.581 10.795 1.00 79.12 621 GLU A O 1
ATOM 5101 N N . GLN A 1 622 ? -47.168 3.817 9.033 1.00 78.00 622 GLN A N 1
ATOM 5102 C CA . GLN A 1 622 ? -45.831 3.861 8.442 1.00 78.00 622 GLN A CA 1
ATOM 5103 C C . GLN A 1 622 ? -45.018 5.049 8.974 1.00 78.00 622 GLN A C 1
ATOM 5105 O O . GLN A 1 622 ? -45.499 6.186 9.035 1.00 78.00 622 GLN A O 1
ATOM 5110 N N . ILE A 1 623 ? -43.758 4.781 9.328 1.00 86.06 623 ILE A N 1
ATOM 5111 C CA . ILE A 1 623 ? -42.765 5.783 9.740 1.00 86.06 623 ILE A CA 1
ATOM 5112 C C . ILE A 1 623 ? -41.756 6.042 8.619 1.00 86.06 623 ILE A C 1
ATOM 5114 O O . ILE A 1 623 ? -41.392 5.123 7.887 1.00 86.06 623 ILE A O 1
ATOM 5118 N N . PHE A 1 624 ? -41.302 7.289 8.498 1.00 86.00 624 PHE A N 1
ATOM 5119 C CA . PHE A 1 624 ? -40.301 7.706 7.513 1.00 86.00 624 PHE A CA 1
ATOM 5120 C C . PHE A 1 624 ? -39.450 8.874 8.026 1.00 86.00 624 PHE A C 1
ATOM 5122 O O . PHE A 1 624 ? -39.887 9.602 8.921 1.00 86.00 624 PHE A O 1
ATOM 5129 N N . GLY A 1 625 ? -38.241 9.037 7.486 1.00 86.75 625 GLY A N 1
ATOM 5130 C CA . GLY A 1 625 ? -37.264 10.048 7.897 1.00 86.75 625 GLY A CA 1
ATOM 5131 C C . GLY A 1 625 ? -35.890 9.461 8.231 1.00 86.75 625 GLY A C 1
ATOM 5132 O O . GLY A 1 625 ? -35.495 8.463 7.639 1.00 86.75 625 GLY A O 1
ATOM 5133 N N . HIS A 1 626 ? -35.189 10.066 9.196 1.00 88.69 626 HIS A N 1
ATOM 5134 C CA . HIS A 1 626 ? -33.784 9.752 9.501 1.00 88.69 626 HIS A CA 1
ATOM 5135 C C . HIS A 1 626 ? -33.555 9.543 10.999 1.00 88.69 626 HIS A C 1
ATOM 5137 O O . HIS A 1 626 ? -34.152 10.228 11.836 1.00 88.69 626 HIS A O 1
ATOM 5143 N N . SER A 1 627 ? -32.661 8.623 11.350 1.00 91.12 627 SER A N 1
ATOM 5144 C CA . SER A 1 627 ? -32.143 8.484 12.713 1.00 91.12 627 SER A CA 1
ATOM 5145 C C . SER A 1 627 ? -30.938 9.393 12.925 1.00 91.12 627 SER A C 1
ATOM 5147 O O . SER A 1 627 ? -30.124 9.591 12.027 1.00 91.12 627 SER A O 1
ATOM 5149 N N . SER A 1 628 ? -30.799 9.948 14.126 1.00 93.31 628 SER A N 1
ATOM 5150 C CA . SER A 1 628 ? -29.631 10.759 14.457 1.00 93.31 628 SER A CA 1
ATOM 5151 C C . SER A 1 628 ? -28.353 9.931 14.506 1.00 93.31 628 SER A C 1
ATOM 5153 O O . SER A 1 628 ? -28.373 8.744 14.851 1.00 93.31 628 SER A O 1
ATOM 5155 N N . MET A 1 629 ? -27.216 10.584 14.267 1.00 93.81 629 MET A N 1
ATOM 5156 C CA . MET A 1 629 ? -25.901 9.961 14.418 1.00 93.81 629 MET A CA 1
ATOM 5157 C C . MET A 1 629 ? -25.702 9.383 15.829 1.00 93.81 629 MET A C 1
ATOM 5159 O O . MET A 1 629 ? -25.184 8.279 15.969 1.00 93.81 629 MET A O 1
ATOM 5163 N N . ILE A 1 630 ? -26.199 10.049 16.882 1.00 91.38 630 ILE A N 1
ATOM 5164 C CA . ILE A 1 630 ? -26.167 9.519 18.262 1.00 91.38 630 ILE A CA 1
ATOM 5165 C C . ILE A 1 630 ? -26.946 8.200 18.385 1.00 91.38 630 ILE A C 1
ATOM 5167 O O . ILE A 1 630 ? -26.467 7.250 19.013 1.00 91.38 630 ILE A O 1
ATOM 5171 N N . THR A 1 631 ? -28.147 8.122 17.807 1.00 92.31 631 THR A N 1
ATOM 5172 C CA . THR A 1 631 ? -28.956 6.893 17.815 1.00 92.31 631 THR A CA 1
ATOM 5173 C C . THR A 1 631 ? -28.234 5.761 17.083 1.00 92.31 631 THR A C 1
ATOM 5175 O O . THR A 1 631 ? -28.197 4.631 17.581 1.00 92.31 631 THR A O 1
ATOM 5178 N N . GLN A 1 632 ? -27.594 6.064 15.952 1.00 94.06 632 GLN A N 1
ATOM 5179 C CA . GLN A 1 632 ? -26.819 5.094 15.178 1.00 94.06 632 GLN A CA 1
ATOM 5180 C C . GLN A 1 632 ? -25.562 4.613 15.916 1.00 94.06 632 GLN A C 1
ATOM 5182 O O . GLN A 1 632 ? -25.311 3.408 15.942 1.00 94.06 632 GLN A O 1
ATOM 5187 N N . ILE A 1 633 ? -24.826 5.505 16.591 1.00 92.12 633 ILE A N 1
ATOM 5188 C CA . ILE A 1 633 ? -23.671 5.155 17.440 1.00 92.12 633 ILE A CA 1
ATOM 5189 C C . ILE A 1 633 ? -24.090 4.148 18.517 1.00 92.12 633 ILE A C 1
ATOM 5191 O O . ILE A 1 633 ? -23.485 3.086 18.652 1.00 92.12 633 ILE A O 1
ATOM 5195 N N . LYS A 1 634 ? -25.187 4.425 19.234 1.00 90.44 634 LYS A N 1
ATOM 5196 C CA . LYS A 1 634 ? -25.724 3.524 20.272 1.00 90.44 634 LYS A CA 1
ATOM 5197 C C . LYS A 1 634 ? -26.194 2.186 19.701 1.00 90.44 634 LYS A C 1
ATOM 5199 O O . LYS A 1 634 ? -26.114 1.160 20.378 1.00 90.44 634 LYS A O 1
ATOM 5204 N N . ALA A 1 635 ? -26.727 2.179 18.480 1.00 89.00 635 ALA A N 1
ATOM 5205 C CA . ALA A 1 635 ? -27.110 0.945 17.805 1.00 89.00 635 ALA A CA 1
ATOM 5206 C C . ALA A 1 635 ? -25.874 0.101 17.460 1.00 89.00 635 ALA A C 1
ATOM 5208 O O . ALA A 1 635 ? -25.860 -1.084 17.780 1.00 89.00 635 ALA A O 1
ATOM 5209 N N . CYS A 1 636 ? -24.834 0.714 16.891 1.00 90.31 636 CYS A N 1
ATOM 5210 C CA . CYS A 1 636 ? -23.565 0.062 16.568 1.00 90.31 636 CYS A CA 1
ATOM 5211 C C . CYS A 1 636 ? -22.864 -0.484 17.819 1.00 90.31 636 CYS A C 1
ATOM 5213 O O . CYS A 1 636 ? -22.403 -1.624 17.810 1.00 90.31 636 CYS A O 1
ATOM 5215 N N . GLU A 1 637 ? -22.894 0.263 18.928 1.00 88.06 637 GLU A N 1
ATOM 5216 C CA . GLU A 1 637 ? -22.322 -0.157 20.216 1.00 88.06 637 GLU A CA 1
ATOM 5217 C C . GLU A 1 637 ? -22.946 -1.449 20.717 1.00 88.06 637 GLU A C 1
ATOM 5219 O O . GLU A 1 637 ? -22.243 -2.399 21.062 1.00 88.06 637 GLU A O 1
ATOM 5224 N N . LYS A 1 638 ? -24.277 -1.530 20.679 1.00 87.25 638 LYS A N 1
ATOM 5225 C CA . LYS A 1 638 ? -25.002 -2.743 21.071 1.00 87.25 638 LYS A CA 1
ATOM 5226 C C . LYS A 1 638 ? -24.678 -3.946 20.187 1.00 87.25 638 LYS A C 1
ATOM 5228 O O . LYS A 1 638 ? -24.892 -5.072 20.626 1.00 87.25 638 LYS A O 1
ATOM 5233 N N . GLN A 1 639 ? -24.229 -3.719 18.955 1.00 86.44 639 GLN A N 1
ATOM 5234 C CA . GLN A 1 639 ? -23.860 -4.772 18.007 1.00 86.44 639 GLN A CA 1
ATOM 5235 C C . GLN A 1 639 ? -22.350 -5.066 17.996 1.00 86.44 639 GLN A C 1
ATOM 5237 O O . GLN A 1 639 ? -21.922 -5.958 17.273 1.00 86.44 639 GLN A O 1
ATOM 5242 N N . GLY A 1 640 ? -21.547 -4.361 18.804 1.00 83.31 640 GLY A N 1
ATOM 5243 C CA . GLY A 1 640 ? -20.097 -4.556 18.886 1.00 83.31 640 GLY A CA 1
ATOM 5244 C C . GLY A 1 640 ? -19.299 -3.957 17.723 1.00 83.31 640 GLY A C 1
ATOM 5245 O O . GLY A 1 640 ? -18.127 -4.294 17.567 1.00 83.31 640 GLY A O 1
ATOM 5246 N N . ILE A 1 641 ? -19.908 -3.079 16.920 1.00 88.69 641 ILE A N 1
ATOM 5247 C CA . ILE A 1 641 ? -19.236 -2.382 15.818 1.00 88.69 641 ILE A CA 1
ATOM 5248 C C . ILE A 1 641 ? -18.525 -1.165 16.390 1.00 88.69 641 ILE A C 1
ATOM 5250 O O . ILE A 1 641 ? -19.180 -0.250 16.884 1.00 88.69 641 ILE A O 1
ATOM 5254 N N . ASN A 1 642 ? -17.197 -1.141 16.302 1.00 83.38 642 ASN A N 1
ATOM 5255 C CA . ASN A 1 642 ? -16.383 -0.116 16.956 1.00 83.38 642 ASN A CA 1
ATOM 5256 C C . ASN A 1 642 ? -15.902 0.988 16.013 1.00 83.38 642 ASN A C 1
ATOM 5258 O O . ASN A 1 642 ? -15.308 1.950 16.488 1.00 83.38 642 ASN A O 1
ATOM 5262 N N . HIS A 1 643 ? -16.146 0.879 14.706 1.00 90.19 643 HIS A N 1
ATOM 5263 C CA . HIS A 1 643 ? -15.726 1.888 13.740 1.00 90.19 643 HIS A CA 1
ATOM 5264 C C . HIS A 1 643 ? -16.877 2.330 12.844 1.00 90.19 643 HIS A C 1
ATOM 5266 O O . HIS A 1 643 ? -17.544 1.517 12.201 1.00 90.19 643 HIS A O 1
ATOM 5272 N N . ILE A 1 644 ? -17.113 3.639 12.842 1.00 93.88 644 ILE A N 1
ATOM 5273 C CA . ILE A 1 644 ? -18.201 4.291 12.129 1.00 93.88 644 ILE A CA 1
ATOM 5274 C C . ILE A 1 644 ? -17.641 5.448 11.305 1.00 93.88 644 ILE A C 1
ATOM 5276 O O . ILE A 1 644 ? -16.905 6.284 11.828 1.00 93.88 644 ILE A O 1
ATOM 5280 N N . ILE A 1 645 ? -18.049 5.530 10.041 1.00 95.56 645 ILE A N 1
ATOM 5281 C CA . ILE A 1 645 ? -17.798 6.671 9.163 1.00 95.56 645 ILE A CA 1
ATOM 5282 C C . ILE A 1 645 ? -19.151 7.272 8.782 1.00 95.56 645 ILE A C 1
ATOM 5284 O O . ILE A 1 645 ? -19.970 6.617 8.142 1.00 95.56 645 ILE A O 1
ATOM 5288 N N . PHE A 1 646 ? -19.409 8.517 9.162 1.00 96.44 646 PHE A N 1
ATOM 5289 C CA . PHE A 1 646 ? -20.618 9.218 8.737 1.00 96.44 646 PHE A CA 1
ATOM 5290 C C . PHE A 1 646 ? -20.421 9.890 7.377 1.00 96.44 646 PHE A C 1
ATOM 5292 O O . PHE A 1 646 ? -19.353 10.435 7.078 1.00 96.44 646 PHE A O 1
ATOM 5299 N N . THR A 1 647 ? -21.469 9.839 6.559 1.00 96.19 647 THR A N 1
ATOM 5300 C CA . THR A 1 647 ? -21.592 10.503 5.255 1.00 96.19 647 THR A CA 1
ATOM 5301 C C . THR A 1 647 ? -23.029 10.999 5.080 1.00 96.19 647 THR A C 1
ATOM 5303 O O . THR A 1 647 ? -23.767 11.006 6.055 1.00 96.19 647 THR A O 1
ATOM 5306 N N . HIS A 1 648 ? -23.444 11.416 3.883 1.00 94.25 648 HIS A N 1
ATOM 5307 C CA . HIS A 1 648 ? -24.812 11.874 3.616 1.00 94.25 648 HIS A CA 1
ATOM 5308 C C . HIS A 1 648 ? -25.256 12.977 4.601 1.00 94.25 648 HIS A C 1
ATOM 5310 O O . HIS A 1 648 ? -26.216 12.849 5.358 1.00 94.25 648 HIS A O 1
ATOM 5316 N N . PHE A 1 649 ? -24.505 14.073 4.658 1.00 95.19 649 PHE A N 1
ATOM 5317 C CA . PHE A 1 649 ? -24.732 15.122 5.644 1.00 95.19 649 PHE A CA 1
ATOM 5318 C C . PHE A 1 649 ? -25.911 16.017 5.287 1.00 95.19 649 PHE A C 1
ATOM 5320 O O . PHE A 1 649 ? -26.069 16.441 4.141 1.00 95.19 649 PHE A O 1
ATOM 5327 N N . GLY A 1 650 ? -26.710 16.323 6.308 1.00 91.94 650 GLY A N 1
ATOM 5328 C CA . GLY A 1 650 ? -27.815 17.269 6.231 1.00 91.94 650 GLY A CA 1
ATOM 5329 C C . GLY A 1 650 ? -27.413 18.675 6.676 1.00 91.94 650 GLY A C 1
ATOM 5330 O O . GLY A 1 650 ? -26.335 18.900 7.234 1.00 91.94 650 GLY A O 1
ATOM 5331 N N . LYS A 1 651 ? -28.339 19.618 6.482 1.00 93.06 651 LYS A N 1
ATOM 5332 C CA . LYS A 1 651 ? -28.194 21.062 6.723 1.00 93.06 651 LYS A CA 1
ATOM 5333 C C . LYS A 1 651 ? -27.405 21.420 7.989 1.00 93.06 651 LYS A C 1
ATOM 5335 O O . LYS A 1 651 ? -26.410 22.131 7.913 1.00 93.06 651 LYS A O 1
ATOM 5340 N N . GLN A 1 652 ? -27.811 20.885 9.146 1.00 90.19 652 GLN A N 1
ATOM 5341 C CA . GLN A 1 652 ? -27.241 21.271 10.447 1.00 90.19 652 GLN A CA 1
ATOM 5342 C C . GLN A 1 652 ? -25.733 21.020 10.557 1.00 90.19 652 GLN A C 1
ATOM 5344 O O . GLN A 1 652 ? -25.037 21.792 11.210 1.00 90.19 652 GLN A O 1
ATOM 5349 N N . LEU A 1 653 ? -25.226 19.937 9.958 1.00 90.62 653 LEU A N 1
ATOM 5350 C CA . LEU A 1 653 ? -23.793 19.647 10.000 1.00 90.62 653 LEU A CA 1
ATOM 5351 C C . LEU A 1 653 ? -23.023 20.473 8.970 1.00 90.62 653 LEU A C 1
ATOM 5353 O O . LEU A 1 653 ? -21.900 20.876 9.242 1.00 90.62 653 LEU A O 1
ATOM 5357 N N . ILE A 1 654 ? -23.623 20.749 7.812 1.00 91.69 654 ILE A N 1
ATOM 5358 C CA . ILE A 1 654 ? -22.992 21.552 6.758 1.00 91.69 654 ILE A CA 1
ATOM 5359 C C . ILE A 1 654 ? -22.815 23.012 7.200 1.00 91.69 654 ILE A C 1
ATOM 5361 O O . ILE A 1 654 ? -21.798 23.624 6.868 1.00 91.69 654 ILE A O 1
ATOM 5365 N N . GLU A 1 655 ? -23.776 23.553 7.954 1.00 91.25 655 GLU A N 1
ATOM 5366 C CA . GLU A 1 655 ? -23.743 24.928 8.470 1.00 91.25 655 GLU A CA 1
ATOM 5367 C C . GLU A 1 655 ? -22.773 25.108 9.654 1.00 91.25 655 GLU A C 1
ATOM 5369 O O . GLU A 1 655 ? -22.096 26.132 9.728 1.00 91.25 655 GLU A O 1
ATOM 5374 N N . ASP A 1 656 ? -22.681 24.133 10.570 1.00 88.50 656 ASP A N 1
ATOM 5375 C CA . ASP A 1 656 ? -21.869 24.228 11.799 1.00 88.50 656 ASP A CA 1
ATOM 5376 C C . ASP A 1 656 ? -21.142 22.907 12.132 1.00 88.50 656 ASP A C 1
ATOM 5378 O O . ASP A 1 656 ? -21.382 22.238 13.144 1.00 88.50 656 ASP A O 1
ATOM 5382 N N . GLU A 1 657 ? -20.239 22.510 11.234 1.00 85.81 657 GLU A N 1
ATOM 5383 C CA . GLU A 1 657 ? -19.558 21.211 11.259 1.00 85.81 657 GLU A CA 1
ATOM 5384 C C . GLU A 1 657 ? -18.772 20.970 12.563 1.00 85.81 657 GLU A C 1
ATOM 5386 O O . GLU A 1 657 ? -18.916 19.923 13.198 1.00 85.81 657 GLU A O 1
ATOM 5391 N N . GLU A 1 658 ? -17.957 21.934 13.001 1.00 83.44 658 GLU A N 1
ATOM 5392 C CA . GLU A 1 658 ? -17.059 21.782 14.157 1.00 83.44 658 GLU A CA 1
ATOM 5393 C C . GLU A 1 658 ? -17.820 21.641 15.484 1.00 83.44 658 GLU A C 1
ATOM 5395 O O . GLU A 1 658 ? -17.525 20.758 16.299 1.00 83.44 658 GLU A O 1
ATOM 5400 N N . SER A 1 659 ? -18.836 22.479 15.702 1.00 84.88 659 SER A N 1
ATOM 5401 C CA . SER A 1 659 ? -19.672 22.426 16.904 1.00 84.88 659 SER A CA 1
ATOM 5402 C C . SER A 1 659 ? -20.473 21.126 16.967 1.00 84.88 659 SER A C 1
ATOM 5404 O O . SER A 1 659 ? -20.500 20.455 18.007 1.00 84.88 659 SER A O 1
ATOM 5406 N N . MET A 1 660 ? -21.080 20.720 15.842 1.00 86.81 660 MET A N 1
ATOM 5407 C CA . MET A 1 660 ? -21.860 19.485 15.772 1.00 86.81 660 MET A CA 1
ATOM 5408 C C . MET A 1 660 ? -20.980 18.255 15.983 1.00 86.81 660 MET A C 1
ATOM 5410 O O . MET A 1 660 ? -21.331 17.399 16.798 1.00 86.81 660 MET A O 1
ATOM 5414 N N . LYS A 1 661 ? -19.801 18.191 15.351 1.00 87.00 661 LYS A N 1
ATOM 5415 C CA . LYS A 1 661 ? -18.821 17.121 15.593 1.00 87.00 661 LYS A CA 1
ATOM 5416 C C . LYS A 1 661 ? -18.439 17.032 17.058 1.00 87.00 661 LYS A C 1
ATOM 5418 O O . LYS A 1 661 ? -18.507 15.951 17.636 1.00 87.00 661 LYS A O 1
ATOM 5423 N N . LYS A 1 662 ? -18.099 18.160 17.689 1.00 79.38 662 LYS A N 1
ATOM 5424 C CA . LYS A 1 662 ? -17.744 18.195 19.113 1.00 79.38 662 LYS A CA 1
ATOM 5425 C C . LYS A 1 662 ? -18.867 17.637 19.988 1.00 79.38 662 LYS A C 1
ATOM 5427 O O . LYS A 1 662 ? -18.595 16.854 20.892 1.00 79.38 662 LYS A O 1
ATOM 5432 N N . ARG A 1 663 ? -20.118 17.998 19.697 1.00 83.00 663 ARG A N 1
ATOM 5433 C CA . ARG A 1 663 ? -21.301 17.513 20.420 1.00 83.00 663 ARG A CA 1
ATOM 5434 C C . ARG A 1 663 ? -21.578 16.023 20.206 1.00 83.00 663 ARG A C 1
ATOM 5436 O O . ARG A 1 663 ? -22.017 15.350 21.130 1.00 83.00 663 ARG A O 1
ATOM 5443 N N . ILE A 1 664 ? -21.329 15.494 19.013 1.00 83.88 664 ILE A N 1
ATOM 5444 C CA . ILE A 1 664 ? -21.457 14.054 18.757 1.00 83.88 664 ILE A CA 1
ATOM 5445 C C . ILE A 1 664 ? -20.360 13.308 19.513 1.00 83.88 664 ILE A C 1
ATOM 5447 O O . ILE A 1 664 ? -20.652 12.354 20.224 1.00 83.88 664 ILE A O 1
ATOM 5451 N N . LEU A 1 665 ? -19.115 13.790 19.432 1.00 81.38 665 LEU A N 1
ATOM 5452 C CA . LEU A 1 665 ? -17.950 13.180 20.074 1.00 81.38 665 LEU A CA 1
ATOM 5453 C C . LEU A 1 665 ? -18.063 13.110 21.606 1.00 81.38 665 LEU A C 1
ATOM 5455 O O . LEU A 1 665 ? -17.475 12.212 22.204 1.00 81.38 665 LEU A O 1
ATOM 5459 N N . THR A 1 666 ? -18.836 13.991 22.256 1.00 76.12 666 THR A N 1
ATOM 5460 C CA . THR A 1 666 ? -19.113 13.878 23.704 1.00 76.12 666 THR A CA 1
ATOM 5461 C C . THR A 1 666 ? -20.012 12.700 24.076 1.00 76.12 666 THR A C 1
ATOM 5463 O O . THR A 1 666 ? -19.992 12.268 25.225 1.00 76.12 666 THR A O 1
ATOM 5466 N N . GLU A 1 667 ? -20.783 12.173 23.127 1.00 78.75 667 GLU A N 1
ATOM 5467 C CA . GLU A 1 667 ? -21.726 11.064 23.323 1.00 78.75 667 GLU A CA 1
ATOM 5468 C C . GLU A 1 667 ? -21.142 9.713 22.876 1.00 78.75 667 GLU A C 1
ATOM 5470 O O . GLU A 1 667 ? -21.807 8.682 22.984 1.00 78.75 667 GLU A O 1
ATOM 5475 N N . VAL A 1 668 ? -19.904 9.705 22.366 1.00 78.44 668 VAL A N 1
ATOM 5476 C CA . VAL A 1 668 ? -19.241 8.511 21.829 1.00 78.44 668 VAL A CA 1
ATOM 5477 C C . VAL A 1 668 ? -18.734 7.614 22.965 1.00 78.44 668 VAL A C 1
ATOM 5479 O O . VAL A 1 668 ? -17.933 8.062 23.794 1.00 78.44 668 VAL A O 1
ATOM 5482 N N . PRO A 1 669 ? -19.141 6.332 23.003 1.00 73.44 669 PRO A N 1
ATOM 5483 C CA . PRO A 1 669 ? -18.621 5.364 23.960 1.00 73.44 669 PRO A CA 1
ATOM 5484 C C . PRO A 1 669 ? -17.107 5.148 23.835 1.00 73.44 669 PRO A C 1
ATOM 5486 O O . PRO A 1 669 ? -16.523 5.198 22.751 1.00 73.44 669 PRO A O 1
ATOM 5489 N N . ALA A 1 670 ? -16.450 4.854 24.959 1.00 63.38 670 ALA A N 1
ATOM 5490 C CA . ALA A 1 670 ? -15.016 4.576 24.975 1.00 63.38 670 ALA A CA 1
ATOM 5491 C C . ALA A 1 670 ? -14.678 3.334 24.129 1.00 63.38 670 ALA A C 1
ATOM 5493 O O . ALA A 1 670 ? -15.243 2.264 24.338 1.00 63.38 670 ALA A O 1
ATOM 5494 N N . GLY A 1 671 ? -13.708 3.472 23.221 1.00 61.03 671 GLY A N 1
ATOM 5495 C CA . GLY A 1 671 ? -13.277 2.391 22.328 1.00 61.03 671 GLY A CA 1
ATOM 5496 C C . GLY A 1 671 ? -13.920 2.417 20.942 1.00 61.03 671 GLY A C 1
ATOM 5497 O O . GLY A 1 671 ? -13.556 1.584 20.119 1.00 61.03 671 GLY A O 1
ATOM 5498 N N . MET A 1 672 ? -14.814 3.375 20.673 1.00 77.75 672 MET A N 1
ATOM 5499 C CA . MET A 1 672 ? -15.324 3.629 19.330 1.00 77.75 672 MET A CA 1
ATOM 5500 C C . MET A 1 672 ? -14.518 4.679 18.576 1.00 77.75 672 MET A C 1
ATOM 5502 O O . MET A 1 672 ? -14.059 5.670 19.146 1.00 77.75 672 MET A O 1
ATOM 5506 N N . VAL A 1 673 ? -14.421 4.470 17.270 1.00 81.00 673 VAL A N 1
ATOM 5507 C CA . VAL A 1 673 ? -13.829 5.374 16.293 1.00 81.00 673 VAL A CA 1
ATOM 5508 C C . VAL A 1 673 ? -14.961 5.945 15.457 1.00 81.00 673 VAL A C 1
ATOM 5510 O O . VAL A 1 673 ? -15.673 5.194 14.794 1.00 81.00 673 VAL A O 1
ATOM 5513 N N . ILE A 1 674 ? -15.139 7.264 15.508 1.00 86.88 674 ILE A N 1
ATOM 5514 C CA . ILE A 1 674 ? -16.133 7.977 14.704 1.00 86.88 674 ILE A CA 1
ATOM 5515 C C . ILE A 1 674 ? -15.399 8.932 13.777 1.00 86.88 674 ILE A C 1
ATOM 5517 O O . ILE A 1 674 ? -14.699 9.836 14.236 1.00 86.88 674 ILE A O 1
ATOM 5521 N N . GLU A 1 675 ? -15.586 8.742 12.481 1.00 91.62 675 GLU A N 1
ATOM 5522 C CA . GLU A 1 675 ? -15.037 9.599 11.441 1.00 91.62 675 GLU A CA 1
ATOM 5523 C C . GLU A 1 675 ? -16.162 10.277 10.662 1.00 91.62 675 GLU A C 1
ATOM 5525 O O . GLU A 1 675 ? -17.279 9.773 10.557 1.00 91.62 675 GLU A O 1
ATOM 5530 N N . PHE A 1 676 ? -15.856 11.446 10.113 1.00 92.50 676 PHE A N 1
ATOM 5531 C CA . PHE A 1 676 ? -16.773 12.228 9.294 1.00 92.50 676 PHE A CA 1
ATOM 5532 C C . PHE A 1 676 ? -16.116 12.402 7.931 1.00 92.50 676 PHE A C 1
ATOM 5534 O O . PHE A 1 676 ? -15.059 13.035 7.837 1.00 92.50 676 PHE A O 1
ATOM 5541 N N . ALA A 1 677 ? -16.700 11.797 6.900 1.00 94.06 677 ALA A N 1
ATOM 5542 C CA . ALA A 1 677 ? -16.162 11.872 5.551 1.00 94.06 677 ALA A CA 1
ATOM 5543 C C . ALA A 1 677 ? -16.233 13.307 5.010 1.00 94.06 677 ALA A C 1
ATOM 5545 O O . ALA A 1 677 ? -17.154 14.043 5.324 1.00 94.06 677 ALA A O 1
ATOM 5546 N N . ASN A 1 678 ? -15.294 13.695 4.154 1.00 93.75 678 ASN A N 1
ATOM 5547 C CA . ASN A 1 678 ? -15.454 14.870 3.291 1.00 93.75 678 ASN A CA 1
ATOM 5548 C C . ASN A 1 678 ? -15.466 14.412 1.835 1.00 93.75 678 ASN A C 1
ATOM 5550 O O . ASN A 1 678 ? -15.019 13.303 1.519 1.00 93.75 678 ASN A O 1
ATOM 5554 N N . ASP A 1 679 ? -15.884 15.281 0.931 1.00 92.19 679 ASP A N 1
ATOM 5555 C CA . ASP A 1 679 ? -15.685 15.041 -0.489 1.00 92.19 679 ASP A CA 1
ATOM 5556 C C . ASP A 1 679 ? -14.189 14.823 -0.786 1.00 92.19 679 ASP A C 1
ATOM 5558 O O . ASP A 1 679 ? -13.313 15.511 -0.266 1.00 92.19 679 ASP A O 1
ATOM 5562 N N . ASP A 1 680 ? -13.902 13.810 -1.601 1.00 91.50 680 ASP A N 1
ATOM 5563 C CA . ASP A 1 680 ? -12.571 13.296 -1.941 1.00 91.50 680 ASP A CA 1
ATOM 5564 C C . ASP A 1 680 ? -11.744 12.704 -0.787 1.00 91.50 680 ASP A C 1
ATOM 5566 O O . ASP A 1 680 ? -10.603 12.291 -1.018 1.00 91.50 680 ASP A O 1
ATOM 5570 N N . SER A 1 681 ? -12.310 12.573 0.418 1.00 90.44 681 SER A N 1
ATOM 5571 C CA . SER A 1 681 ? -11.649 11.847 1.508 1.00 90.44 681 SER A CA 1
ATOM 5572 C C . SER A 1 681 ? -11.449 10.371 1.151 1.00 90.44 681 SER A C 1
ATOM 5574 O O . SER A 1 681 ? -12.295 9.742 0.509 1.00 90.44 681 SER A O 1
ATOM 5576 N N . VAL A 1 682 ? -10.292 9.829 1.542 1.00 88.62 682 VAL A N 1
ATOM 5577 C CA . VAL A 1 682 ? -9.898 8.438 1.300 1.00 88.62 682 VAL A CA 1
ATOM 5578 C C . VAL A 1 682 ? -9.551 7.796 2.633 1.00 88.62 682 VAL A C 1
ATOM 5580 O O . VAL A 1 682 ? -8.722 8.325 3.370 1.00 88.62 682 VAL A O 1
ATOM 5583 N N . PHE A 1 683 ? -10.151 6.644 2.897 1.00 84.94 683 PHE A N 1
ATOM 5584 C CA . PHE A 1 683 ? -9.891 5.807 4.058 1.00 84.94 683 PHE A CA 1
ATOM 5585 C C . PHE A 1 683 ? -9.330 4.465 3.586 1.00 84.94 683 PHE A C 1
ATOM 5587 O O . PHE A 1 683 ? -9.769 3.925 2.568 1.00 84.94 683 PHE A O 1
ATOM 5594 N N . SER A 1 684 ? -8.361 3.930 4.318 1.00 79.81 684 SER A N 1
ATOM 5595 C CA . SER A 1 684 ? -7.824 2.584 4.118 1.00 79.81 684 SER A CA 1
ATOM 5596 C C . SER A 1 684 ? -8.217 1.719 5.304 1.00 79.81 684 SER A C 1
ATOM 5598 O O . SER A 1 684 ? -7.892 2.056 6.445 1.00 79.81 684 SER A O 1
ATOM 5600 N N . LEU A 1 685 ? -8.894 0.598 5.047 1.00 69.94 685 LEU A N 1
ATOM 5601 C CA . LEU A 1 685 ? -9.338 -0.303 6.114 1.00 69.94 685 LEU A CA 1
ATOM 5602 C C . LEU A 1 685 ? -8.179 -1.001 6.846 1.00 69.94 685 LEU A C 1
ATOM 5604 O O . LEU A 1 685 ? -8.353 -1.494 7.961 1.00 69.94 685 LEU A O 1
ATOM 5608 N N . GLU A 1 686 ? -6.995 -1.030 6.246 1.00 64.69 686 GLU A N 1
ATOM 5609 C CA . GLU A 1 686 ? -5.764 -1.573 6.810 1.00 64.69 686 GLU A CA 1
ATOM 5610 C C . GLU A 1 686 ? -4.982 -0.509 7.601 1.00 64.69 686 GLU A C 1
ATOM 5612 O O . GLU A 1 686 ? -4.266 -0.832 8.552 1.00 64.69 686 GLU A O 1
ATOM 5617 N N . GLU A 1 687 ? -5.129 0.775 7.262 1.00 50.72 687 GLU A N 1
ATOM 5618 C CA . GLU A 1 687 ? -4.632 1.886 8.085 1.00 50.72 687 GLU A CA 1
ATOM 5619 C C . GLU A 1 687 ? -5.541 2.152 9.286 1.00 50.72 687 GLU A C 1
ATOM 5621 O O . GLU A 1 687 ? -5.045 2.525 10.345 1.00 50.72 687 GLU A O 1
ATOM 5626 N N . ILE A 1 688 ? -6.837 1.877 9.157 1.00 50.50 688 ILE A N 1
ATOM 5627 C CA . ILE A 1 688 ? -7.829 1.925 10.237 1.00 50.50 688 ILE A CA 1
ATOM 5628 C C . ILE A 1 688 ? -7.500 0.910 11.346 1.00 50.50 688 ILE A C 1
ATOM 5630 O O . ILE A 1 688 ? -7.630 1.226 12.526 1.00 50.50 688 ILE A O 1
ATOM 5634 N N . GLU A 1 689 ? -6.963 -0.264 10.992 1.00 42.47 689 GLU A N 1
ATOM 5635 C CA . GLU A 1 689 ? -6.392 -1.222 11.958 1.00 42.47 689 GLU A CA 1
ATOM 5636 C C . GLU A 1 689 ? -5.080 -0.733 12.599 1.00 42.47 689 GLU A C 1
ATOM 5638 O O . GLU A 1 689 ? -4.689 -1.223 13.658 1.00 42.47 689 GLU A O 1
ATOM 5643 N N . ASN A 1 690 ? -4.400 0.230 11.967 1.00 34.38 690 ASN A N 1
ATOM 5644 C CA . ASN A 1 690 ? -3.152 0.842 12.432 1.00 34.38 690 ASN A CA 1
ATOM 5645 C C . ASN A 1 690 ? -3.341 2.233 13.048 1.00 34.38 690 ASN A C 1
ATOM 5647 O O . ASN A 1 690 ? -2.349 2.849 13.459 1.00 34.38 690 ASN A O 1
ATOM 5651 N N . ILE A 1 691 ? -4.579 2.716 13.191 1.00 38.19 691 ILE A N 1
ATOM 5652 C CA . ILE A 1 691 ? -4.850 3.653 14.267 1.00 38.19 691 ILE A CA 1
ATOM 5653 C C . ILE A 1 691 ? -4.766 2.807 15.536 1.00 38.19 691 ILE A C 1
ATOM 5655 O O . ILE A 1 691 ? -5.752 2.244 16.005 1.00 38.19 691 ILE A O 1
ATOM 5659 N N . GLU A 1 692 ? -3.555 2.698 16.093 1.00 34.31 692 GLU A N 1
ATOM 5660 C CA . GLU A 1 692 ? -3.397 2.457 17.521 1.00 34.31 692 GLU A CA 1
ATOM 5661 C C . GLU A 1 692 ? -4.109 3.617 18.229 1.00 34.31 692 GLU A C 1
ATOM 5663 O O . GLU A 1 692 ? -3.506 4.596 18.669 1.00 34.31 692 GLU A O 1
ATOM 5668 N N . PHE A 1 693 ? -5.431 3.518 18.356 1.00 37.28 693 PHE A N 1
ATOM 5669 C CA . PHE A 1 693 ? -6.068 4.051 19.530 1.00 37.28 693 PHE A CA 1
ATOM 5670 C C . PHE A 1 693 ? -5.421 3.275 20.664 1.00 37.28 693 PHE A C 1
ATOM 5672 O O . PHE A 1 693 ? -5.642 2.072 20.817 1.00 37.28 693 PHE A O 1
ATOM 5679 N N . GLU A 1 694 ? -4.582 3.955 21.449 1.00 41.50 694 GLU A N 1
ATOM 5680 C CA . GLU A 1 694 ? -4.392 3.569 22.838 1.00 41.50 694 GLU A CA 1
ATOM 5681 C C . GLU A 1 694 ? -5.804 3.356 23.382 1.00 41.50 694 GLU A C 1
ATOM 5683 O O . GLU A 1 694 ? -6.536 4.320 23.626 1.00 41.50 694 GLU A O 1
ATOM 5688 N N . LYS A 1 695 ? -6.232 2.088 23.458 1.00 45.78 695 LYS A N 1
ATOM 5689 C CA . LYS A 1 695 ? -7.514 1.703 24.025 1.00 45.78 695 LYS A CA 1
ATOM 5690 C C . LYS A 1 695 ? -7.567 2.405 25.370 1.00 45.78 695 LYS A C 1
ATOM 5692 O O . LYS A 1 695 ? -6.792 2.051 26.257 1.00 45.78 695 LYS A O 1
ATOM 5697 N N . LYS A 1 696 ? -8.409 3.435 25.500 1.00 65.75 696 LYS A N 1
ATOM 5698 C CA . LYS A 1 696 ? -8.546 4.180 26.752 1.00 65.75 696 LYS A CA 1
ATOM 5699 C C . LYS A 1 696 ? -9.036 3.186 27.791 1.00 65.75 696 LYS A C 1
ATOM 5701 O O . LYS A 1 696 ? -10.199 2.792 27.782 1.00 65.75 696 LYS A O 1
ATOM 5706 N N . LEU A 1 697 ? -8.110 2.711 28.617 1.00 78.56 697 LEU A N 1
ATOM 5707 C CA . LEU A 1 697 ? -8.378 1.653 29.575 1.00 78.56 697 LEU A CA 1
ATOM 5708 C C . LEU A 1 697 ? -9.391 2.181 30.592 1.00 78.56 697 LEU A C 1
ATOM 5710 O O . LEU A 1 697 ? -9.244 3.286 31.123 1.00 78.56 697 LEU A O 1
ATOM 5714 N N . GLY A 1 698 ? -10.447 1.405 30.831 1.00 84.44 698 GLY A N 1
ATOM 5715 C CA . GLY A 1 698 ? -11.506 1.790 31.754 1.00 84.44 698 GLY A CA 1
ATOM 5716 C C . GLY A 1 698 ? -11.072 1.692 33.217 1.00 84.44 698 GLY A C 1
ATOM 5717 O O . GLY A 1 698 ? -10.222 0.878 33.575 1.00 84.44 698 GLY A O 1
ATOM 5718 N N . PHE A 1 699 ? -11.695 2.477 34.091 1.00 93.12 699 PHE A N 1
ATOM 5719 C CA . PHE A 1 699 ? -11.683 2.234 35.532 1.00 93.12 699 PHE A CA 1
ATOM 5720 C C . PHE A 1 699 ? -13.107 2.197 36.088 1.00 93.12 699 PHE A C 1
ATOM 5722 O O . PHE A 1 699 ? -14.033 2.782 35.519 1.00 93.12 699 PHE A O 1
ATOM 5729 N N . ILE A 1 700 ? -13.272 1.529 37.226 1.00 91.44 700 ILE A N 1
ATOM 5730 C CA . ILE A 1 700 ? -14.523 1.507 37.983 1.00 91.44 700 ILE A CA 1
ATOM 5731 C C . ILE A 1 700 ? -14.237 1.617 39.479 1.00 91.44 700 ILE A C 1
ATOM 5733 O O . ILE A 1 700 ? -13.301 0.996 39.985 1.00 91.44 700 ILE A O 1
ATOM 5737 N N . TRP A 1 701 ? -15.059 2.393 40.181 1.00 93.81 701 TRP A N 1
ATOM 5738 C CA . TRP A 1 701 ? -15.131 2.415 41.635 1.00 93.81 701 TRP A CA 1
ATOM 5739 C C . TRP A 1 701 ? -16.423 1.749 42.102 1.00 93.81 701 TRP A C 1
ATOM 5741 O O . TRP A 1 701 ? -17.525 2.186 41.752 1.00 93.81 701 TRP A O 1
ATOM 5751 N N . GLN A 1 702 ? -16.299 0.728 42.944 1.00 94.00 702 GLN A N 1
ATOM 5752 C CA . GLN A 1 702 ? -17.427 -0.005 43.518 1.00 94.00 702 GLN A CA 1
ATOM 5753 C C . GLN A 1 702 ? -17.334 -0.018 45.040 1.00 94.00 702 GLN A C 1
ATOM 5755 O O . GLN A 1 702 ? -16.246 -0.104 45.589 1.00 94.00 702 GLN A O 1
ATOM 5760 N N . TYR A 1 703 ? -18.466 0.041 45.727 1.00 94.12 703 TYR A N 1
ATOM 5761 C CA . TYR A 1 703 ? -18.532 -0.245 47.154 1.00 94.12 703 TYR A CA 1
ATOM 5762 C C . TYR A 1 703 ? -18.924 -1.698 47.368 1.00 94.12 703 TYR A C 1
ATOM 5764 O O . TYR A 1 703 ? -19.886 -2.181 46.767 1.00 94.12 703 TYR A O 1
ATOM 5772 N N . HIS A 1 704 ? -18.162 -2.380 48.219 1.00 91.31 704 HIS A N 1
ATOM 5773 C CA . HIS A 1 704 ? -18.342 -3.783 48.556 1.00 91.31 704 HIS A CA 1
ATOM 5774 C C . HIS A 1 704 ? -18.728 -3.922 50.029 1.00 91.31 704 HIS A C 1
ATOM 5776 O O . HIS A 1 704 ? -17.884 -3.858 50.927 1.00 91.31 704 HIS A O 1
ATOM 5782 N N . PHE A 1 705 ? -20.022 -4.131 50.259 1.00 90.56 705 PHE A N 1
ATOM 5783 C CA . PHE A 1 705 ? -20.623 -4.344 51.571 1.00 90.56 705 PHE A CA 1
ATOM 5784 C C . PHE A 1 705 ? -20.590 -5.819 51.957 1.00 90.56 705 PHE A C 1
ATOM 5786 O O . PHE A 1 705 ? -20.798 -6.703 51.126 1.00 90.56 705 PHE A O 1
ATOM 5793 N N . ARG A 1 706 ? -20.356 -6.080 53.240 1.00 86.31 706 ARG A N 1
ATOM 5794 C CA . ARG A 1 706 ? -20.328 -7.403 53.865 1.00 86.31 706 ARG A CA 1
ATOM 5795 C C . ARG A 1 706 ? -20.986 -7.293 55.240 1.00 86.31 706 ARG A C 1
ATOM 5797 O O . ARG A 1 706 ? -20.301 -7.178 56.256 1.00 86.31 706 ARG A O 1
ATOM 5804 N N . GLY A 1 707 ? -22.318 -7.262 55.263 1.00 87.31 707 GLY A N 1
ATOM 5805 C CA . GLY A 1 707 ? -23.082 -6.913 56.462 1.00 87.31 707 GLY A CA 1
ATOM 5806 C C . GLY A 1 707 ? -22.898 -5.435 56.813 1.00 87.31 707 GLY A C 1
ATOM 5807 O O . GLY A 1 707 ? -23.223 -4.572 56.004 1.00 87.31 707 GLY A O 1
ATOM 5808 N N . LYS A 1 708 ? -22.369 -5.137 58.004 1.00 85.88 708 LYS A N 1
ATOM 5809 C CA . LYS A 1 708 ? -22.136 -3.756 58.474 1.00 85.88 708 LYS A CA 1
ATOM 5810 C C . LYS A 1 708 ? -20.820 -3.132 57.994 1.00 85.88 708 LYS A C 1
ATOM 5812 O O . LYS A 1 708 ? -20.612 -1.931 58.139 1.00 85.88 708 LYS A O 1
ATOM 5817 N N . SER A 1 709 ? -19.920 -3.943 57.438 1.00 83.75 709 SER A N 1
ATOM 5818 C CA . SER A 1 709 ? -18.618 -3.496 56.935 1.00 83.75 709 SER A CA 1
ATOM 5819 C C . SER A 1 709 ? -18.696 -3.173 55.444 1.00 83.75 709 SER A C 1
ATOM 5821 O O . SER A 1 709 ? -19.344 -3.894 54.683 1.00 83.75 709 SER A O 1
ATOM 5823 N N . CYS A 1 710 ? -17.991 -2.131 55.010 1.00 89.25 710 CYS A N 1
ATOM 5824 C CA . CYS A 1 710 ? -17.868 -1.759 53.605 1.00 89.25 710 CYS A CA 1
ATOM 5825 C C . CYS A 1 710 ? -16.444 -1.292 53.289 1.00 89.25 710 CYS A C 1
ATOM 5827 O O . CYS A 1 710 ? -15.797 -0.655 54.115 1.00 89.25 710 CYS A O 1
ATOM 5829 N N . HIS A 1 711 ? -15.974 -1.573 52.075 1.00 88.56 711 HIS A N 1
ATOM 5830 C CA . HIS A 1 711 ? -14.771 -0.961 51.510 1.00 88.56 711 HIS A CA 1
ATOM 5831 C C . HIS A 1 711 ? -15.018 -0.515 50.068 1.00 88.56 711 HIS A C 1
ATOM 5833 O O . HIS A 1 711 ? -15.917 -1.019 49.393 1.00 88.56 711 HIS A O 1
ATOM 5839 N N . GLY A 1 712 ? -14.233 0.458 49.609 1.00 92.19 712 GLY A N 1
ATOM 5840 C CA . GLY A 1 712 ? -14.199 0.861 48.209 1.00 92.19 712 GLY A CA 1
ATOM 5841 C C . GLY A 1 712 ? -13.250 -0.033 47.422 1.00 92.19 712 GLY A C 1
ATOM 5842 O O . GLY A 1 712 ? -12.185 -0.393 47.907 1.00 92.19 712 GLY A O 1
ATOM 5843 N N . ASP A 1 713 ? -13.607 -0.362 46.195 1.00 93.44 713 ASP A N 1
ATOM 5844 C CA . ASP A 1 713 ? -12.762 -1.076 45.259 1.00 93.44 713 ASP A CA 1
ATOM 5845 C C . ASP A 1 713 ? -12.586 -0.246 43.994 1.00 93.44 713 ASP A C 1
ATOM 5847 O O . ASP A 1 713 ? -13.533 -0.065 43.225 1.00 93.44 713 ASP A O 1
ATOM 5851 N N . LEU A 1 714 ? -11.360 0.216 43.755 1.00 94.31 714 LEU A N 1
ATOM 5852 C CA . LEU A 1 714 ? -10.979 0.898 42.524 1.00 94.31 714 LEU A CA 1
ATOM 5853 C C . LEU A 1 714 ? -10.250 -0.083 41.611 1.00 94.31 714 LEU A C 1
ATOM 5855 O O . LEU A 1 714 ? -9.150 -0.529 41.934 1.00 94.31 714 LEU A O 1
ATOM 5859 N N . ARG A 1 715 ? -10.854 -0.420 40.472 1.00 92.75 715 ARG A N 1
ATOM 5860 C CA . ARG A 1 715 ? -10.302 -1.360 39.490 1.00 92.75 715 ARG A CA 1
ATOM 5861 C C . ARG A 1 715 ? -9.949 -0.637 38.201 1.00 92.75 715 ARG A C 1
ATOM 5863 O O . ARG A 1 715 ? -10.702 0.212 37.735 1.00 92.75 715 ARG A O 1
ATOM 5870 N N . PHE A 1 716 ? -8.828 -1.026 37.619 1.00 92.50 716 PHE A N 1
ATOM 5871 C CA . PHE A 1 716 ? -8.243 -0.496 36.402 1.00 92.50 716 PHE A CA 1
ATOM 5872 C C . PHE A 1 716 ? -8.135 -1.614 35.368 1.00 92.50 716 PHE A C 1
ATOM 5874 O O . PHE A 1 716 ? -7.531 -2.658 35.628 1.00 92.50 716 PHE A O 1
ATOM 5881 N N . GLU A 1 717 ? -8.707 -1.400 34.188 1.00 87.31 717 GLU A N 1
ATOM 5882 C CA . GLU A 1 717 ? -8.603 -2.340 33.079 1.00 87.31 717 GLU A CA 1
ATOM 5883 C C . GLU A 1 717 ? -7.153 -2.431 32.581 1.00 87.31 717 GLU A C 1
ATOM 5885 O O . GLU A 1 717 ? -6.481 -1.413 32.404 1.00 87.31 717 GLU A O 1
ATOM 5890 N N . ARG A 1 718 ? -6.681 -3.657 32.333 1.00 81.69 718 ARG A N 1
ATOM 5891 C CA . ARG A 1 718 ? -5.500 -3.989 31.523 1.00 81.69 718 ARG A CA 1
ATOM 5892 C C . ARG A 1 718 ? -5.926 -4.880 30.352 1.00 81.69 718 ARG A C 1
ATOM 5894 O O . ARG A 1 718 ? -7.080 -5.302 30.262 1.00 81.69 718 ARG A O 1
ATOM 5901 N N . ASN A 1 719 ? -5.008 -5.167 29.430 1.00 71.12 719 ASN A N 1
ATOM 5902 C CA . ASN A 1 719 ? -5.323 -5.906 28.202 1.00 71.12 719 ASN A CA 1
ATOM 5903 C C . ASN A 1 719 ? -6.002 -7.264 28.471 1.00 71.12 719 ASN A C 1
ATOM 5905 O O . ASN A 1 719 ? -6.990 -7.575 27.813 1.00 71.12 719 ASN A O 1
ATOM 5909 N N . ASP A 1 720 ? -5.570 -8.000 29.493 1.00 74.81 720 ASP A N 1
ATOM 5910 C CA . ASP A 1 720 ? -6.002 -9.365 29.828 1.00 74.81 720 ASP A CA 1
ATOM 5911 C C . ASP A 1 720 ? -6.642 -9.511 31.228 1.00 74.81 720 ASP A C 1
ATOM 5913 O O . ASP A 1 720 ? -7.415 -10.439 31.454 1.00 74.81 720 ASP A O 1
ATOM 5917 N N . HIS A 1 721 ? -6.392 -8.588 32.161 1.00 84.81 721 HIS A N 1
ATOM 5918 C CA . HIS A 1 721 ? -6.877 -8.663 33.548 1.00 84.81 721 HIS A CA 1
ATOM 5919 C C . HIS A 1 721 ? -7.255 -7.285 34.119 1.00 84.81 721 HIS A C 1
ATOM 5921 O O . HIS A 1 721 ? -7.200 -6.272 33.421 1.00 84.81 721 HIS A O 1
ATOM 5927 N N . LEU A 1 722 ? -7.660 -7.242 35.391 1.00 82.50 722 LEU A N 1
ATOM 5928 C CA . LEU A 1 722 ? -7.822 -6.018 36.174 1.00 82.50 722 LEU A CA 1
ATOM 5929 C C . LEU A 1 722 ? -6.742 -5.930 37.251 1.00 82.50 722 LEU A C 1
ATOM 5931 O O . LEU A 1 722 ? -6.501 -6.892 37.986 1.00 82.50 722 LEU A O 1
ATOM 5935 N N . GLU A 1 723 ? -6.153 -4.748 37.370 1.00 89.88 723 GLU A N 1
ATOM 5936 C CA . GLU A 1 723 ? -5.403 -4.321 38.551 1.00 89.88 723 GLU A CA 1
ATOM 5937 C C . GLU A 1 723 ? -6.339 -3.498 39.436 1.00 89.88 723 GLU A C 1
ATOM 5939 O O . GLU A 1 723 ? -7.266 -2.863 38.936 1.00 89.88 723 GLU A O 1
ATOM 5944 N N . GLY A 1 724 ? -6.131 -3.465 40.748 1.00 90.19 724 GLY A N 1
ATOM 5945 C CA . GLY A 1 724 ? -7.012 -2.664 41.585 1.00 90.19 724 GLY A CA 1
ATOM 5946 C C . GLY A 1 724 ? -6.541 -2.483 43.009 1.00 90.19 724 GLY A C 1
ATOM 5947 O O . GLY A 1 724 ? -5.566 -3.085 43.452 1.00 90.19 724 GLY A O 1
ATOM 5948 N N . TRP A 1 725 ? -7.278 -1.642 43.717 1.00 93.94 725 TRP A N 1
ATOM 5949 C CA . TRP A 1 725 ? -7.027 -1.263 45.094 1.00 93.94 725 TRP A CA 1
ATOM 5950 C C . TRP A 1 725 ? -8.298 -1.459 45.902 1.00 93.94 725 TRP A C 1
ATOM 5952 O O . TRP A 1 725 ? -9.377 -1.062 45.469 1.00 93.94 725 TRP A O 1
ATOM 5962 N N . THR A 1 726 ? -8.149 -2.055 47.075 1.00 90.56 726 THR A N 1
ATOM 5963 C CA . THR A 1 726 ? -9.135 -2.010 48.149 1.00 90.56 726 THR A CA 1
ATOM 5964 C C . THR A 1 726 ? -8.844 -0.760 48.977 1.00 90.56 726 THR A C 1
ATOM 5966 O O . THR A 1 726 ? -7.708 -0.570 49.412 1.00 90.56 726 THR A O 1
ATOM 5969 N N . LEU A 1 727 ? -9.840 0.092 49.188 1.00 92.06 727 LEU A N 1
ATOM 5970 C CA . LEU A 1 727 ? -9.745 1.376 49.872 1.00 92.06 727 LEU A CA 1
ATOM 5971 C C . LEU A 1 727 ? -10.626 1.380 51.121 1.00 92.06 727 LEU A C 1
ATOM 5973 O O . LEU A 1 727 ? -11.839 1.178 51.047 1.00 92.06 727 LEU A O 1
ATOM 5977 N N . ASP A 1 728 ? -10.011 1.658 52.266 1.00 89.56 728 ASP A N 1
ATOM 5978 C CA . ASP A 1 728 ? -10.696 1.868 53.539 1.00 89.56 728 ASP A CA 1
ATOM 5979 C C . ASP A 1 728 ? -11.299 3.281 53.584 1.00 89.56 728 ASP A C 1
ATOM 5981 O O . ASP A 1 728 ? -10.782 4.186 54.238 1.00 89.56 728 ASP A O 1
ATOM 5985 N N . ASP A 1 729 ? -12.349 3.497 52.797 1.00 89.12 729 ASP A N 1
ATOM 5986 C CA . ASP A 1 729 ? -13.016 4.794 52.621 1.00 89.12 729 ASP A CA 1
ATOM 5987 C C . ASP A 1 729 ? -14.156 5.038 53.630 1.00 89.12 729 ASP A C 1
ATOM 5989 O O . ASP A 1 729 ? -14.677 6.144 53.719 1.00 89.12 729 ASP A O 1
ATOM 5993 N N . LEU A 1 730 ? -14.551 4.040 54.422 1.00 88.56 730 LEU A N 1
ATOM 5994 C CA . LEU A 1 730 ? -15.635 4.190 55.394 1.00 88.56 730 LEU A CA 1
ATOM 5995 C C . LEU A 1 730 ? -15.160 4.995 56.623 1.00 88.56 730 LEU A C 1
ATOM 5997 O O . LEU A 1 730 ? -14.091 4.725 57.173 1.00 88.56 730 LEU A O 1
ATOM 6001 N N . ILE A 1 731 ? -15.927 6.010 57.040 1.00 83.19 731 ILE A N 1
ATOM 6002 C CA . ILE A 1 731 ? -15.664 6.823 58.245 1.00 83.19 731 ILE A CA 1
ATOM 6003 C C . ILE A 1 731 ? -16.240 6.164 59.496 1.00 83.19 731 ILE A C 1
ATOM 6005 O O . ILE A 1 731 ? -15.558 6.101 60.517 1.00 83.19 731 ILE A O 1
ATOM 6009 N N . LYS A 1 732 ? -17.503 5.730 59.438 1.00 74.44 732 LYS A N 1
ATOM 6010 C CA . LYS A 1 732 ? -18.189 5.110 60.577 1.00 74.44 732 LYS A CA 1
ATOM 6011 C C . LYS A 1 732 ? -17.585 3.722 60.800 1.00 74.44 732 LYS A C 1
ATOM 6013 O O . LYS A 1 732 ? -17.435 2.977 59.837 1.00 74.44 732 LYS A O 1
ATOM 6018 N N . GLU A 1 733 ? -17.225 3.387 62.042 1.00 62.59 733 GLU A N 1
ATOM 6019 C CA . GLU A 1 733 ? -16.568 2.104 62.349 1.00 62.59 733 GLU A CA 1
ATOM 6020 C C . GLU A 1 733 ? -17.412 0.903 61.887 1.00 62.59 733 GLU A C 1
ATOM 6022 O O . GLU A 1 733 ? -16.840 -0.093 61.453 1.00 62.59 733 GLU A O 1
ATOM 6027 N N . GLU A 1 734 ? -18.746 1.042 61.863 1.00 66.50 734 GLU A N 1
ATOM 6028 C CA . GLU A 1 734 ? -19.693 0.123 61.224 1.00 66.50 734 GLU A CA 1
ATOM 6029 C C . GLU A 1 734 ? -20.968 0.863 60.765 1.00 66.50 734 GLU A C 1
ATOM 6031 O O . GLU A 1 734 ? -21.349 1.892 61.329 1.00 66.50 734 GLU A O 1
ATOM 6036 N N . ILE A 1 735 ? -21.641 0.338 59.738 1.00 82.88 735 ILE A N 1
ATOM 6037 C CA . ILE A 1 735 ? -22.970 0.801 59.301 1.00 82.88 735 ILE A CA 1
ATOM 6038 C C . ILE A 1 735 ? -24.025 0.319 60.318 1.00 82.88 735 ILE A C 1
ATOM 6040 O O . ILE A 1 735 ? -23.916 -0.820 60.780 1.00 82.88 735 ILE A O 1
ATOM 6044 N N . PRO A 1 736 ? -25.045 1.130 60.678 1.00 81.19 736 PRO A N 1
ATOM 6045 C CA . PRO A 1 736 ? -25.983 0.794 61.757 1.00 81.19 736 PRO A CA 1
ATOM 6046 C C . PRO A 1 736 ? -26.663 -0.571 61.577 1.00 81.19 736 PRO A C 1
ATOM 6048 O O . PRO A 1 736 ? -26.696 -1.392 62.501 1.00 81.19 736 PRO A O 1
ATOM 6051 N N . GLU A 1 737 ? -27.128 -0.840 60.357 1.00 84.75 737 GLU A N 1
ATOM 6052 C CA . GLU A 1 737 ? -27.809 -2.070 59.964 1.00 84.75 737 GLU A CA 1
ATOM 6053 C C . GLU A 1 737 ? -26.992 -2.852 58.930 1.00 84.75 737 GLU A C 1
ATOM 6055 O O . GLU A 1 737 ? -26.252 -2.290 58.121 1.00 84.75 737 GLU A O 1
ATOM 6060 N N . ALA A 1 738 ? -27.107 -4.182 58.963 1.00 86.44 738 ALA A N 1
ATOM 6061 C CA . ALA A 1 738 ? -26.398 -5.034 58.021 1.00 86.44 738 ALA A CA 1
ATOM 6062 C C . ALA A 1 738 ? -26.984 -4.882 56.609 1.00 86.44 738 ALA A C 1
ATOM 6064 O O . ALA A 1 738 ? -28.157 -5.171 56.375 1.00 86.44 738 ALA A O 1
ATOM 6065 N N . VAL A 1 739 ? -26.145 -4.490 55.651 1.00 89.69 739 VAL A N 1
ATOM 6066 C CA . VAL A 1 739 ? -26.537 -4.342 54.248 1.00 89.69 739 VAL A CA 1
ATOM 6067 C C . VAL A 1 739 ? -26.580 -5.716 53.584 1.00 89.69 739 VAL A C 1
ATOM 6069 O O . VAL A 1 739 ? -25.557 -6.396 53.466 1.00 89.69 739 VAL A O 1
ATOM 6072 N N . THR A 1 740 ? -27.770 -6.119 53.137 1.00 88.38 740 THR A N 1
ATOM 6073 C CA . THR A 1 740 ? -28.013 -7.418 52.486 1.00 88.38 740 THR A CA 1
ATOM 6074 C C . THR A 1 740 ? -28.587 -7.301 51.073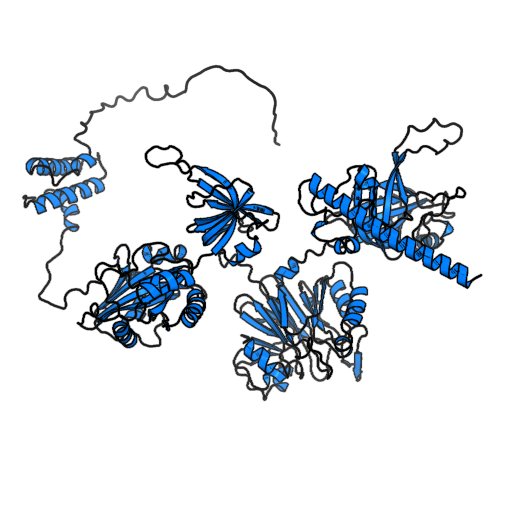 1.00 88.38 740 THR A C 1
ATOM 6076 O O . THR A 1 740 ? -28.481 -8.250 50.295 1.00 88.38 740 THR A O 1
ATOM 6079 N N . THR A 1 741 ? -29.116 -6.130 50.700 1.00 90.88 741 THR A N 1
ATOM 6080 C CA . THR A 1 741 ? -29.709 -5.863 49.380 1.00 90.88 741 THR A CA 1
ATOM 6081 C C . THR A 1 741 ? -29.040 -4.688 48.661 1.00 90.88 741 THR A C 1
ATOM 6083 O O . THR A 1 741 ? -28.420 -3.817 49.275 1.00 90.88 741 THR A O 1
ATOM 6086 N N . ILE A 1 742 ? -29.183 -4.633 47.329 1.00 90.25 742 ILE A N 1
ATOM 6087 C CA . ILE A 1 742 ? -28.664 -3.523 46.506 1.00 90.25 742 ILE A CA 1
ATOM 6088 C C . ILE A 1 742 ? -29.308 -2.182 46.890 1.00 90.25 742 ILE A C 1
ATOM 6090 O O . ILE A 1 742 ? -28.643 -1.151 46.830 1.00 90.25 742 ILE A O 1
ATOM 6094 N N . GLU A 1 743 ? -30.585 -2.170 47.271 1.00 89.75 743 GLU A N 1
ATOM 6095 C CA . GLU A 1 743 ? -31.294 -0.941 47.650 1.00 89.75 743 GLU A CA 1
ATOM 6096 C C . GLU A 1 743 ? -30.749 -0.348 48.950 1.00 89.75 743 GLU A C 1
ATOM 6098 O O . GLU A 1 743 ? -30.433 0.842 48.991 1.00 89.75 743 GLU A O 1
ATOM 6103 N N . GLN A 1 744 ? -30.530 -1.191 49.967 1.00 91.62 744 GLN A N 1
ATOM 6104 C CA . GLN A 1 744 ? -29.858 -0.797 51.209 1.00 91.62 744 GLN A CA 1
ATOM 6105 C C . GLN A 1 744 ? -28.455 -0.248 50.921 1.00 91.62 744 GLN A C 1
ATOM 6107 O O . GLN A 1 744 ? -28.104 0.833 51.389 1.00 91.62 744 GLN A O 1
ATOM 6112 N N . ALA A 1 745 ? -27.681 -0.932 50.071 1.00 91.62 745 ALA A N 1
ATOM 6113 C CA . ALA A 1 745 ? -26.351 -0.473 49.679 1.00 91.62 745 ALA A CA 1
ATOM 6114 C C . ALA A 1 745 ? -26.394 0.901 48.988 1.00 91.62 745 ALA A C 1
ATOM 6116 O O . ALA A 1 745 ? -25.614 1.787 49.323 1.00 91.62 745 ALA A O 1
ATOM 6117 N N . LYS A 1 746 ? -27.321 1.120 48.046 1.00 90.94 746 LYS A N 1
ATOM 6118 C CA . LYS A 1 746 ? -27.476 2.416 47.364 1.00 90.94 746 LYS A CA 1
ATOM 6119 C C . LYS A 1 746 ? -27.824 3.547 48.336 1.00 90.94 746 LYS A C 1
ATOM 6121 O O . LYS A 1 746 ? -27.296 4.644 48.163 1.00 90.94 746 LYS A O 1
ATOM 6126 N N . LYS A 1 747 ? -28.664 3.282 49.345 1.00 90.56 747 LYS A N 1
ATOM 6127 C CA . LYS A 1 747 ? -29.019 4.250 50.395 1.00 90.56 747 LYS A CA 1
ATOM 6128 C C . LYS A 1 747 ? -27.786 4.674 51.198 1.00 90.56 747 LYS A C 1
ATOM 6130 O O . LYS A 1 747 ? -27.506 5.865 51.286 1.00 90.56 747 LYS A O 1
ATOM 6135 N N . GLU A 1 748 ? -26.997 3.716 51.682 1.00 91.31 748 GLU A N 1
ATOM 6136 C CA . GLU A 1 748 ? -25.764 4.001 52.435 1.00 91.31 748 GLU A CA 1
ATOM 6137 C C . GLU A 1 748 ? -24.705 4.723 51.589 1.00 91.31 748 GLU A C 1
ATOM 6139 O O . GLU A 1 748 ? -24.009 5.620 52.065 1.00 91.31 748 GLU A O 1
ATOM 6144 N N . VAL A 1 749 ? -24.595 4.370 50.304 1.00 89.88 749 VAL A N 1
ATOM 6145 C CA . VAL A 1 749 ? -23.694 5.033 49.346 1.00 89.88 749 VAL A CA 1
ATOM 6146 C C . VAL A 1 749 ? -24.100 6.476 49.045 1.00 89.88 749 VAL A C 1
ATOM 6148 O O . VAL A 1 749 ? -23.238 7.282 48.669 1.00 89.88 749 VAL A O 1
ATOM 6151 N N . ALA A 1 750 ? -25.382 6.816 49.169 1.00 88.06 750 ALA A N 1
ATOM 6152 C CA . ALA A 1 750 ? -25.875 8.169 48.949 1.00 88.06 750 ALA A CA 1
ATOM 6153 C C . ALA A 1 750 ? -25.565 9.110 50.124 1.00 88.06 750 ALA A C 1
ATOM 6155 O O . ALA A 1 750 ? -25.364 10.297 49.876 1.00 88.06 750 ALA A O 1
ATOM 6156 N N . ASP A 1 751 ? -25.459 8.600 51.357 1.00 88.62 751 ASP A N 1
ATOM 6157 C CA . ASP A 1 751 ? -25.124 9.403 52.539 1.00 88.62 751 ASP A CA 1
ATOM 6158 C C . ASP A 1 751 ? -23.652 9.875 52.484 1.00 88.62 751 ASP A C 1
ATOM 6160 O O . ASP A 1 751 ? -22.727 9.062 52.597 1.00 88.62 751 ASP A O 1
ATOM 6164 N N . PRO A 1 752 ? -23.385 11.186 52.324 1.00 84.12 752 PRO A N 1
ATOM 6165 C CA . PRO A 1 752 ? -22.026 11.706 52.236 1.00 84.12 752 PRO A CA 1
ATOM 6166 C C . PRO A 1 752 ? -21.264 11.620 53.565 1.00 84.12 752 PRO A C 1
ATOM 6168 O O . PRO A 1 752 ? -20.038 11.731 53.556 1.00 84.12 752 PRO A O 1
ATOM 6171 N N . THR A 1 753 ? -21.930 11.430 54.710 1.00 86.81 753 THR A N 1
ATOM 6172 C CA . THR A 1 753 ? -21.279 11.332 56.030 1.00 86.81 753 THR A CA 1
ATOM 6173 C C . THR A 1 753 ? -20.519 10.020 56.218 1.00 86.81 753 THR A C 1
ATOM 6175 O O . THR A 1 753 ? -19.571 9.974 57.000 1.00 86.81 753 THR A O 1
ATOM 6178 N N . ASN A 1 754 ? -20.866 8.985 55.448 1.00 88.12 754 ASN A N 1
ATOM 6179 C CA . ASN A 1 754 ? -20.257 7.660 55.536 1.00 88.12 754 ASN A CA 1
ATOM 6180 C C . ASN A 1 754 ? -18.826 7.595 54.969 1.00 88.12 754 ASN A C 1
ATOM 6182 O O . ASN A 1 754 ? -18.068 6.716 55.371 1.00 88.12 754 ASN A O 1
ATOM 6186 N N . TRP A 1 755 ? -18.432 8.505 54.071 1.00 90.56 755 TRP A N 1
ATOM 6187 C CA . TRP A 1 755 ? -17.237 8.341 53.223 1.00 90.56 755 TRP A CA 1
ATOM 6188 C C . TRP A 1 755 ? -16.135 9.364 53.519 1.00 90.56 755 TRP A C 1
ATOM 6190 O O . TRP A 1 755 ? -16.426 10.543 53.756 1.00 90.56 755 TRP A O 1
ATOM 6200 N N . LYS A 1 756 ? -14.867 8.930 53.477 1.00 90.44 756 LYS A N 1
ATOM 6201 C CA . LYS A 1 756 ? -13.668 9.780 53.609 1.00 90.44 756 LYS A CA 1
ATOM 6202 C C . LYS A 1 756 ? -13.466 10.634 52.356 1.00 90.44 756 LYS A C 1
ATOM 6204 O O . LYS A 1 756 ? -12.914 11.729 52.459 1.00 90.44 756 LYS A O 1
ATOM 6209 N N . ILE A 1 757 ? -13.929 10.181 51.189 1.00 90.25 757 ILE A N 1
ATOM 6210 C CA . ILE A 1 757 ? -14.002 10.978 49.955 1.00 90.25 757 ILE A CA 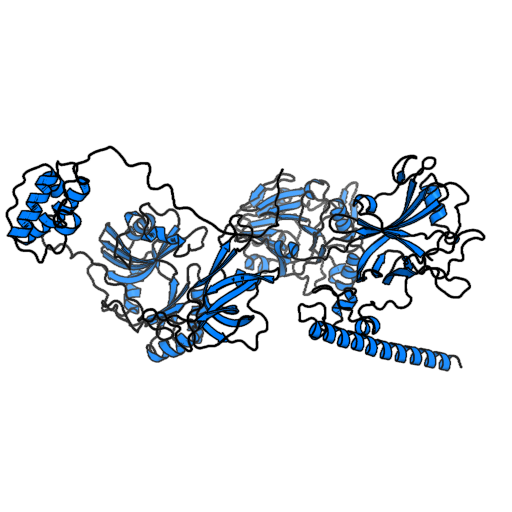1
ATOM 6211 C C . ILE A 1 757 ? -15.247 11.870 49.963 1.00 90.25 757 ILE A C 1
ATOM 6213 O O . ILE A 1 757 ? -16.375 11.405 50.126 1.00 90.25 757 ILE A O 1
ATOM 6217 N N . ASP A 1 758 ? -15.049 13.159 49.705 1.00 89.06 758 ASP A N 1
ATOM 6218 C CA . ASP A 1 758 ? -16.112 14.045 49.249 1.00 89.06 758 ASP A CA 1
ATOM 6219 C C . ASP A 1 758 ? -16.363 13.796 47.757 1.00 89.06 758 ASP A C 1
ATOM 6221 O O . ASP A 1 758 ? -15.564 14.156 46.894 1.00 89.06 758 ASP A O 1
ATOM 6225 N N . TRP A 1 759 ? -17.490 13.158 47.451 1.00 88.38 759 TRP A N 1
ATOM 6226 C CA . TRP A 1 759 ? -17.856 12.753 46.095 1.00 88.38 759 TRP A CA 1
ATOM 6227 C C . TRP A 1 759 ? -18.290 13.899 45.177 1.00 88.38 759 TRP A C 1
ATOM 6229 O O . TRP A 1 759 ? -18.427 13.661 43.976 1.00 88.38 759 TRP A O 1
ATOM 6239 N N . ASN A 1 760 ? -18.472 15.114 45.702 1.00 84.38 760 ASN A N 1
ATOM 6240 C CA . ASN A 1 760 ? -18.727 16.302 44.886 1.00 84.38 760 ASN A CA 1
ATOM 6241 C C . ASN A 1 760 ? -17.421 16.889 44.339 1.00 84.38 760 ASN A C 1
ATOM 6243 O O . ASN A 1 760 ? -17.367 17.344 43.199 1.00 84.38 760 ASN A O 1
ATOM 6247 N N . THR A 1 761 ? -16.351 16.858 45.139 1.00 82.81 761 THR A N 1
ATOM 6248 C CA . THR A 1 761 ? -15.046 17.439 44.778 1.00 82.81 761 THR A CA 1
ATOM 6249 C C . THR A 1 761 ? -13.994 16.395 44.395 1.00 82.81 761 THR A C 1
ATOM 6251 O O . THR A 1 761 ? -12.934 16.735 43.858 1.00 82.81 761 THR A O 1
ATOM 6254 N N . GLY A 1 762 ? -14.239 15.122 44.706 1.00 84.19 762 GLY A N 1
ATOM 6255 C CA . GLY A 1 762 ? -13.291 14.021 44.564 1.00 84.19 762 GLY A CA 1
ATOM 6256 C C . GLY A 1 762 ? -12.086 14.111 45.509 1.00 84.19 762 GLY A C 1
ATOM 6257 O O . GLY A 1 762 ? -11.130 13.353 45.327 1.00 84.19 762 GLY A O 1
ATOM 6258 N N . LYS A 1 763 ? -12.084 15.048 46.471 1.00 87.12 763 LYS A N 1
ATOM 6259 C CA . LYS A 1 763 ? -11.023 15.210 47.475 1.00 87.12 763 LYS A CA 1
ATOM 6260 C C . LYS A 1 763 ? -11.323 14.369 48.711 1.00 87.12 763 LYS A C 1
ATOM 6262 O O . LYS A 1 763 ? -12.470 14.084 49.031 1.00 87.12 763 LYS A O 1
ATOM 6267 N N . THR A 1 764 ? -10.279 13.990 49.436 1.00 87.44 764 THR A N 1
ATOM 6268 C CA . THR A 1 764 ? -10.440 13.431 50.781 1.00 87.44 764 THR A CA 1
ATOM 6269 C C . THR A 1 764 ? -10.811 14.540 51.757 1.00 87.44 764 THR A C 1
ATOM 6271 O O . THR A 1 764 ? -10.224 15.623 51.690 1.00 87.44 764 THR A O 1
ATOM 6274 N N . LYS A 1 765 ? -11.728 14.265 52.684 1.00 86.56 765 LYS A N 1
ATOM 6275 C CA . LYS A 1 765 ? -12.120 15.197 53.745 1.00 86.56 765 LYS A CA 1
ATOM 6276 C C . LYS A 1 765 ? -10.925 15.606 54.603 1.00 86.56 765 LYS A C 1
ATOM 6278 O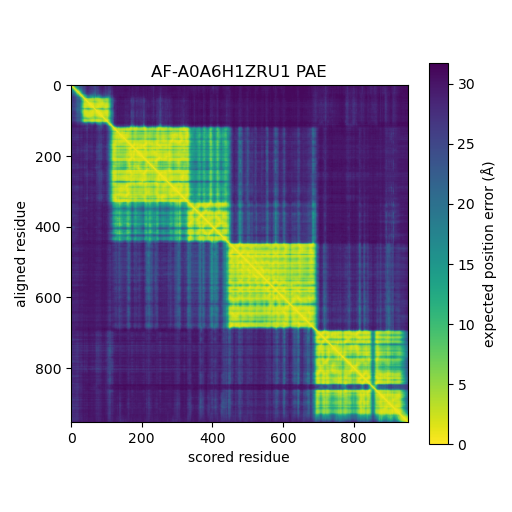 O . LYS A 1 765 ? -9.934 14.884 54.711 1.00 86.56 765 LYS A O 1
ATOM 6283 N N . MET A 1 766 ? -11.017 16.781 55.210 1.00 82.62 766 MET A N 1
ATOM 6284 C CA . MET A 1 766 ? -9.969 17.315 56.075 1.00 82.62 766 MET A CA 1
ATOM 6285 C C . MET A 1 766 ? -10.154 16.806 57.503 1.00 82.62 766 MET A C 1
ATOM 6287 O O . MET A 1 766 ? -11.266 16.787 58.026 1.00 82.62 766 MET A O 1
ATOM 6291 N N . LEU A 1 767 ? -9.058 16.402 58.142 1.00 77.44 767 LEU A N 1
ATOM 6292 C CA . LEU A 1 767 ? -9.031 16.162 59.581 1.00 77.44 767 LEU A CA 1
ATOM 6293 C C . LEU A 1 767 ? -9.091 17.505 60.329 1.00 77.44 767 LEU A C 1
ATOM 6295 O O . LEU A 1 767 ? -8.630 18.511 59.785 1.00 77.44 767 LEU A O 1
ATOM 6299 N N . PRO A 1 768 ? -9.519 17.525 61.607 1.00 75.62 768 PRO A N 1
ATOM 6300 C CA . PRO A 1 768 ? -9.488 18.732 62.445 1.00 75.62 768 PRO A CA 1
ATOM 6301 C C . PRO A 1 768 ? -8.105 19.398 62.536 1.00 75.62 768 PRO A C 1
ATOM 6303 O O . PRO A 1 768 ? -7.989 20.586 62.795 1.00 75.62 768 PRO A O 1
ATOM 6306 N N . THR A 1 769 ? -7.040 18.637 62.271 1.00 73.38 769 THR A N 1
ATOM 6307 C CA . THR A 1 769 ? -5.651 19.115 62.206 1.00 73.38 769 THR A CA 1
ATOM 6308 C C . THR A 1 769 ? -5.314 19.903 60.932 1.00 73.38 769 THR A C 1
ATOM 6310 O O . THR A 1 769 ? -4.151 20.243 60.721 1.00 73.38 769 THR A O 1
ATOM 6313 N N . GLY A 1 770 ? -6.283 20.133 60.039 1.00 72.81 770 GLY A N 1
ATOM 6314 C CA . GLY A 1 770 ? -6.078 20.814 58.758 1.00 72.81 770 GLY A CA 1
ATOM 6315 C C . GLY A 1 770 ? -5.319 19.981 57.720 1.00 72.81 770 GLY A C 1
ATOM 6316 O O . GLY A 1 770 ? -4.884 20.511 56.703 1.00 72.81 770 GLY A O 1
ATOM 6317 N N . LYS A 1 771 ? -5.137 18.673 57.947 1.00 69.56 771 LYS A N 1
ATOM 6318 C CA . LYS A 1 771 ? -4.498 17.752 56.992 1.00 69.56 771 LYS A CA 1
ATOM 6319 C C . LYS A 1 771 ? -5.548 16.895 56.278 1.00 69.56 771 LYS A C 1
ATOM 6321 O O . LYS A 1 771 ? -6.501 16.467 56.928 1.00 69.56 771 LYS A O 1
ATOM 6326 N N . PRO A 1 772 ? -5.366 16.568 54.987 1.00 73.69 772 PRO A N 1
ATOM 6327 C CA . PRO A 1 772 ? -6.270 15.667 54.281 1.00 73.69 772 PRO A CA 1
ATOM 6328 C C . PRO A 1 772 ? -6.253 14.273 54.915 1.00 73.69 772 PRO A C 1
ATOM 6330 O O . PRO A 1 772 ? -5.189 13.712 55.206 1.00 73.69 772 PRO A O 1
ATOM 6333 N N . GLN A 1 773 ? -7.441 13.712 55.118 1.00 81.62 773 GLN A N 1
ATOM 6334 C CA . GLN A 1 773 ? -7.635 12.368 55.634 1.00 81.62 773 GLN A CA 1
ATOM 6335 C C . GLN A 1 773 ? -7.197 11.356 54.577 1.00 81.62 773 GLN A C 1
ATOM 6337 O O . GLN A 1 773 ? -7.890 11.095 53.599 1.00 81.62 773 GLN A O 1
ATOM 6342 N N . LYS A 1 774 ? -6.013 10.777 54.762 1.00 79.75 774 LYS A N 1
ATOM 6343 C CA . LYS A 1 774 ? -5.495 9.770 53.836 1.00 79.75 774 LYS A CA 1
ATOM 6344 C C . LYS A 1 774 ? -6.274 8.468 53.980 1.00 79.75 774 LYS A C 1
ATOM 6346 O O . LYS A 1 774 ? -6.517 8.009 55.094 1.00 79.75 774 LYS A O 1
ATOM 6351 N N . ILE A 1 775 ? -6.593 7.850 52.850 1.00 88.19 775 ILE A N 1
ATOM 6352 C CA . ILE A 1 775 ? -7.329 6.587 52.807 1.00 88.19 775 ILE A CA 1
ATOM 6353 C C . ILE A 1 775 ? -6.323 5.447 52.792 1.00 88.19 775 ILE A C 1
ATOM 6355 O O . ILE A 1 775 ? -5.454 5.421 51.923 1.00 88.19 775 ILE A O 1
ATOM 6359 N N . LEU A 1 776 ? -6.409 4.540 53.765 1.00 86.31 776 LEU A N 1
ATOM 6360 C CA . LEU A 1 776 ? -5.580 3.338 53.794 1.00 86.31 776 LEU A CA 1
ATOM 6361 C C . LEU A 1 776 ? -6.010 2.414 52.651 1.00 86.31 776 LEU A C 1
ATOM 6363 O O . LEU A 1 776 ? -7.200 2.222 52.411 1.00 86.31 776 LEU A O 1
ATOM 6367 N N . THR A 1 777 ? -5.045 1.854 51.930 1.00 90.69 777 THR A N 1
ATOM 6368 C CA . THR A 1 777 ? -5.314 1.043 50.740 1.00 90.69 777 THR A CA 1
ATOM 6369 C C . THR A 1 777 ? -4.469 -0.218 50.702 1.00 90.69 777 THR A C 1
ATOM 6371 O O . THR A 1 777 ? -3.375 -0.271 51.267 1.00 90.69 777 THR A O 1
ATOM 6374 N N . GLN A 1 778 ? -4.982 -1.242 50.028 1.00 85.44 778 GLN A N 1
ATOM 6375 C CA . GLN A 1 778 ? -4.293 -2.504 49.784 1.00 85.44 778 GLN A CA 1
ATOM 6376 C C . GLN A 1 778 ? -4.423 -2.876 48.310 1.00 85.44 778 GLN A C 1
ATOM 6378 O O . GLN A 1 778 ? -5.496 -2.735 47.724 1.00 85.44 778 GLN A O 1
ATOM 6383 N N . GLU A 1 779 ? -3.335 -3.350 47.711 1.00 85.56 779 GLU A N 1
ATOM 6384 C CA . GLU A 1 779 ? -3.355 -3.862 46.340 1.00 85.56 779 GLU A CA 1
ATOM 6385 C C . GLU A 1 779 ? -4.214 -5.129 46.276 1.00 85.56 779 GLU A C 1
ATOM 6387 O O . GLU A 1 779 ? -4.122 -6.012 47.131 1.00 85.56 779 GLU A O 1
ATOM 6392 N N . LYS A 1 780 ? -5.067 -5.219 45.258 1.00 84.25 780 LYS A N 1
ATOM 6393 C CA . LYS A 1 780 ? -5.843 -6.426 44.976 1.00 84.25 780 LYS A CA 1
ATOM 6394 C C . LYS A 1 780 ? -4.998 -7.378 44.132 1.00 84.25 780 LYS A C 1
ATOM 6396 O O . LYS A 1 780 ? -4.238 -6.944 43.267 1.00 84.25 780 LYS A O 1
ATOM 6401 N N . ALA A 1 781 ? -5.182 -8.683 44.335 1.00 77.31 781 ALA A N 1
ATOM 6402 C CA . ALA A 1 781 ? -4.685 -9.686 43.394 1.00 77.31 781 ALA A CA 1
ATOM 6403 C C . ALA A 1 781 ? -5.272 -9.440 41.993 1.00 77.31 781 ALA A C 1
ATOM 6405 O O . ALA A 1 781 ? -6.325 -8.816 41.870 1.00 77.31 781 ALA A O 1
ATOM 6406 N N . ARG A 1 782 ? -4.621 -9.944 40.939 1.00 80.62 782 ARG A N 1
ATOM 6407 C CA . ARG A 1 782 ? -5.130 -9.826 39.562 1.00 80.62 782 ARG A CA 1
ATOM 6408 C C . ARG A 1 782 ? -6.537 -10.420 39.463 1.00 80.62 782 ARG A C 1
ATOM 6410 O O . ARG A 1 782 ? -6.753 -11.561 39.866 1.00 80.62 782 ARG A O 1
ATOM 6417 N N . GLN A 1 783 ? -7.485 -9.649 38.933 1.00 79.31 783 GLN A N 1
ATOM 6418 C CA . GLN A 1 783 ? -8.892 -10.053 38.831 1.00 79.31 783 GLN A CA 1
ATOM 6419 C C . GLN A 1 783 ? -9.338 -10.213 37.368 1.00 79.31 783 GLN A C 1
ATOM 6421 O O . GLN A 1 783 ? -8.819 -9.527 36.489 1.00 79.31 783 GLN A O 1
ATOM 6426 N N . PRO A 1 784 ? -10.313 -11.091 37.080 1.00 74.25 784 PRO A N 1
ATOM 6427 C CA . PRO A 1 784 ? -10.905 -11.215 35.747 1.00 74.25 784 PRO A CA 1
ATOM 6428 C C . PRO A 1 784 ? -11.741 -9.982 35.366 1.00 74.25 784 PRO A C 1
ATOM 6430 O O . PRO A 1 784 ? -12.321 -9.313 36.221 1.00 74.25 784 PRO A O 1
ATOM 6433 N N . LYS A 1 785 ? -11.867 -9.703 34.063 1.00 76.50 785 LYS A N 1
ATOM 6434 C CA . LYS A 1 785 ? -12.545 -8.493 33.558 1.00 76.50 785 LYS A CA 1
ATOM 6435 C C . LYS A 1 785 ? -14.032 -8.383 33.903 1.00 76.50 785 LYS A C 1
ATOM 6437 O O . LYS A 1 785 ? -14.548 -7.270 33.935 1.00 76.50 785 LYS A O 1
ATOM 6442 N N . HIS A 1 786 ? -14.708 -9.494 34.210 1.00 75.56 786 HIS A N 1
ATOM 6443 C CA . HIS A 1 786 ? -16.141 -9.487 34.539 1.00 75.56 786 HIS A CA 1
ATOM 6444 C C . HIS A 1 786 ? -16.486 -8.588 35.740 1.00 75.56 786 HIS A C 1
ATOM 6446 O O . HIS A 1 786 ? -17.613 -8.113 35.853 1.00 75.56 786 HIS A O 1
ATOM 6452 N N . TRP A 1 787 ? -15.521 -8.299 36.621 1.00 78.44 787 TRP A N 1
ATOM 6453 C CA . TRP A 1 787 ? -15.716 -7.378 37.743 1.00 78.44 787 TRP A CA 1
ATOM 6454 C C . TRP A 1 787 ? -16.006 -5.932 37.311 1.00 78.44 787 TRP A C 1
ATOM 6456 O O . TRP A 1 787 ? -16.599 -5.194 38.092 1.00 78.44 787 TRP A O 1
ATOM 6466 N N . LEU A 1 788 ? -15.661 -5.529 36.079 1.00 75.12 788 LEU A N 1
ATOM 6467 C CA . LEU A 1 788 ? -16.000 -4.200 35.547 1.00 75.12 788 LEU A CA 1
ATOM 6468 C C . LEU A 1 788 ? -17.505 -3.994 35.347 1.00 75.12 788 LEU A C 1
ATOM 6470 O O . LEU A 1 788 ? -17.966 -2.858 35.334 1.00 75.12 788 LEU A O 1
ATOM 6474 N N . THR A 1 789 ? -18.268 -5.071 35.166 1.00 73.69 789 THR A N 1
ATOM 6475 C CA . THR A 1 789 ? -19.715 -5.014 34.905 1.00 73.69 789 THR A CA 1
ATOM 6476 C C . THR A 1 789 ? -20.540 -5.634 36.026 1.00 73.69 789 THR A C 1
ATOM 6478 O O . THR A 1 789 ? -21.761 -5.488 36.039 1.00 73.69 789 THR A O 1
ATOM 6481 N N . PHE A 1 790 ? -19.900 -6.328 36.970 1.00 77.25 790 PHE A N 1
ATOM 6482 C CA . PHE A 1 790 ? -20.595 -7.005 38.056 1.00 77.25 790 PHE A CA 1
ATOM 6483 C C . PHE A 1 790 ? -21.231 -6.007 39.030 1.00 77.25 790 PHE A C 1
ATOM 6485 O O . PHE A 1 790 ? -20.554 -5.174 39.629 1.00 77.25 790 PHE A O 1
ATOM 6492 N N . ARG A 1 791 ? -22.543 -6.125 39.219 1.00 81.44 791 ARG A N 1
ATOM 6493 C CA . ARG A 1 791 ? -23.329 -5.424 40.239 1.00 81.44 791 ARG A CA 1
ATOM 6494 C C . ARG A 1 791 ? -24.309 -6.455 40.776 1.00 81.44 791 ARG A C 1
ATOM 6496 O O . ARG A 1 791 ? -25.035 -7.055 39.987 1.00 81.44 791 ARG A O 1
ATOM 6503 N N . GLY A 1 792 ? -24.300 -6.726 42.073 1.00 83.19 792 GLY A N 1
ATOM 6504 C CA . GLY A 1 792 ? -25.030 -7.894 42.553 1.00 83.19 792 GLY A CA 1
ATOM 6505 C C . GLY A 1 792 ? -24.861 -8.199 44.027 1.00 83.19 792 GLY A C 1
ATOM 6506 O O . GLY A 1 792 ? -24.049 -7.590 44.724 1.00 83.19 792 GLY A O 1
ATOM 6507 N N . VAL A 1 793 ? -25.650 -9.176 44.466 1.00 87.19 793 VAL A N 1
ATOM 6508 C CA . VAL A 1 793 ? -25.587 -9.778 45.797 1.00 87.19 793 VAL A CA 1
ATOM 6509 C C . VAL A 1 793 ? -24.916 -11.144 45.666 1.00 87.19 793 VAL A C 1
ATOM 6511 O O . VAL A 1 793 ? -25.364 -12.002 44.910 1.00 87.19 793 VAL A O 1
ATOM 6514 N N . ILE A 1 794 ? -23.822 -11.337 46.393 1.00 79.94 794 ILE A N 1
ATOM 6515 C CA . ILE A 1 794 ? -23.070 -12.585 46.500 1.00 79.94 794 ILE A CA 1
ATOM 6516 C C . ILE A 1 794 ? -23.599 -13.332 47.734 1.00 79.94 794 ILE A C 1
ATOM 6518 O O . ILE A 1 794 ? -23.534 -12.768 48.827 1.00 79.94 794 ILE A O 1
ATOM 6522 N N . PRO A 1 795 ? -24.098 -14.575 47.614 1.00 73.69 795 PRO A N 1
ATOM 6523 C CA . PRO A 1 795 ? -24.636 -15.320 48.755 1.00 73.69 795 PRO A CA 1
ATOM 6524 C C . PRO A 1 795 ? -23.615 -15.528 49.893 1.00 73.69 795 PRO A C 1
ATOM 6526 O O . PRO A 1 795 ? -22.418 -15.647 49.605 1.00 73.69 795 PRO A O 1
ATOM 6529 N N . PRO A 1 796 ? -24.055 -15.633 51.166 1.00 81.62 796 PRO A N 1
ATOM 6530 C CA . PRO A 1 796 ? -23.178 -15.966 52.291 1.00 81.62 796 PRO A CA 1
ATOM 6531 C C . PRO A 1 796 ? -22.344 -17.232 52.040 1.00 81.62 796 PRO A C 1
ATOM 6533 O O . PRO A 1 796 ? -22.780 -18.164 51.366 1.00 81.62 796 PRO A O 1
ATOM 6536 N N . GLY A 1 797 ? -21.118 -17.258 52.562 1.00 64.69 797 GLY A N 1
ATOM 6537 C CA . GLY A 1 797 ? -20.178 -18.376 52.406 1.00 64.69 797 GLY A CA 1
ATOM 6538 C C . GLY A 1 797 ? -19.463 -18.450 51.049 1.00 64.69 797 GLY A C 1
ATOM 6539 O O . GLY A 1 797 ? -18.568 -19.275 50.881 1.00 64.69 797 GLY A O 1
ATOM 6540 N N . ARG A 1 798 ? -19.800 -17.585 50.083 1.00 70.12 798 ARG A N 1
ATOM 6541 C CA . ARG A 1 798 ? -19.068 -17.454 48.812 1.00 70.12 798 ARG A CA 1
ATOM 6542 C C . ARG A 1 798 ? -17.936 -16.427 48.918 1.00 70.12 798 ARG A C 1
ATOM 6544 O O . ARG A 1 798 ? -17.940 -15.547 49.778 1.00 70.12 798 ARG A O 1
ATOM 6551 N N . VAL A 1 799 ? -16.968 -16.512 48.005 1.00 68.94 799 VAL A N 1
ATOM 6552 C CA . VAL A 1 799 ? -15.855 -15.553 47.913 1.00 68.94 799 VAL A CA 1
ATOM 6553 C C . VAL A 1 799 ? -16.410 -14.147 47.667 1.00 68.94 799 VAL A C 1
ATOM 6555 O O . VAL A 1 799 ? -17.088 -13.909 46.673 1.00 68.94 799 VAL A O 1
ATOM 6558 N N . GLY A 1 800 ? -16.129 -13.222 48.588 1.00 69.50 800 GLY A N 1
ATOM 6559 C CA . GLY A 1 800 ? -16.682 -11.864 48.579 1.00 69.50 800 GLY A CA 1
ATOM 6560 C C . GLY A 1 800 ? -17.872 -11.651 49.525 1.00 69.50 800 GLY A C 1
ATOM 6561 O O . GLY A 1 800 ? -18.256 -10.510 49.746 1.00 69.50 800 GLY A O 1
ATOM 6562 N N . ALA A 1 801 ? -18.410 -12.696 50.150 1.00 76.62 801 ALA A N 1
ATOM 6563 C CA . ALA A 1 801 ? -19.374 -12.604 51.247 1.00 76.62 801 ALA A CA 1
ATOM 6564 C C . ALA A 1 801 ? -18.715 -12.997 52.584 1.00 76.62 801 ALA A C 1
ATOM 6566 O O . ALA A 1 801 ? -17.565 -13.442 52.613 1.00 76.62 801 ALA A O 1
ATOM 6567 N N . THR A 1 802 ? -19.413 -12.817 53.707 1.00 73.44 802 THR A N 1
ATOM 6568 C CA . THR A 1 802 ? -18.994 -13.423 54.985 1.00 73.44 802 THR A CA 1
ATOM 6569 C C . THR A 1 802 ? -19.701 -14.763 55.178 1.00 73.44 802 THR A C 1
ATOM 6571 O O . THR A 1 802 ? -20.561 -15.139 54.382 1.00 73.44 802 THR A O 1
ATOM 6574 N N . ARG A 1 803 ? -19.369 -15.497 56.250 1.00 70.88 803 ARG A N 1
ATOM 6575 C CA . ARG A 1 803 ? -20.095 -16.723 56.623 1.00 70.88 803 ARG A CA 1
ATOM 6576 C C . ARG A 1 803 ? -21.593 -16.473 56.850 1.00 70.88 803 ARG A C 1
ATOM 6578 O O . ARG A 1 803 ? -22.386 -17.366 56.586 1.00 70.88 803 ARG A O 1
ATOM 6585 N N . PHE A 1 804 ? -21.962 -15.279 57.320 1.00 77.44 804 PHE A N 1
ATOM 6586 C CA . PHE A 1 804 ? -23.315 -14.973 57.801 1.00 77.44 804 PHE A CA 1
ATOM 6587 C C . PHE A 1 804 ? -24.053 -13.918 56.970 1.00 77.44 804 PHE A C 1
ATOM 6589 O O . PHE A 1 804 ? -25.276 -13.896 56.967 1.00 77.44 804 PHE A O 1
ATOM 6596 N N . TYR A 1 805 ? -23.331 -13.063 56.245 1.00 81.88 805 TYR A N 1
ATOM 6597 C CA . TYR A 1 805 ? -23.905 -11.955 55.481 1.00 81.88 805 TYR A CA 1
ATOM 6598 C C . TYR A 1 805 ? -23.477 -12.014 54.013 1.00 81.88 805 TYR A C 1
ATOM 6600 O O . TYR A 1 805 ? -22.307 -12.312 53.739 1.00 81.88 805 TYR A O 1
ATOM 6608 N N . PRO A 1 806 ? -24.384 -11.698 53.071 1.00 83.94 806 PRO A N 1
ATOM 6609 C CA . PRO A 1 806 ? -24.050 -11.637 51.658 1.00 83.94 806 PRO A CA 1
ATOM 6610 C C . PRO A 1 806 ? -23.063 -10.499 51.359 1.00 83.94 806 PRO A C 1
ATOM 6612 O O . PRO A 1 806 ? -22.939 -9.531 52.112 1.00 83.94 806 PRO A O 1
ATOM 6615 N N . GLY A 1 807 ? -22.353 -10.621 50.240 1.00 87.94 807 GLY A N 1
ATOM 6616 C CA . GLY A 1 807 ? -21.518 -9.561 49.687 1.00 87.94 807 GLY A CA 1
ATOM 6617 C C . GLY A 1 807 ? -22.321 -8.706 48.713 1.00 87.94 807 GLY A C 1
ATOM 6618 O O . GLY A 1 807 ? -22.661 -9.194 47.642 1.00 87.94 807 GLY A O 1
ATOM 6619 N N . VAL A 1 808 ? -22.623 -7.451 49.034 1.00 89.62 808 VAL A N 1
ATOM 6620 C CA . VAL A 1 808 ? -23.383 -6.565 48.135 1.00 89.62 808 VAL A CA 1
ATOM 6621 C C . VAL A 1 808 ? -22.435 -5.594 47.444 1.00 89.62 808 VAL A C 1
ATOM 6623 O O . VAL A 1 808 ? -21.687 -4.883 48.111 1.00 89.62 808 VAL A O 1
ATOM 6626 N N . ILE A 1 809 ? -22.461 -5.556 46.110 1.00 90.25 809 ILE A N 1
ATOM 6627 C CA . ILE A 1 809 ? -21.573 -4.706 45.307 1.00 90.25 809 ILE A CA 1
ATOM 6628 C C . ILE A 1 809 ? -22.384 -3.713 44.483 1.00 90.25 809 ILE A C 1
ATOM 6630 O O . ILE A 1 809 ? -23.223 -4.102 43.665 1.00 90.25 809 ILE A O 1
ATOM 6634 N N . VAL A 1 810 ? -22.089 -2.426 44.674 1.00 91.06 810 VAL A N 1
ATOM 6635 C CA . VAL A 1 810 ? -22.720 -1.311 43.956 1.00 91.06 810 VAL A CA 1
ATOM 6636 C C . VAL A 1 810 ? -21.673 -0.372 43.372 1.00 91.06 810 VAL A C 1
ATOM 6638 O O . VAL A 1 810 ? -20.638 -0.106 43.973 1.00 91.06 810 VAL A O 1
ATOM 6641 N N . GLU A 1 811 ? -21.937 0.139 42.178 1.00 91.12 811 GLU A N 1
ATOM 6642 C CA . GLU A 1 811 ? -21.054 1.079 41.489 1.00 91.12 811 GLU A CA 1
ATOM 6643 C C . GLU A 1 811 ? -21.257 2.510 42.001 1.00 91.12 811 GLU A C 1
ATOM 6645 O O . GLU A 1 811 ? -22.392 2.944 42.206 1.00 91.12 811 GLU A O 1
ATOM 6650 N N . LYS A 1 812 ? -20.158 3.251 42.178 1.00 90.88 812 LYS A N 1
ATOM 6651 C CA . LYS A 1 812 ? -20.183 4.668 42.573 1.00 90.88 812 LYS A CA 1
ATOM 6652 C C . LYS A 1 812 ? -19.748 5.609 41.458 1.00 90.88 812 LYS A C 1
ATOM 6654 O O . LYS A 1 812 ? -20.314 6.703 41.351 1.00 90.88 812 LYS A O 1
ATOM 6659 N N . ASP A 1 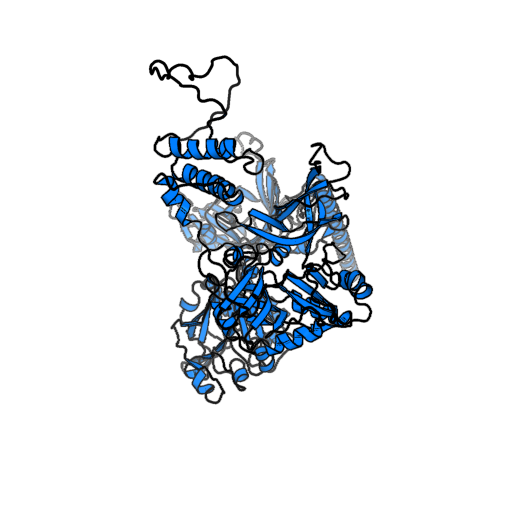813 ? -18.733 5.207 40.698 1.00 91.69 813 ASP A N 1
ATOM 6660 C CA . ASP A 1 813 ? -18.171 5.976 39.593 1.00 91.69 813 ASP A CA 1
ATOM 6661 C C . ASP A 1 813 ? -17.483 5.054 38.579 1.00 91.69 813 ASP A C 1
ATOM 6663 O O . ASP A 1 813 ? -17.034 3.957 38.920 1.00 91.69 813 ASP A O 1
ATOM 6667 N N . ARG A 1 814 ? -17.385 5.511 37.334 1.00 90.06 814 ARG A N 1
ATOM 6668 C CA . ARG A 1 814 ? -16.668 4.825 36.257 1.00 90.06 814 ARG A CA 1
ATOM 6669 C C . ARG A 1 814 ? -16.142 5.834 35.248 1.00 90.06 814 ARG A C 1
ATOM 6671 O O . ARG A 1 814 ? -16.681 6.932 35.123 1.00 90.06 814 ARG A O 1
ATOM 6678 N N . GLY A 1 815 ? -15.133 5.436 34.490 1.00 87.44 815 GLY A N 1
ATOM 6679 C CA . GLY A 1 815 ? -14.577 6.267 33.431 1.00 87.44 815 GLY A CA 1
ATOM 6680 C C . GLY A 1 815 ? -13.404 5.595 32.747 1.00 87.44 815 GLY A C 1
ATOM 6681 O O . GLY A 1 815 ? -13.301 4.370 32.731 1.00 87.44 815 GLY A O 1
ATOM 6682 N N . TRP A 1 816 ? -12.504 6.408 32.213 1.00 88.62 816 TRP A N 1
ATOM 6683 C CA . TRP A 1 816 ? -11.215 5.971 31.682 1.00 88.62 816 TRP A CA 1
ATOM 6684 C C . TRP A 1 816 ? -10.079 6.669 32.426 1.00 88.62 816 TRP A C 1
ATOM 6686 O O . TRP A 1 816 ? -10.300 7.641 33.152 1.00 88.62 816 TRP A O 1
ATOM 6696 N N . TYR A 1 817 ? -8.866 6.141 32.311 1.00 90.31 817 TYR A N 1
ATOM 6697 C CA . TYR A 1 817 ? -7.719 6.693 33.023 1.00 90.31 817 TYR A CA 1
ATOM 6698 C C . TYR A 1 817 ? -6.448 6.682 32.181 1.00 90.31 817 TYR A C 1
ATOM 6700 O O . TYR A 1 817 ? -6.293 5.884 31.259 1.00 90.31 817 TYR A O 1
ATOM 6708 N N . GLU A 1 818 ? -5.511 7.541 32.566 1.00 90.38 818 GLU A N 1
ATOM 6709 C CA . GLU A 1 818 ? -4.132 7.542 32.086 1.00 90.38 818 GLU A CA 1
ATOM 6710 C C . GLU A 1 818 ? -3.185 7.286 33.260 1.00 90.38 818 GLU A C 1
ATOM 6712 O O . GLU A 1 818 ? -3.475 7.611 34.417 1.00 90.38 818 GLU A O 1
ATOM 6717 N N . THR A 1 819 ? -2.034 6.683 32.982 1.00 89.00 819 THR A N 1
ATOM 6718 C CA . THR A 1 819 ? -1.023 6.399 34.003 1.00 89.00 819 THR A CA 1
ATOM 6719 C C . THR A 1 819 ? 0.059 7.465 34.007 1.00 89.00 819 THR A C 1
ATOM 6721 O O . THR A 1 819 ? 0.615 7.795 32.963 1.00 89.00 819 THR A O 1
ATOM 6724 N N . GLY A 1 820 ? 0.396 7.959 35.193 1.00 91.31 820 GLY A N 1
ATOM 6725 C CA . GLY A 1 820 ? 1.552 8.815 35.419 1.00 91.31 820 GLY A CA 1
ATOM 6726 C C . GLY A 1 820 ? 2.748 8.040 35.959 1.00 91.31 820 GLY A C 1
ATOM 6727 O O . GLY A 1 820 ? 2.964 6.866 35.663 1.00 91.31 820 GLY A O 1
ATOM 6728 N N . THR A 1 821 ? 3.513 8.715 36.807 1.00 92.50 821 THR A N 1
ATOM 6729 C CA . THR A 1 821 ? 4.713 8.186 37.457 1.00 92.50 821 THR A CA 1
ATOM 6730 C C . THR A 1 821 ? 4.457 6.873 38.200 1.00 92.50 821 THR A C 1
ATOM 6732 O O . THR A 1 821 ? 3.624 6.811 39.108 1.00 92.50 821 THR A O 1
ATOM 6735 N N . ARG A 1 822 ? 5.268 5.851 37.898 1.00 89.81 822 ARG A N 1
ATOM 6736 C CA . ARG A 1 822 ? 5.295 4.568 38.617 1.00 89.81 822 ARG A CA 1
ATOM 6737 C C . ARG A 1 822 ? 6.636 4.349 39.309 1.00 89.81 822 ARG A C 1
ATOM 6739 O O . ARG A 1 822 ? 7.692 4.381 38.683 1.00 89.81 822 ARG A O 1
ATOM 6746 N N . LYS A 1 823 ? 6.601 4.124 40.621 1.00 86.69 823 LYS A N 1
ATOM 6747 C CA . LYS A 1 823 ? 7.757 3.794 41.467 1.00 86.69 823 LYS A CA 1
ATOM 6748 C C . LYS A 1 823 ? 7.360 2.716 42.481 1.00 86.69 823 LYS A C 1
ATOM 6750 O O . LYS A 1 823 ? 6.187 2.650 42.834 1.00 86.69 823 LYS A O 1
ATOM 6755 N N . PRO A 1 824 ? 8.317 1.975 43.075 1.00 84.81 824 PRO A N 1
ATOM 6756 C CA . PRO A 1 824 ? 8.022 0.949 44.090 1.00 84.81 824 PRO A CA 1
ATOM 6757 C C . PRO A 1 824 ? 7.196 1.428 45.300 1.00 84.81 824 PRO A C 1
ATOM 6759 O O . PRO A 1 824 ? 6.625 0.628 46.031 1.00 84.81 824 PRO A O 1
ATOM 6762 N N . TYR A 1 825 ? 7.149 2.740 45.536 1.00 86.69 825 TYR A N 1
ATOM 6763 C CA . TYR A 1 825 ? 6.423 3.380 46.632 1.00 86.69 825 TYR A CA 1
ATOM 6764 C C . TYR A 1 825 ? 5.388 4.415 46.152 1.00 86.69 825 TYR A C 1
ATOM 6766 O O . TYR A 1 825 ? 4.901 5.199 46.969 1.00 86.69 825 TYR A O 1
ATOM 6774 N N . MET A 1 826 ? 5.110 4.514 44.845 1.00 91.00 826 MET A N 1
ATOM 6775 C CA . MET A 1 826 ? 4.179 5.503 44.292 1.00 91.00 826 MET A CA 1
ATOM 6776 C C . MET A 1 826 ? 3.534 5.049 42.982 1.00 91.00 826 MET A C 1
ATOM 6778 O O . MET A 1 826 ? 4.247 4.740 42.032 1.00 91.00 826 MET A O 1
ATOM 6782 N N . TYR A 1 827 ? 2.209 5.155 42.905 1.00 93.56 827 TYR A N 1
ATOM 6783 C CA . TYR A 1 827 ? 1.469 5.123 41.646 1.00 93.56 827 TYR A CA 1
ATOM 6784 C C . TYR A 1 827 ? 0.728 6.439 41.448 1.00 93.56 827 TYR A C 1
ATOM 6786 O O . TYR A 1 827 ? 0.164 6.996 42.388 1.00 93.56 827 TYR A O 1
ATOM 6794 N N . GLU A 1 828 ? 0.729 6.929 40.220 1.00 95.00 828 GLU A N 1
ATOM 6795 C CA . GLU A 1 828 ? 0.039 8.145 39.814 1.00 95.00 828 GLU A CA 1
ATOM 6796 C C . GLU A 1 828 ? -0.941 7.805 38.693 1.00 95.00 828 GLU A C 1
ATOM 6798 O O . GLU A 1 828 ? -0.576 7.147 37.717 1.00 95.00 828 GLU A O 1
ATOM 6803 N N . TYR A 1 829 ? -2.184 8.248 38.852 1.00 94.50 829 TYR A N 1
ATOM 6804 C CA . TYR A 1 829 ? -3.263 8.033 37.896 1.00 94.50 829 TYR A CA 1
ATOM 6805 C C . TYR A 1 829 ? -3.951 9.360 37.587 1.00 94.50 829 TYR A C 1
ATOM 6807 O O . TYR A 1 829 ? -4.151 10.184 38.481 1.00 94.50 829 TYR A O 1
ATOM 6815 N N . PHE A 1 830 ? -4.339 9.547 36.331 1.00 93.94 830 PHE A N 1
ATOM 6816 C CA . PHE A 1 830 ? -5.186 10.649 35.886 1.00 93.94 830 PHE A CA 1
ATOM 6817 C C . PHE A 1 830 ? -6.541 10.064 35.515 1.00 93.94 830 PHE A C 1
ATOM 6819 O O . PHE A 1 830 ? -6.653 9.317 34.546 1.00 93.94 830 PHE A O 1
ATOM 6826 N N . LEU A 1 831 ? -7.540 10.321 36.355 1.00 93.38 831 LEU A N 1
ATOM 6827 C CA . LEU A 1 831 ? -8.870 9.739 36.237 1.00 93.38 831 LEU A CA 1
ATOM 6828 C C . LEU A 1 831 ? -9.791 10.690 35.480 1.00 93.38 831 LEU A C 1
ATOM 6830 O O . LEU A 1 831 ? -9.797 11.895 35.735 1.00 93.38 831 LEU A O 1
ATOM 6834 N N . HIS A 1 832 ? -10.593 10.125 34.584 1.00 89.50 832 HIS A N 1
ATOM 6835 C CA . HIS A 1 832 ? -11.576 10.828 33.766 1.00 89.50 832 HIS A CA 1
ATOM 6836 C C . HIS A 1 832 ? -12.950 10.171 33.938 1.00 89.50 832 HIS A C 1
ATOM 6838 O O . HIS A 1 832 ? -13.510 9.592 33.006 1.00 89.50 832 HIS A O 1
ATOM 6844 N N . GLY A 1 833 ? -13.450 10.172 35.177 1.00 86.88 833 GLY A N 1
ATOM 6845 C CA . GLY A 1 833 ? -14.764 9.638 35.542 1.00 86.88 833 GLY A CA 1
ATOM 6846 C C . GLY A 1 833 ? -15.858 10.693 35.606 1.00 86.88 833 GLY A C 1
ATOM 6847 O O . GLY A 1 833 ? -15.631 11.876 35.342 1.00 86.88 833 GLY A O 1
ATOM 6848 N N . GLY A 1 834 ? -17.056 10.272 36.009 1.00 77.19 834 GLY A N 1
ATOM 6849 C CA . GLY A 1 834 ? -18.145 11.196 36.317 1.00 77.19 834 GLY A CA 1
ATOM 6850 C C . GLY A 1 834 ? -17.823 12.051 37.544 1.00 77.19 834 GLY A C 1
ATOM 6851 O O . GLY A 1 834 ? -18.058 13.261 37.522 1.00 77.19 834 GLY A O 1
ATOM 6852 N N . LYS A 1 835 ? -17.232 11.436 38.580 1.00 84.69 835 LYS A N 1
ATOM 6853 C CA . LYS A 1 835 ? -16.927 12.079 39.871 1.00 84.69 835 LYS A CA 1
ATOM 6854 C C . LYS A 1 835 ? -15.429 12.222 40.128 1.00 84.69 835 LYS A C 1
ATOM 6856 O O . LYS A 1 835 ? -14.961 13.303 40.474 1.00 84.69 835 LYS A O 1
ATOM 6861 N N . LEU A 1 836 ? -14.660 11.153 39.944 1.00 88.62 836 LEU A N 1
ATOM 6862 C CA . LEU A 1 836 ? -13.210 11.157 40.099 1.00 88.62 836 LEU A CA 1
ATOM 6863 C C . LEU A 1 836 ? -12.570 11.744 38.841 1.00 88.62 836 LEU A C 1
ATOM 6865 O O . LEU A 1 836 ? -12.482 11.087 37.802 1.00 88.62 836 LEU A O 1
ATOM 6869 N N . LYS A 1 837 ? -12.129 13.000 38.950 1.00 89.62 837 LYS A N 1
ATOM 6870 C CA . LYS A 1 837 ? -11.511 13.754 37.855 1.00 89.62 837 LYS A CA 1
ATOM 6871 C C . LYS A 1 837 ? -10.152 14.325 38.253 1.00 89.62 837 LYS A C 1
ATOM 6873 O O . LYS A 1 837 ? -9.998 14.950 39.308 1.00 89.62 837 LYS A O 1
ATOM 6878 N N . GLY A 1 838 ? -9.176 14.155 37.370 1.00 89.25 838 GLY A N 1
ATOM 6879 C CA . GLY A 1 838 ? -7.825 14.688 37.515 1.00 89.25 838 GLY A CA 1
ATOM 6880 C C . GLY A 1 838 ? -6.844 13.713 38.165 1.00 89.25 838 GLY A C 1
ATOM 6881 O O . GLY A 1 838 ? -7.000 12.497 38.106 1.00 89.25 838 GLY A O 1
ATOM 6882 N N . ARG A 1 839 ? -5.780 14.260 38.749 1.00 93.38 839 ARG A N 1
ATOM 6883 C CA . ARG A 1 839 ? -4.634 13.530 39.291 1.00 93.38 839 ARG A CA 1
ATOM 6884 C C . ARG A 1 839 ? -4.941 12.947 40.669 1.00 93.38 839 ARG A C 1
ATOM 6886 O O . ARG A 1 839 ? -5.314 13.691 41.574 1.00 93.38 839 ARG A O 1
ATOM 6893 N N . TYR A 1 840 ? -4.680 11.653 40.835 1.00 93.69 840 TYR A N 1
ATOM 6894 C CA . TYR A 1 840 ? -4.752 10.891 42.083 1.00 93.69 840 TYR A CA 1
ATOM 6895 C C . TYR A 1 840 ? -3.460 10.110 42.303 1.00 93.69 840 TYR A C 1
ATOM 6897 O O . TYR A 1 840 ? -2.821 9.661 41.348 1.00 93.69 840 TYR A O 1
ATOM 6905 N N . ILE A 1 841 ? -3.068 9.938 43.567 1.00 92.81 841 ILE A N 1
ATOM 6906 C CA . ILE A 1 841 ? -1.823 9.248 43.906 1.00 92.81 841 ILE A CA 1
ATOM 6907 C C . ILE A 1 841 ? -2.030 8.183 44.974 1.00 92.81 841 ILE A C 1
ATOM 6909 O O . ILE A 1 841 ? -2.695 8.411 45.983 1.00 92.81 841 ILE A O 1
ATOM 6913 N N . PHE A 1 842 ? -1.392 7.037 44.751 1.00 93.25 842 PHE A N 1
ATOM 6914 C CA . PHE A 1 842 ? -1.135 6.024 45.762 1.00 93.25 842 PHE A CA 1
ATOM 6915 C C . PHE A 1 842 ? 0.304 6.176 46.232 1.00 93.25 842 PHE A C 1
ATOM 6917 O O . PHE A 1 842 ? 1.225 6.223 45.414 1.00 93.25 842 PHE A O 1
ATOM 6924 N N . ARG A 1 843 ? 0.532 6.256 47.542 1.00 90.62 843 ARG A N 1
ATOM 6925 C CA . ARG A 1 843 ? 1.872 6.422 48.114 1.00 90.62 843 ARG A CA 1
ATOM 6926 C C . ARG A 1 843 ? 2.086 5.486 49.288 1.00 90.62 843 ARG A C 1
ATOM 6928 O O . ARG A 1 843 ? 1.295 5.490 50.226 1.00 90.62 843 ARG A O 1
ATOM 6935 N N . LYS A 1 844 ? 3.202 4.763 49.272 1.00 88.94 844 LYS A N 1
ATOM 6936 C CA . LYS A 1 844 ? 3.652 3.954 50.403 1.00 88.94 844 LYS A CA 1
ATOM 6937 C C . LYS A 1 844 ? 4.360 4.850 51.424 1.00 88.94 844 LYS A C 1
ATOM 6939 O O . LYS A 1 844 ? 5.316 5.542 51.065 1.00 88.94 844 LYS A O 1
ATOM 6944 N N . LEU A 1 845 ? 3.867 4.889 52.660 1.00 84.38 845 LEU A N 1
ATOM 6945 C CA . LEU A 1 845 ? 4.392 5.719 53.752 1.00 84.38 845 LEU A CA 1
ATOM 6946 C C . LEU A 1 845 ? 4.543 4.886 55.039 1.00 84.38 845 LEU A C 1
ATOM 6948 O O . LEU A 1 845 ? 3.770 3.948 55.242 1.00 84.38 845 LEU A O 1
ATOM 6952 N N . PRO A 1 846 ? 5.505 5.222 55.918 1.00 75.06 846 PRO A N 1
ATOM 6953 C CA . PRO A 1 846 ? 5.631 4.575 57.219 1.00 75.06 846 PRO A CA 1
ATOM 6954 C C . PRO A 1 846 ? 4.448 4.940 58.124 1.00 75.06 846 PRO A C 1
ATOM 6956 O O . PRO A 1 846 ? 4.046 6.105 58.181 1.00 75.06 846 PRO A O 1
ATOM 6959 N N . THR A 1 847 ? 3.930 3.975 58.884 1.00 63.47 847 THR A N 1
ATOM 6960 C CA . THR A 1 847 ? 2.945 4.197 59.957 1.00 63.47 847 THR A CA 1
ATOM 6961 C C . THR A 1 847 ? 3.581 4.829 61.202 1.00 63.47 847 THR A C 1
ATOM 6963 O O . THR A 1 847 ? 3.437 4.329 62.313 1.00 63.47 847 THR A O 1
ATOM 6966 N N . ALA A 1 848 ? 4.304 5.938 61.053 1.00 48.22 848 ALA A N 1
ATOM 6967 C CA . ALA A 1 848 ? 4.696 6.751 62.198 1.00 48.22 848 ALA A CA 1
ATOM 6968 C C . ALA A 1 848 ? 3.490 7.615 62.606 1.00 48.22 848 ALA A C 1
ATOM 6970 O O . ALA A 1 848 ? 3.224 8.639 61.979 1.00 48.22 848 ALA A O 1
ATOM 6971 N N . GLY A 1 849 ? 2.721 7.174 63.610 1.00 49.12 849 GLY A N 1
ATOM 6972 C CA . GLY A 1 849 ? 1.688 8.015 64.235 1.00 49.12 849 GLY A CA 1
ATOM 6973 C C . GLY A 1 849 ? 0.368 7.353 64.637 1.00 49.12 849 GLY A C 1
ATOM 6974 O O . GLY A 1 849 ? -0.441 8.020 65.274 1.00 49.12 849 GLY A O 1
ATOM 6975 N N . PHE A 1 850 ? 0.128 6.072 64.337 1.00 46.44 850 PHE A N 1
ATOM 6976 C CA . PHE A 1 850 ? -0.986 5.360 64.976 1.00 46.44 850 PHE A CA 1
ATOM 6977 C C . PHE A 1 850 ? -0.551 4.963 66.387 1.00 46.44 850 PHE A C 1
ATOM 6979 O O . PHE A 1 850 ? 0.228 4.026 66.554 1.00 46.44 850 PHE A O 1
ATOM 6986 N N . ARG A 1 851 ? -1.005 5.710 67.405 1.00 46.62 851 ARG A N 1
ATOM 6987 C CA . ARG A 1 851 ? -0.820 5.297 68.803 1.00 46.62 851 ARG A CA 1
ATOM 6988 C C . ARG A 1 851 ? -1.470 3.913 68.966 1.00 46.62 851 ARG A C 1
ATOM 6990 O O . ARG A 1 851 ? -2.642 3.776 68.606 1.00 46.62 851 ARG A O 1
ATOM 6997 N N . PRO A 1 852 ? -0.750 2.886 69.450 1.00 44.62 852 PRO A N 1
ATOM 6998 C CA . PRO A 1 852 ? -1.381 1.614 69.773 1.00 44.62 852 PRO A CA 1
ATOM 6999 C C . PRO A 1 852 ? -2.479 1.853 70.819 1.00 44.62 852 PRO A C 1
ATOM 7001 O O . PRO A 1 852 ? -2.350 2.731 71.676 1.00 44.62 852 PRO A O 1
ATOM 7004 N N . ARG A 1 853 ? -3.576 1.087 70.743 1.00 46.53 853 ARG A N 1
ATOM 7005 C CA . ARG A 1 853 ? -4.553 1.040 71.843 1.00 46.53 853 ARG A CA 1
ATOM 7006 C C . ARG A 1 853 ? -3.804 0.631 73.129 1.00 46.53 853 ARG A C 1
ATOM 7008 O O . ARG A 1 853 ? -2.880 -0.182 73.018 1.00 46.53 853 ARG A O 1
ATOM 7015 N N . PRO A 1 854 ? -4.161 1.166 74.312 1.00 38.00 854 PRO A N 1
ATOM 7016 C CA . PRO A 1 854 ? -3.474 0.837 75.561 1.00 38.00 854 PRO A CA 1
ATOM 7017 C C . PRO A 1 854 ? -3.363 -0.686 75.738 1.00 38.00 854 PRO A C 1
ATOM 7019 O O . PRO A 1 854 ? -4.366 -1.385 75.613 1.00 38.00 854 PRO A O 1
ATOM 7022 N N . GLY A 1 855 ? -2.149 -1.199 75.968 1.00 49.88 855 GLY A N 1
ATOM 7023 C CA . GLY A 1 855 ? -1.899 -2.628 76.213 1.00 49.88 855 GLY A CA 1
ATOM 7024 C C . GLY A 1 855 ? -1.464 -3.485 75.013 1.00 49.88 855 GLY A C 1
ATOM 7025 O O . GLY A 1 855 ? -1.386 -4.701 75.159 1.00 49.88 855 GLY A O 1
ATOM 7026 N N . LYS A 1 856 ? -1.161 -2.910 73.838 1.00 46.00 856 LYS A N 1
ATOM 7027 C CA . LYS A 1 856 ? -0.533 -3.648 72.717 1.00 46.00 856 LYS A CA 1
ATOM 7028 C C . LYS A 1 856 ? 0.866 -3.124 72.392 1.00 46.00 856 LYS A C 1
ATOM 7030 O O . LYS A 1 856 ? 1.091 -1.916 72.442 1.00 46.00 856 LYS A O 1
ATOM 7035 N N . GLU A 1 857 ? 1.777 -4.038 72.045 1.00 42.75 857 GLU A N 1
ATOM 7036 C CA . GLU A 1 857 ? 3.163 -3.726 71.671 1.00 42.75 857 GLU A CA 1
ATOM 7037 C C . GLU A 1 857 ? 3.250 -2.623 70.597 1.00 42.75 857 GLU A C 1
ATOM 7039 O O . GLU A 1 857 ? 2.394 -2.553 69.704 1.00 42.75 857 GLU A O 1
ATOM 7044 N N . PRO A 1 858 ? 4.286 -1.763 70.645 1.00 48.16 858 PRO A N 1
ATOM 7045 C CA . PRO A 1 858 ? 4.524 -0.773 69.604 1.00 48.16 858 PRO A CA 1
ATOM 7046 C C . PRO A 1 858 ? 4.695 -1.473 68.248 1.00 48.16 858 PRO A C 1
ATOM 7048 O O . PRO A 1 858 ? 5.541 -2.349 68.078 1.00 48.16 858 PRO A O 1
ATOM 7051 N N . PHE A 1 859 ? 3.878 -1.087 67.265 1.00 47.06 859 PHE A N 1
ATOM 7052 C CA . PHE A 1 859 ? 3.939 -1.662 65.923 1.00 47.06 859 PHE A CA 1
ATOM 7053 C C . PHE A 1 859 ? 5.350 -1.505 65.331 1.00 47.06 859 PHE A C 1
ATOM 7055 O O . PHE A 1 859 ? 5.862 -0.388 65.229 1.00 47.06 859 PHE A O 1
ATOM 7062 N N . LYS A 1 860 ? 5.951 -2.611 64.856 1.00 49.22 860 LYS A N 1
ATOM 7063 C CA . LYS A 1 860 ? 7.069 -2.559 63.893 1.00 49.22 860 LYS A CA 1
ATOM 7064 C C . LYS A 1 860 ? 6.679 -1.591 62.772 1.00 49.22 860 LYS A C 1
ATOM 7066 O O . LYS A 1 860 ? 5.557 -1.673 62.280 1.00 49.22 860 LYS A O 1
ATOM 7071 N N . LEU A 1 861 ? 7.582 -0.689 62.376 1.00 50.12 861 LEU A N 1
ATOM 7072 C CA . LEU A 1 861 ? 7.386 0.270 61.279 1.00 50.12 861 LEU A CA 1
ATOM 7073 C C . LEU A 1 861 ? 6.899 -0.457 60.011 1.00 50.12 861 LEU A C 1
ATOM 7075 O O . LEU A 1 861 ? 7.693 -0.993 59.242 1.00 50.12 861 LEU A O 1
ATOM 7079 N N . GLN A 1 862 ? 5.583 -0.494 59.796 1.00 63.12 862 GLN A N 1
ATOM 7080 C CA . GLN A 1 862 ? 4.980 -1.083 58.609 1.00 63.12 862 GLN A CA 1
ATOM 7081 C C . GLN A 1 862 ? 4.793 0.013 57.557 1.00 63.12 862 GLN A C 1
ATOM 7083 O O . GLN A 1 862 ? 4.338 1.125 57.826 1.00 63.12 862 GLN A O 1
ATOM 7088 N N . MET A 1 863 ? 5.201 -0.291 56.329 1.00 78.81 863 MET A N 1
ATOM 7089 C CA . MET A 1 863 ? 5.022 0.587 55.177 1.00 78.81 863 MET A CA 1
ATOM 7090 C C . MET A 1 863 ? 3.668 0.283 54.537 1.00 78.81 863 MET A C 1
ATOM 7092 O O . MET A 1 863 ? 3.509 -0.783 53.940 1.00 78.81 863 MET A O 1
ATOM 7096 N N . VAL A 1 864 ? 2.719 1.215 54.619 1.00 82.69 864 VAL A N 1
ATOM 7097 C CA . VAL A 1 864 ? 1.343 1.034 54.121 1.00 82.69 864 VAL A CA 1
ATOM 7098 C C . VAL A 1 864 ? 1.023 1.992 52.975 1.00 82.69 864 VAL A C 1
ATOM 7100 O O . VAL A 1 864 ? 1.629 3.060 52.861 1.00 82.69 864 VAL A O 1
ATOM 7103 N N . TRP A 1 865 ? 0.087 1.610 52.104 1.00 89.56 865 TRP A N 1
ATOM 7104 C CA . TRP A 1 865 ? -0.327 2.417 50.958 1.00 89.56 865 TRP A CA 1
ATOM 7105 C C . TRP A 1 865 ? -1.459 3.374 51.322 1.00 89.56 865 TRP A C 1
ATOM 7107 O O . TRP A 1 865 ? -2.460 2.972 51.911 1.00 89.56 865 TRP A O 1
ATOM 7117 N N . PHE A 1 866 ? -1.329 4.629 50.904 1.00 91.00 866 PHE A N 1
ATOM 7118 C CA . PHE A 1 866 ? -2.357 5.652 51.052 1.00 91.00 866 PHE A CA 1
ATOM 7119 C C . PHE A 1 866 ? -2.818 6.193 49.707 1.00 91.00 866 PHE A C 1
ATOM 7121 O O . PHE A 1 866 ? -1.981 6.408 48.834 1.00 91.00 866 PHE A O 1
ATOM 7128 N N . PHE A 1 867 ? -4.106 6.508 49.593 1.00 92.06 867 PHE A N 1
ATOM 7129 C CA . PHE A 1 867 ? -4.731 7.150 48.436 1.00 92.06 867 PHE A CA 1
ATOM 7130 C C . PHE A 1 867 ? -5.275 8.538 48.788 1.00 92.06 867 PHE A C 1
ATOM 7132 O O . PHE A 1 867 ? -5.881 8.715 49.848 1.00 92.06 867 PHE A O 1
ATOM 7139 N N . TRP A 1 868 ? -5.049 9.518 47.907 1.00 90.56 868 TRP A N 1
ATOM 7140 C CA . TRP A 1 868 ? -5.702 10.831 47.955 1.00 90.56 868 TRP A CA 1
ATOM 7141 C C . TRP A 1 868 ? -5.594 11.579 46.61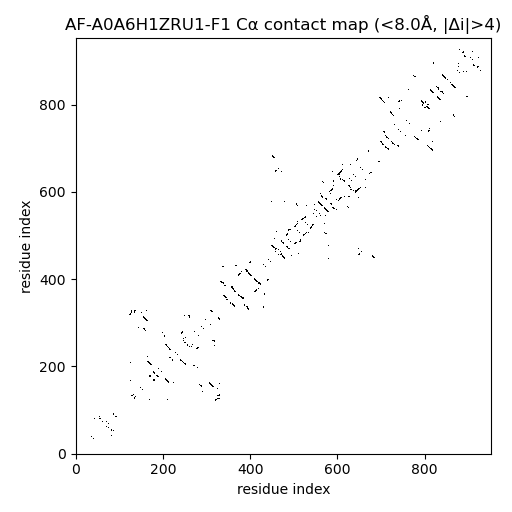7 1.00 90.56 868 TRP A C 1
ATOM 7143 O O . TRP A 1 868 ? -4.794 11.234 45.738 1.00 90.56 868 TRP A O 1
ATOM 7153 N N . ARG A 1 869 ? -6.378 12.655 46.496 1.00 90.38 869 ARG A N 1
ATOM 7154 C CA . ARG A 1 869 ? -6.272 13.651 45.425 1.00 90.38 869 ARG A CA 1
ATOM 7155 C C . ARG A 1 869 ? -5.371 14.809 45.888 1.00 90.38 869 ARG A C 1
ATOM 7157 O O . ARG A 1 869 ? -5.761 15.510 46.819 1.00 90.38 869 ARG A O 1
ATOM 7164 N N . PRO A 1 870 ? -4.170 15.020 45.321 1.00 86.81 870 PRO A N 1
ATOM 7165 C CA . PRO A 1 870 ? -3.336 16.175 45.652 1.00 86.81 870 PRO A CA 1
ATOM 7166 C C . PRO A 1 870 ? -3.962 17.483 45.145 1.00 86.81 870 PRO A C 1
ATOM 7168 O O . PRO A 1 870 ? -4.573 17.497 44.080 1.00 86.81 870 PRO A O 1
ATOM 7171 N N . ASP A 1 871 ? -3.754 18.597 45.851 1.00 83.56 871 ASP A N 1
ATOM 7172 C CA . ASP A 1 871 ? -4.192 19.916 45.362 1.00 83.56 871 ASP A CA 1
ATOM 7173 C C . ASP A 1 871 ? -3.443 20.323 44.087 1.00 83.56 871 ASP A C 1
ATOM 7175 O O . ASP A 1 871 ? -4.042 20.820 43.135 1.00 83.56 871 ASP A O 1
ATOM 7179 N N . GLU A 1 872 ? -2.139 20.035 44.023 1.00 84.06 872 GLU A N 1
ATOM 7180 C CA . GLU A 1 872 ? -1.357 20.227 42.805 1.00 84.06 872 GLU A CA 1
ATOM 7181 C C . GLU A 1 872 ? -1.638 19.113 41.789 1.00 84.06 872 GLU A C 1
ATOM 7183 O O . GLU A 1 872 ? -1.262 17.948 41.966 1.00 84.06 872 GLU A O 1
ATOM 7188 N N . GLN A 1 873 ? -2.272 19.502 40.686 1.00 88.25 873 GLN A N 1
ATOM 7189 C CA . GLN A 1 873 ? -2.654 18.608 39.594 1.00 88.25 873 GLN A CA 1
ATOM 7190 C C . GLN A 1 873 ? -1.553 18.436 38.532 1.00 88.25 873 GLN A C 1
ATOM 7192 O O . GLN A 1 873 ? -1.703 17.614 37.630 1.00 88.25 873 GLN A O 1
ATOM 7197 N N . LEU A 1 874 ? -0.424 19.148 38.659 1.00 88.69 874 LEU A N 1
ATOM 7198 C CA . LEU A 1 874 ? 0.736 18.968 37.784 1.00 88.69 874 LEU A CA 1
ATOM 7199 C C . LEU A 1 874 ? 1.303 17.536 37.940 1.00 88.69 874 LEU A C 1
ATOM 7201 O O . LEU A 1 874 ? 1.523 17.096 39.076 1.00 88.69 874 LEU A O 1
ATOM 7205 N N . PRO A 1 875 ? 1.563 16.804 36.837 1.00 93.19 875 PRO A N 1
ATOM 7206 C CA . PRO A 1 875 ? 2.179 15.479 36.886 1.00 93.19 875 PRO A CA 1
ATOM 7207 C C . PRO A 1 875 ? 3.499 15.469 37.658 1.00 93.19 875 PRO A C 1
ATOM 7209 O O . PRO A 1 875 ? 4.323 16.371 37.499 1.00 93.19 875 PRO A O 1
ATOM 7212 N N . TYR A 1 876 ? 3.755 14.422 38.450 1.00 92.62 876 TYR A N 1
ATOM 7213 C CA . TYR A 1 876 ? 4.974 14.343 39.261 1.00 92.62 876 TYR A CA 1
ATOM 7214 C C . TYR A 1 876 ? 6.251 14.438 38.418 1.00 92.62 876 TYR A C 1
ATOM 7216 O O . TYR A 1 876 ? 7.215 15.072 38.853 1.00 92.62 876 TYR A O 1
ATOM 7224 N N . ILE A 1 877 ? 6.265 13.832 37.227 1.00 92.81 877 ILE A N 1
ATOM 7225 C CA . ILE A 1 877 ? 7.430 13.839 36.335 1.00 92.81 877 ILE A CA 1
ATOM 7226 C C . ILE A 1 877 ? 7.827 15.259 35.900 1.00 92.81 877 ILE A C 1
ATOM 7228 O O . ILE A 1 877 ? 9.007 15.515 35.687 1.00 92.81 877 ILE A O 1
ATOM 7232 N N . LEU A 1 878 ? 6.883 16.208 35.900 1.00 91.19 878 LEU A N 1
ATOM 7233 C CA . LEU A 1 878 ? 7.110 17.620 35.578 1.00 91.19 878 LEU A CA 1
ATOM 7234 C C . LEU A 1 878 ? 7.504 18.478 36.800 1.00 91.19 878 LEU A C 1
ATOM 7236 O O . LEU A 1 878 ? 7.435 19.704 36.754 1.00 91.19 878 LEU A O 1
ATOM 7240 N N . THR A 1 879 ? 7.935 17.864 37.907 1.00 89.56 879 THR A N 1
ATOM 7241 C CA . THR A 1 879 ? 8.357 18.582 39.125 1.00 89.56 879 THR A CA 1
ATOM 7242 C C . THR A 1 879 ? 9.880 18.628 39.283 1.00 89.56 879 THR A C 1
ATOM 7244 O O . THR A 1 879 ? 10.592 17.689 38.919 1.00 89.56 879 THR A O 1
ATOM 7247 N N . ARG A 1 880 ? 10.410 19.653 39.974 1.00 86.94 880 ARG A N 1
ATOM 7248 C CA . ARG A 1 880 ? 11.841 19.694 40.363 1.00 86.94 880 ARG A CA 1
ATOM 7249 C C . ARG A 1 880 ? 12.273 18.470 41.165 1.00 86.94 880 ARG A C 1
ATOM 7251 O O . ARG A 1 880 ? 13.434 18.075 41.126 1.00 86.94 880 ARG A O 1
ATOM 7258 N N . ARG A 1 881 ? 11.351 17.859 41.914 1.00 87.69 881 ARG A N 1
ATOM 7259 C CA . ARG A 1 881 ? 11.635 16.655 42.696 1.00 87.69 881 ARG A CA 1
ATOM 7260 C C . ARG A 1 881 ? 11.918 15.454 41.794 1.00 87.69 881 ARG A C 1
ATOM 7262 O O . ARG A 1 881 ? 12.780 14.651 42.150 1.00 87.69 881 ARG A O 1
ATOM 7269 N N . ALA A 1 882 ? 11.244 15.332 40.650 1.00 89.06 882 ALA A N 1
ATOM 7270 C CA . ALA A 1 882 ? 11.546 14.293 39.667 1.00 89.06 882 ALA A CA 1
ATOM 7271 C C . ALA A 1 882 ? 12.968 14.457 39.114 1.00 89.06 882 ALA A C 1
ATOM 7273 O O . ALA A 1 882 ? 13.738 13.497 39.157 1.00 89.06 882 ALA A O 1
ATOM 7274 N N . VAL A 1 883 ? 13.353 15.686 38.750 1.00 90.00 883 VAL A N 1
ATOM 7275 C CA . VAL A 1 883 ? 14.725 16.028 38.332 1.00 90.00 883 VAL A CA 1
ATOM 7276 C C . VAL A 1 883 ? 15.733 15.729 39.445 1.00 90.00 883 VAL A C 1
ATOM 7278 O O . VAL A 1 883 ? 16.670 14.970 39.243 1.00 90.00 883 VAL A O 1
ATOM 7281 N N . LYS A 1 884 ? 15.525 16.232 40.665 1.00 90.06 884 LYS A N 1
ATOM 7282 C CA . LYS A 1 884 ? 16.456 16.010 41.787 1.00 90.06 884 LYS A CA 1
ATOM 7283 C C . LYS A 1 884 ? 16.680 14.525 42.093 1.00 90.06 884 LYS A C 1
ATOM 7285 O O . LYS A 1 884 ? 17.760 14.138 42.515 1.00 90.06 884 LYS A O 1
ATOM 7290 N N . THR A 1 885 ? 15.657 13.694 41.901 1.00 86.69 885 THR A N 1
ATOM 7291 C CA . THR A 1 885 ? 15.724 12.249 42.173 1.00 86.69 885 THR A CA 1
ATOM 7292 C C . THR A 1 885 ? 16.164 11.417 40.967 1.00 86.69 885 THR A C 1
ATOM 7294 O O . THR A 1 885 ? 16.122 10.192 41.045 1.00 86.69 885 THR A O 1
ATOM 7297 N N . GLY A 1 886 ? 16.550 12.043 39.848 1.00 86.38 886 GLY A N 1
ATOM 7298 C CA . GLY A 1 886 ? 16.961 11.317 38.644 1.00 86.38 886 GLY A CA 1
ATOM 7299 C C . GLY A 1 886 ? 15.831 10.506 38.004 1.00 86.38 886 GLY A C 1
ATOM 7300 O O . GLY A 1 886 ? 16.094 9.509 37.329 1.00 86.38 886 GLY A O 1
ATOM 7301 N N . THR A 1 887 ? 14.575 10.883 38.266 1.00 89.25 887 THR A N 1
ATOM 7302 C CA . THR A 1 887 ? 13.403 10.142 37.795 1.00 89.25 887 THR A CA 1
ATOM 7303 C C . THR A 1 887 ? 13.237 10.355 36.306 1.00 89.25 887 THR A C 1
ATOM 7305 O O . THR A 1 887 ? 13.082 11.486 35.861 1.00 89.25 887 THR A O 1
ATOM 7308 N N . LEU A 1 888 ? 13.218 9.262 35.555 1.00 89.06 888 LEU A N 1
ATOM 7309 C CA . LEU A 1 888 ? 12.967 9.271 34.126 1.00 89.06 888 LEU A CA 1
ATOM 7310 C C . LEU A 1 888 ? 12.107 8.047 33.789 1.00 89.06 888 LEU A C 1
ATOM 7312 O O . LEU A 1 888 ? 12.432 6.957 34.271 1.00 89.06 888 LEU A O 1
ATOM 7316 N N . PRO A 1 889 ? 11.033 8.194 33.000 1.00 89.31 889 PRO A N 1
ATOM 7317 C CA . PRO A 1 889 ? 10.243 7.051 32.574 1.00 89.31 889 PRO A CA 1
ATOM 7318 C C . PRO A 1 889 ? 11.016 6.125 31.622 1.00 89.31 889 PRO A C 1
ATOM 7320 O O . PRO A 1 889 ? 12.014 6.538 31.003 1.00 89.31 889 PRO A O 1
ATOM 7323 N N . PRO A 1 890 ? 10.526 4.887 31.430 1.00 85.69 890 PRO A N 1
ATOM 7324 C CA . PRO A 1 890 ? 10.929 4.029 30.323 1.00 85.69 890 PRO A CA 1
ATOM 7325 C C . PRO A 1 890 ? 10.879 4.747 28.966 1.00 85.69 890 PRO A C 1
ATOM 7327 O O . PRO A 1 890 ? 10.217 5.769 28.782 1.00 85.69 890 PRO A O 1
ATOM 7330 N N . VAL A 1 891 ? 11.643 4.243 27.995 1.00 77.19 891 VAL A N 1
ATOM 7331 C CA . VAL A 1 891 ? 11.599 4.772 26.623 1.00 77.19 891 VAL A CA 1
ATOM 7332 C C . VAL A 1 891 ? 10.198 4.531 26.052 1.00 77.19 891 VAL A C 1
ATOM 7334 O O . VAL A 1 891 ? 9.685 3.427 26.183 1.00 77.19 891 VAL A O 1
ATOM 7337 N N . ARG A 1 892 ? 9.622 5.545 25.393 1.00 79.62 892 ARG A N 1
ATOM 7338 C CA . ARG A 1 892 ? 8.239 5.605 24.872 1.00 79.62 892 ARG A CA 1
ATOM 7339 C C . ARG A 1 892 ? 7.131 5.788 25.918 1.00 79.62 892 ARG A C 1
ATOM 7341 O O . ARG A 1 892 ? 5.975 5.857 25.528 1.00 79.62 892 ARG A O 1
ATOM 7348 N N . GLU A 1 893 ? 7.456 5.967 27.197 1.00 85.44 893 GLU A N 1
ATOM 7349 C CA . GLU A 1 893 ? 6.480 6.371 28.217 1.00 85.44 893 GLU A CA 1
ATOM 7350 C C . GLU A 1 893 ? 6.706 7.830 28.624 1.00 85.44 893 GLU A C 1
ATOM 7352 O O . GLU A 1 893 ? 7.812 8.207 29.010 1.00 85.44 893 GLU A O 1
ATOM 7357 N N . SER A 1 894 ? 5.668 8.663 28.543 1.00 88.94 894 SER A N 1
ATOM 7358 C CA . SER A 1 894 ? 5.738 10.081 28.917 1.00 88.94 894 SER A CA 1
ATOM 7359 C C . SER A 1 894 ? 5.469 10.315 30.411 1.00 88.94 894 SER A C 1
ATOM 7361 O O . SER A 1 894 ? 6.039 11.237 30.999 1.00 88.94 894 SER A O 1
ATOM 7363 N N . TRP A 1 895 ? 4.670 9.450 31.051 1.00 91.88 895 TRP A N 1
ATOM 7364 C CA . TRP A 1 895 ? 4.143 9.616 32.421 1.00 91.88 895 TRP A CA 1
ATOM 7365 C C . TRP A 1 895 ? 3.391 10.944 32.637 1.00 91.88 895 TRP A C 1
ATOM 7367 O O . TRP A 1 895 ? 3.298 11.439 33.764 1.00 91.88 895 TRP A O 1
ATOM 7377 N N . ILE A 1 896 ? 2.837 11.514 31.565 1.00 90.50 896 ILE A N 1
ATOM 7378 C CA . ILE A 1 896 ? 1.978 12.703 31.577 1.00 90.50 896 ILE A CA 1
ATOM 7379 C C . ILE A 1 896 ? 0.702 12.429 30.766 1.00 90.50 896 ILE A C 1
ATOM 7381 O O . ILE A 1 896 ? 0.739 11.604 29.858 1.00 90.50 896 ILE A O 1
ATOM 7385 N N . PRO A 1 897 ? -0.416 13.115 31.062 1.00 86.25 897 PRO A N 1
ATOM 7386 C CA . PRO A 1 897 ? -1.627 13.053 30.245 1.00 86.25 897 PRO A CA 1
ATOM 7387 C C . PRO A 1 897 ? -1.376 13.495 28.802 1.00 86.25 897 PRO A C 1
ATOM 7389 O O . PRO A 1 897 ? -0.610 14.438 28.574 1.00 86.25 897 PRO A O 1
ATOM 7392 N N . LYS A 1 898 ? -2.082 12.899 27.836 1.00 80.00 898 LYS A N 1
ATOM 7393 C CA . LYS A 1 898 ? -1.937 13.207 26.401 1.00 80.00 898 LYS A CA 1
ATOM 7394 C C . LYS A 1 898 ? -2.163 14.679 26.071 1.00 80.00 898 LYS A C 1
ATOM 7396 O O . LYS A 1 898 ? -1.447 15.234 25.243 1.00 80.00 898 LYS A O 1
ATOM 7401 N N . GLU A 1 899 ? -3.091 15.339 26.759 1.00 77.94 899 GLU A N 1
ATOM 7402 C CA . GLU A 1 899 ? -3.345 16.779 26.598 1.00 77.94 899 GLU A CA 1
ATOM 7403 C C . GLU A 1 899 ? -2.127 17.647 26.952 1.00 77.94 899 GLU A C 1
ATOM 7405 O O . GLU A 1 899 ? -1.930 18.723 26.387 1.00 77.94 899 GLU A O 1
ATOM 7410 N N . ILE A 1 900 ? -1.309 17.196 27.908 1.00 82.31 900 ILE A N 1
ATOM 7411 C CA . ILE A 1 900 ? -0.056 17.856 28.291 1.00 82.31 900 ILE A CA 1
ATOM 7412 C C . ILE A 1 900 ? 1.057 17.436 27.328 1.00 82.31 900 ILE A C 1
ATOM 7414 O O . ILE A 1 900 ? 1.842 18.278 26.899 1.00 82.31 900 ILE A O 1
ATOM 7418 N N . GLU A 1 901 ? 1.087 16.157 26.948 1.00 81.88 901 GLU A N 1
ATOM 7419 C CA . GLU A 1 901 ? 2.045 15.586 25.999 1.00 81.88 901 GLU A CA 1
ATOM 7420 C C . GLU A 1 901 ? 2.053 16.337 24.656 1.00 81.88 901 GLU A C 1
ATOM 7422 O O . GLU A 1 901 ? 3.117 16.714 24.167 1.00 81.88 901 GLU A O 1
ATOM 7427 N N . GLN A 1 902 ? 0.872 16.643 24.109 1.00 77.56 902 GLN A N 1
ATOM 7428 C CA . GLN A 1 902 ? 0.699 17.366 22.839 1.00 77.56 902 GLN A CA 1
ATOM 7429 C C . GLN A 1 902 ? 1.209 18.814 22.875 1.00 77.56 902 GLN A C 1
ATOM 7431 O O . GLN A 1 902 ? 1.553 19.376 21.839 1.00 77.56 902 GLN A O 1
ATOM 7436 N N . LYS A 1 903 ? 1.277 19.428 24.062 1.00 78.56 903 LYS A N 1
ATOM 7437 C CA . LYS A 1 903 ? 1.742 20.813 24.241 1.00 78.56 903 LYS A CA 1
ATOM 7438 C C . LYS A 1 903 ? 3.266 20.918 24.338 1.00 78.56 903 LYS A C 1
ATOM 7440 O O . LYS A 1 903 ? 3.788 22.032 24.400 1.00 78.56 903 LYS A O 1
ATOM 7445 N N . ILE A 1 904 ? 3.980 19.792 24.392 1.00 81.25 904 ILE A N 1
ATOM 7446 C CA . ILE A 1 904 ? 5.438 19.759 24.529 1.00 81.25 904 ILE A CA 1
ATOM 7447 C C . ILE A 1 904 ? 6.086 19.721 23.136 1.00 81.25 904 ILE A C 1
ATOM 7449 O O . ILE A 1 904 ? 5.857 18.766 22.384 1.00 81.25 904 ILE A O 1
ATOM 7453 N N . PRO A 1 905 ? 6.936 20.714 22.802 1.00 80.31 905 PRO A N 1
ATOM 7454 C CA . PRO A 1 905 ? 7.673 20.763 21.543 1.00 80.31 905 PRO A CA 1
ATOM 7455 C C . PRO A 1 905 ? 8.470 19.489 21.273 1.00 80.31 905 PRO A C 1
ATOM 7457 O O . PRO A 1 905 ? 9.044 18.904 22.190 1.00 80.31 905 PRO A O 1
ATOM 7460 N N . GLU A 1 906 ? 8.559 19.084 20.005 1.00 79.50 906 GLU A N 1
ATOM 7461 C CA . GLU A 1 906 ? 9.149 17.800 19.610 1.00 79.50 906 GLU A CA 1
ATOM 7462 C C . GLU A 1 906 ? 10.587 17.596 20.125 1.00 79.50 906 GLU A C 1
ATOM 7464 O O . GLU A 1 906 ? 10.968 16.491 20.520 1.00 79.50 906 GLU A O 1
ATOM 7469 N N . ASN A 1 907 ? 11.375 18.673 20.177 1.00 82.06 907 ASN A N 1
ATOM 7470 C CA . ASN A 1 907 ? 12.749 18.681 20.678 1.00 82.06 907 ASN A CA 1
ATOM 7471 C C . ASN A 1 907 ? 12.860 18.445 22.195 1.00 82.06 907 ASN A C 1
ATOM 7473 O O . ASN A 1 907 ? 13.910 17.996 22.649 1.00 82.06 907 ASN A O 1
ATOM 7477 N N . LEU A 1 908 ? 11.790 18.690 22.958 1.00 87.88 908 LEU A N 1
ATOM 7478 C CA . LEU A 1 908 ? 11.721 18.529 24.415 1.00 87.88 908 LEU A CA 1
ATOM 7479 C C . LEU A 1 908 ? 11.037 17.222 24.852 1.00 87.88 908 LEU A C 1
ATOM 7481 O O . LEU A 1 908 ? 10.963 16.926 26.044 1.00 87.88 908 LEU A O 1
ATOM 7485 N N . GLN A 1 909 ? 10.567 16.397 23.911 1.00 90.06 909 GLN A N 1
ATOM 7486 C CA . GLN A 1 909 ? 9.868 15.144 24.217 1.00 90.06 909 GLN A CA 1
ATOM 7487 C C . GLN A 1 909 ? 10.833 14.075 24.762 1.00 90.06 909 GLN A C 1
ATOM 7489 O O . GLN A 1 909 ? 11.344 13.217 24.037 1.00 90.06 909 GLN A O 1
ATOM 7494 N N . TYR A 1 910 ? 11.081 14.117 26.073 1.00 91.00 910 TYR A N 1
ATOM 7495 C CA . TYR A 1 910 ? 12.024 13.253 26.797 1.00 91.00 910 TYR A CA 1
ATOM 7496 C C . TYR A 1 910 ? 11.665 11.759 26.776 1.00 91.00 910 TYR A C 1
ATOM 7498 O O . TYR A 1 910 ? 12.498 10.908 27.100 1.00 91.00 910 TYR A O 1
ATOM 7506 N N . TRP A 1 911 ? 10.435 11.403 26.410 1.00 90.88 911 TRP A N 1
ATOM 7507 C CA . TRP A 1 911 ? 10.008 10.011 26.252 1.00 90.88 911 TRP A CA 1
ATOM 7508 C C . TRP A 1 911 ? 10.402 9.402 24.907 1.00 90.88 911 TRP A C 1
ATOM 7510 O O . TRP A 1 911 ? 10.373 8.177 24.774 1.00 90.88 911 TRP A O 1
ATOM 7520 N N . LYS A 1 912 ? 10.846 10.203 23.927 1.00 86.38 912 LYS A N 1
ATOM 7521 C CA . LYS A 1 912 ? 11.373 9.662 22.670 1.00 86.38 912 LYS A CA 1
ATOM 7522 C C . LYS A 1 912 ? 12.655 8.845 22.907 1.00 86.38 912 LYS A C 1
ATOM 7524 O O . LYS A 1 912 ? 13.413 9.134 23.838 1.00 86.38 912 LYS A O 1
ATOM 7529 N N . PRO A 1 913 ? 12.928 7.824 22.071 1.00 76.38 913 PRO A N 1
ATOM 7530 C CA . PRO A 1 913 ? 14.172 7.065 22.148 1.00 76.38 913 PRO A CA 1
ATOM 7531 C C . PRO A 1 913 ? 15.405 7.974 22.050 1.00 76.38 913 PRO A C 1
ATOM 7533 O O . PRO A 1 913 ? 15.493 8.819 21.162 1.00 76.38 913 PRO A O 1
ATOM 7536 N N . GLY A 1 914 ? 16.356 7.789 22.963 1.00 77.94 914 GLY A N 1
ATOM 7537 C CA . GLY A 1 914 ? 17.567 8.600 23.080 1.00 77.94 914 GLY A CA 1
ATOM 7538 C C . GLY A 1 914 ? 18.432 8.141 24.255 1.00 77.94 914 GLY A C 1
ATOM 7539 O O . GLY A 1 914 ? 17.987 7.339 25.084 1.00 77.94 914 GLY A O 1
ATOM 7540 N N . LYS A 1 915 ? 19.673 8.639 24.342 1.00 81.56 915 LYS A N 1
ATOM 7541 C CA . LYS A 1 915 ? 20.557 8.357 25.487 1.00 81.56 915 LYS A CA 1
ATOM 7542 C C . LYS A 1 915 ? 19.913 8.885 26.773 1.00 81.56 915 LYS A C 1
ATOM 7544 O O . LYS A 1 915 ? 19.286 9.940 26.762 1.00 81.56 915 LYS A O 1
ATOM 7549 N N . ARG A 1 916 ? 20.094 8.177 27.895 1.00 88.56 916 ARG A N 1
ATOM 7550 C CA . ARG A 1 916 ? 19.494 8.552 29.191 1.00 88.56 916 ARG A CA 1
ATOM 7551 C C . ARG A 1 916 ? 19.812 9.996 29.594 1.00 88.56 916 ARG A C 1
ATOM 7553 O O . ARG A 1 916 ? 18.908 10.669 30.063 1.00 88.56 916 ARG A O 1
ATOM 7560 N N . LEU A 1 917 ? 21.053 10.452 29.391 1.00 86.94 917 LEU A N 1
ATOM 7561 C CA . LEU A 1 917 ? 21.478 11.827 29.694 1.00 86.94 917 LEU A CA 1
ATOM 7562 C C . LEU A 1 917 ? 20.718 12.860 28.850 1.00 86.94 917 LEU A C 1
ATOM 7564 O O . LEU A 1 917 ? 20.059 13.711 29.422 1.00 86.94 917 LEU A O 1
ATOM 7568 N N . ASP A 1 918 ? 20.685 12.698 27.524 1.00 86.69 918 ASP A N 1
ATOM 7569 C CA . ASP A 1 918 ? 19.937 13.579 26.607 1.00 86.69 918 ASP A CA 1
ATOM 7570 C C . ASP A 1 918 ? 18.436 13.629 26.939 1.00 86.69 918 ASP A C 1
ATOM 7572 O O . ASP A 1 918 ? 17.833 14.694 27.032 1.00 86.69 918 ASP A O 1
ATOM 7576 N N . ARG A 1 919 ? 17.823 12.471 27.201 1.00 93.12 919 ARG A N 1
ATOM 7577 C CA . ARG A 1 919 ? 16.422 12.402 27.643 1.00 93.12 919 ARG A CA 1
ATOM 7578 C C . ARG A 1 919 ? 16.211 13.115 28.978 1.00 93.12 919 ARG A C 1
ATOM 7580 O O . ARG A 1 919 ? 15.192 13.766 29.179 1.00 93.12 919 ARG A O 1
ATOM 7587 N N . PHE A 1 920 ? 17.157 12.979 29.897 1.00 92.06 920 PHE A N 1
ATOM 7588 C CA . PHE A 1 920 ? 17.085 13.618 31.200 1.00 92.06 920 PHE A CA 1
ATOM 7589 C C . PHE A 1 920 ? 17.292 15.135 31.118 1.00 92.06 920 PHE A C 1
ATOM 7591 O O . PHE A 1 920 ? 16.613 15.870 31.828 1.00 92.06 920 PHE A O 1
ATOM 7598 N N . ASP A 1 921 ? 18.150 15.616 30.221 1.00 90.75 921 ASP A N 1
ATOM 7599 C CA . ASP A 1 921 ? 18.334 17.047 29.968 1.00 90.75 921 ASP A CA 1
ATOM 7600 C C . ASP A 1 921 ? 17.095 17.655 29.294 1.00 90.75 921 ASP A C 1
ATOM 7602 O O . ASP A 1 921 ? 16.575 18.660 29.775 1.00 90.75 921 ASP A O 1
ATOM 7606 N N . LYS A 1 922 ? 16.491 16.959 28.322 1.00 92.31 922 LYS A N 1
ATOM 7607 C CA . LYS A 1 922 ? 15.171 17.327 27.771 1.00 92.31 922 LYS A CA 1
ATOM 7608 C C . LYS A 1 922 ? 14.086 17.394 28.842 1.00 92.31 922 LYS A C 1
ATOM 7610 O O . LYS A 1 922 ? 13.250 18.297 28.822 1.00 92.31 922 LYS A O 1
ATOM 7615 N N . LEU A 1 923 ? 14.094 16.462 29.799 1.00 92.38 923 LEU A N 1
ATOM 7616 C CA . LEU A 1 923 ? 13.168 16.499 30.929 1.00 92.38 923 LEU A CA 1
ATOM 7617 C C . LEU A 1 923 ? 13.411 17.739 31.803 1.00 92.38 923 LEU A C 1
ATOM 7619 O O . LEU A 1 923 ? 12.445 18.402 32.169 1.00 92.38 923 LEU A O 1
ATOM 7623 N N . LYS A 1 924 ? 14.669 18.084 32.114 1.00 92.31 924 LYS A N 1
ATOM 7624 C CA . LYS A 1 924 ? 14.998 19.311 32.866 1.00 92.31 924 LYS A CA 1
ATOM 7625 C C . LYS A 1 924 ? 14.470 20.556 32.161 1.00 92.31 924 LYS A C 1
ATOM 7627 O O . LYS A 1 924 ? 13.814 21.377 32.796 1.00 92.31 924 LYS A O 1
ATOM 7632 N N . GLU A 1 925 ? 14.715 20.671 30.859 1.00 90.81 925 GLU A N 1
ATOM 7633 C CA . GLU A 1 925 ? 14.242 21.798 30.052 1.00 90.81 925 GLU A CA 1
ATOM 7634 C C . GLU A 1 925 ? 12.711 21.865 30.014 1.00 90.81 925 GLU A C 1
ATOM 7636 O O . GLU A 1 925 ? 12.129 22.935 30.194 1.00 90.81 925 GLU A O 1
ATOM 7641 N N . THR A 1 926 ? 12.044 20.716 29.880 1.00 90.62 926 THR A N 1
ATOM 7642 C CA . THR A 1 926 ? 10.577 20.629 29.940 1.00 90.62 926 THR A CA 1
ATOM 7643 C C . THR A 1 926 ? 10.045 21.091 31.300 1.00 90.62 926 THR A C 1
ATOM 7645 O O . THR A 1 926 ? 9.086 21.858 31.364 1.00 90.62 926 THR A O 1
ATOM 7648 N N . VAL A 1 927 ? 10.674 20.672 32.403 1.00 90.75 927 VAL A N 1
ATOM 7649 C CA . VAL A 1 927 ? 10.293 21.086 33.765 1.00 90.75 927 VAL A CA 1
ATOM 7650 C C . VAL A 1 927 ? 10.444 22.599 33.945 1.00 90.75 927 VAL A C 1
ATOM 7652 O O . VAL A 1 927 ? 9.556 23.239 34.511 1.00 90.75 927 VAL A O 1
ATOM 7655 N N . GLU A 1 928 ? 11.524 23.195 33.436 1.00 87.31 928 GLU A N 1
ATOM 7656 C CA . GLU A 1 928 ? 11.715 24.649 33.494 1.00 87.31 928 GLU A CA 1
ATOM 7657 C C . GLU A 1 928 ? 10.718 25.408 32.602 1.00 87.31 928 GLU A C 1
ATOM 7659 O O . GLU A 1 928 ? 10.232 26.465 33.007 1.00 87.31 928 GLU A O 1
ATOM 7664 N N . LEU A 1 929 ? 10.326 24.860 31.445 1.00 86.25 929 LEU A N 1
ATOM 7665 C CA . LEU A 1 929 ? 9.291 25.445 30.582 1.00 86.25 929 LEU A CA 1
ATOM 7666 C C . LEU A 1 929 ? 7.938 25.555 31.304 1.00 86.25 929 LEU A C 1
ATOM 7668 O O . LEU A 1 929 ? 7.334 26.628 31.331 1.00 86.25 929 LEU A O 1
ATOM 7672 N N . PHE A 1 930 ? 7.471 24.464 31.921 1.00 82.88 930 PHE A N 1
ATOM 7673 C CA . PHE A 1 930 ? 6.212 24.473 32.680 1.00 82.88 930 PHE A CA 1
ATOM 7674 C C . PHE A 1 930 ? 6.285 25.382 33.904 1.00 82.88 930 PHE A C 1
ATOM 7676 O O . PHE A 1 930 ? 5.295 26.009 34.276 1.00 82.88 930 PHE A O 1
ATOM 7683 N N . ARG A 1 931 ? 7.465 25.502 34.514 1.00 79.00 931 ARG A N 1
ATOM 7684 C CA . ARG A 1 931 ? 7.680 26.410 35.637 1.00 79.00 931 ARG A CA 1
ATOM 7685 C C . ARG A 1 931 ? 7.594 27.880 35.225 1.00 79.00 931 ARG A C 1
ATOM 7687 O O . ARG A 1 931 ? 6.968 28.644 35.954 1.00 79.00 931 ARG A O 1
ATOM 7694 N N . LYS A 1 932 ? 8.202 28.277 34.100 1.00 76.31 932 LYS A N 1
ATOM 7695 C CA . LYS A 1 932 ? 8.116 29.658 33.587 1.00 76.31 932 LYS A CA 1
ATOM 7696 C C . LYS A 1 932 ? 6.666 30.051 33.303 1.00 76.31 932 LYS A C 1
ATOM 7698 O O . LYS A 1 932 ? 6.212 31.060 33.825 1.00 76.31 932 LYS A O 1
ATOM 7703 N N . LYS A 1 933 ? 5.911 29.184 32.619 1.00 72.00 933 LYS A N 1
ATOM 7704 C CA . LYS A 1 933 ? 4.474 29.401 32.376 1.00 72.00 933 LYS A CA 1
ATOM 7705 C C . LYS A 1 933 ? 3.659 29.511 33.666 1.00 72.00 933 LYS A C 1
ATOM 7707 O O . LYS A 1 933 ? 2.816 30.387 33.785 1.00 72.00 933 LYS A O 1
ATOM 7712 N N . LYS A 1 934 ? 3.942 28.668 34.666 1.00 67.31 934 LYS A N 1
ATOM 7713 C CA . LYS A 1 934 ? 3.263 28.733 35.971 1.00 67.31 934 LYS A CA 1
ATOM 7714 C C . LYS A 1 934 ? 3.574 30.030 36.734 1.00 67.31 934 LYS A C 1
ATOM 7716 O O . LYS A 1 934 ? 2.710 30.536 37.437 1.00 67.31 934 LYS A O 1
ATOM 7721 N N . LEU A 1 935 ? 4.793 30.564 36.612 1.00 60.31 935 LEU A N 1
ATOM 7722 C CA . LEU A 1 935 ? 5.164 31.865 37.184 1.00 60.31 935 LEU A CA 1
ATOM 7723 C C . LEU A 1 935 ? 4.413 33.014 36.500 1.00 60.31 935 LEU A C 1
ATOM 7725 O O . LEU A 1 935 ? 3.919 33.895 37.194 1.00 60.31 935 LEU A O 1
ATOM 7729 N N . GLU A 1 936 ? 4.276 32.974 35.173 1.00 63.56 936 GLU A N 1
ATOM 7730 C CA . GLU A 1 936 ? 3.488 33.952 34.408 1.00 63.56 936 GLU A CA 1
ATOM 7731 C C . GLU A 1 936 ? 1.995 33.894 34.772 1.00 63.56 936 GLU A C 1
ATOM 7733 O O . GLU A 1 936 ? 1.388 34.930 35.033 1.00 63.56 936 GLU A O 1
ATOM 7738 N N . GLU A 1 937 ? 1.409 32.695 34.865 1.00 66.25 937 GLU A N 1
ATOM 7739 C CA . GLU A 1 937 ? 0.011 32.500 35.282 1.00 66.25 937 GLU A CA 1
ATOM 7740 C C . GLU A 1 937 ? -0.245 32.963 36.722 1.00 66.25 937 GLU A C 1
ATOM 7742 O O . GLU A 1 937 ? -1.278 33.576 36.995 1.00 66.25 937 GLU A O 1
ATOM 7747 N N . ASN A 1 938 ? 0.682 32.690 37.646 1.00 67.44 938 ASN A N 1
ATOM 7748 C CA . ASN A 1 938 ? 0.580 33.155 39.028 1.00 67.44 938 ASN A CA 1
ATOM 7749 C C . ASN A 1 938 ? 0.703 34.680 39.119 1.00 67.44 938 ASN A C 1
ATOM 7751 O O . ASN A 1 938 ? -0.112 35.295 39.793 1.00 67.44 938 ASN A O 1
ATOM 7755 N N . TYR A 1 939 ? 1.647 35.287 38.391 1.00 60.97 939 TYR A N 1
ATOM 7756 C CA . TYR A 1 939 ? 1.786 36.744 38.314 1.00 60.97 939 TYR A CA 1
ATOM 7757 C C . TYR A 1 939 ? 0.517 37.407 37.756 1.00 60.97 939 TYR A C 1
ATOM 7759 O O . TYR A 1 939 ? 0.046 38.409 38.289 1.00 60.97 939 TYR A O 1
ATOM 7767 N N . LEU A 1 940 ? -0.084 36.825 36.712 1.00 56.47 940 LEU A N 1
ATOM 7768 C CA . LEU A 1 940 ? -1.363 37.280 36.161 1.00 56.47 940 LEU A CA 1
ATOM 7769 C C . LEU A 1 940 ? -2.512 37.135 37.166 1.00 56.47 940 LEU A C 1
ATOM 7771 O O . LEU A 1 940 ? -3.326 38.046 37.276 1.00 56.47 940 LEU A O 1
ATOM 7775 N N . LYS A 1 941 ? -2.577 36.025 37.913 1.00 68.12 941 LYS A N 1
ATOM 7776 C CA . LYS A 1 941 ? -3.579 35.834 38.971 1.00 68.12 941 LYS A CA 1
ATOM 7777 C C . LYS A 1 941 ? -3.425 36.835 40.107 1.00 68.12 941 LYS A C 1
ATOM 7779 O O . LYS A 1 941 ? -4.410 37.479 40.436 1.00 68.12 941 LYS A O 1
ATOM 7784 N N . GLU A 1 942 ? -2.219 37.001 40.644 1.00 70.31 942 GLU A N 1
ATOM 7785 C CA . GLU A 1 942 ? -1.924 37.972 41.705 1.00 70.31 942 GLU A CA 1
ATOM 7786 C C . GLU A 1 942 ? -2.245 39.398 41.246 1.00 70.31 942 GLU A C 1
ATOM 7788 O O . GLU A 1 942 ? -2.845 40.163 41.990 1.00 70.31 942 GLU A O 1
ATOM 7793 N N . LYS A 1 943 ? -1.948 39.743 39.986 1.00 63.66 943 LYS A N 1
ATOM 7794 C CA . LYS A 1 943 ? -2.307 41.044 39.410 1.00 63.66 943 LYS A CA 1
ATOM 7795 C C . LYS A 1 943 ? -3.820 41.226 39.257 1.00 63.66 943 LYS A C 1
ATOM 7797 O O . LYS A 1 943 ? -4.318 42.312 39.519 1.00 63.66 943 LYS A O 1
ATOM 7802 N N . ILE A 1 944 ? -4.557 40.193 38.843 1.00 65.88 944 ILE A N 1
ATOM 7803 C CA . ILE A 1 944 ? -6.028 40.235 38.759 1.00 65.88 944 ILE A CA 1
ATOM 7804 C C . ILE A 1 944 ? -6.654 40.334 40.155 1.00 65.88 944 ILE A C 1
ATOM 7806 O O . ILE A 1 944 ? -7.647 41.030 40.324 1.00 65.88 944 ILE A O 1
ATOM 7810 N N . GLU A 1 945 ? -6.100 39.640 41.145 1.00 67.56 945 GLU A N 1
ATOM 7811 C CA . GLU A 1 945 ? -6.582 39.655 42.529 1.00 67.56 945 GLU A CA 1
ATOM 7812 C C . GLU A 1 945 ? -6.298 41.010 43.192 1.00 67.56 945 GLU A C 1
ATOM 7814 O O . GLU A 1 945 ? -7.215 41.608 43.740 1.00 67.56 945 GLU A O 1
ATOM 7819 N N . PHE A 1 946 ? -5.107 41.580 42.978 1.00 67.31 946 PHE A N 1
ATOM 7820 C CA . PHE A 1 946 ? -4.767 42.956 43.354 1.00 67.31 946 PHE A CA 1
ATOM 7821 C C . PHE A 1 946 ? -5.686 43.997 42.692 1.00 67.31 946 PHE A C 1
ATOM 7823 O O . PHE A 1 946 ? -6.166 44.909 43.355 1.00 67.31 946 PHE A O 1
ATOM 7830 N N . LEU A 1 947 ? -5.990 43.849 41.395 1.00 60.69 947 LEU A N 1
ATOM 7831 C CA . LEU A 1 947 ? -6.933 44.737 40.700 1.00 60.69 947 LEU A CA 1
ATOM 7832 C C . LEU A 1 947 ? -8.362 44.612 41.253 1.00 60.69 947 LEU A C 1
ATOM 7834 O O . LEU A 1 947 ? -9.062 45.611 41.349 1.00 60.69 947 LEU A O 1
ATOM 7838 N N . LYS A 1 948 ? -8.786 43.412 41.665 1.00 62.84 948 LYS A N 1
ATOM 7839 C CA . LYS A 1 948 ? -10.084 43.200 42.325 1.00 62.84 948 LYS A CA 1
ATOM 7840 C C . LYS A 1 948 ? -10.130 43.746 43.749 1.00 62.84 948 LYS A C 1
ATOM 7842 O O . LYS A 1 948 ? -11.201 44.135 44.198 1.00 62.84 948 LYS A O 1
ATOM 7847 N N . GLU A 1 949 ? -9.018 43.737 44.475 1.00 68.44 949 GLU A N 1
ATOM 7848 C CA . GLU A 1 949 ? -8.922 44.385 45.787 1.00 68.44 949 GLU A CA 1
ATOM 7849 C C . GLU A 1 949 ? -8.938 45.912 45.651 1.00 68.44 949 GLU A C 1
ATOM 7851 O O . GLU A 1 949 ? -9.587 46.566 46.457 1.00 68.44 949 GLU A O 1
ATOM 7856 N N . MET A 1 950 ? -8.328 46.469 44.597 1.00 60.62 950 MET A N 1
ATOM 7857 C CA . MET A 1 950 ? -8.427 47.899 44.269 1.00 60.62 950 MET A CA 1
ATOM 7858 C C . MET A 1 950 ? -9.822 48.331 43.803 1.00 60.62 950 MET A C 1
ATOM 7860 O O . MET A 1 950 ? -10.206 49.453 44.084 1.00 60.62 950 MET A O 1
ATOM 7864 N N . ASP A 1 951 ? -10.575 47.475 43.106 1.00 56.69 951 ASP A N 1
ATOM 7865 C CA . ASP A 1 951 ? -11.972 47.764 42.733 1.00 56.69 951 ASP A CA 1
ATOM 7866 C C . ASP A 1 951 ? -12.946 47.645 43.925 1.00 56.69 951 ASP A C 1
ATOM 7868 O O . ASP A 1 951 ? -14.067 48.146 43.859 1.00 56.69 951 ASP A O 1
ATOM 7872 N N . ASN A 1 952 ? -12.551 46.952 45.002 1.00 48.97 952 ASN A N 1
ATOM 7873 C CA . ASN A 1 952 ? -13.354 46.788 46.221 1.00 48.97 952 ASN A CA 1
ATOM 7874 C C . ASN A 1 952 ? -12.969 47.761 47.355 1.00 48.97 952 ASN A C 1
ATOM 7876 O O . ASN A 1 952 ? -13.653 47.769 48.382 1.00 48.97 952 ASN A O 1
ATOM 7880 N N . ALA A 1 953 ? -11.889 48.533 47.197 1.00 45.12 953 ALA A N 1
ATOM 7881 C CA . ALA A 1 953 ? -11.440 49.592 48.106 1.00 45.12 953 ALA A CA 1
ATOM 7882 C C . ALA A 1 953 ? -11.830 50.963 47.544 1.00 45.12 953 ALA A C 1
ATOM 7884 O O . ALA A 1 953 ? -12.224 51.830 48.357 1.00 45.12 953 ALA A O 1
#